Protein AF-0000000076655007 (afdb_homodimer)

Secondary structure (DSSP, 8-state):
---------------TTSPEEEEEE--SHHHHHHHHHHHHTT--EEEE-SSSS---S-S--EEPHHHHHHHHHTT--HHHHHHSEEE-EEEEEEEETTTEEEEEEEEESS-TTT---SS-SEEE--HHHHHHHHHHHHHHTT--EE-SEEEEEEEE-SSTT-EEEEEEETTTEEEEEEEEEEEE---TT-HHHHTSTT--EEEEEEEEEEEEEEEEEEE--TTTTSEEEEEETTTEEEEEEE-STT-EEEEEEE-S---GGG--HHHHHHHHHHHHTTS-EEEEEEEEEEEEEEEEEEES-SB-TTS-EEE-GGGTEE--GGGT-HHHHHHHHHHHHHHHHHHHHTT-B-TTHHHHHHHHHHHHHHHHHHHHHHHHHHHHHHT-HHHHHHHHHHHHHHHTSTT----SSSSSPPPSS--SSS--TTSBPPP-EEEETTT--EEEHHHHS--SS-EEEEEE-S-TTSHHHHHHHHHHHHHHTSTT-HHHHHHHHHHHHHHHSPPPP-TTHHHH-GGGG-SS-SSEEEEEEE-S-GGG--GGGS-HHHHS-GGGEEES--GGGSTTS--HHHHHHS---TT-EEEEEE-TTSBEEEEEEETT--HHHHHHHHHHHHHHHHTTB-----/---------------TTSPEEEEEE--SHHHHHHHHHHHHTT--EEEE-SSSS---S-S--EEPHHHHHHHHHTT--HHHHHHSEEE-EEEEEEEETTTEEEEEEEEESS-TTT---SS-SEEE--HHHHHHHHHHHHHHTT--EE-SEEEEEEEE-SSTT-EEEEEEETTTEEEEEEEEEEEE---TT-HHHHTSTT--EEEEEEEEEEEEEEEEEEE--TTTTSEEEEEETTTEEEEEEE-STT-EEEEEEE-S---GGG--HHHHHHHHHHHHTTS-EEEEEEEEEEEEEEEEEEES-SB-TTS-EEE-GGGTEE--GGGT-HHHHHHHHHHHHHHHHHHHHTT-B-TTHHHHHHHHHHHHHHHHHHHHHHHHHHHHHHT-HHHHHHHHHHHHHHHTSTT----SSSSSPPPSS--SSS--TTSBPPP-EEEETTT--EEEHHHHSPPSS-EEEEEE-S-TTSHHHHHHHHHHHHHHTSTT-HHHHHHHHHHHHHHHSPPPP-TTHHHH-GGGG-SS-SSEEEEEEE-S-GGG--GGGS-HHHHS-GGGEEES--GGGSTTS--HHHHHHS---TT-EEEEEE-TTSBEEEEEEETT--HHHHHHHHHHHHHHHHTTB-PPP-

pLDDT: mean 89.73, std 13.59, range [18.61, 98.88]

Radius of gyration: 32.2 Å; Cα contacts (8 Å, |Δi|>4): 2890; chains: 2; bounding box: 92×90×79 Å

Nearest PDB structures (foldseek):
  8r2u-assembly2_D  TM=8.711E-01  e=5.328E-58  Trametes versicolor
  7yj0-assembly2_C  TM=9.024E-01  e=4.881E-49  Boreostereum vibrans
  2dkh-assembly1_A-2  TM=8.244E-01  e=1.034E-50  Comamonas testosteroni
  1pn0-assembly1_C  TM=8.423E-01  e=2.086E-49  Cutaneotrichosporon cutaneum
  7ouj-assembly1_AAA  TM=7.776E-01  e=3.457E-31  Streptomyces collinus

Solvent-accessible surface area (backbone atoms only — not comparable to full-atom values): 63610 Å² total; per-residue (Å²): 132,81,77,70,76,68,74,74,67,66,55,71,67,73,52,74,86,46,75,24,51,31,34,32,36,18,71,45,60,23,23,33,45,24,48,35,49,33,26,50,53,31,46,46,68,46,38,30,16,56,49,79,65,78,61,78,70,57,94,43,46,44,40,28,33,41,52,54,51,52,34,46,36,70,72,46,57,65,68,51,66,72,49,32,33,64,30,28,32,37,35,36,34,42,27,40,94,88,75,41,60,42,76,77,47,77,40,66,58,49,45,68,92,76,41,82,64,95,49,55,34,37,36,20,42,43,38,22,60,54,41,48,54,39,51,58,53,25,43,49,45,41,43,71,78,39,52,27,27,35,81,73,48,76,44,81,41,93,50,88,67,32,33,36,36,32,27,28,40,78,80,73,47,76,44,66,40,39,15,45,28,39,36,20,22,50,29,74,76,26,65,51,35,72,69,26,81,78,28,48,78,42,60,55,82,42,87,50,42,32,38,36,39,33,24,30,70,53,56,73,55,82,56,58,41,22,34,25,41,37,25,20,79,84,54,25,36,36,43,34,35,44,35,45,60,70,22,34,35,38,38,35,38,56,68,68,85,62,69,68,97,64,69,44,69,67,56,51,52,49,48,51,36,62,46,51,33,90,39,53,72,39,72,81,42,74,80,44,78,47,77,44,69,38,40,36,33,36,36,72,41,40,52,25,96,84,68,39,41,35,40,28,23,37,31,29,36,38,56,48,75,89,61,49,41,50,63,50,52,11,33,48,40,18,52,58,41,26,55,43,50,53,37,42,77,68,44,28,45,26,92,57,48,47,65,51,46,44,44,63,43,49,49,51,50,52,53,52,47,56,58,47,47,53,53,53,54,47,32,57,72,63,54,42,64,67,58,38,52,50,49,46,62,73,36,36,37,50,69,31,45,65,50,59,62,37,68,76,51,78,64,14,40,75,67,93,58,82,68,63,24,67,41,42,45,22,23,52,54,63,75,33,22,24,24,32,60,58,36,53,38,76,38,48,60,74,51,64,64,70,74,65,68,25,30,36,37,38,38,38,34,49,46,60,87,39,67,32,37,36,30,15,52,45,22,29,38,59,41,42,70,31,82,82,27,54,60,34,45,42,21,55,41,39,46,54,48,40,68,76,46,39,53,43,80,41,85,63,38,58,56,66,43,68,68,55,55,39,65,88,18,53,48,39,27,54,28,40,39,22,56,46,59,70,89,77,59,55,62,83,75,43,50,66,62,52,40,57,20,47,80,36,29,31,28,48,76,26,19,88,74,20,96,79,53,41,35,33,60,43,48,38,44,21,84,77,57,86,39,32,36,36,40,37,36,26,40,57,75,45,29,23,19,33,69,49,79,36,70,70,26,29,37,68,49,14,33,48,49,40,53,49,50,28,53,50,50,55,60,34,37,45,73,51,83,128,133,80,77,72,76,69,74,75,66,66,54,69,69,73,52,72,88,46,75,24,51,32,32,32,37,20,70,44,60,24,24,34,45,25,49,36,50,33,26,50,54,30,47,47,66,46,39,31,18,56,49,79,64,79,61,78,68,54,94,42,45,45,39,27,34,41,51,52,51,50,32,46,34,69,72,44,56,65,68,52,67,70,50,32,33,64,30,28,33,37,34,34,32,41,27,41,96,86,75,39,60,43,77,76,46,79,42,67,58,50,45,69,93,76,41,82,64,95,49,53,34,37,38,19,42,44,36,24,59,54,41,48,54,37,51,58,53,24,43,51,45,40,43,70,79,39,52,27,26,35,81,73,48,75,43,80,42,93,48,88,68,32,33,34,35,31,28,28,38,79,81,73,48,78,46,67,41,39,15,44,28,38,36,20,22,49,28,75,76,26,66,52,37,71,69,27,81,78,29,49,76,43,61,56,82,43,89,52,45,30,38,35,40,33,23,29,68,55,56,74,56,82,57,59,42,22,35,26,41,37,24,21,79,84,54,23,37,36,43,34,36,44,36,46,59,69,22,33,35,39,38,35,36,56,68,68,84,62,66,68,96,65,70,44,70,66,56,49,51,49,48,50,35,62,47,50,34,90,39,53,72,39,71,81,42,74,79,46,77,47,77,44,69,38,39,35,34,35,35,71,40,41,52,25,96,86,67,38,40,35,39,27,21,37,31,30,34,38,56,47,76,89,62,50,42,50,63,49,52,11,32,48,39,18,50,59,41,27,55,43,49,51,37,42,77,68,44,28,45,27,92,56,47,48,65,50,47,44,45,64,41,50,50,53,49,53,52,53,47,57,58,47,48,54,54,53,54,48,31,56,70,64,55,41,64,67,58,36,52,49,49,46,64,74,37,36,37,49,69,30,46,66,50,58,61,37,67,76,50,80,62,15,40,76,67,93,60,81,68,63,25,68,40,43,48,22,22,53,56,63,74,34,21,23,24,31,60,57,36,53,40,77,39,48,60,74,52,65,63,70,73,64,68,25,31,36,37,39,37,36,34,49,44,60,86,39,68,32,36,36,31,14,52,46,23,26,39,59,41,42,69,32,83,83,27,54,60,34,44,42,20,54,43,39,45,54,48,40,68,75,47,40,54,44,76,41,85,63,40,56,57,67,44,68,67,57,56,38,66,86,18,53,48,38,27,54,29,40,38,22,56,46,60,71,90,76,59,55,62,84,74,43,52,66,63,52,38,58,20,47,78,37,29,31,29,49,76,28,18,86,74,20,97,80,53,42,35,34,60,44,48,40,45,21,84,76,58,85,40,31,36,34,40,37,36,27,41,57,77,46,29,22,18,34,69,50,79,36,70,70,27,30,36,68,50,14,33,50,49,39,54,49,50,30,52,50,50,56,60,35,35,44,73,51,82,128

Organism: Fusarium proliferatum (strain ET1) (NCBI:txid1227346)

Structure (mmCIF, N/CA/C/O backbone):
data_AF-0000000076655007-model_v1
#
loop_
_entity.id
_entity.type
_entity.pdbx_description
1 polymer 'Related to phenol 2-monooxygenase'
#
loop_
_atom_site.group_PDB
_atom_site.id
_atom_site.type_symbol
_atom_site.label_atom_id
_atom_site.label_alt_id
_atom_site.label_comp_id
_atom_site.label_asym_id
_atom_site.label_entity_id
_atom_site.label_seq_id
_atom_site.pdbx_PDB_ins_code
_atom_site.Cartn_x
_atom_site.Cartn_y
_atom_site.Cartn_z
_atom_site.occupancy
_atom_site.B_iso_or_equiv
_atom_site.auth_seq_id
_atom_site.auth_comp_id
_atom_site.auth_asym_id
_atom_site.auth_atom_id
_atom_site.pdbx_PDB_model_num
ATOM 1 N N . MET A 1 1 ? -22.062 7.438 -31.172 1 19.34 1 MET A N 1
ATOM 2 C CA . MET A 1 1 ? -21.719 8.789 -30.734 1 19.34 1 MET A CA 1
ATOM 3 C C . MET A 1 1 ? -20.547 8.758 -29.75 1 19.34 1 MET A C 1
ATOM 5 O O . MET A 1 1 ? -20.594 8.039 -28.75 1 19.34 1 MET A O 1
ATOM 9 N N . ALA A 1 2 ? -19.375 9.156 -30.281 1 20.77 2 ALA A N 1
ATOM 10 C CA . ALA A 1 2 ? -18.016 9.227 -29.781 1 20.77 2 ALA A CA 1
ATOM 11 C C . ALA A 1 2 ? -17.938 10.031 -28.484 1 20.77 2 ALA A C 1
ATOM 13 O O . ALA A 1 2 ? -18.359 11.188 -28.438 1 20.77 2 ALA A O 1
ATOM 14 N N . ILE A 1 3 ? -18.188 9.32 -27.391 1 23.88 3 ILE A N 1
ATOM 15 C CA . ILE A 1 3 ? -18.156 9.977 -26.078 1 23.88 3 ILE A CA 1
ATOM 16 C C . ILE A 1 3 ? -16.891 10.82 -25.953 1 23.88 3 ILE A C 1
ATOM 18 O O . ILE A 1 3 ? -15.781 10.289 -26 1 23.88 3 ILE A O 1
ATOM 22 N N . THR A 1 4 ? -16.953 12.023 -26.469 1 25.47 4 THR A N 1
ATOM 23 C CA . THR A 1 4 ? -15.906 13.023 -26.344 1 25.47 4 THR A CA 1
ATOM 24 C C . THR A 1 4 ? -15.469 13.172 -24.875 1 25.47 4 THR A C 1
ATOM 26 O O . THR A 1 4 ? -16.281 13.523 -24.016 1 25.47 4 THR A O 1
ATOM 29 N N . THR A 1 5 ? -14.641 12.234 -24.438 1 28.3 5 THR A N 1
ATOM 30 C CA . THR A 1 5 ? -14.008 12.391 -23.141 1 28.3 5 THR A CA 1
ATOM 31 C C . THR A 1 5 ? -13.477 13.812 -22.969 1 28.3 5 THR A C 1
ATOM 33 O O . THR A 1 5 ? -12.516 14.203 -23.625 1 28.3 5 THR A O 1
ATOM 36 N N . SER A 1 6 ? -14.422 14.75 -22.891 1 27.03 6 SER A N 1
ATOM 37 C CA . SER A 1 6 ? -14.008 16.109 -22.531 1 27.03 6 SER A CA 1
ATOM 38 C C . SER A 1 6 ? -13.07 16.094 -21.344 1 27.03 6 SER A C 1
ATOM 40 O O . SER A 1 6 ? -13.398 15.555 -20.281 1 27.03 6 SER A O 1
ATOM 42 N N . THR A 1 7 ? -11.836 15.875 -21.531 1 30.89 7 THR A N 1
ATOM 43 C CA . THR A 1 7 ? -10.812 16.281 -20.578 1 30.89 7 THR A CA 1
ATOM 44 C C . THR A 1 7 ? -11.141 17.641 -19.969 1 30.89 7 THR A C 1
ATOM 46 O O . THR A 1 7 ? -11.031 18.672 -20.625 1 30.89 7 THR A O 1
ATOM 49 N N . ASN A 1 8 ? -12.289 17.719 -19.344 1 30.59 8 ASN A N 1
ATOM 50 C CA . ASN A 1 8 ? -12.547 18.969 -18.641 1 30.59 8 ASN A CA 1
ATOM 51 C C . ASN A 1 8 ? -11.344 19.391 -17.797 1 30.59 8 ASN A C 1
ATOM 53 O O . ASN A 1 8 ? -11.148 18.906 -16.688 1 30.59 8 ASN A O 1
ATOM 57 N N . GLY A 1 9 ? -10.195 19.469 -18.391 1 32.19 9 GLY A N 1
ATOM 58 C CA . GLY A 1 9 ? -9.109 20.219 -17.766 1 32.19 9 GLY A CA 1
ATOM 59 C C . GLY A 1 9 ? -9.555 21.547 -17.188 1 32.19 9 GLY A C 1
ATOM 60 O O . GLY A 1 9 ? -9.852 22.484 -17.922 1 32.19 9 GLY A O 1
ATOM 61 N N . HIS A 1 10 ? -10.375 21.578 -16.219 1 33.28 10 HIS A N 1
ATOM 62 C CA . HIS A 1 10 ? -10.492 22.891 -15.57 1 33.28 10 HIS A CA 1
ATOM 63 C C . HIS A 1 10 ? -9.125 23.516 -15.328 1 33.28 10 HIS A C 1
ATOM 65 O O . HIS A 1 10 ? -8.352 23.016 -14.508 1 33.28 10 HIS A O 1
ATOM 71 N N . SER A 1 11 ? -8.43 23.891 -16.312 1 35.84 11 SER A N 1
ATOM 72 C CA . SER A 1 11 ? -7.316 24.828 -16.172 1 35.84 11 SER A CA 1
ATOM 73 C C . SER A 1 11 ? -7.68 25.984 -15.242 1 35.84 11 SER A C 1
ATOM 75 O O . SER A 1 11 ? -8.633 26.719 -15.5 1 35.84 11 SER A O 1
ATOM 77 N N . ASN A 1 12 ? -7.766 25.844 -14.078 1 41.38 12 ASN A N 1
ATOM 78 C CA . ASN A 1 12 ? -7.711 27.141 -13.422 1 41.38 12 ASN A CA 1
ATOM 79 C C . ASN A 1 12 ? -6.691 28.062 -14.094 1 41.38 12 ASN A C 1
ATOM 81 O O . ASN A 1 12 ? -5.496 27.984 -13.805 1 41.38 12 ASN A O 1
ATOM 85 N N . GLY A 1 13 ? -6.758 28.297 -15.367 1 40.03 13 GLY A N 1
ATOM 86 C CA . GLY A 1 13 ? -6 29.125 -16.297 1 40.03 13 GLY A CA 1
ATOM 87 C C . GLY A 1 13 ? -5.688 30.5 -15.75 1 40.03 13 GLY A C 1
ATOM 88 O O . GLY A 1 13 ? -6.293 31.5 -16.172 1 40.03 13 GLY A O 1
ATOM 89 N N . HIS A 1 14 ? -5.258 30.578 -14.547 1 44.5 14 HIS A N 1
ATOM 90 C CA . HIS A 1 14 ? -4.844 31.938 -14.227 1 44.5 14 HIS A CA 1
ATOM 91 C C . HIS A 1 14 ? -3.766 32.438 -15.188 1 44.5 14 HIS A C 1
ATOM 93 O O . HIS A 1 14 ? -2.799 31.703 -15.461 1 44.5 14 HIS A O 1
ATOM 99 N N . HIS A 1 15 ? -4.047 33.312 -16.031 1 48.72 15 HIS A N 1
ATOM 100 C CA . HIS A 1 15 ? -3.139 34 -16.953 1 48.72 15 HIS A CA 1
ATOM 101 C C . HIS A 1 15 ? -2.08 34.781 -16.203 1 48.72 15 HIS A C 1
ATOM 103 O O . HIS A 1 15 ? -2.287 35.188 -15.047 1 48.72 15 HIS A O 1
ATOM 109 N N . ASP A 1 16 ? -0.865 34.875 -16.719 1 50.94 16 ASP A N 1
ATOM 110 C CA . ASP A 1 16 ? 0.28 35.594 -16.188 1 50.94 16 ASP A CA 1
ATOM 111 C C . ASP A 1 16 ? -0.132 37 -15.688 1 50.94 16 ASP A C 1
ATOM 113 O O . ASP A 1 16 ? 0.504 37.531 -14.789 1 50.94 16 ASP A O 1
ATOM 117 N N . ALA A 1 17 ? -1.193 37.469 -16.156 1 55.91 17 ALA A N 1
ATOM 118 C CA . ALA A 1 17 ? -1.627 38.844 -15.805 1 55.91 17 ALA A CA 1
ATOM 119 C C . ALA A 1 17 ? -2.447 38.844 -14.523 1 55.91 17 ALA A C 1
ATOM 121 O O . ALA A 1 17 ? -2.67 39.906 -13.922 1 55.91 17 ALA A O 1
ATOM 122 N N . ASP A 1 18 ? -2.695 37.594 -13.898 1 80.75 18 ASP A N 1
ATOM 123 C CA . ASP A 1 18 ? -3.531 37.562 -12.703 1 80.75 18 ASP A CA 1
ATOM 124 C C . ASP A 1 18 ? -2.678 37.531 -11.438 1 80.75 18 ASP A C 1
ATOM 126 O O . ASP A 1 18 ? -1.549 37.031 -11.445 1 80.75 18 ASP A O 1
ATOM 130 N N . ILE A 1 19 ? -3.115 38.25 -10.391 1 91.69 19 ILE A N 1
ATOM 131 C CA . ILE A 1 19 ? -2.412 38.281 -9.109 1 91.69 19 ILE A CA 1
ATOM 132 C C . ILE A 1 19 ? -2.482 36.906 -8.438 1 91.69 19 ILE A C 1
ATOM 134 O O . ILE A 1 19 ? -3.57 36.406 -8.156 1 91.69 19 ILE A O 1
ATOM 138 N N . HIS A 1 20 ? -1.361 36.312 -8.273 1 96.81 20 HIS A N 1
ATOM 139 C CA . HIS A 1 20 ? -1.287 35.031 -7.605 1 96.81 20 HIS A CA 1
ATOM 140 C C . HIS A 1 20 ? -1.213 35.188 -6.094 1 96.81 20 HIS A C 1
ATOM 142 O O . HIS A 1 20 ? -0.739 36.219 -5.602 1 96.81 20 HIS A O 1
ATOM 148 N N . ASP A 1 21 ? -1.723 34.219 -5.418 1 97.69 21 ASP A N 1
ATOM 149 C CA . ASP A 1 21 ? -1.555 34.25 -3.967 1 97.69 21 ASP A CA 1
ATOM 150 C C . ASP A 1 21 ? -0.088 34.094 -3.58 1 97.69 21 ASP A C 1
ATOM 152 O O . ASP A 1 21 ? 0.424 34.812 -2.727 1 97.69 21 ASP A O 1
ATOM 156 N N . VAL A 1 22 ? 0.571 33.125 -4.223 1 98.44 22 VAL A N 1
ATOM 157 C CA . VAL A 1 22 ? 1.953 32.812 -3.867 1 98.44 22 VAL A CA 1
ATOM 158 C C . VAL A 1 22 ? 2.766 32.531 -5.133 1 98.44 22 VAL A C 1
ATOM 160 O O . VAL A 1 22 ? 2.322 31.812 -6.016 1 98.44 22 VAL A O 1
ATOM 163 N N . CYS A 1 23 ? 3.889 33.125 -5.25 1 98.56 23 CYS A N 1
ATOM 164 C CA . CYS A 1 23 ? 4.895 32.781 -6.242 1 98.56 23 CYS A CA 1
ATOM 165 C C . CYS A 1 23 ? 6.023 31.969 -5.609 1 98.56 23 CYS A C 1
ATOM 167 O O . CYS A 1 23 ? 6.656 32.406 -4.656 1 98.56 23 CYS A O 1
ATOM 169 N N . VAL A 1 24 ? 6.234 30.75 -6.078 1 98.81 24 VAL A N 1
ATOM 170 C CA . VAL A 1 24 ? 7.289 29.875 -5.586 1 98.81 24 VAL A CA 1
ATOM 171 C C . VAL A 1 24 ? 8.445 29.828 -6.586 1 98.81 24 VAL A C 1
ATOM 173 O O . VAL A 1 24 ? 8.25 29.5 -7.754 1 98.81 24 VAL A O 1
ATOM 176 N N . VAL A 1 25 ? 9.648 30.203 -6.148 1 98.56 25 VAL A N 1
ATOM 177 C CA . VAL A 1 25 ? 10.82 30.188 -7.008 1 98.56 25 VAL A CA 1
ATOM 178 C C . VAL A 1 25 ? 11.664 28.953 -6.711 1 98.56 25 VAL A C 1
ATOM 180 O O . VAL A 1 25 ? 12.312 28.859 -5.664 1 98.56 25 VAL A O 1
ATOM 183 N N . GLY A 1 26 ? 11.719 28.047 -7.641 1 97.69 26 GLY A N 1
ATOM 184 C CA . GLY A 1 26 ? 12.406 26.781 -7.48 1 97.69 26 GLY A CA 1
ATOM 185 C C . GLY A 1 26 ? 11.469 25.594 -7.422 1 97.69 26 GLY A C 1
ATOM 186 O O . GLY A 1 26 ? 10.562 25.547 -6.586 1 97.69 26 GLY A O 1
ATOM 187 N N . ALA A 1 27 ? 11.688 24.609 -8.32 1 96.94 27 ALA A N 1
ATOM 188 C CA . ALA A 1 27 ? 10.852 23.422 -8.383 1 96.94 27 ALA A CA 1
ATOM 189 C C . ALA A 1 27 ? 11.633 22.188 -7.965 1 96.94 27 ALA A C 1
ATOM 191 O O . ALA A 1 27 ? 11.562 21.141 -8.625 1 96.94 27 ALA A O 1
ATOM 192 N N . GLY A 1 28 ? 12.422 22.344 -6.91 1 94.5 28 GLY A N 1
ATOM 193 C CA . GLY A 1 28 ? 12.945 21.188 -6.184 1 94.5 28 GLY A CA 1
ATOM 194 C C . GLY A 1 28 ? 11.961 20.625 -5.18 1 94.5 28 GLY A C 1
ATOM 195 O O . GLY A 1 28 ? 10.789 21.031 -5.156 1 94.5 28 GLY A O 1
ATOM 196 N N . PRO A 1 29 ? 12.375 19.766 -4.328 1 93.75 29 PRO A N 1
ATOM 197 C CA . PRO A 1 29 ? 11.461 19.109 -3.391 1 93.75 29 PRO A CA 1
ATOM 198 C C . PRO A 1 29 ? 10.727 20.094 -2.49 1 93.75 29 PRO A C 1
ATOM 200 O O . PRO A 1 29 ? 9.516 19.969 -2.297 1 93.75 29 PRO A O 1
ATOM 203 N N . SER A 1 30 ? 11.438 21.062 -1.974 1 96.12 30 SER A N 1
ATOM 204 C CA . SER A 1 30 ? 10.797 22.031 -1.082 1 96.12 30 SER A CA 1
ATOM 205 C C . SER A 1 30 ? 9.758 22.859 -1.822 1 96.12 30 SER A C 1
ATOM 207 O O . SER A 1 30 ? 8.648 23.062 -1.326 1 96.12 30 SER A O 1
ATOM 209 N N . GLY A 1 31 ? 10.18 23.328 -3.006 1 98.31 31 GLY A N 1
ATOM 210 C CA . GLY A 1 31 ? 9.25 24.125 -3.779 1 98.31 31 GLY A CA 1
ATOM 211 C C . GLY A 1 31 ? 8.031 23.359 -4.254 1 98.31 31 GLY A C 1
ATOM 212 O O . GLY A 1 31 ? 6.914 23.875 -4.211 1 98.31 31 GLY A O 1
ATOM 213 N N . LEU A 1 32 ? 8.273 22.188 -4.688 1 98 32 LEU A N 1
ATOM 214 C CA . LEU A 1 32 ? 7.176 21.375 -5.18 1 98 32 LEU A CA 1
ATOM 215 C C . LEU A 1 32 ? 6.258 20.953 -4.035 1 98 32 LEU A C 1
ATOM 217 O O . LEU A 1 32 ? 5.035 20.953 -4.188 1 98 32 LEU A O 1
ATOM 221 N N . MET A 1 33 ? 6.789 20.609 -2.898 1 98.25 33 MET A N 1
ATOM 222 C CA . MET A 1 33 ? 5.973 20.312 -1.724 1 98.25 33 MET A CA 1
ATOM 223 C C . MET A 1 33 ? 5.078 21.484 -1.369 1 98.25 33 MET A C 1
ATOM 225 O O . MET A 1 33 ? 3.875 21.328 -1.154 1 98.25 33 MET A O 1
ATOM 229 N N . LEU A 1 34 ? 5.66 22.625 -1.311 1 98.75 34 LEU A N 1
ATOM 230 C CA . LEU A 1 34 ? 4.895 23.828 -0.987 1 98.75 34 LEU A CA 1
ATOM 231 C C . LEU A 1 34 ? 3.77 24.031 -1.994 1 98.75 34 LEU A C 1
ATOM 233 O O . LEU A 1 34 ? 2.627 24.281 -1.608 1 98.75 34 LEU A O 1
ATOM 237 N N . SER A 1 35 ? 4.133 23.891 -3.24 1 98.75 35 SER A N 1
ATOM 238 C CA . SER A 1 35 ? 3.164 24.109 -4.309 1 98.75 35 SER A CA 1
ATOM 239 C C . SER A 1 35 ? 2.012 23.125 -4.23 1 98.75 35 SER A C 1
ATOM 241 O O . SER A 1 35 ? 0.853 23.484 -4.43 1 98.75 35 SER A O 1
ATOM 243 N N . VAL A 1 36 ? 2.334 21.906 -3.926 1 98.5 36 VAL A N 1
ATOM 244 C CA . VAL A 1 36 ? 1.317 20.875 -3.805 1 98.5 36 VAL A CA 1
ATOM 245 C C . VAL A 1 36 ? 0.355 21.219 -2.67 1 98.5 36 VAL A C 1
ATOM 247 O O . VAL A 1 36 ? -0.864 21.172 -2.848 1 98.5 36 VAL A O 1
ATOM 250 N N . VAL A 1 37 ? 0.873 21.609 -1.574 1 98.5 37 VAL A N 1
ATOM 251 C CA . VAL A 1 37 ? 0.047 21.938 -0.415 1 98.5 37 VAL A CA 1
ATOM 252 C C . VAL A 1 37 ? -0.85 23.125 -0.734 1 98.5 37 VAL A C 1
ATOM 254 O O . VAL A 1 37 ? -2.068 23.062 -0.552 1 98.5 37 VAL A O 1
ATOM 257 N N . LEU A 1 38 ? -0.274 24.156 -1.273 1 98.56 38 LEU A N 1
ATOM 258 C CA . LEU A 1 38 ? -1.014 25.391 -1.536 1 98.56 38 LEU A CA 1
ATOM 259 C C . LEU A 1 38 ? -2.088 25.172 -2.594 1 98.56 38 LEU A C 1
ATOM 261 O O . LEU A 1 38 ? -3.221 25.625 -2.443 1 98.56 38 LEU A O 1
ATOM 265 N N . ALA A 1 39 ? -1.702 24.469 -3.627 1 98.25 39 ALA A N 1
ATOM 266 C CA . ALA A 1 39 ? -2.658 24.203 -4.699 1 98.25 39 ALA A CA 1
ATOM 267 C C . ALA A 1 39 ? -3.834 23.375 -4.191 1 98.25 39 ALA A C 1
ATOM 269 O O . ALA A 1 39 ? -4.988 23.656 -4.52 1 98.25 39 ALA A O 1
ATOM 270 N N . LYS A 1 40 ? -3.584 22.406 -3.379 1 97.19 40 LYS A N 1
ATOM 271 C CA . LYS A 1 40 ? -4.629 21.562 -2.793 1 97.19 40 LYS A CA 1
ATOM 272 C C . LYS A 1 40 ? -5.609 22.406 -1.975 1 97.19 40 LYS A C 1
ATOM 274 O O . LYS A 1 40 ? -6.801 22.109 -1.926 1 97.19 40 LYS A O 1
ATOM 279 N N . LEU A 1 41 ? -5.051 23.422 -1.357 1 97.75 41 LEU A N 1
ATOM 280 C CA . LEU A 1 41 ? -5.859 24.203 -0.437 1 97.75 41 LEU A CA 1
ATOM 281 C C . LEU A 1 41 ? -6.566 25.344 -1.172 1 97.75 41 LEU A C 1
ATOM 283 O O . LEU A 1 41 ? -7.273 26.141 -0.554 1 97.75 41 LEU A O 1
ATOM 287 N N . GLY A 1 42 ? -6.391 25.438 -2.502 1 97.12 42 GLY A N 1
ATOM 288 C CA . GLY A 1 42 ? -7.199 26.312 -3.334 1 97.12 42 GLY A CA 1
ATOM 289 C C . GLY A 1 42 ? -6.523 27.641 -3.641 1 97.12 42 GLY A C 1
ATOM 290 O O . GLY A 1 42 ? -7.129 28.531 -4.25 1 97.12 42 GLY A O 1
ATOM 291 N N . LEU A 1 43 ? -5.305 27.797 -3.254 1 97.81 43 LEU A N 1
ATOM 292 C CA . LEU A 1 43 ? -4.605 29.047 -3.537 1 97.81 43 LEU A CA 1
ATOM 293 C C . LEU A 1 43 ? -4.102 29.078 -4.977 1 97.81 43 LEU A C 1
ATOM 295 O O . LEU A 1 43 ? -3.764 28.031 -5.539 1 97.81 43 LEU A O 1
ATOM 299 N N . SER A 1 44 ? -4.062 30.25 -5.516 1 97.56 44 SER A N 1
ATOM 300 C CA . SER A 1 44 ? -3.418 30.453 -6.809 1 97.56 44 SER A CA 1
ATOM 301 C C . SER A 1 44 ? -1.899 30.484 -6.668 1 97.56 44 SER A C 1
ATOM 303 O O . SER A 1 44 ? -1.353 31.406 -6.051 1 97.56 44 SER A O 1
ATOM 305 N N . VAL A 1 45 ? -1.213 29.5 -7.297 1 98.12 45 VAL A N 1
ATOM 306 C CA . VAL A 1 45 ? 0.229 29.359 -7.117 1 98.12 45 VAL A CA 1
ATOM 307 C C . VAL A 1 45 ? 0.927 29.438 -8.477 1 98.12 45 VAL A C 1
ATOM 309 O O . VAL A 1 45 ? 0.479 28.828 -9.445 1 98.12 45 VAL A O 1
ATOM 312 N N . LYS A 1 46 ? 1.928 30.25 -8.562 1 98.06 46 LYS A N 1
ATOM 313 C CA . LYS A 1 46 ? 2.844 30.266 -9.695 1 98.06 46 LYS A CA 1
ATOM 314 C C . LYS A 1 46 ? 4.211 29.703 -9.305 1 98.06 46 LYS A C 1
ATOM 316 O O . LYS A 1 46 ? 4.898 30.266 -8.453 1 98.06 46 LYS A O 1
ATOM 321 N N . VAL A 1 47 ? 4.566 28.594 -9.914 1 98.31 47 VAL A N 1
ATOM 322 C CA . VAL A 1 47 ? 5.855 27.969 -9.633 1 98.31 47 VAL A CA 1
ATOM 323 C C . VAL A 1 47 ? 6.797 28.172 -10.82 1 98.31 47 VAL A C 1
ATOM 325 O O . VAL A 1 47 ? 6.492 27.766 -11.938 1 98.31 47 VAL A O 1
ATOM 328 N N . ILE A 1 48 ? 7.957 28.781 -10.562 1 97.38 48 ILE A N 1
ATOM 329 C CA . ILE A 1 48 ? 8.914 29 -11.641 1 97.38 48 ILE A CA 1
ATOM 330 C C . ILE A 1 48 ? 10.234 28.297 -11.312 1 97.38 48 ILE A C 1
ATOM 332 O O . ILE A 1 48 ? 10.594 28.156 -10.141 1 97.38 48 ILE A O 1
ATOM 336 N N . ASP A 1 49 ? 10.836 27.844 -12.242 1 96.81 49 ASP A N 1
ATOM 337 C CA . ASP A 1 49 ? 12.141 27.203 -12.117 1 96.81 49 ASP A CA 1
ATOM 338 C C . ASP A 1 49 ? 13.047 27.578 -13.289 1 96.81 49 ASP A C 1
ATOM 340 O O . ASP A 1 49 ? 12.586 27.656 -14.43 1 96.81 49 ASP A O 1
ATOM 344 N N . GLU A 1 50 ? 14.289 27.719 -12.953 1 94.62 50 GLU A N 1
ATOM 345 C CA . GLU A 1 50 ? 15.242 28.109 -13.992 1 94.62 50 GLU A CA 1
ATOM 346 C C . GLU A 1 50 ? 15.555 26.938 -14.922 1 94.62 50 GLU A C 1
ATOM 348 O O . GLU A 1 50 ? 15.883 27.141 -16.094 1 94.62 50 GLU A O 1
ATOM 353 N N . ARG A 1 51 ? 15.406 25.734 -14.508 1 92.12 51 ARG A N 1
ATOM 354 C CA . ARG A 1 51 ? 15.711 24.547 -15.305 1 92.12 51 ARG A CA 1
ATOM 355 C C . ARG A 1 51 ? 14.633 24.312 -16.359 1 92.12 51 ARG A C 1
ATOM 357 O O . ARG A 1 51 ? 13.445 24.484 -16.094 1 92.12 51 ARG A O 1
ATOM 364 N N . PRO A 1 52 ? 15.047 23.781 -17.438 1 89.94 52 PRO A N 1
ATOM 365 C CA . PRO A 1 52 ? 14.062 23.516 -18.484 1 89.94 52 PRO A CA 1
ATOM 366 C C . PRO A 1 52 ? 13.219 22.266 -18.203 1 89.94 52 PRO A C 1
ATOM 368 O O . PRO A 1 52 ? 12.141 22.109 -18.781 1 89.94 52 PRO A O 1
ATOM 371 N N . ASP A 1 53 ? 13.828 21.375 -17.391 1 88.06 53 ASP A N 1
ATOM 372 C CA . ASP A 1 53 ? 13.109 20.156 -17.047 1 88.06 53 ASP A CA 1
ATOM 373 C C . ASP A 1 53 ? 13.414 19.703 -15.625 1 88.06 53 ASP A C 1
ATOM 375 O O . ASP A 1 53 ? 14.242 20.312 -14.945 1 88.06 53 ASP A O 1
ATOM 379 N N . GLN A 1 54 ? 12.711 18.672 -15.227 1 82.19 54 GLN A N 1
ATOM 380 C CA . GLN A 1 54 ? 12.922 18.109 -13.898 1 82.19 54 GLN A CA 1
ATOM 381 C C . GLN A 1 54 ? 14.273 17.391 -13.805 1 82.19 54 GLN A C 1
ATOM 383 O O . GLN A 1 54 ? 14.875 17.062 -14.828 1 82.19 54 GLN A O 1
ATOM 388 N N . THR A 1 55 ? 14.711 17.234 -12.562 1 76.81 55 THR A N 1
ATOM 389 C CA . THR A 1 55 ? 15.953 16.484 -12.32 1 76.81 55 THR A CA 1
ATOM 390 C C . THR A 1 55 ? 15.797 15.031 -12.734 1 76.81 55 THR A C 1
ATOM 392 O O . THR A 1 55 ? 14.797 14.391 -12.414 1 76.81 55 THR A O 1
ATOM 395 N N . THR A 1 56 ? 16.766 14.57 -13.422 1 71.06 56 THR A N 1
ATOM 396 C CA . THR A 1 56 ? 16.656 13.203 -13.914 1 71.06 56 THR A CA 1
ATOM 397 C C . THR A 1 56 ? 17.312 12.227 -12.945 1 71.06 56 THR A C 1
ATOM 399 O O . THR A 1 56 ? 16.859 11.094 -12.789 1 71.06 56 THR A O 1
ATOM 402 N N . VAL A 1 57 ? 18.484 12.562 -12.562 1 65.06 57 VAL A N 1
ATOM 403 C CA . VAL A 1 57 ? 19.188 11.648 -11.672 1 65.06 57 VAL A CA 1
ATOM 404 C C . VAL A 1 57 ? 19.844 12.43 -10.531 1 65.06 57 VAL A C 1
ATOM 406 O O . VAL A 1 57 ? 19.938 13.664 -10.586 1 65.06 57 VAL A O 1
ATOM 409 N N . GLY A 1 58 ? 20.078 11.758 -9.445 1 63.84 58 GLY A N 1
ATOM 410 C CA . GLY A 1 58 ? 21.094 12.234 -8.523 1 63.84 58 GLY A CA 1
ATOM 411 C C . GLY A 1 58 ? 20.516 13.023 -7.363 1 63.84 58 GLY A C 1
ATOM 412 O O . GLY A 1 58 ? 19.312 13.016 -7.137 1 63.84 58 GLY A O 1
ATOM 413 N N . ARG A 1 59 ? 21.219 13.539 -6.441 1 62.88 59 ARG A N 1
ATOM 414 C CA . ARG A 1 59 ? 21.5 14.461 -5.344 1 62.88 59 ARG A CA 1
ATOM 415 C C . ARG A 1 59 ? 20.938 13.93 -4.027 1 62.88 59 ARG A C 1
ATOM 417 O O . ARG A 1 59 ? 21.672 13.781 -3.049 1 62.88 59 ARG A O 1
ATOM 424 N N . ALA A 1 60 ? 19.531 13.859 -3.908 1 63.06 60 ALA A N 1
ATOM 425 C CA . ALA A 1 60 ? 18.922 13.484 -2.643 1 63.06 60 ALA A CA 1
ATOM 426 C C . ALA A 1 60 ? 18.328 12.078 -2.723 1 63.06 60 ALA A C 1
ATOM 428 O O . ALA A 1 60 ? 17.797 11.68 -3.762 1 63.06 60 ALA A O 1
ATOM 429 N N . ASP A 1 61 ? 18.641 11.344 -1.472 1 72.75 61 ASP A N 1
ATOM 430 C CA . ASP A 1 61 ? 18.266 9.961 -1.752 1 72.75 61 ASP A CA 1
ATOM 431 C C . ASP A 1 61 ? 17.391 9.391 -0.636 1 72.75 61 ASP A C 1
ATOM 433 O O . ASP A 1 61 ? 16.453 8.633 -0.9 1 72.75 61 ASP A O 1
ATOM 437 N N . GLY A 1 62 ? 17.594 9.758 0.589 1 89.25 62 GLY A N 1
ATOM 438 C CA . GLY A 1 62 ? 16.938 8.992 1.636 1 89.25 62 GLY A CA 1
ATOM 439 C C . GLY A 1 62 ? 15.711 9.688 2.203 1 89.25 62 GLY A C 1
ATOM 440 O O . GLY A 1 62 ? 15.805 10.805 2.705 1 89.25 62 GLY A O 1
ATOM 441 N N . ILE A 1 63 ? 14.57 9.078 2.121 1 94 63 ILE A N 1
ATOM 442 C CA . ILE A 1 63 ? 13.328 9.57 2.707 1 94 63 ILE A CA 1
ATOM 443 C C . ILE A 1 63 ? 13.109 8.922 4.074 1 94 63 ILE A C 1
ATOM 445 O O . ILE A 1 63 ? 13.055 7.695 4.184 1 94 63 ILE A O 1
ATOM 449 N N . GLN A 1 64 ? 13.023 9.734 5.047 1 94.12 64 GLN A N 1
ATOM 450 C CA . GLN A 1 64 ? 12.898 9.281 6.43 1 94.12 64 GLN A CA 1
ATOM 451 C C . GLN A 1 64 ? 11.477 8.844 6.738 1 94.12 64 GLN A C 1
ATOM 453 O O . GLN A 1 64 ? 10.531 9.203 6.027 1 94.12 64 GLN A O 1
ATOM 458 N N . PRO A 1 65 ? 11.281 8.062 7.867 1 95.75 65 PRO A N 1
ATOM 459 C CA . PRO A 1 65 ? 9.953 7.59 8.266 1 95.75 65 PRO A CA 1
ATOM 460 C C . PRO A 1 65 ? 8.938 8.727 8.383 1 95.75 65 PRO A C 1
ATOM 462 O O . PRO A 1 65 ? 7.812 8.602 7.883 1 95.75 65 PRO A O 1
ATOM 465 N N . LYS A 1 66 ? 9.297 9.82 8.945 1 95.88 66 LYS A N 1
ATOM 466 C CA . LYS A 1 66 ? 8.359 10.93 9.102 1 95.88 66 LYS A CA 1
ATOM 467 C C . LYS A 1 66 ? 7.965 11.508 7.75 1 95.88 66 LYS A C 1
ATOM 469 O O . LYS A 1 66 ? 6.809 11.883 7.543 1 95.88 66 LYS A O 1
ATOM 474 N N . THR A 1 67 ? 8.938 11.641 6.895 1 96.12 67 THR A N 1
ATOM 475 C CA . THR A 1 67 ? 8.641 12.172 5.566 1 96.12 67 THR A CA 1
ATOM 476 C C . THR A 1 67 ? 7.707 11.227 4.809 1 96.12 67 THR A C 1
ATOM 478 O O . THR A 1 67 ? 6.789 11.68 4.121 1 96.12 67 THR A O 1
ATOM 481 N N . ILE A 1 68 ? 7.926 9.922 4.957 1 96.94 68 ILE A N 1
ATOM 482 C CA . ILE A 1 68 ? 7.016 8.953 4.348 1 96.94 68 ILE A CA 1
ATOM 483 C C . ILE A 1 68 ? 5.598 9.18 4.875 1 96.94 68 ILE A C 1
ATOM 485 O O . ILE A 1 68 ? 4.645 9.242 4.098 1 96.94 68 ILE A O 1
ATOM 489 N N . GLU A 1 69 ? 5.477 9.312 6.145 1 97.12 69 GLU A N 1
ATOM 490 C CA . GLU A 1 69 ? 4.176 9.539 6.766 1 97.12 69 GLU A CA 1
ATOM 491 C C . GLU A 1 69 ? 3.545 10.836 6.262 1 97.12 69 GLU A C 1
ATOM 493 O O . GLU A 1 69 ? 2.34 10.891 6.008 1 97.12 69 GLU A O 1
ATOM 498 N N . THR A 1 70 ? 4.359 11.859 6.141 1 97.31 70 THR A N 1
ATOM 499 C CA . THR A 1 70 ? 3.867 13.133 5.641 1 97.31 70 THR A CA 1
ATOM 500 C C . THR A 1 70 ? 3.316 12.984 4.223 1 97.31 70 THR A C 1
ATOM 502 O O . THR A 1 70 ? 2.246 13.508 3.91 1 97.31 70 THR A O 1
ATOM 505 N N . LEU A 1 71 ? 4.055 12.281 3.412 1 97.38 71 LEU A N 1
ATOM 506 C CA . LEU A 1 71 ? 3.562 12.016 2.062 1 97.38 71 LEU A CA 1
ATOM 507 C C . LEU A 1 71 ? 2.238 11.258 2.105 1 97.38 71 LEU A C 1
ATOM 509 O O . LEU A 1 71 ? 1.322 11.562 1.336 1 97.38 71 LEU A O 1
ATOM 513 N N . GLN A 1 72 ? 2.107 10.359 3.023 1 96.75 72 GLN A N 1
ATOM 514 C CA . GLN A 1 72 ? 0.866 9.609 3.17 1 96.75 72 GLN A CA 1
ATOM 515 C C . GLN A 1 72 ? -0.275 10.516 3.623 1 96.75 72 GLN A C 1
ATOM 517 O O . GLN A 1 72 ? -1.42 10.336 3.203 1 96.75 72 GLN A O 1
ATOM 522 N N . MET A 1 73 ? 0.026 11.461 4.492 1 96.56 73 MET A N 1
ATOM 523 C CA . MET A 1 73 ? -0.989 12.438 4.895 1 96.56 73 MET A CA 1
ATOM 524 C C . MET A 1 73 ? -1.544 13.172 3.68 1 96.56 73 MET A C 1
ATOM 526 O O . MET A 1 73 ? -2.742 13.453 3.615 1 96.56 73 MET A O 1
ATOM 530 N N . LEU A 1 74 ? -0.708 13.383 2.711 1 96.25 74 LEU A N 1
ATOM 531 C CA . LEU A 1 74 ? -1.081 14.102 1.499 1 96.25 74 LEU A CA 1
ATOM 5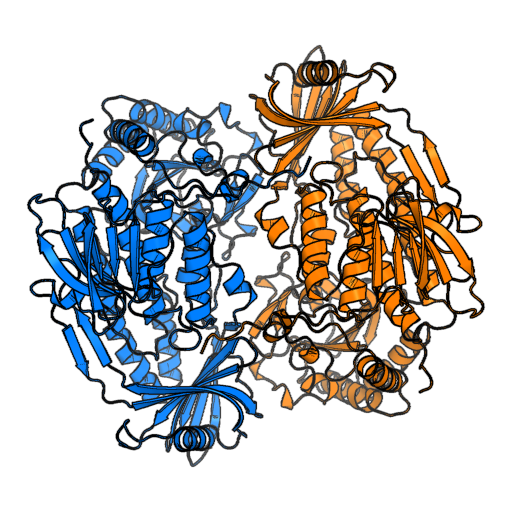32 C C . LEU A 1 74 ? -1.669 13.148 0.46 1 96.25 74 LEU A C 1
ATOM 534 O O . LEU A 1 74 ? -2.113 13.586 -0.604 1 96.25 74 LEU A O 1
ATOM 538 N N . ARG A 1 75 ? -1.667 11.852 0.743 1 94.62 75 ARG A N 1
ATOM 539 C CA . ARG A 1 75 ? -2.145 10.797 -0.148 1 94.62 75 ARG A CA 1
ATOM 540 C C . ARG A 1 75 ? -1.295 10.727 -1.412 1 94.62 75 ARG A C 1
ATOM 542 O O . ARG A 1 75 ? -1.825 10.578 -2.516 1 94.62 75 ARG A O 1
ATOM 549 N N . ILE A 1 76 ? -0.003 10.891 -1.24 1 94.88 76 ILE A N 1
ATOM 550 C CA . ILE A 1 76 ? 0.937 10.711 -2.342 1 94.88 76 ILE A CA 1
ATOM 551 C C . ILE A 1 76 ? 2.084 9.805 -1.899 1 94.88 76 ILE A C 1
ATOM 553 O O . ILE A 1 76 ? 2.193 9.461 -0.72 1 94.88 76 ILE A O 1
ATOM 557 N N . GLY A 1 77 ? 2.854 9.32 -2.787 1 93.94 77 GLY A N 1
ATOM 558 C CA . GLY A 1 77 ? 4.102 8.641 -2.475 1 93.94 77 GLY A CA 1
ATOM 559 C C . GLY A 1 77 ? 4.004 7.133 -2.604 1 93.94 77 GLY A C 1
ATOM 560 O O . GLY A 1 77 ? 4.996 6.422 -2.416 1 93.94 77 GLY A O 1
ATOM 561 N N . ASP A 1 78 ? 2.889 6.555 -2.936 1 91.81 78 ASP A N 1
ATOM 562 C CA . ASP A 1 78 ? 2.771 5.109 -3.121 1 91.81 78 ASP A CA 1
ATOM 563 C C . ASP A 1 78 ? 3.748 4.613 -4.184 1 91.81 78 ASP A C 1
ATOM 565 O O . ASP A 1 78 ? 4.332 3.535 -4.043 1 91.81 78 ASP A O 1
ATOM 569 N N . ASP A 1 79 ? 3.844 5.348 -5.184 1 92.44 79 ASP A N 1
ATOM 570 C CA . ASP A 1 79 ? 4.75 4.98 -6.266 1 92.44 79 ASP A CA 1
ATOM 571 C C . ASP A 1 79 ? 6.199 4.938 -5.777 1 92.44 79 ASP A C 1
ATOM 573 O O . ASP A 1 79 ? 6.977 4.086 -6.207 1 92.44 79 ASP A O 1
ATOM 577 N N . LEU A 1 80 ? 6.578 5.844 -4.887 1 94.81 80 LEU A N 1
ATOM 578 C CA . LEU A 1 80 ? 7.926 5.855 -4.32 1 94.81 80 LEU A CA 1
ATOM 579 C C . LEU A 1 80 ? 8.172 4.598 -3.494 1 94.81 80 LEU A C 1
ATOM 581 O O . LEU A 1 80 ? 9.242 3.986 -3.594 1 94.81 80 LEU A O 1
ATOM 585 N N . VAL A 1 81 ? 7.184 4.223 -2.744 1 94.25 81 VAL A N 1
ATOM 586 C CA . VAL A 1 81 ? 7.312 3.049 -1.888 1 94.25 81 VAL A CA 1
ATOM 587 C C . VAL A 1 81 ? 7.438 1.794 -2.748 1 94.25 81 VAL A C 1
ATOM 589 O O . VAL A 1 81 ? 8.188 0.873 -2.408 1 94.25 81 VAL A O 1
ATOM 592 N N . GLN A 1 82 ? 6.805 1.782 -3.848 1 90.81 82 GLN A N 1
ATOM 593 C CA . GLN A 1 82 ? 6.801 0.625 -4.738 1 90.81 82 GLN A CA 1
ATOM 594 C C . GLN A 1 82 ? 8.133 0.485 -5.465 1 90.81 82 GLN A C 1
ATOM 596 O O . GLN A 1 82 ? 8.586 -0.629 -5.742 1 90.81 82 GLN A O 1
ATOM 601 N N . THR A 1 83 ? 8.742 1.597 -5.738 1 92.44 83 THR A N 1
ATOM 602 C CA . THR A 1 83 ? 9.898 1.545 -6.629 1 92.44 83 THR A CA 1
ATOM 603 C C . THR A 1 83 ? 11.188 1.812 -5.859 1 92.44 83 THR A C 1
ATOM 605 O O . THR A 1 83 ? 12.273 1.508 -6.34 1 92.44 83 THR A O 1
ATOM 608 N N . GLY A 1 84 ? 11.062 2.393 -4.715 1 94.81 84 GLY A N 1
ATOM 609 C CA . GLY A 1 84 ? 12.242 2.701 -3.916 1 94.81 84 GLY A CA 1
ATOM 610 C C . GLY A 1 84 ? 12.828 1.485 -3.223 1 94.81 84 GLY A C 1
ATOM 611 O O . GLY A 1 84 ? 12.273 0.385 -3.318 1 94.81 84 GLY A O 1
ATOM 612 N N . VAL A 1 85 ? 14.008 1.659 -2.615 1 96.38 85 VAL A N 1
ATOM 613 C CA . VAL A 1 85 ? 14.672 0.607 -1.856 1 96.38 85 VAL A CA 1
ATOM 614 C C . VAL A 1 85 ? 14.516 0.871 -0.361 1 96.38 85 VAL A C 1
ATOM 616 O O . VAL A 1 85 ? 14.797 1.973 0.115 1 96.38 85 VAL A O 1
ATOM 619 N N . LYS A 1 86 ? 14.047 -0.071 0.353 1 97.25 86 LYS A N 1
ATOM 620 C CA . LYS A 1 86 ? 13.844 0.051 1.793 1 97.25 86 LYS A CA 1
ATOM 621 C C . LYS A 1 86 ? 15.055 -0.454 2.568 1 97.25 86 LYS A C 1
ATOM 623 O O . LYS A 1 86 ? 15.461 -1.606 2.41 1 97.25 86 LYS A O 1
ATOM 628 N N . VAL A 1 87 ? 15.625 0.379 3.352 1 96.56 87 VAL A N 1
ATOM 629 C CA . VAL A 1 87 ? 16.797 0.013 4.145 1 96.56 87 VAL A CA 1
ATOM 630 C C . VAL A 1 87 ? 16.422 -0.075 5.621 1 96.56 87 VAL A C 1
ATOM 632 O O . VAL A 1 87 ? 16.016 0.921 6.223 1 96.56 87 VAL A O 1
ATOM 635 N N . HIS A 1 88 ? 16.625 -1.214 6.172 1 96.44 88 HIS A N 1
ATOM 636 C CA . HIS A 1 88 ? 16.172 -1.479 7.531 1 96.44 88 HIS A CA 1
ATOM 637 C C . HIS A 1 88 ? 17.344 -1.579 8.5 1 96.44 88 HIS A C 1
ATOM 639 O O . HIS A 1 88 ? 17.141 -1.576 9.719 1 96.44 88 HIS A O 1
ATOM 645 N N . ASP A 1 89 ? 18.562 -1.596 7.949 1 94.94 89 ASP A N 1
ATOM 646 C CA . ASP A 1 89 ? 19.688 -1.854 8.844 1 94.94 89 ASP A CA 1
ATOM 647 C C . ASP A 1 89 ? 20.922 -1.035 8.438 1 94.94 89 ASP A C 1
ATOM 649 O O . ASP A 1 89 ? 20.906 -0.356 7.406 1 94.94 89 ASP A O 1
ATOM 653 N N . ILE A 1 90 ? 21.891 -0.996 9.328 1 91.88 90 ILE A N 1
ATOM 654 C CA . ILE A 1 90 ? 23.188 -0.358 9.102 1 91.88 90 ILE A CA 1
ATOM 655 C C . ILE A 1 90 ? 24.297 -1.314 9.492 1 91.88 90 ILE A C 1
ATOM 657 O O . ILE A 1 90 ? 24.234 -1.968 10.539 1 91.88 90 ILE A O 1
ATOM 661 N N . CYS A 1 91 ? 25.219 -1.458 8.625 1 93.69 91 CYS A N 1
ATOM 662 C CA . CYS A 1 91 ? 26.391 -2.297 8.867 1 93.69 91 CYS A CA 1
ATOM 663 C C . CYS A 1 91 ? 27.656 -1.45 9 1 93.69 91 CYS A C 1
ATOM 665 O O . CYS A 1 91 ? 27.797 -0.434 8.312 1 93.69 91 CYS A O 1
ATOM 667 N N . MET A 1 92 ? 28.531 -1.854 9.891 1 91.81 92 MET A N 1
ATOM 668 C CA . MET A 1 92 ? 29.781 -1.139 10.141 1 91.81 92 MET A CA 1
ATOM 669 C C . MET A 1 92 ? 30.984 -2.053 9.93 1 91.81 92 MET A C 1
ATOM 671 O O . MET A 1 92 ? 30.984 -3.199 10.375 1 91.81 92 MET A O 1
ATOM 675 N N . TRP A 1 93 ? 31.906 -1.506 9.211 1 93.88 93 TRP A N 1
ATOM 676 C CA . TRP A 1 93 ? 33.125 -2.219 8.906 1 93.88 93 TRP A CA 1
ATOM 677 C C . TRP A 1 93 ? 34.344 -1.377 9.281 1 93.88 93 TRP A C 1
ATOM 679 O O . TRP A 1 93 ? 34.312 -0.147 9.203 1 93.88 93 TRP A O 1
ATOM 689 N N . ARG A 1 94 ? 35.438 -2.059 9.695 1 92.56 94 ARG A N 1
ATOM 690 C CA . ARG A 1 94 ? 36.688 -1.405 10.008 1 92.56 94 ARG A CA 1
ATOM 691 C C . ARG A 1 94 ? 37.875 -2.17 9.406 1 92.56 94 ARG A C 1
ATOM 693 O O . ARG A 1 94 ? 37.906 -3.402 9.461 1 92.56 94 ARG A O 1
ATOM 700 N N . GLY A 1 95 ? 38.688 -1.381 8.781 1 91.44 95 GLY A N 1
ATOM 701 C CA . GLY A 1 95 ? 39.906 -1.953 8.211 1 91.44 95 GLY A CA 1
ATOM 702 C C . GLY A 1 95 ? 41.156 -1.362 8.797 1 91.44 95 GLY A C 1
ATOM 703 O O . GLY A 1 95 ? 41.219 -0.163 9.07 1 91.44 95 GLY A O 1
ATOM 704 N N . SER A 1 96 ? 42.156 -2.197 9.008 1 89.69 96 SER A N 1
ATOM 705 C CA . SER A 1 96 ? 43.5 -1.801 9.438 1 89.69 96 SER A CA 1
ATOM 706 C C . SER A 1 96 ? 44.562 -2.611 8.719 1 89.69 96 SER A C 1
ATOM 708 O O . SER A 1 96 ? 44.281 -3.689 8.188 1 89.69 96 SER A O 1
ATOM 710 N N . PRO A 1 97 ? 45.719 -2.029 8.633 1 88 97 PRO A N 1
ATOM 711 C CA . PRO A 1 97 ? 46.812 -2.775 7.988 1 88 97 PRO A CA 1
ATOM 712 C C . PRO A 1 97 ? 47.094 -4.109 8.672 1 88 97 PRO A C 1
ATOM 714 O O . PRO A 1 97 ? 47.5 -5.07 8.016 1 88 97 PRO A O 1
ATOM 717 N N . THR A 1 98 ? 46.844 -4.262 9.891 1 90.38 98 THR A N 1
ATOM 718 C CA . THR A 1 98 ? 47.188 -5.449 10.656 1 90.38 98 THR A CA 1
ATOM 719 C C . THR A 1 98 ? 46.031 -6.465 10.633 1 90.38 98 THR A C 1
ATOM 721 O O . THR A 1 98 ? 46.281 -7.668 10.492 1 90.38 98 THR A O 1
ATOM 724 N N . GLU A 1 99 ? 44.812 -6.055 10.695 1 89.81 99 GLU A N 1
ATOM 725 C CA . GLU A 1 99 ? 43.688 -6.965 10.867 1 89.81 99 GLU A CA 1
ATOM 726 C C . GLU A 1 99 ? 42.875 -7.105 9.578 1 89.81 99 GLU A C 1
ATOM 728 O O . GLU A 1 99 ? 42.031 -7.988 9.469 1 89.81 99 GLU A O 1
ATOM 733 N N . GLY A 1 100 ? 43.188 -6.34 8.641 1 91.81 100 GLY A N 1
ATOM 734 C CA . GLY A 1 100 ? 42.375 -6.348 7.438 1 91.81 100 GLY A CA 1
ATOM 735 C C . GLY A 1 100 ? 40.969 -5.762 7.652 1 91.81 100 GLY A C 1
ATOM 736 O O . GLY A 1 100 ? 40.719 -5.164 8.695 1 91.81 100 GLY A O 1
ATOM 737 N N . LEU A 1 101 ? 40.094 -5.82 6.688 1 94.69 101 LEU A N 1
ATOM 738 C CA . LEU A 1 101 ? 38.75 -5.297 6.758 1 94.69 101 LEU A CA 1
ATOM 739 C C . LEU A 1 101 ? 37.812 -6.309 7.41 1 94.69 101 LEU A C 1
ATOM 741 O O . LEU A 1 101 ? 37.75 -7.469 6.996 1 94.69 101 LEU A O 1
ATOM 745 N N . ARG A 1 102 ? 37.125 -5.902 8.438 1 94.25 102 ARG A N 1
ATOM 746 C CA . ARG A 1 102 ? 36.188 -6.793 9.133 1 94.25 102 ARG A CA 1
ATOM 747 C C . ARG A 1 102 ? 34.906 -6.062 9.523 1 94.25 102 ARG A C 1
ATOM 749 O O . ARG A 1 102 ? 34.938 -4.852 9.773 1 94.25 102 ARG A O 1
ATOM 756 N N . ARG A 1 103 ? 33.875 -6.789 9.625 1 93.75 103 ARG A N 1
ATOM 757 C CA . ARG A 1 103 ? 32.594 -6.238 10.102 1 93.75 103 ARG A CA 1
ATOM 758 C C . ARG A 1 103 ? 32.625 -6.074 11.617 1 93.75 103 ARG A C 1
ATOM 760 O O . ARG A 1 103 ? 32.969 -7.004 12.344 1 93.75 103 ARG A O 1
ATOM 767 N N . THR A 1 104 ? 32.25 -4.945 12.078 1 91 104 THR A N 1
ATOM 768 C CA . THR A 1 104 ? 32.281 -4.676 13.508 1 91 104 THR A CA 1
ATOM 769 C C . THR A 1 104 ? 30.875 -4.613 14.094 1 91 104 THR A C 1
ATOM 771 O O . THR A 1 104 ? 30.719 -4.66 15.32 1 91 104 THR A O 1
ATOM 774 N N . GLY A 1 105 ? 29.891 -4.527 13.164 1 89.06 105 GLY A N 1
ATOM 775 C CA . GLY A 1 105 ? 28.547 -4.48 13.727 1 89.06 105 GLY A CA 1
ATOM 776 C C . GLY A 1 105 ? 27.453 -4.484 12.672 1 89.06 105 GLY A C 1
ATOM 777 O O . GLY A 1 105 ? 27.688 -4.082 11.523 1 89.06 105 GLY A O 1
ATOM 778 N N . ARG A 1 106 ? 26.266 -5.023 12.992 1 91.19 106 ARG A N 1
ATOM 779 C CA . ARG A 1 106 ? 24.984 -4.914 12.305 1 91.19 106 ARG A CA 1
ATOM 780 C C . ARG A 1 106 ? 23.906 -4.422 13.25 1 91.19 106 ARG A C 1
ATOM 782 O O . ARG A 1 106 ? 23.688 -5 14.32 1 91.19 106 ARG A O 1
ATOM 789 N N . GLU A 1 107 ? 23.281 -3.307 12.867 1 89.69 107 GLU A N 1
ATOM 790 C CA . GLU A 1 107 ? 22.25 -2.744 13.742 1 89.69 107 GLU A CA 1
ATOM 791 C C . GLU A 1 107 ? 20.984 -2.422 12.969 1 89.69 107 GLU A C 1
ATOM 793 O O . GLU A 1 107 ? 21.031 -2.166 11.766 1 89.69 107 GLU A O 1
ATOM 798 N N . VAL A 1 108 ? 19.844 -2.568 13.703 1 91.38 108 VAL A N 1
ATOM 799 C CA . VAL A 1 108 ? 18.578 -2.09 13.148 1 91.38 108 VAL A CA 1
ATOM 800 C C . VAL A 1 108 ? 18.609 -0.566 13.047 1 91.38 108 VAL A C 1
ATOM 802 O O . VAL A 1 108 ? 19.016 0.119 13.992 1 91.38 108 VAL A O 1
ATOM 805 N N . HIS A 1 109 ? 18.188 -0.065 11.938 1 90.62 109 HIS A N 1
ATOM 806 C CA . HIS A 1 109 ? 18.297 1.369 11.695 1 90.62 109 HIS A CA 1
ATOM 807 C C . HIS A 1 109 ? 17.359 2.15 12.609 1 90.62 109 HIS A C 1
ATOM 809 O O . HIS A 1 109 ? 17.75 3.176 13.18 1 90.62 109 HIS A O 1
ATOM 815 N N . TYR A 1 110 ? 16.125 1.732 12.688 1 92.69 110 TYR A N 1
ATOM 816 C CA . TYR A 1 110 ? 15.117 2.367 13.539 1 92.69 110 TYR A CA 1
ATOM 817 C C . TYR A 1 110 ? 14.492 1.356 14.492 1 92.69 110 TYR A C 1
ATOM 819 O O . TYR A 1 110 ? 13.367 0.912 14.281 1 92.69 110 TYR A O 1
ATOM 827 N N . PRO A 1 111 ? 15.148 1.102 15.547 1 91.19 111 PRO A N 1
ATOM 828 C CA . PRO A 1 111 ? 14.609 0.137 16.516 1 91.19 111 PRO A CA 1
ATOM 829 C C . PRO A 1 111 ? 13.305 0.61 17.156 1 91.19 111 PRO A C 1
ATOM 831 O O . PRO A 1 111 ? 13.195 1.775 17.547 1 91.19 111 PRO A O 1
ATOM 834 N N . SER A 1 112 ? 12.367 -0.313 17.281 1 88.56 112 SER A N 1
ATOM 835 C CA . SER A 1 112 ? 11.047 0.008 17.812 1 88.56 112 SER A CA 1
ATOM 836 C C . SER A 1 112 ? 11.141 0.469 19.266 1 88.56 112 SER A C 1
ATOM 838 O O . SER A 1 112 ? 10.25 1.167 19.75 1 88.56 112 SER A O 1
ATOM 840 N N . SER A 1 113 ? 12.188 0.134 19.969 1 86.69 113 SER A N 1
ATOM 841 C CA . SER A 1 113 ? 12.383 0.537 21.359 1 86.69 113 SER A CA 1
ATOM 842 C C . SER A 1 113 ? 12.727 2.02 21.453 1 86.69 113 SER A C 1
ATOM 844 O O . SER A 1 113 ? 12.555 2.629 22.516 1 86.69 113 SER A O 1
ATOM 846 N N . VAL A 1 114 ? 13.195 2.59 20.344 1 87.94 114 VAL A N 1
ATOM 847 C CA . VAL A 1 114 ? 13.656 3.975 20.375 1 87.94 114 VAL A CA 1
ATOM 848 C C . VAL A 1 114 ? 12.625 4.875 19.688 1 87.94 114 VAL A C 1
ATOM 850 O O . VAL A 1 114 ? 12.328 5.965 20.172 1 87.94 114 VAL A O 1
ATOM 853 N N . VAL A 1 115 ? 12.164 4.453 18.578 1 91.62 115 VAL A N 1
ATOM 854 C CA . VAL A 1 115 ? 11.172 5.25 17.859 1 91.62 115 VAL A CA 1
ATOM 855 C C . VAL A 1 115 ? 10.016 4.355 17.422 1 91.62 115 VAL A C 1
ATOM 857 O O . VAL A 1 115 ? 10.227 3.219 17 1 91.62 115 VAL A O 1
ATOM 860 N N . ASP A 1 116 ? 8.82 4.805 17.625 1 93.38 116 ASP A N 1
ATOM 861 C CA . ASP A 1 116 ? 7.605 4.121 17.188 1 93.38 116 ASP A CA 1
ATOM 862 C C . ASP A 1 116 ? 7.059 4.73 15.898 1 93.38 116 ASP A C 1
ATOM 864 O O . ASP A 1 116 ? 6.363 5.75 15.938 1 93.38 116 ASP A O 1
ATOM 868 N N . VAL A 1 117 ? 7.402 4.109 14.766 1 94.75 117 VAL A N 1
ATOM 869 C CA . VAL A 1 117 ? 7.008 4.633 13.461 1 94.75 117 VAL A CA 1
ATOM 870 C C . VAL A 1 117 ? 6.383 3.518 12.625 1 94.75 117 VAL A C 1
ATOM 872 O O . VAL A 1 117 ? 6.68 2.338 12.828 1 94.75 117 VAL A O 1
ATOM 875 N N . LEU A 1 118 ? 5.5 3.844 11.734 1 95 118 LEU A N 1
ATOM 876 C CA . LEU A 1 118 ? 4.809 2.883 10.883 1 95 118 LEU A CA 1
ATOM 877 C C . LEU A 1 118 ? 5.762 2.277 9.859 1 95 118 LEU A C 1
ATOM 879 O O . LEU A 1 118 ? 5.594 1.123 9.453 1 95 118 LEU A O 1
ATOM 883 N N . HIS A 1 119 ? 6.715 3.031 9.391 1 96.19 119 HIS A N 1
ATOM 884 C CA . HIS A 1 119 ? 7.66 2.629 8.359 1 96.19 119 HIS A CA 1
ATOM 885 C C . HIS A 1 119 ? 9.102 2.729 8.859 1 96.19 119 HIS A C 1
ATOM 887 O O . HIS A 1 119 ? 9.82 3.666 8.508 1 96.19 119 HIS A O 1
ATOM 893 N N . PRO A 1 120 ? 9.547 1.761 9.594 1 95.81 120 PRO A N 1
ATOM 894 C CA . PRO A 1 120 ? 10.852 1.844 10.25 1 95.81 120 PRO A CA 1
ATOM 895 C C . PRO A 1 120 ? 12.008 1.514 9.305 1 95.81 120 PRO A C 1
ATOM 897 O O . PRO A 1 120 ? 12.789 0.603 9.578 1 95.81 120 PRO A O 1
ATOM 900 N N . TYR A 1 121 ? 12.109 2.277 8.242 1 96.25 121 TYR A N 1
ATOM 901 C CA . TYR A 1 121 ? 13.18 2.146 7.258 1 96.25 121 TYR A CA 1
ATOM 902 C C . TYR A 1 121 ? 13.453 3.477 6.566 1 96.25 121 TYR A C 1
ATOM 904 O O . TYR A 1 121 ? 12.648 4.41 6.664 1 96.25 121 TYR A O 1
ATOM 912 N N . ILE A 1 122 ? 14.602 3.621 5.957 1 94.5 122 ILE A N 1
ATOM 913 C CA . ILE A 1 122 ? 14.883 4.695 5.012 1 94.5 122 ILE A CA 1
ATOM 914 C C . ILE A 1 122 ? 14.461 4.27 3.607 1 94.5 122 ILE A C 1
ATOM 916 O O . ILE A 1 122 ? 14.781 3.16 3.168 1 94.5 122 ILE A O 1
ATOM 920 N N . LEU A 1 123 ? 13.648 5.012 3.014 1 95.94 123 LEU A N 1
ATOM 921 C CA . LEU A 1 123 ? 13.273 4.754 1.626 1 95.94 123 LEU A CA 1
ATOM 922 C C . LEU A 1 123 ? 14.211 5.492 0.67 1 95.94 123 LEU A C 1
ATOM 924 O O . LEU A 1 123 ? 14.258 6.723 0.668 1 95.94 123 LEU A O 1
ATOM 928 N N . LEU A 1 124 ? 14.938 4.77 -0.066 1 94.31 124 LEU A N 1
ATOM 929 C CA . LEU A 1 124 ? 15.898 5.371 -0.981 1 94.31 124 LEU A CA 1
ATOM 930 C C . LEU A 1 124 ? 15.289 5.559 -2.367 1 94.31 124 LEU A C 1
ATOM 932 O O . LEU A 1 124 ? 14.891 4.586 -3.012 1 94.31 124 LEU A O 1
ATOM 936 N N . CYS A 1 125 ? 15.188 6.766 -2.732 1 90.88 125 CYS A N 1
ATOM 937 C CA . CYS A 1 125 ? 14.719 7.23 -4.035 1 90.88 125 CYS A CA 1
ATOM 938 C C . CYS A 1 125 ? 15.531 8.438 -4.504 1 90.88 125 CYS A C 1
ATOM 940 O O . CYS A 1 125 ? 15.867 9.312 -3.701 1 90.88 125 CYS A O 1
ATOM 942 N N . HIS A 1 126 ? 15.828 8.477 -5.766 1 86.69 126 HIS A N 1
ATOM 943 C CA . HIS A 1 126 ? 16.531 9.672 -6.211 1 86.69 126 HIS A CA 1
ATOM 944 C C . HIS A 1 126 ? 15.586 10.867 -6.301 1 86.69 126 HIS A C 1
ATOM 946 O O . HIS A 1 126 ? 14.367 10.695 -6.352 1 86.69 126 HIS A O 1
ATOM 952 N N . GLN A 1 127 ? 16.094 11.992 -6.312 1 87.88 127 GLN A N 1
ATOM 953 C CA . GLN A 1 127 ? 15.336 13.234 -6.242 1 87.88 127 GLN A CA 1
ATOM 954 C C . GLN A 1 127 ? 14.336 13.328 -7.387 1 87.88 127 GLN A C 1
ATOM 956 O O . GLN A 1 127 ? 13.227 13.836 -7.207 1 87.88 127 GLN A O 1
ATOM 961 N N . GLY A 1 128 ? 14.758 12.914 -8.578 1 89.88 128 GLY A N 1
ATOM 962 C CA . GLY A 1 128 ? 13.859 12.953 -9.719 1 89.88 128 GLY A CA 1
ATOM 963 C C . GLY A 1 128 ? 12.562 12.211 -9.484 1 89.88 128 GLY A C 1
ATOM 964 O O . GLY A 1 128 ? 11.5 12.641 -9.93 1 89.88 128 GLY A O 1
ATOM 965 N N . MET A 1 129 ? 12.625 11.102 -8.844 1 91.31 129 MET A N 1
ATOM 966 C CA . MET A 1 129 ? 11.43 10.32 -8.516 1 91.31 129 MET A CA 1
ATOM 967 C C . MET A 1 129 ? 10.508 11.109 -7.598 1 91.31 129 MET A C 1
ATOM 969 O O . MET A 1 129 ? 9.289 11.133 -7.805 1 91.31 129 MET A O 1
ATOM 973 N N . MET A 1 130 ? 11.086 11.758 -6.645 1 92.56 130 MET A N 1
ATOM 974 C CA . MET A 1 130 ? 10.297 12.555 -5.707 1 92.56 130 MET A CA 1
ATOM 975 C C . MET A 1 130 ? 9.641 13.734 -6.418 1 92.56 130 MET A C 1
ATOM 977 O O . MET A 1 130 ? 8.453 14 -6.219 1 92.56 130 MET A O 1
ATOM 981 N N . GLU A 1 131 ? 10.438 14.398 -7.195 1 94.75 131 GLU A N 1
ATOM 982 C CA . GLU A 1 131 ? 9.898 15.516 -7.957 1 94.75 131 GLU A CA 1
ATOM 983 C C . GLU A 1 131 ? 8.75 15.07 -8.867 1 94.75 131 GLU A C 1
ATOM 985 O O . GLU A 1 131 ? 7.723 15.742 -8.953 1 94.75 131 GLU A O 1
ATOM 990 N N . GLY A 1 132 ? 9.016 13.953 -9.5 1 94.56 132 GLY A N 1
ATOM 991 C CA . GLY A 1 132 ? 7.961 13.414 -10.352 1 94.56 132 GLY A CA 1
ATOM 992 C C . GLY A 1 132 ? 6.664 13.172 -9.602 1 94.56 132 GLY A C 1
ATOM 993 O O . GLY A 1 132 ? 5.582 13.469 -10.117 1 94.56 132 GLY A O 1
ATOM 994 N N . THR A 1 133 ? 6.73 12.656 -8.453 1 95.62 133 THR A N 1
ATOM 995 C CA . THR A 1 133 ? 5.566 12.406 -7.605 1 95.62 133 THR A CA 1
ATOM 996 C C . THR A 1 133 ? 4.84 13.703 -7.281 1 95.62 133 THR A C 1
ATOM 998 O O . THR A 1 133 ? 3.615 13.781 -7.387 1 95.62 133 THR A O 1
ATOM 1001 N N . PHE A 1 134 ? 5.582 14.719 -6.926 1 97.31 134 PHE A N 1
ATOM 1002 C CA . PHE A 1 134 ? 4.984 16.016 -6.602 1 97.31 134 PHE A CA 1
ATOM 1003 C C . PHE A 1 134 ? 4.355 16.641 -7.84 1 97.31 134 PHE A C 1
ATOM 1005 O O . PHE A 1 134 ? 3.25 17.188 -7.773 1 97.31 134 PHE A O 1
ATOM 1012 N N . ILE A 1 135 ? 5.055 16.578 -8.961 1 97.62 135 ILE A N 1
ATOM 1013 C CA . ILE A 1 135 ? 4.586 17.203 -10.195 1 97.62 135 ILE A CA 1
ATOM 1014 C C . ILE A 1 135 ? 3.289 16.531 -10.648 1 97.62 135 ILE A C 1
ATOM 1016 O O . ILE A 1 135 ? 2.338 17.219 -11.039 1 97.62 135 ILE A O 1
ATOM 1020 N N . THR A 1 136 ? 3.279 15.219 -10.57 1 96.62 136 THR A N 1
ATOM 1021 C CA . THR A 1 136 ? 2.074 14.477 -10.93 1 96.62 136 THR A CA 1
ATOM 1022 C C . THR A 1 136 ? 0.897 14.906 -10.055 1 96.62 136 THR A C 1
ATOM 1024 O O . THR A 1 136 ? -0.21 15.109 -10.555 1 96.62 136 THR A O 1
ATOM 1027 N N . ASP A 1 137 ? 1.104 15.047 -8.836 1 97.19 137 ASP A N 1
ATOM 1028 C CA . ASP A 1 137 ? 0.029 15.453 -7.934 1 97.19 137 ASP A CA 1
ATOM 1029 C C . ASP A 1 137 ? -0.377 16.906 -8.18 1 97.19 137 ASP A C 1
ATOM 1031 O O . ASP A 1 137 ? -1.561 17.234 -8.117 1 97.19 137 ASP A O 1
ATOM 1035 N N . LEU A 1 138 ? 0.622 17.75 -8.359 1 97.94 138 LEU A N 1
ATOM 1036 C CA . LEU A 1 138 ? 0.384 19.172 -8.633 1 97.94 138 LEU A CA 1
ATOM 1037 C C . LEU A 1 138 ? -0.554 19.344 -9.82 1 97.94 138 LEU A C 1
ATOM 1039 O O . LEU A 1 138 ? -1.459 20.172 -9.789 1 97.94 138 LEU A O 1
ATOM 1043 N N . ARG A 1 139 ? -0.453 18.5 -10.773 1 97.25 139 ARG A N 1
ATOM 1044 C CA . ARG A 1 139 ? -1.287 18.547 -11.969 1 97.25 139 ARG A CA 1
ATOM 1045 C C . ARG A 1 139 ? -2.74 18.219 -11.641 1 97.25 139 ARG A C 1
ATOM 1047 O O . ARG A 1 139 ? -3.658 18.766 -12.258 1 97.25 139 ARG A O 1
ATOM 1054 N N . LYS A 1 140 ? -2.928 17.422 -10.672 1 96.31 140 LYS A N 1
ATOM 1055 C CA . LYS A 1 140 ? -4.285 17.078 -10.25 1 96.31 140 LYS A CA 1
ATOM 1056 C C . LYS A 1 140 ? -5.027 18.312 -9.742 1 96.31 140 LYS A C 1
ATOM 1058 O O . LYS A 1 140 ? -6.262 18.344 -9.734 1 96.31 140 LYS A O 1
ATOM 1063 N N . SER A 1 141 ? -4.273 19.266 -9.289 1 97 141 SER A N 1
ATOM 1064 C CA . SER A 1 141 ? -4.871 20.5 -8.797 1 97 141 SER A CA 1
ATOM 1065 C C . SER A 1 141 ? -4.895 21.562 -9.875 1 97 141 SER A C 1
ATOM 1067 O O . SER A 1 141 ? -5.211 22.734 -9.602 1 97 141 SER A O 1
ATOM 1069 N N . GLY A 1 142 ? -4.422 21.234 -11.094 1 95.94 142 GLY A N 1
ATOM 1070 C CA . GLY A 1 142 ? -4.484 22.141 -12.234 1 95.94 142 GLY A CA 1
ATOM 1071 C C . GLY A 1 142 ? -3.299 23.078 -12.312 1 95.94 142 GLY A C 1
ATOM 1072 O O . GLY A 1 142 ? -3.379 24.125 -12.953 1 95.94 142 GLY A O 1
ATOM 1073 N N . VAL A 1 143 ? -2.201 22.781 -11.641 1 97.38 143 VAL A N 1
ATOM 1074 C CA . VAL A 1 143 ? -1.038 23.656 -11.633 1 97.38 143 VAL A CA 1
ATOM 1075 C C . VAL A 1 143 ? 0.138 22.969 -12.32 1 97.38 143 VAL A C 1
ATOM 1077 O O . VAL A 1 143 ? 0.357 21.766 -12.141 1 97.38 143 VAL A O 1
ATOM 1080 N N . GLU A 1 144 ? 0.873 23.719 -13.086 1 97.12 144 GLU A N 1
ATOM 1081 C CA . GLU A 1 144 ? 2.076 23.25 -13.758 1 97.12 144 GLU A CA 1
ATOM 1082 C C . GLU A 1 144 ? 3.287 24.094 -13.406 1 97.12 144 GLU A C 1
ATOM 1084 O O . GLU A 1 144 ? 3.15 25.281 -13.109 1 97.12 144 GLU A O 1
ATOM 1089 N N . VAL A 1 145 ? 4.445 23.5 -13.477 1 97.69 145 VAL A N 1
ATOM 1090 C CA . VAL A 1 145 ? 5.691 24.219 -13.234 1 97.69 145 VAL A CA 1
ATOM 1091 C C . VAL A 1 145 ? 6.059 25.047 -14.461 1 97.69 145 VAL A C 1
ATOM 1093 O O . VAL A 1 145 ? 6.039 24.531 -15.586 1 97.69 145 VAL A O 1
ATOM 1096 N N . THR A 1 146 ? 6.352 26.328 -14.281 1 96.44 146 THR A N 1
ATOM 1097 C CA . THR A 1 146 ? 6.867 27.172 -15.352 1 96.44 146 THR A CA 1
ATOM 1098 C C . THR A 1 146 ? 8.383 27.062 -15.438 1 96.44 146 THR A C 1
ATOM 1100 O O . THR A 1 146 ? 9.102 27.625 -14.594 1 96.44 146 THR A O 1
ATOM 1103 N N . ARG A 1 147 ? 8.82 26.469 -16.484 1 95.88 147 ARG A N 1
ATOM 1104 C CA . ARG A 1 147 ? 10.242 26.141 -16.625 1 95.88 147 ARG A CA 1
ATOM 1105 C C . ARG A 1 147 ? 10.969 27.266 -17.359 1 95.88 147 ARG A C 1
ATOM 1107 O O . ARG A 1 147 ? 10.344 28.156 -17.922 1 95.88 147 ARG A O 1
ATOM 1114 N N . SER A 1 148 ? 12.266 27.281 -17.266 1 94.25 148 SER A N 1
ATOM 1115 C CA . SER A 1 148 ? 13.156 28.219 -17.953 1 94.25 148 SER A CA 1
ATOM 1116 C C . SER A 1 148 ? 12.852 29.656 -17.562 1 94.25 148 SER A C 1
ATOM 1118 O O . SER A 1 148 ? 12.805 30.547 -18.422 1 94.25 148 SER A O 1
ATOM 1120 N N . HIS A 1 149 ? 12.508 29.891 -16.359 1 95 149 HIS A N 1
ATOM 1121 C CA . HIS A 1 149 ? 12.312 31.219 -15.781 1 95 149 HIS A CA 1
ATOM 1122 C C . HIS A 1 149 ? 13.25 31.453 -14.609 1 95 149 HIS A C 1
ATOM 1124 O O . HIS A 1 149 ? 13.203 30.734 -13.609 1 95 149 HIS A O 1
ATOM 1130 N N . THR A 1 150 ? 14.008 32.438 -14.711 1 95.75 150 THR A N 1
ATOM 1131 C CA . THR A 1 150 ? 15 32.75 -13.68 1 95.75 150 THR A CA 1
ATOM 1132 C C . THR A 1 150 ? 14.586 34 -12.891 1 95.75 150 THR A C 1
ATOM 1134 O O . THR A 1 150 ? 14.312 35.031 -13.477 1 95.75 150 THR A O 1
ATOM 1137 N N . PHE A 1 151 ? 14.555 33.875 -11.586 1 96.94 151 PHE A N 1
ATOM 1138 C CA . PHE A 1 151 ? 14.234 34.969 -10.703 1 96.94 151 PHE A CA 1
ATOM 1139 C C . PHE A 1 151 ? 15.312 36.062 -10.781 1 96.94 151 PHE A C 1
ATOM 1141 O O . PHE A 1 151 ? 16.5 35.75 -10.68 1 96.94 151 PHE A O 1
ATOM 1148 N N . GLN A 1 152 ? 14.852 37.312 -10.867 1 95.19 152 GLN A N 1
ATOM 1149 C CA . GLN A 1 152 ? 15.805 38.406 -10.992 1 95.19 152 GLN A CA 1
ATOM 1150 C C . GLN A 1 152 ? 15.664 39.375 -9.836 1 95.19 152 GLN A C 1
ATOM 1152 O O . GLN A 1 152 ? 16.594 40.125 -9.531 1 95.19 152 GLN A O 1
ATOM 1157 N N . GLY A 1 153 ? 14.516 39.375 -9.258 1 95.31 153 GLY A N 1
ATOM 1158 C CA . GLY A 1 153 ? 14.297 40.281 -8.156 1 95.31 153 GLY A CA 1
ATOM 1159 C C . GLY A 1 153 ? 12.828 40.5 -7.836 1 95.31 153 GLY A C 1
ATOM 1160 O O . GLY A 1 153 ? 11.953 39.969 -8.516 1 95.31 153 GLY A O 1
ATOM 1161 N N . VAL A 1 154 ? 12.602 41.25 -6.711 1 95.81 154 VAL A N 1
ATOM 1162 C CA . VAL A 1 154 ? 11.234 41.562 -6.281 1 95.81 154 VAL A CA 1
ATOM 1163 C C . VAL A 1 154 ? 11.125 43.031 -5.855 1 95.81 154 VAL A C 1
ATOM 1165 O O . VAL A 1 154 ? 12.055 43.562 -5.258 1 95.81 154 VAL A O 1
ATOM 1168 N N . THR A 1 155 ? 10.062 43.656 -6.328 1 92.06 155 THR A N 1
ATOM 1169 C CA . THR A 1 155 ? 9.781 45.031 -5.941 1 92.06 155 THR A CA 1
ATOM 1170 C C . THR A 1 155 ? 8.344 45.156 -5.445 1 92.06 155 THR A C 1
ATOM 1172 O O . THR A 1 155 ? 7.496 44.312 -5.746 1 92.06 155 THR A O 1
ATOM 1175 N N . ASP A 1 156 ? 8.156 46.219 -4.617 1 87.75 156 ASP A N 1
ATOM 1176 C CA . ASP A 1 156 ? 6.793 46.5 -4.191 1 87.75 156 ASP A CA 1
ATOM 1177 C C . ASP A 1 156 ? 5.984 47.125 -5.328 1 87.75 156 ASP A C 1
ATOM 1179 O O . ASP A 1 156 ? 6.52 47.906 -6.113 1 87.75 156 ASP A O 1
ATOM 1183 N N . SER A 1 157 ? 4.828 46.688 -5.375 1 83.5 157 SER A N 1
ATOM 1184 C CA . SER A 1 157 ? 3.914 47.344 -6.312 1 83.5 157 SER A CA 1
ATOM 1185 C C . SER A 1 157 ? 3.275 48.562 -5.695 1 83.5 157 SER A C 1
ATOM 1187 O O . SER A 1 157 ? 3.531 48.906 -4.535 1 83.5 157 SER A O 1
ATOM 1189 N N . SER A 1 158 ? 2.461 49.219 -6.559 1 82.06 158 SER A N 1
ATOM 1190 C CA . SER A 1 158 ? 1.676 50.344 -6.062 1 82.06 158 SER A CA 1
ATOM 1191 C C . SER A 1 158 ? 0.685 49.875 -4.992 1 82.06 158 SER A C 1
ATOM 1193 O O . SER A 1 158 ? 0.41 50.625 -4.043 1 82.06 158 SER A O 1
ATOM 1195 N N . ASP A 1 159 ? 0.228 48.75 -5.203 1 84.88 159 ASP A N 1
ATOM 1196 C CA . ASP A 1 159 ? -0.568 48.094 -4.164 1 84.88 159 ASP A CA 1
ATOM 1197 C C . ASP A 1 159 ? 0.326 47.438 -3.129 1 84.88 159 ASP A C 1
ATOM 1199 O O . ASP A 1 159 ? 1.091 46.531 -3.457 1 84.88 159 ASP A O 1
ATOM 1203 N N . PRO A 1 160 ? 0.202 47.906 -1.949 1 81.62 160 PRO A N 1
ATOM 1204 C CA . PRO A 1 160 ? 1.12 47.438 -0.911 1 81.62 160 PRO A CA 1
ATOM 1205 C C . PRO A 1 160 ? 0.933 45.969 -0.589 1 81.62 160 PRO A C 1
ATOM 1207 O O . PRO A 1 160 ? 1.776 45.344 0.082 1 81.62 160 PRO A O 1
ATOM 1210 N N . HIS A 1 161 ? -0.025 45.469 -1.146 1 87.62 161 HIS A N 1
ATOM 1211 C CA . HIS A 1 161 ? -0.275 44.062 -0.81 1 87.62 161 HIS A CA 1
ATOM 1212 C C . HIS A 1 161 ? 0.177 43.156 -1.934 1 87.62 161 HIS A C 1
ATOM 1214 O O . HIS A 1 161 ? 0.016 41.938 -1.842 1 87.62 161 HIS A O 1
ATOM 1220 N N . ILE A 1 162 ? 0.816 43.719 -2.959 1 94.19 162 ILE A N 1
ATOM 1221 C CA . ILE A 1 162 ? 1.216 42.906 -4.113 1 94.19 162 ILE A CA 1
ATOM 1222 C C . ILE A 1 162 ? 2.703 43.125 -4.395 1 94.19 162 ILE A C 1
ATOM 1224 O O . ILE A 1 162 ? 3.184 44.25 -4.422 1 94.19 162 ILE A O 1
ATOM 1228 N N . LEU A 1 163 ? 3.359 42 -4.531 1 95.81 163 LEU A N 1
ATOM 1229 C CA . LEU A 1 163 ? 4.75 42 -4.973 1 95.81 163 LEU A CA 1
ATOM 1230 C C . LEU A 1 163 ? 4.836 41.812 -6.488 1 95.81 163 LEU A C 1
ATOM 1232 O O . LEU A 1 163 ? 3.996 41.156 -7.094 1 95.81 163 LEU A O 1
ATOM 1236 N N . GLN A 1 164 ? 5.836 42.5 -7.02 1 96.12 164 GLN A N 1
ATOM 1237 C CA . GLN A 1 164 ? 6.168 42.281 -8.422 1 96.12 164 GLN A CA 1
ATOM 1238 C C . GLN A 1 164 ? 7.441 41.438 -8.562 1 96.12 164 GLN A C 1
ATOM 1240 O O . GLN A 1 164 ? 8.547 41.969 -8.359 1 96.12 164 GLN A O 1
ATOM 1245 N N . ILE A 1 165 ? 7.242 40.219 -8.977 1 96.38 165 ILE A N 1
ATOM 1246 C CA . ILE A 1 165 ? 8.367 39.312 -9.109 1 96.38 165 ILE A CA 1
ATOM 1247 C C . ILE A 1 165 ? 8.914 39.375 -10.539 1 96.38 165 ILE A C 1
ATOM 1249 O O . ILE A 1 165 ? 8.203 39.031 -11.492 1 96.38 165 ILE A O 1
ATOM 1253 N N . GLU A 1 166 ? 10.172 39.781 -10.625 1 95.38 166 GLU A N 1
ATOM 1254 C CA . GLU A 1 166 ? 10.82 39.875 -11.93 1 95.38 166 GLU A CA 1
ATOM 1255 C C . GLU A 1 166 ? 11.562 38.594 -12.289 1 95.38 166 GLU A C 1
ATOM 1257 O O . GLU A 1 166 ? 12.312 38.062 -11.469 1 95.38 166 GLU A O 1
ATOM 1262 N N . CYS A 1 167 ? 11.258 38.094 -13.438 1 94.19 167 CYS A N 1
ATOM 1263 C CA . CYS A 1 167 ? 11.945 36.875 -13.898 1 94.19 167 CYS A CA 1
ATOM 1264 C C . CYS A 1 167 ? 12.367 37.031 -15.352 1 94.19 167 CYS A C 1
ATOM 1266 O O . CYS A 1 167 ? 11.789 37.812 -16.109 1 94.19 167 CYS A O 1
ATOM 1268 N N . ASP A 1 168 ? 13.398 36.312 -15.758 1 92.81 168 ASP A N 1
ATOM 1269 C CA . ASP A 1 168 ? 13.867 36.219 -17.125 1 92.81 168 ASP A CA 1
ATOM 1270 C C . ASP A 1 168 ? 13.477 34.875 -17.75 1 92.81 168 ASP A C 1
ATOM 1272 O O . ASP A 1 168 ? 13.742 33.812 -17.172 1 92.81 168 ASP A O 1
ATOM 1276 N N . LYS A 1 169 ? 12.789 34.969 -18.828 1 88.19 169 LYS A N 1
ATOM 1277 C CA . LYS A 1 169 ? 12.461 33.781 -19.594 1 88.19 169 LYS A CA 1
ATOM 1278 C C . LYS A 1 169 ? 13.562 33.438 -20.594 1 88.19 169 LYS A C 1
ATOM 1280 O O . LYS A 1 169 ? 13.906 34.25 -21.453 1 88.19 169 LYS A O 1
ATOM 1285 N N . ASP A 1 170 ? 14.031 32.281 -20.547 1 80.94 170 ASP A N 1
ATOM 1286 C CA . ASP A 1 170 ? 15.047 31.781 -21.469 1 80.94 170 ASP A CA 1
ATOM 1287 C C . ASP A 1 170 ? 16.219 32.75 -21.562 1 80.94 170 ASP A C 1
ATOM 1289 O O . ASP A 1 170 ? 16.891 32.812 -22.609 1 80.94 170 ASP A O 1
ATOM 1293 N N . GLY A 1 171 ? 16.406 33.625 -20.625 1 74.31 171 GLY A N 1
ATOM 1294 C CA . GLY A 1 171 ? 17.516 34.594 -20.609 1 74.31 171 GLY A CA 1
ATOM 1295 C C . GLY A 1 171 ? 17.266 35.812 -21.484 1 74.31 171 GLY A C 1
ATOM 1296 O O . GLY A 1 171 ? 18.156 36.625 -21.656 1 74.31 171 GLY A O 1
ATOM 1297 N N . GLU A 1 172 ? 16.109 36 -22.031 1 78.12 172 GLU A N 1
ATOM 1298 C CA . GLU A 1 172 ? 15.945 37.031 -23.047 1 78.12 172 GLU A CA 1
ATOM 1299 C C . GLU A 1 172 ? 14.859 38.031 -22.656 1 78.12 172 GLU A C 1
ATOM 1301 O O . GLU A 1 172 ? 15.055 39.219 -22.766 1 78.12 172 GLU A O 1
ATOM 1306 N N . THR A 1 173 ? 13.648 37.531 -22.266 1 85.56 173 THR A N 1
ATOM 1307 C CA . THR A 1 173 ? 12.492 38.406 -22.062 1 85.56 173 THR A CA 1
ATOM 1308 C C . THR A 1 173 ? 12.188 38.531 -20.562 1 85.56 173 THR A C 1
ATOM 1310 O O . THR A 1 173 ? 12.047 37.562 -19.859 1 85.56 173 THR A O 1
ATOM 1313 N N . ARG A 1 174 ? 12.195 39.719 -20.156 1 88.31 174 ARG A N 1
ATOM 1314 C CA . ARG A 1 174 ? 11.828 40 -18.766 1 88.31 174 ARG A CA 1
ATOM 1315 C C . ARG A 1 174 ? 10.312 40 -18.578 1 88.31 174 ARG A C 1
ATOM 1317 O O . ARG A 1 174 ? 9.578 40.531 -19.422 1 88.31 174 ARG A O 1
ATOM 1324 N N . THR A 1 175 ? 9.883 39.312 -17.625 1 89.31 175 THR A N 1
ATOM 1325 C CA . THR A 1 175 ? 8.469 39.25 -17.297 1 89.31 175 THR A CA 1
ATOM 1326 C C . THR A 1 175 ? 8.25 39.5 -15.805 1 89.31 175 THR A C 1
ATOM 1328 O O . THR A 1 175 ? 9.172 39.312 -15 1 89.31 175 THR A O 1
ATOM 1331 N N . SER A 1 176 ? 7.086 40.031 -15.469 1 92.44 176 SER A N 1
ATOM 1332 C CA . SER A 1 176 ? 6.734 40.312 -14.078 1 92.44 176 SER A CA 1
ATOM 1333 C C . SER A 1 176 ? 5.539 39.469 -13.641 1 92.44 176 SER A C 1
ATOM 1335 O O . SER A 1 176 ? 4.562 39.344 -14.383 1 92.44 176 SER A O 1
ATOM 1337 N N . ILE A 1 177 ? 5.598 38.906 -12.477 1 95.06 177 ILE A N 1
ATOM 1338 C CA . ILE A 1 177 ? 4.539 38.062 -11.906 1 95.06 177 ILE A CA 1
ATOM 1339 C C . ILE A 1 177 ? 4.027 38.719 -10.617 1 95.06 177 ILE A C 1
ATOM 1341 O O . ILE A 1 177 ? 4.73 38.719 -9.609 1 95.06 177 ILE A O 1
ATOM 1345 N N . PRO A 1 178 ? 2.912 39.281 -10.68 1 96.25 178 PRO A N 1
ATOM 1346 C CA . PRO A 1 178 ? 2.35 39.812 -9.438 1 96.25 178 PRO A CA 1
ATOM 1347 C C . PRO A 1 178 ? 1.883 38.719 -8.477 1 96.25 178 PRO A C 1
ATOM 1349 O O . PRO A 1 178 ? 1.205 37.781 -8.891 1 96.25 178 PRO A O 1
ATOM 1352 N N . ALA A 1 179 ? 2.246 38.812 -7.223 1 97.56 179 ALA A N 1
ATOM 1353 C CA . ALA A 1 179 ? 1.834 37.844 -6.207 1 97.56 179 ALA A CA 1
ATOM 1354 C C . ALA A 1 179 ? 1.787 38.5 -4.824 1 97.56 179 ALA A C 1
ATOM 1356 O O . ALA A 1 179 ? 2.426 39.531 -4.594 1 97.56 179 ALA A O 1
ATOM 1357 N N . ARG A 1 180 ? 1.011 37.938 -3.963 1 96.88 180 ARG A N 1
ATOM 1358 C CA . ARG A 1 180 ? 0.919 38.469 -2.6 1 96.88 180 ARG A CA 1
ATOM 1359 C C . ARG A 1 180 ? 2.109 38 -1.763 1 96.88 180 ARG A C 1
ATOM 1361 O O . ARG A 1 180 ? 2.598 38.75 -0.911 1 96.88 180 ARG A O 1
ATOM 1368 N N . TYR A 1 181 ? 2.527 36.781 -1.919 1 98 181 TYR A N 1
ATOM 1369 C CA . TYR A 1 181 ? 3.668 36.219 -1.204 1 98 181 TYR A CA 1
ATOM 1370 C C . TYR A 1 181 ? 4.691 35.656 -2.176 1 98 181 TYR A C 1
ATOM 1372 O O . TYR A 1 181 ? 4.336 35.188 -3.266 1 98 181 TYR A O 1
ATOM 1380 N N . LEU A 1 182 ? 5.953 35.688 -1.797 1 98.5 182 LEU A N 1
ATOM 1381 C CA . LEU A 1 182 ? 7.07 35.125 -2.525 1 98.5 182 LEU A CA 1
ATOM 1382 C C . LEU A 1 182 ? 7.824 34.125 -1.651 1 98.5 182 LEU A C 1
ATOM 1384 O O . LEU A 1 182 ? 8.156 34.406 -0.502 1 98.5 182 LEU A O 1
ATOM 1388 N N . VAL A 1 183 ? 8.023 32.906 -2.117 1 98.75 183 VAL A N 1
ATOM 1389 C CA . VAL A 1 183 ? 8.805 31.938 -1.365 1 98.75 183 VAL A CA 1
ATOM 1390 C C . VAL A 1 183 ? 9.977 31.453 -2.215 1 98.75 183 VAL A C 1
ATOM 1392 O O . VAL A 1 183 ? 9.773 30.875 -3.289 1 98.75 183 VAL A O 1
ATOM 1395 N N . GLY A 1 184 ? 11.172 31.703 -1.714 1 98.38 184 GLY A N 1
ATOM 1396 C CA . GLY A 1 184 ? 12.375 31.219 -2.367 1 98.38 184 GLY A CA 1
ATOM 1397 C C . GLY A 1 184 ? 12.711 29.781 -1.989 1 98.38 184 GLY A C 1
ATOM 1398 O O . GLY A 1 184 ? 13.031 29.5 -0.831 1 98.38 184 GLY A O 1
ATOM 1399 N N . CYS A 1 185 ? 12.641 28.906 -2.906 1 97.75 185 CYS A N 1
ATOM 1400 C CA . CYS A 1 185 ? 13.078 27.516 -2.83 1 97.75 185 CYS A CA 1
ATOM 1401 C C . CYS A 1 185 ? 14.117 27.219 -3.898 1 97.75 185 CYS A C 1
ATOM 1403 O O . CYS A 1 185 ? 14.094 26.141 -4.512 1 97.75 185 CYS A O 1
ATOM 1405 N N . ASP A 1 186 ? 14.953 28.141 -4.145 1 95.94 186 ASP A N 1
ATOM 1406 C CA . ASP A 1 186 ? 15.836 28.125 -5.309 1 95.94 186 ASP A CA 1
ATOM 1407 C C . ASP A 1 186 ? 17.234 27.656 -4.93 1 95.94 186 ASP A C 1
ATOM 1409 O O . ASP A 1 186 ? 18.219 28 -5.602 1 95.94 186 ASP A O 1
ATOM 1413 N N . GLY A 1 187 ? 17.359 27.016 -3.826 1 90.75 187 GLY A N 1
ATOM 1414 C CA . GLY A 1 187 ? 18.578 26.281 -3.533 1 90.75 187 GLY A CA 1
ATOM 1415 C C . GLY A 1 187 ? 19.594 27.078 -2.738 1 90.75 187 GLY A C 1
ATOM 1416 O O . GLY A 1 187 ? 19.266 28.141 -2.203 1 90.75 187 GLY A O 1
ATOM 1417 N N . ALA A 1 188 ? 20.781 26.547 -2.67 1 85.75 188 ALA A N 1
ATOM 1418 C CA . ALA A 1 188 ? 21.844 27.047 -1.794 1 85.75 188 ALA A CA 1
ATOM 1419 C C . ALA A 1 188 ? 22.297 28.438 -2.215 1 85.75 188 ALA A C 1
ATOM 1421 O O . ALA A 1 188 ? 22.734 29.234 -1.383 1 85.75 188 ALA A O 1
ATOM 1422 N N . ARG A 1 189 ? 22.156 28.734 -3.471 1 89.12 189 ARG A N 1
ATOM 1423 C CA . ARG A 1 189 ? 22.531 30.047 -3.984 1 89.12 189 ARG A CA 1
ATOM 1424 C C . ARG A 1 189 ? 21.297 30.906 -4.25 1 89.12 189 ARG A C 1
ATOM 1426 O O . ARG A 1 189 ? 21.234 31.609 -5.258 1 89.12 189 ARG A O 1
ATOM 1433 N N . SER A 1 190 ? 20.484 30.859 -3.379 1 94.56 190 SER A N 1
ATOM 1434 C CA . SER A 1 190 ? 19.172 31.469 -3.531 1 94.56 190 SER A CA 1
ATOM 1435 C C . SER A 1 190 ? 19.297 32.969 -3.801 1 94.56 190 SER A C 1
ATOM 1437 O O . SER A 1 190 ? 19.844 33.719 -2.984 1 94.56 190 SER A O 1
ATOM 1439 N N . ALA A 1 191 ? 18.719 33.375 -4.918 1 95.38 191 ALA A N 1
ATOM 1440 C CA . ALA A 1 191 ? 18.578 34.812 -5.238 1 95.38 191 ALA A CA 1
ATOM 1441 C C . ALA A 1 191 ? 17.484 35.438 -4.395 1 95.38 191 ALA A C 1
ATOM 1443 O O . ALA A 1 191 ? 17.578 36.625 -4.062 1 95.38 191 ALA A O 1
ATOM 1444 N N . VAL A 1 192 ? 16.531 34.688 -4.023 1 97.31 192 VAL A N 1
ATOM 1445 C CA . VAL A 1 192 ? 15.438 35.219 -3.203 1 97.31 192 VAL A CA 1
ATOM 1446 C C . VAL A 1 192 ? 15.953 35.562 -1.808 1 97.31 192 VAL A C 1
ATOM 1448 O O . VAL A 1 192 ? 15.578 36.562 -1.23 1 97.31 192 VAL A O 1
ATOM 1451 N N . ARG A 1 193 ? 16.781 34.656 -1.281 1 95.81 193 ARG A N 1
ATOM 1452 C CA . ARG A 1 193 ? 17.391 34.938 0.018 1 95.81 193 ARG A CA 1
ATOM 1453 C C . ARG A 1 193 ? 18.078 36.312 0.016 1 95.81 193 ARG A C 1
ATOM 1455 O O . ARG A 1 193 ? 17.969 37.062 0.985 1 95.81 193 ARG A O 1
ATOM 1462 N N . ASN A 1 194 ? 18.734 36.625 -1.085 1 94.06 194 ASN A N 1
ATOM 1463 C CA . ASN A 1 194 ? 19.453 37.875 -1.205 1 94.06 194 ASN A CA 1
ATOM 1464 C C . ASN A 1 194 ? 18.516 39.094 -1.176 1 94.06 194 ASN A C 1
ATOM 1466 O O . ASN A 1 194 ? 18.922 40.219 -0.873 1 94.06 194 ASN A O 1
ATOM 1470 N N . ALA A 1 195 ? 17.297 38.812 -1.47 1 93.69 195 ALA A N 1
ATOM 1471 C CA . ALA A 1 195 ? 16.297 39.875 -1.492 1 93.69 195 ALA A CA 1
ATOM 1472 C C . ALA A 1 195 ? 15.719 40.125 -0.099 1 93.69 195 ALA A C 1
ATOM 1474 O O . ALA A 1 195 ? 14.992 41.094 0.117 1 93.69 195 ALA A O 1
ATOM 1475 N N . ILE A 1 196 ? 16 39.312 0.858 1 94.75 196 ILE A N 1
ATOM 1476 C CA . ILE A 1 196 ? 15.531 39.469 2.23 1 94.75 196 ILE A CA 1
ATOM 1477 C C . ILE A 1 196 ? 16.578 40.219 3.049 1 94.75 196 ILE A C 1
ATOM 1479 O O . ILE A 1 196 ? 17.672 39.719 3.299 1 94.75 196 ILE A O 1
ATOM 1483 N N . PRO A 1 197 ? 16.203 41.375 3.475 1 91.88 197 PRO A N 1
ATOM 1484 C CA . PRO A 1 197 ? 17.172 42.125 4.281 1 91.88 197 PRO A CA 1
ATOM 1485 C C . PRO A 1 197 ? 17.609 41.344 5.531 1 91.88 197 PRO A C 1
ATOM 1487 O O . PRO A 1 197 ? 16.781 40.844 6.277 1 91.88 197 PRO A O 1
ATOM 1490 N N . GLY A 1 198 ? 18.953 41.219 5.648 1 89.5 198 GLY A N 1
ATOM 1491 C CA . GLY A 1 198 ? 19.516 40.594 6.852 1 89.5 198 GLY A CA 1
ATOM 1492 C C . GLY A 1 198 ? 19.594 39.094 6.789 1 89.5 198 GLY A C 1
ATOM 1493 O O . GLY A 1 198 ? 19.984 38.438 7.758 1 89.5 198 GLY A O 1
ATOM 1494 N N . ALA A 1 199 ? 19.188 38.5 5.73 1 90.31 199 ALA A N 1
ATOM 1495 C CA . ALA A 1 199 ? 19.203 37.031 5.621 1 90.31 199 ALA A CA 1
ATOM 1496 C C . ALA A 1 199 ? 20.562 36.531 5.137 1 90.31 199 ALA A C 1
ATOM 1498 O O . ALA A 1 199 ? 20.656 35.875 4.094 1 90.31 199 ALA A O 1
ATOM 1499 N N . ALA A 1 200 ? 21.594 36.75 5.859 1 84.75 200 ALA A N 1
ATOM 1500 C CA . ALA A 1 200 ? 22.938 36.344 5.48 1 84.75 200 ALA A CA 1
ATOM 1501 C C . ALA A 1 200 ? 23.172 34.844 5.762 1 84.75 200 ALA A C 1
ATOM 1503 O O . ALA A 1 200 ? 22.531 34.281 6.641 1 84.75 200 ALA A O 1
ATOM 1504 N N . SER A 1 201 ? 23.953 34.312 4.945 1 81.62 201 SER A N 1
ATOM 1505 C CA . SER A 1 201 ? 24.344 32.938 5.145 1 81.62 201 SER A CA 1
ATOM 1506 C C . SER A 1 201 ? 25.484 32.812 6.133 1 81.62 201 SER A C 1
ATOM 1508 O O . SER A 1 201 ? 26.5 33.531 6.012 1 81.62 201 SER A O 1
ATOM 1510 N N . GLN A 1 202 ? 25.234 32.031 7.133 1 76.38 202 GLN A N 1
ATOM 1511 C CA . GLN A 1 202 ? 26.266 31.734 8.117 1 76.38 202 GLN A CA 1
ATOM 1512 C C . GLN A 1 202 ? 26.625 30.25 8.109 1 76.38 202 GLN A C 1
ATOM 1514 O O . GLN A 1 202 ? 25.766 29.391 7.906 1 76.38 202 GLN A O 1
ATOM 1519 N 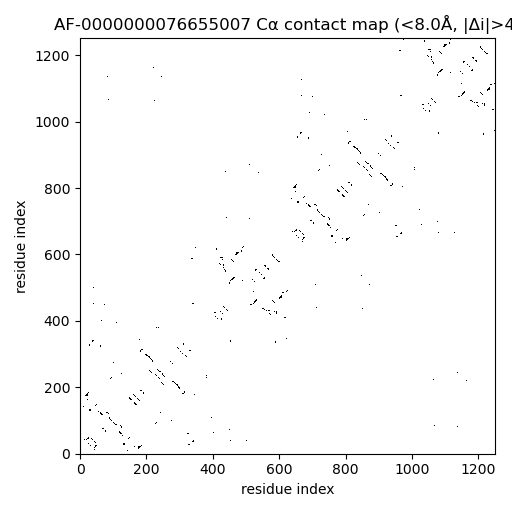N . GLY A 1 203 ? 27.828 29.938 7.988 1 71.75 203 GLY A N 1
ATOM 1520 C CA . GLY A 1 203 ? 28.156 28.531 8.078 1 71.75 203 GLY A CA 1
ATOM 1521 C C . GLY A 1 203 ? 29.656 28.266 8.141 1 71.75 203 GLY A C 1
ATOM 1522 O O . GLY A 1 203 ? 30.453 29.203 8.141 1 71.75 203 GLY A O 1
ATOM 1523 N N . THR A 1 204 ? 29.938 27.078 8.633 1 65 204 THR A N 1
ATOM 1524 C CA . THR A 1 204 ? 31.312 26.625 8.734 1 65 204 THR A CA 1
ATOM 1525 C C . THR A 1 204 ? 31.734 25.844 7.488 1 65 204 THR A C 1
ATOM 1527 O O . THR A 1 204 ? 31.031 24.922 7.066 1 65 204 THR A O 1
ATOM 1530 N N . PRO A 1 205 ? 32.656 26.453 6.762 1 59.12 205 PRO A N 1
ATOM 1531 C CA . PRO A 1 205 ? 33.156 25.641 5.652 1 59.12 205 PRO A CA 1
ATOM 1532 C C . PRO A 1 205 ? 33.844 24.359 6.125 1 59.12 205 PRO A C 1
ATOM 1534 O O . PRO A 1 205 ? 34.562 24.359 7.137 1 59.12 205 PRO A O 1
ATOM 1537 N N . HIS A 1 206 ? 33.156 23.219 5.914 1 61.19 206 HIS A N 1
ATOM 1538 C CA . HIS A 1 206 ? 33.938 22 6.148 1 61.19 206 HIS A CA 1
ATOM 1539 C C . HIS A 1 206 ? 34.656 21.562 4.887 1 61.19 206 HIS A C 1
ATOM 1541 O O . HIS A 1 206 ? 34.125 21.656 3.783 1 61.19 206 HIS A O 1
ATOM 1547 N N . ASN A 1 207 ? 35.969 21.375 5.016 1 59.88 207 ASN A N 1
ATOM 1548 C CA . ASN A 1 207 ? 36.906 21.172 3.914 1 59.88 207 ASN A CA 1
ATOM 1549 C C . ASN A 1 207 ? 37 19.703 3.508 1 59.88 207 ASN A C 1
ATOM 1551 O O . ASN A 1 207 ? 38 19.281 2.902 1 59.88 207 ASN A O 1
ATOM 1555 N N . SER A 1 208 ? 35.938 18.984 3.795 1 67.44 208 SER A N 1
ATOM 1556 C CA . SER A 1 208 ? 36.125 17.609 3.314 1 67.44 208 SER A CA 1
ATOM 1557 C C . SER A 1 208 ? 35.562 17.438 1.909 1 67.44 208 SER A C 1
ATOM 1559 O O . SER A 1 208 ? 34.531 18.031 1.565 1 67.44 208 SER A O 1
ATOM 1561 N N . VAL A 1 209 ? 36.438 16.766 1.083 1 73 209 VAL A N 1
ATOM 1562 C CA . VAL A 1 209 ? 36.031 16.484 -0.289 1 73 209 VAL A CA 1
ATOM 1563 C C . VAL A 1 209 ? 35.562 15.031 -0.399 1 73 209 VAL A C 1
ATOM 1565 O O . VAL A 1 209 ? 36.219 14.117 0.08 1 73 209 VAL A O 1
ATOM 1568 N N . TRP A 1 210 ? 34.375 14.852 -0.974 1 79.12 210 TRP A N 1
ATOM 1569 C CA . TRP A 1 210 ? 33.812 13.523 -1.169 1 79.12 210 TRP A CA 1
ATOM 1570 C C . TRP A 1 210 ? 33.531 13.25 -2.648 1 79.12 210 TRP A C 1
ATOM 1572 O O . TRP A 1 210 ? 33.156 14.156 -3.393 1 79.12 210 TRP A O 1
ATOM 1582 N N . GLY A 1 211 ? 33.875 12.016 -3.014 1 84.56 211 GLY A N 1
ATOM 1583 C CA . GLY A 1 211 ? 33.406 11.516 -4.285 1 84.56 211 GLY A CA 1
ATOM 1584 C C . GLY A 1 211 ? 32.156 10.656 -4.145 1 84.56 211 GLY A C 1
ATOM 1585 O O . GLY A 1 211 ? 32.031 9.883 -3.189 1 84.56 211 GLY A O 1
ATOM 1586 N N . VAL A 1 212 ? 31.188 10.867 -5.094 1 87.81 212 VAL A N 1
ATOM 1587 C CA . VAL A 1 212 ? 29.969 10.07 -5.059 1 87.81 212 VAL A CA 1
ATOM 1588 C C . VAL A 1 212 ? 29.797 9.328 -6.383 1 87.81 212 VAL A C 1
ATOM 1590 O O . VAL A 1 212 ? 29.953 9.914 -7.457 1 87.81 212 VAL A O 1
ATOM 1593 N N . LEU A 1 213 ? 29.547 8.062 -6.305 1 91.31 213 LEU A N 1
ATOM 1594 C CA . LEU A 1 213 ? 29.344 7.227 -7.48 1 91.31 213 LEU A CA 1
ATOM 1595 C C . LEU A 1 213 ? 28.047 6.441 -7.379 1 91.31 213 LEU A C 1
ATOM 1597 O O . LEU A 1 213 ? 27.797 5.77 -6.371 1 91.31 213 LEU A O 1
ATOM 1601 N N . ASP A 1 214 ? 27.156 6.555 -8.406 1 91.75 214 ASP A N 1
ATOM 1602 C CA . ASP A 1 214 ? 26 5.684 -8.578 1 91.75 214 ASP A CA 1
ATOM 1603 C C . ASP A 1 214 ? 26.234 4.68 -9.711 1 91.75 214 ASP A C 1
ATOM 1605 O O . ASP A 1 214 ? 26.562 5.07 -10.836 1 91.75 214 ASP A O 1
ATOM 1609 N N . GLY A 1 215 ? 26.109 3.486 -9.398 1 94 215 GLY A N 1
ATOM 1610 C CA . GLY A 1 215 ? 26.266 2.482 -10.445 1 94 215 GLY A CA 1
ATOM 1611 C C . GLY A 1 215 ? 25.938 1.077 -9.969 1 94 215 GLY A C 1
ATOM 1612 O O . GLY A 1 215 ? 25.641 0.866 -8.789 1 94 215 GLY A O 1
ATOM 1613 N N . GLU A 1 216 ? 25.922 0.167 -10.914 1 96 216 GLU A N 1
ATOM 1614 C CA . GLU A 1 216 ? 25.766 -1.245 -10.578 1 96 216 GLU A CA 1
ATOM 1615 C C . GLU A 1 216 ? 27.109 -1.893 -10.289 1 96 216 GLU A C 1
ATOM 1617 O O . GLU A 1 216 ? 28.078 -1.677 -11.023 1 96 216 GLU A O 1
ATOM 1622 N N . LEU A 1 217 ? 27.172 -2.627 -9.242 1 96.25 217 LEU A N 1
ATOM 1623 C CA . LEU A 1 217 ? 28.438 -3.209 -8.789 1 96.25 217 LEU A CA 1
ATOM 1624 C C . LEU A 1 217 ? 28.438 -4.719 -8.992 1 96.25 217 LEU A C 1
ATOM 1626 O O . LEU A 1 217 ? 27.422 -5.387 -8.758 1 96.25 217 LEU A O 1
ATOM 1630 N N . ASP A 1 218 ? 29.5 -5.207 -9.523 1 96.31 218 ASP A N 1
ATOM 1631 C CA . ASP A 1 218 ? 29.906 -6.605 -9.391 1 96.31 218 ASP A CA 1
ATOM 1632 C C . ASP A 1 218 ? 30.922 -6.777 -8.273 1 96.31 218 ASP A C 1
ATOM 1634 O O . ASP A 1 218 ? 32.094 -6.398 -8.422 1 96.31 218 ASP A O 1
ATOM 1638 N N . THR A 1 219 ? 30.438 -7.227 -7.109 1 97.19 219 THR A N 1
ATOM 1639 C CA . THR A 1 219 ? 31.281 -7.262 -5.914 1 97.19 219 THR A CA 1
ATOM 1640 C C . THR A 1 219 ? 30.953 -8.484 -5.062 1 97.19 219 THR A C 1
ATOM 1642 O O . THR A 1 219 ? 29.844 -9.031 -5.148 1 97.19 219 THR A O 1
ATOM 1645 N N . ASP A 1 220 ? 31.938 -8.953 -4.309 1 96.44 220 ASP A N 1
ATOM 1646 C CA . ASP A 1 220 ? 31.703 -10.008 -3.33 1 96.44 220 ASP A CA 1
ATOM 1647 C C . ASP A 1 220 ? 31.562 -9.43 -1.924 1 96.44 220 ASP A C 1
ATOM 1649 O O . ASP A 1 220 ? 31.516 -10.172 -0.942 1 96.44 220 ASP A O 1
ATOM 1653 N N . PHE A 1 221 ? 31.562 -8.047 -1.835 1 97.38 221 PHE A N 1
ATOM 1654 C CA . PHE A 1 221 ? 31.297 -7.422 -0.545 1 97.38 221 PHE A CA 1
ATOM 1655 C C . PHE A 1 221 ? 29.891 -7.766 -0.057 1 97.38 221 PHE A C 1
ATOM 1657 O O . PHE A 1 221 ? 28.922 -7.594 -0.79 1 97.38 221 PHE A O 1
ATOM 1664 N N . PRO A 1 222 ? 29.703 -8.211 1.127 1 96.75 222 PRO A N 1
ATOM 1665 C CA . PRO A 1 222 ? 28.469 -8.867 1.525 1 96.75 222 PRO A CA 1
ATOM 1666 C C . PRO A 1 222 ? 27.344 -7.875 1.842 1 96.75 222 PRO A C 1
ATOM 1668 O O . PRO A 1 222 ? 26.172 -8.227 1.796 1 96.75 222 PRO A O 1
ATOM 1671 N N . ASP A 1 223 ? 27.609 -6.629 2.164 1 97.44 223 ASP A N 1
ATOM 1672 C CA . ASP A 1 223 ? 26.609 -5.754 2.756 1 97.44 223 ASP A CA 1
ATOM 1673 C C . ASP A 1 223 ? 26.234 -4.617 1.807 1 97.44 223 ASP A C 1
ATOM 1675 O O . ASP A 1 223 ? 26.047 -3.479 2.238 1 97.44 223 ASP A O 1
ATOM 1679 N N . ILE A 1 224 ? 26.078 -4.879 0.524 1 96.56 224 ILE A N 1
ATOM 1680 C CA . ILE A 1 224 ? 25.828 -3.809 -0.436 1 96.56 224 ILE A CA 1
ATOM 1681 C C . ILE A 1 224 ? 24.344 -3.449 -0.429 1 96.56 224 ILE A C 1
ATOM 1683 O O . ILE A 1 224 ? 23.938 -2.426 -0.991 1 96.56 224 ILE A O 1
ATOM 1687 N N . TRP A 1 225 ? 23.438 -4.25 0.18 1 97 225 TRP A N 1
ATOM 1688 C CA . TRP A 1 225 ? 22.016 -3.955 0.21 1 97 225 TRP A CA 1
ATOM 1689 C C . TRP A 1 225 ? 21.594 -3.432 1.579 1 97 225 TRP A C 1
ATOM 1691 O O . TRP A 1 225 ? 20.406 -3.324 1.871 1 97 225 TRP A O 1
ATOM 1701 N N . SER A 1 226 ? 22.516 -3.088 2.461 1 96.56 226 SER A N 1
ATOM 1702 C CA . SER A 1 226 ? 22.375 -2.344 3.707 1 96.56 226 SER A CA 1
ATOM 1703 C C . SER A 1 226 ? 23 -0.957 3.6 1 96.56 226 SER A C 1
ATOM 1705 O O . SER A 1 226 ? 23.797 -0.697 2.689 1 96.56 226 SER A O 1
ATOM 1707 N N . LYS A 1 227 ? 22.516 -0.088 4.438 1 93.69 227 LYS A N 1
ATOM 1708 C CA . LYS A 1 227 ? 23.375 1.056 4.691 1 93.69 227 LYS A CA 1
ATOM 1709 C C . LYS A 1 227 ? 24.672 0.623 5.395 1 93.69 227 LYS A C 1
ATOM 1711 O O . LYS A 1 227 ? 24.625 -0.031 6.438 1 93.69 227 LYS A O 1
ATOM 1716 N N . THR A 1 228 ? 25.828 0.933 4.789 1 94.06 228 THR A N 1
ATOM 1717 C CA . THR A 1 228 ? 27.078 0.398 5.316 1 94.06 228 THR A CA 1
ATOM 1718 C C . THR A 1 228 ? 28.125 1.496 5.422 1 94.06 228 THR A C 1
ATOM 1720 O O . THR A 1 228 ? 28.328 2.275 4.484 1 94.06 228 THR A O 1
ATOM 1723 N N . VAL A 1 229 ? 28.719 1.548 6.547 1 91.19 229 VAL A N 1
ATOM 1724 C CA . VAL A 1 229 ? 29.844 2.445 6.766 1 91.19 229 VAL A CA 1
ATOM 1725 C C . VAL A 1 229 ? 31.141 1.638 6.859 1 91.19 229 VAL A C 1
ATOM 1727 O O . VAL A 1 229 ? 31.25 0.726 7.684 1 91.19 229 VAL A O 1
ATOM 1730 N N . ILE A 1 230 ? 32.062 1.985 6.027 1 92.81 230 ILE A N 1
ATOM 1731 C CA . ILE A 1 230 ? 33.344 1.318 6 1 92.81 230 ILE A CA 1
ATOM 1732 C C . ILE A 1 230 ? 34.469 2.322 6.324 1 92.81 230 ILE A C 1
ATOM 1734 O O . ILE A 1 230 ? 34.594 3.336 5.641 1 92.81 230 ILE A O 1
ATOM 1738 N N . PHE A 1 231 ? 35.219 2.041 7.344 1 90.25 231 PHE A N 1
ATOM 1739 C CA . PHE A 1 231 ? 36.344 2.881 7.723 1 90.25 231 PHE A CA 1
ATOM 1740 C C . PHE A 1 231 ? 37.656 2.152 7.484 1 90.25 231 PHE A C 1
ATOM 1742 O O . PHE A 1 231 ? 37.844 1.027 7.953 1 90.25 231 PHE A O 1
ATOM 1749 N N . SER A 1 232 ? 38.5 2.809 6.754 1 89.88 232 SER A N 1
ATOM 1750 C CA . SER A 1 232 ? 39.875 2.35 6.59 1 89.88 232 SER A CA 1
ATOM 1751 C C . SER A 1 232 ? 40.875 3.305 7.25 1 89.88 232 SER A C 1
ATOM 1753 O O . SER A 1 232 ? 40.875 4.5 6.945 1 89.88 232 SER A O 1
ATOM 1755 N N . GLU A 1 233 ? 41.688 2.828 8.078 1 85.44 233 GLU A N 1
ATOM 1756 C CA . GLU A 1 233 ? 42.688 3.658 8.742 1 85.44 233 GLU A CA 1
ATOM 1757 C C . GLU A 1 233 ? 43.625 4.316 7.73 1 85.44 233 GLU A C 1
ATOM 1759 O O . GLU A 1 233 ? 44.062 5.441 7.938 1 85.44 233 GLU A O 1
ATOM 1764 N N . GLU A 1 234 ? 43.781 3.771 6.637 1 86.75 234 GLU A N 1
ATOM 1765 C CA . GLU A 1 234 ? 44.812 4.207 5.684 1 86.75 234 GLU A CA 1
ATOM 1766 C C . GLU A 1 234 ? 44.188 5.02 4.551 1 86.75 234 GLU A C 1
ATOM 1768 O O . GLU A 1 234 ? 44.781 5.977 4.062 1 86.75 234 GLU A O 1
ATOM 1773 N N . HIS A 1 235 ? 43.062 4.637 4.172 1 87.12 235 HIS A N 1
ATOM 1774 C CA . HIS A 1 235 ? 42.625 5.109 2.855 1 87.12 235 HIS A CA 1
ATOM 1775 C C . HIS A 1 235 ? 41.406 5.996 2.949 1 87.12 235 HIS A C 1
ATOM 1777 O O . HIS A 1 235 ? 41 6.617 1.962 1 87.12 235 HIS A O 1
ATOM 1783 N N . GLY A 1 236 ? 40.781 6.043 4.109 1 86.56 236 GLY A N 1
ATOM 1784 C CA . GLY A 1 236 ? 39.594 6.871 4.246 1 86.56 236 GLY A CA 1
ATOM 1785 C C . GLY A 1 236 ? 38.344 6.074 4.574 1 86.56 236 GLY A C 1
ATOM 1786 O O . GLY A 1 236 ? 38.406 5.09 5.316 1 86.56 236 GLY A O 1
ATOM 1787 N N . SER A 1 237 ? 37.188 6.578 4.129 1 87.81 237 SER A N 1
ATOM 1788 C CA . SER A 1 237 ? 35.938 5.918 4.492 1 87.81 237 SER A CA 1
ATOM 1789 C C . SER A 1 237 ? 34.969 5.895 3.316 1 87.81 237 SER A C 1
ATOM 1791 O O . SER A 1 237 ? 35.062 6.715 2.4 1 87.81 237 SER A O 1
ATOM 1793 N N . VAL A 1 238 ? 34.094 4.906 3.359 1 90.19 238 VAL A N 1
ATOM 1794 C CA . VAL A 1 238 ? 33.031 4.766 2.371 1 90.19 238 VAL A CA 1
ATOM 1795 C C . VAL A 1 238 ? 31.688 4.617 3.074 1 90.19 238 VAL A C 1
ATOM 1797 O O . VAL A 1 238 ? 31.562 3.834 4.02 1 90.19 238 VAL A O 1
ATOM 1800 N N . LEU A 1 239 ? 30.781 5.48 2.705 1 89.88 239 LEU A N 1
ATOM 1801 C CA . LEU A 1 239 ? 29.375 5.23 3.004 1 89.88 239 LEU A CA 1
ATOM 1802 C C . LEU A 1 239 ? 28.656 4.66 1.787 1 89.88 239 LEU A C 1
ATOM 1804 O O . LEU A 1 239 ? 28.656 5.27 0.715 1 89.88 239 LEU A O 1
ATOM 1808 N N . LEU A 1 240 ? 28.156 3.482 2.008 1 93.56 240 LEU A N 1
ATOM 1809 C CA . LEU A 1 240 ? 27.484 2.748 0.938 1 93.56 240 LEU A CA 1
ATOM 1810 C C . LEU A 1 240 ? 25.984 2.631 1.206 1 93.56 240 LEU A C 1
ATOM 1812 O O . LEU A 1 240 ? 25.578 2.266 2.311 1 93.56 240 LEU A O 1
ATOM 1816 N N . ILE A 1 241 ? 25.125 3.006 0.189 1 93.5 241 ILE A N 1
ATOM 1817 C CA . ILE A 1 241 ? 23.688 2.789 0.289 1 93.5 241 ILE A CA 1
ATOM 1818 C C . ILE A 1 241 ? 23.172 2.139 -0.994 1 93.5 241 ILE A C 1
ATOM 1820 O O . ILE A 1 241 ? 23.641 2.459 -2.09 1 93.5 241 ILE A O 1
ATOM 1824 N N . PRO A 1 242 ? 22.25 1.196 -0.83 1 95.88 242 PRO A N 1
ATOM 1825 C CA . PRO A 1 242 ? 21.625 0.661 -2.041 1 95.88 242 PRO A CA 1
ATOM 1826 C C . PRO A 1 242 ? 20.688 1.665 -2.719 1 95.88 242 PRO A C 1
ATOM 1828 O O . PRO A 1 242 ? 20.172 2.57 -2.061 1 95.88 242 PRO A O 1
ATOM 1831 N N . ARG A 1 243 ? 20.562 1.541 -3.992 1 93.25 243 ARG A N 1
ATOM 1832 C CA . ARG A 1 243 ? 19.703 2.41 -4.781 1 93.25 243 ARG A CA 1
ATOM 1833 C C . ARG A 1 243 ? 18.75 1.592 -5.645 1 93.25 243 ARG A C 1
ATOM 1835 O O . ARG A 1 243 ? 18.938 0.386 -5.82 1 93.25 243 ARG A O 1
ATOM 1842 N N . GLU A 1 244 ? 17.688 2.229 -6.074 1 91.62 244 GLU A N 1
ATOM 1843 C CA . GLU A 1 244 ? 16.75 1.612 -7.012 1 91.62 244 GLU A CA 1
ATOM 1844 C C . GLU A 1 244 ? 17.469 1.156 -8.281 1 91.62 244 GLU A C 1
ATOM 1846 O O . GLU A 1 244 ? 18.609 1.541 -8.523 1 91.62 244 GLU A O 1
ATOM 1851 N N . ARG A 1 245 ? 16.859 0.263 -9.055 1 92.19 245 ARG A N 1
ATOM 1852 C CA . ARG A 1 245 ? 17.328 -0.237 -10.336 1 92.19 245 ARG A CA 1
ATOM 1853 C C . ARG A 1 245 ? 18.656 -0.969 -10.18 1 92.19 245 ARG A C 1
ATOM 1855 O O . ARG A 1 245 ? 19.562 -0.799 -10.992 1 92.19 245 ARG A O 1
ATOM 1862 N N . ASN A 1 246 ? 18.828 -1.56 -9.078 1 93.81 246 ASN A N 1
ATOM 1863 C CA . ASN A 1 246 ? 19.953 -2.445 -8.773 1 93.81 246 ASN A CA 1
ATOM 1864 C C . ASN A 1 246 ? 21.25 -1.663 -8.586 1 93.81 246 ASN A C 1
ATOM 1866 O O . ASN A 1 246 ? 22.328 -2.234 -8.648 1 93.81 246 ASN A O 1
ATOM 1870 N N . MET A 1 247 ? 21.203 -0.419 -8.352 1 93.88 247 MET A N 1
ATOM 1871 C CA . MET A 1 247 ? 22.406 0.403 -8.211 1 93.88 247 MET A CA 1
ATOM 1872 C C . MET A 1 247 ? 22.844 0.49 -6.754 1 93.88 247 MET A C 1
ATOM 1874 O O . MET A 1 247 ? 22.094 0.1 -5.855 1 93.88 247 MET A O 1
ATOM 1878 N N . THR A 1 248 ? 24.016 0.905 -6.59 1 95.5 248 THR A N 1
ATOM 1879 C CA . THR A 1 248 ? 24.609 1.255 -5.305 1 95.5 248 THR A CA 1
ATOM 1880 C C . THR A 1 248 ? 25.281 2.625 -5.379 1 95.5 248 THR A C 1
ATOM 1882 O O . THR A 1 248 ? 25.922 2.959 -6.375 1 95.5 248 THR A O 1
ATOM 1885 N N . ARG A 1 249 ? 25.078 3.393 -4.383 1 93.88 249 ARG A N 1
ATOM 1886 C CA . ARG A 1 249 ? 25.797 4.66 -4.27 1 93.88 249 ARG A CA 1
ATOM 1887 C C . ARG A 1 249 ? 26.922 4.559 -3.254 1 93.88 249 ARG A C 1
ATOM 1889 O O . ARG A 1 249 ? 26.719 4.086 -2.135 1 93.88 249 ARG A O 1
ATOM 1896 N N . LEU A 1 250 ? 28.094 5.02 -3.623 1 93.38 250 LEU A N 1
ATOM 1897 C CA . LEU A 1 250 ? 29.234 5.129 -2.723 1 93.38 250 LEU A CA 1
ATOM 1898 C C . LEU A 1 250 ? 29.609 6.59 -2.498 1 93.38 250 LEU A C 1
ATOM 1900 O O . LEU A 1 250 ? 29.781 7.344 -3.457 1 93.38 250 LEU A O 1
ATOM 1904 N N . TYR A 1 251 ? 29.578 6.953 -1.265 1 88.06 251 TYR A N 1
ATOM 1905 C CA . TYR A 1 251 ? 30.234 8.18 -0.842 1 88.06 251 TYR A CA 1
ATOM 1906 C C . TYR A 1 251 ? 31.656 7.902 -0.344 1 88.06 251 TYR A C 1
ATOM 1908 O O . TYR A 1 251 ? 31.844 7.164 0.626 1 88.06 251 TYR A O 1
ATOM 1916 N N . ILE A 1 252 ? 32.594 8.453 -0.983 1 88.88 252 ILE A N 1
ATOM 1917 C CA . ILE A 1 252 ? 33.969 8.141 -0.665 1 88.88 252 ILE A CA 1
ATOM 1918 C C . ILE A 1 252 ? 34.688 9.391 -0.134 1 88.88 252 ILE A C 1
ATOM 1920 O O . ILE A 1 252 ? 34.75 10.414 -0.824 1 88.88 252 ILE A O 1
ATOM 1924 N N . GLU A 1 253 ? 35 9.289 1.074 1 82.94 253 GLU A N 1
ATOM 1925 C CA . GLU A 1 253 ? 35.812 10.352 1.668 1 82.94 253 GLU A CA 1
ATOM 1926 C C . GLU A 1 253 ? 37.312 10.047 1.552 1 82.94 253 GLU A C 1
ATOM 1928 O O . GLU A 1 253 ? 37.781 9 2.012 1 82.94 253 GLU A O 1
ATOM 1933 N N . MET A 1 254 ? 37.969 11.047 0.947 1 74.31 254 MET A N 1
ATOM 1934 C CA . MET A 1 254 ? 39.375 10.836 0.749 1 74.31 254 MET A CA 1
ATOM 1935 C C . MET A 1 254 ? 40.188 11.508 1.856 1 74.31 254 MET A C 1
ATOM 1937 O O . MET A 1 254 ? 39.844 12.586 2.332 1 74.31 254 MET A O 1
ATOM 1941 N N . LYS A 1 255 ? 41.125 10.773 2.555 1 64.69 255 LYS A N 1
ATOM 1942 C CA . LYS A 1 255 ? 42.031 11.375 3.535 1 64.69 255 LYS A CA 1
ATOM 1943 C C . LYS A 1 255 ? 43 12.344 2.865 1 64.69 255 LYS A C 1
ATOM 1945 O O . LYS A 1 255 ? 43.375 13.352 3.461 1 64.69 255 LYS A O 1
ATOM 1950 N N . SER A 1 256 ? 43.5 11.922 1.681 1 56.53 256 SER A N 1
ATOM 1951 C CA . SER A 1 256 ? 44.562 12.734 1.12 1 56.53 256 SER A CA 1
ATOM 1952 C C . SER A 1 256 ? 44.031 14.078 0.615 1 56.53 256 SER A C 1
ATOM 1954 O O . SER A 1 256 ? 42.875 14.164 0.159 1 56.53 256 SER A O 1
ATOM 1956 N N . SER A 1 257 ? 44.562 15.117 1.107 1 52.06 257 SER A N 1
ATOM 1957 C CA . SER A 1 257 ? 44.375 16.547 0.896 1 52.06 257 SER A CA 1
ATOM 1958 C C . SER A 1 257 ? 44.219 16.875 -0.585 1 52.06 257 SER A C 1
ATOM 1960 O O . SER A 1 257 ? 45.062 17.547 -1.179 1 52.06 257 SER A O 1
ATOM 1962 N N . VAL A 1 258 ? 43.781 15.922 -1.399 1 52.88 258 VAL A N 1
ATOM 1963 C CA . VAL A 1 258 ? 43.812 16.375 -2.789 1 52.88 258 VAL A CA 1
ATOM 1964 C C . VAL A 1 258 ? 42.625 17.312 -3.041 1 52.88 258 VAL A C 1
ATOM 1966 O O . VAL A 1 258 ? 41.531 17.125 -2.49 1 52.88 258 VAL A O 1
ATOM 1969 N N . THR A 1 259 ? 42.938 18.453 -3.494 1 53.72 259 THR A N 1
ATOM 1970 C CA . THR A 1 259 ? 42 19.484 -3.93 1 53.72 259 THR A CA 1
ATOM 1971 C C . THR A 1 259 ? 40.906 18.875 -4.777 1 53.72 259 THR A C 1
ATOM 1973 O O . THR A 1 259 ? 41.156 17.969 -5.582 1 53.72 259 THR A O 1
ATOM 1976 N N . SER A 1 260 ? 39.594 19.094 -4.516 1 56.66 260 SER A N 1
ATOM 1977 C CA . SER A 1 260 ? 38.344 18.641 -5.102 1 56.66 260 SER A CA 1
ATOM 1978 C C . SER A 1 260 ? 38.406 18.688 -6.625 1 56.66 260 SER A C 1
ATOM 1980 O O . SER A 1 260 ? 37.844 17.812 -7.297 1 56.66 260 SER A O 1
ATOM 1982 N N . LYS A 1 261 ? 39 19.844 -7.32 1 52.41 261 LYS A N 1
ATOM 1983 C CA . LYS A 1 261 ? 38.875 20.172 -8.742 1 52.41 261 LYS A CA 1
ATOM 1984 C C . LYS A 1 261 ? 39.688 19.203 -9.602 1 52.41 261 LYS A C 1
ATOM 1986 O O . LYS A 1 261 ? 39.531 19.172 -10.82 1 52.41 261 LYS A O 1
ATOM 1991 N N . GLY A 1 262 ? 39.938 18.062 -8.953 1 59.97 262 GLY A N 1
ATOM 1992 C CA . GLY A 1 262 ? 40.719 17.219 -9.836 1 59.97 262 GLY A CA 1
ATOM 1993 C C . GLY A 1 262 ? 40.531 15.734 -9.578 1 59.97 262 GLY A C 1
ATOM 1994 O O . GLY A 1 262 ? 41.25 14.906 -10.156 1 59.97 262 GLY A O 1
ATOM 1995 N N . LEU A 1 263 ? 39.531 15.547 -8.797 1 74.06 263 LEU A N 1
ATOM 1996 C CA . LEU A 1 263 ? 39.375 14.125 -8.523 1 74.06 263 LEU A CA 1
ATOM 1997 C C . LEU A 1 263 ? 38.531 13.445 -9.609 1 74.06 263 LEU A C 1
ATOM 1999 O O . LEU A 1 263 ? 37.344 13.734 -9.758 1 74.06 263 LEU A O 1
ATOM 2003 N N . GLY A 1 264 ? 39.156 12.727 -10.469 1 82.81 264 GLY A N 1
ATOM 2004 C CA . GLY A 1 264 ? 38.469 12.023 -11.547 1 82.81 264 GLY A CA 1
ATOM 2005 C C . GLY A 1 264 ? 37.75 10.766 -11.086 1 82.81 264 GLY A C 1
ATOM 2006 O O . GLY A 1 264 ? 38.031 10.25 -10.008 1 82.81 264 GLY A O 1
ATOM 2007 N N . GLN A 1 265 ? 36.844 10.414 -11.797 1 90.25 265 GLN A N 1
ATOM 2008 C CA . GLN A 1 265 ? 36.031 9.234 -11.539 1 90.25 265 GLN A CA 1
ATOM 2009 C C . GLN A 1 265 ? 36.875 8.008 -11.266 1 90.25 265 GLN A C 1
ATOM 2011 O O . GLN A 1 265 ? 36.656 7.277 -10.305 1 90.25 265 GLN A O 1
ATOM 2016 N N . GLU A 1 266 ? 37.906 7.84 -12.047 1 91.5 266 GLU A N 1
ATOM 2017 C CA . GLU A 1 266 ? 38.781 6.668 -11.922 1 91.5 266 GLU A CA 1
ATOM 2018 C C . GLU A 1 266 ? 39.531 6.68 -10.594 1 91.5 266 GLU A C 1
ATOM 2020 O O . GLU A 1 266 ? 39.719 5.633 -9.977 1 91.5 266 GLU A O 1
ATOM 2025 N N . PHE A 1 267 ? 39.938 7.797 -10.281 1 88.81 267 PHE A N 1
ATOM 2026 C CA . PHE A 1 267 ? 40.656 7.922 -9.008 1 88.81 267 PHE A CA 1
ATOM 2027 C C . PHE A 1 267 ? 39.75 7.551 -7.844 1 88.81 267 PHE A C 1
ATOM 2029 O O . PHE A 1 267 ? 40.125 6.812 -6.945 1 88.81 267 PHE A O 1
ATOM 2036 N N . VAL A 1 268 ? 38.562 8.086 -7.855 1 90.19 268 VAL A N 1
ATOM 2037 C CA . VAL A 1 268 ? 37.594 7.824 -6.797 1 90.19 268 VAL A CA 1
ATOM 2038 C C . VAL A 1 268 ? 37.25 6.336 -6.758 1 90.19 268 VAL A C 1
ATOM 2040 O O . VAL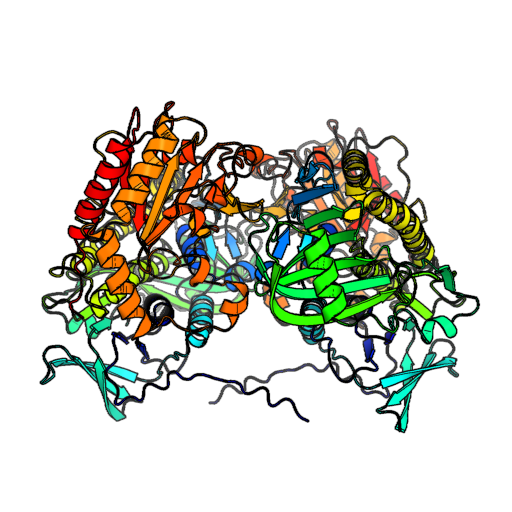 A 1 268 ? 37.156 5.746 -5.68 1 90.19 268 VAL A O 1
ATOM 2043 N N . MET A 1 269 ? 37.156 5.719 -7.867 1 94.19 269 MET A N 1
ATOM 2044 C CA . MET A 1 269 ? 36.906 4.289 -7.957 1 94.19 269 MET A CA 1
ATOM 2045 C C . MET A 1 269 ? 38.031 3.479 -7.355 1 94.19 269 MET A C 1
ATOM 2047 O O . MET A 1 269 ? 37.812 2.506 -6.641 1 94.19 269 MET A O 1
ATOM 2051 N N . GLU A 1 270 ? 39.156 3.926 -7.648 1 93.31 270 GLU A N 1
ATOM 2052 C CA . GLU A 1 270 ? 40.344 3.234 -7.105 1 93.31 270 GLU A CA 1
ATOM 2053 C C . GLU A 1 270 ? 40.406 3.375 -5.586 1 93.31 270 GLU A C 1
ATOM 2055 O O . GLU A 1 270 ? 40.781 2.43 -4.887 1 93.31 270 GLU A O 1
ATOM 2060 N N . GLN A 1 271 ? 40.125 4.543 -5.156 1 91.31 271 GLN A N 1
ATOM 2061 C CA . GLN A 1 271 ? 40.094 4.746 -3.711 1 91.31 271 GLN A CA 1
ATOM 2062 C C . GLN A 1 271 ? 39.062 3.822 -3.045 1 91.31 271 GLN A C 1
ATOM 2064 O O . GLN A 1 271 ? 39.344 3.254 -1.984 1 91.31 271 GLN A O 1
ATOM 2069 N N . ALA A 1 272 ? 37.938 3.672 -3.623 1 94.62 272 ALA A N 1
ATOM 2070 C CA . ALA A 1 272 ? 36.938 2.762 -3.104 1 94.62 272 ALA A CA 1
ATOM 2071 C C . ALA A 1 272 ? 37.469 1.331 -3.039 1 94.62 272 ALA A C 1
ATOM 2073 O O . ALA A 1 272 ? 37.25 0.629 -2.047 1 94.62 272 ALA A O 1
ATOM 2074 N N . ARG A 1 273 ? 38.156 0.94 -4.051 1 96.06 273 ARG A N 1
ATOM 2075 C CA . ARG A 1 273 ? 38.719 -0.406 -4.105 1 96.06 273 ARG A CA 1
ATOM 2076 C C . ARG A 1 273 ? 39.75 -0.627 -2.979 1 96.06 273 ARG A C 1
ATOM 2078 O O . ARG A 1 273 ? 39.75 -1.693 -2.361 1 96.06 273 ARG A O 1
ATOM 2085 N N . LEU A 1 274 ? 40.438 0.379 -2.752 1 93.94 274 LEU A N 1
ATOM 2086 C CA . LEU A 1 274 ? 41.438 0.278 -1.692 1 93.94 274 LEU A CA 1
ATOM 2087 C C . LEU A 1 274 ? 40.781 0.159 -0.326 1 93.94 274 LEU A C 1
ATOM 2089 O O . LEU A 1 274 ? 41.188 -0.66 0.499 1 93.94 274 LEU A O 1
ATOM 2093 N N . ILE A 1 275 ? 39.781 0.948 -0.134 1 93.31 275 ILE A N 1
ATOM 2094 C CA . ILE A 1 275 ? 39.094 0.972 1.15 1 93.31 275 ILE A CA 1
ATOM 2095 C C . ILE A 1 275 ? 38.375 -0.356 1.374 1 93.31 275 ILE A C 1
ATOM 2097 O O . ILE A 1 275 ? 38.344 -0.879 2.49 1 93.31 275 ILE A O 1
ATOM 2101 N N . MET A 1 276 ? 37.812 -0.967 0.337 1 96.06 276 MET A N 1
ATOM 2102 C CA . MET A 1 276 ? 36.938 -2.129 0.462 1 96.06 276 MET A CA 1
ATOM 2103 C C . MET A 1 276 ? 37.719 -3.424 0.258 1 96.06 276 MET A C 1
ATOM 2105 O O . MET A 1 276 ? 37.156 -4.516 0.319 1 96.06 276 MET A O 1
ATOM 2109 N N . ALA A 1 277 ? 39.062 -3.209 -0.049 1 95.25 277 ALA A N 1
ATOM 2110 C CA . ALA A 1 277 ? 39.875 -4.402 -0.154 1 95.25 277 ALA A CA 1
ATOM 2111 C C . ALA A 1 277 ? 39.844 -5.223 1.13 1 95.25 277 ALA A C 1
ATOM 2113 O O . ALA A 1 277 ? 39.781 -4.668 2.23 1 95.25 277 ALA A O 1
ATOM 2114 N N . PRO A 1 278 ? 39.812 -6.539 0.981 1 95.44 278 PRO A N 1
ATOM 2115 C CA . PRO A 1 278 ? 40.188 -7.375 -0.162 1 95.44 278 PRO A CA 1
ATOM 2116 C C . PRO A 1 278 ? 39 -7.723 -1.057 1 95.44 278 PRO A C 1
ATOM 2118 O O . PRO A 1 278 ? 39.125 -8.523 -1.983 1 95.44 278 PRO A O 1
ATOM 2121 N N . TYR A 1 279 ? 37.844 -7.262 -0.782 1 96.75 279 TYR A N 1
ATOM 2122 C CA . TYR A 1 279 ? 36.688 -7.562 -1.617 1 96.75 279 TYR A CA 1
ATOM 2123 C C . TYR A 1 279 ? 36.844 -6.941 -3 1 96.75 279 TYR A C 1
ATOM 2125 O O . TYR A 1 279 ? 37.438 -5.863 -3.143 1 96.75 279 TYR A O 1
ATOM 2133 N N . THR A 1 280 ? 36.344 -7.605 -3.949 1 97 280 THR A N 1
ATOM 2134 C CA . THR A 1 280 ? 36.312 -7.074 -5.309 1 97 280 THR A CA 1
ATOM 2135 C C . THR A 1 280 ? 35.25 -6.016 -5.473 1 97 280 THR A C 1
ATOM 2137 O O . THR A 1 280 ? 34.156 -6.152 -4.926 1 97 280 THR A O 1
ATOM 2140 N N . VAL A 1 281 ? 35.562 -4.949 -6.176 1 97 281 VAL A N 1
ATOM 2141 C CA . VAL A 1 281 ? 34.625 -3.883 -6.477 1 97 281 VAL A CA 1
ATOM 2142 C C . VAL A 1 281 ? 34.75 -3.463 -7.938 1 97 281 VAL A C 1
ATOM 2144 O O . VAL A 1 281 ? 35.688 -2.742 -8.297 1 97 281 VAL A O 1
ATOM 2147 N N . ASN A 1 282 ? 33.844 -3.906 -8.734 1 96.75 282 ASN A N 1
ATOM 2148 C CA . ASN A 1 282 ? 33.812 -3.576 -10.156 1 96.75 282 ASN A CA 1
ATOM 2149 C C . ASN A 1 282 ? 32.469 -2.984 -10.578 1 96.75 282 ASN A C 1
ATOM 2151 O O . ASN A 1 282 ? 31.422 -3.562 -10.305 1 96.75 282 ASN A O 1
ATOM 2155 N N . TRP 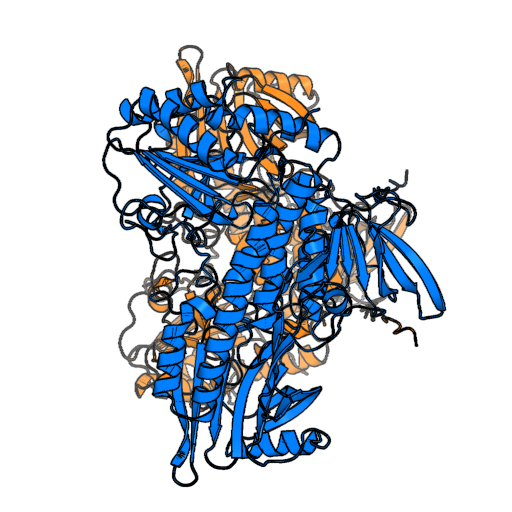A 1 283 ? 32.531 -1.786 -11.195 1 95.81 283 TRP A N 1
ATOM 2156 C CA . TRP A 1 283 ? 31.312 -1.18 -11.711 1 95.81 283 TRP A CA 1
ATOM 2157 C C . TRP A 1 283 ? 30.969 -1.745 -13.078 1 95.81 283 TRP A C 1
ATOM 2159 O O . TRP A 1 283 ? 31.75 -1.645 -14.023 1 95.81 283 TRP A O 1
ATOM 2169 N N . THR A 1 284 ? 29.797 -2.295 -13.219 1 95.5 284 THR A N 1
ATOM 2170 C CA . THR A 1 284 ? 29.297 -2.732 -14.516 1 95.5 284 THR A CA 1
ATOM 2171 C C . THR A 1 284 ? 28.688 -1.562 -15.281 1 95.5 284 THR A C 1
ATOM 2173 O O . THR A 1 284 ? 28.609 -1.595 -16.516 1 95.5 284 THR A O 1
ATOM 2176 N N . SER A 1 285 ? 28.234 -0.576 -14.531 1 93.62 285 SER A N 1
ATOM 2177 C CA . SER A 1 285 ? 27.75 0.692 -15.07 1 93.62 285 SER A CA 1
ATOM 2178 C C . SER A 1 285 ? 27.891 1.814 -14.047 1 93.62 285 SER A C 1
ATOM 2180 O O . SER A 1 285 ? 27.875 1.565 -12.844 1 93.62 285 SER A O 1
ATOM 2182 N N . VAL A 1 286 ? 28.141 3.023 -14.531 1 92.81 286 VAL A N 1
ATOM 2183 C CA . VAL A 1 286 ? 28.125 4.227 -13.703 1 92.81 286 VAL A CA 1
ATOM 2184 C C . VAL A 1 286 ? 27.109 5.223 -14.258 1 92.81 286 VAL A C 1
ATOM 2186 O O . VAL A 1 286 ? 27.219 5.66 -15.406 1 92.81 286 VAL A O 1
ATOM 2189 N N . GLU A 1 287 ? 26.156 5.492 -13.508 1 88.94 287 GLU A N 1
ATOM 2190 C CA . GLU A 1 287 ? 25.094 6.391 -13.961 1 88.94 287 GLU A CA 1
ATOM 2191 C C . GLU A 1 287 ? 25.406 7.84 -13.602 1 88.94 287 GLU A C 1
ATOM 2193 O O . GLU A 1 287 ? 25.031 8.766 -14.328 1 88.94 287 GLU A O 1
ATOM 2198 N N . TRP A 1 288 ? 26.078 8.016 -12.461 1 87.44 288 TRP A N 1
ATOM 2199 C CA . TRP A 1 288 ? 26.297 9.383 -11.992 1 87.44 288 TRP A CA 1
ATOM 2200 C C . TRP A 1 288 ? 27.578 9.477 -11.172 1 87.44 288 TRP A C 1
ATOM 2202 O O . TRP A 1 288 ? 27.875 8.594 -10.359 1 87.44 288 TRP A O 1
ATOM 2212 N N . PHE A 1 289 ? 28.453 10.398 -11.438 1 89 289 PHE A N 1
ATOM 2213 C CA . PHE A 1 289 ? 29.641 10.742 -10.672 1 89 289 PHE A CA 1
ATOM 2214 C C . PHE A 1 289 ? 29.625 12.219 -10.289 1 89 289 PHE A C 1
ATOM 2216 O O . PHE A 1 289 ? 29.266 13.078 -11.102 1 89 289 PHE A O 1
ATOM 2223 N N . GLY A 1 290 ? 29.828 12.422 -9.016 1 83.44 290 GLY A N 1
ATOM 2224 C CA . GLY A 1 290 ? 29.922 13.805 -8.562 1 83.44 290 GLY A CA 1
ATOM 2225 C C . GLY A 1 290 ? 30.922 14.008 -7.453 1 83.44 290 GLY A C 1
ATOM 2226 O O . GLY A 1 290 ? 31.312 13.055 -6.781 1 83.44 290 GLY A O 1
ATOM 2227 N N . ASN A 1 291 ? 31.453 15.227 -7.453 1 80.06 291 ASN A N 1
ATOM 2228 C CA . ASN A 1 291 ? 32.312 15.664 -6.348 1 80.06 291 ASN A CA 1
ATOM 2229 C C . ASN A 1 291 ? 31.594 16.703 -5.477 1 80.06 291 ASN A C 1
ATOM 2231 O O . ASN A 1 291 ? 30.859 17.562 -5.988 1 80.06 291 ASN A O 1
ATOM 2235 N N . TYR A 1 292 ? 31.625 16.375 -4.188 1 71.69 292 TYR A N 1
ATOM 2236 C CA . TYR A 1 292 ? 30.938 17.328 -3.332 1 71.69 292 TYR A CA 1
ATOM 2237 C C . TYR A 1 292 ? 31.844 17.812 -2.207 1 71.69 292 TYR A C 1
ATOM 2239 O O . TYR A 1 292 ? 32.688 17.062 -1.713 1 71.69 292 TYR A O 1
ATOM 2247 N N . GLN A 1 293 ? 31.812 19.109 -2.055 1 69.94 293 GLN A N 1
ATOM 2248 C CA . GLN A 1 293 ? 32.406 19.703 -0.861 1 69.94 293 GLN A CA 1
ATOM 2249 C C . GLN A 1 293 ? 31.359 19.953 0.213 1 69.94 293 GLN A C 1
ATOM 2251 O O . GLN A 1 293 ? 30.312 20.531 -0.067 1 69.94 293 GLN A O 1
ATOM 2256 N N . VAL A 1 294 ? 31.625 19.375 1.378 1 66.12 294 VAL A N 1
ATOM 2257 C CA . VAL A 1 294 ? 30.641 19.5 2.455 1 66.12 294 VAL A CA 1
ATOM 2258 C C . VAL A 1 294 ? 30.703 20.906 3.051 1 66.12 294 VAL A C 1
ATOM 2260 O O . VAL A 1 294 ? 31.781 21.406 3.387 1 66.12 294 VAL A O 1
ATOM 2263 N N . SER A 1 295 ? 29.609 21.703 2.838 1 68 295 SER A N 1
ATOM 2264 C CA . SER A 1 295 ? 29.484 22.984 3.527 1 68 295 SER A CA 1
ATOM 2265 C C . SER A 1 295 ? 28.172 23.078 4.289 1 68 295 SER A C 1
ATOM 2267 O O . SER A 1 295 ? 27.156 22.516 3.861 1 68 295 SER A O 1
ATOM 2269 N N . GLN A 1 296 ? 28.297 23.547 5.484 1 74.12 296 GLN A N 1
ATOM 2270 C CA . GLN A 1 296 ? 27.094 23.766 6.281 1 74.12 296 GLN A CA 1
ATOM 2271 C C . GLN A 1 296 ? 26.844 25.266 6.496 1 74.12 296 GLN A C 1
ATOM 2273 O O . GLN A 1 296 ? 27.734 25.984 6.938 1 74.12 296 GLN A O 1
ATOM 2278 N N . ARG A 1 297 ? 25.719 25.641 5.984 1 77.19 297 ARG A N 1
ATOM 2279 C CA . ARG A 1 297 ? 25.344 27.047 6.141 1 77.19 297 ARG A CA 1
ATOM 2280 C C . ARG A 1 297 ? 23.859 27.188 6.488 1 77.19 297 ARG A C 1
ATOM 2282 O O . ARG A 1 297 ? 23.062 26.297 6.176 1 77.19 297 ARG A O 1
ATOM 2289 N N . PHE A 1 298 ? 23.531 28.156 7.277 1 80.88 298 PHE A N 1
ATOM 2290 C CA . PHE A 1 298 ? 22.125 28.5 7.48 1 80.88 298 PHE A CA 1
ATOM 2291 C C . PHE A 1 298 ? 21.906 30 7.418 1 80.88 298 PHE A C 1
ATOM 2293 O O . PHE A 1 298 ? 22.812 30.766 7.777 1 80.88 298 PHE A O 1
ATOM 2300 N N . ALA A 1 299 ? 20.766 30.359 6.922 1 86.5 299 ALA A N 1
ATOM 2301 C CA . ALA A 1 299 ? 20.406 31.781 6.836 1 86.5 299 ALA A CA 1
ATOM 2302 C C . ALA A 1 299 ? 20 32.312 8.195 1 86.5 299 ALA A C 1
ATOM 2304 O O . ALA A 1 299 ? 19.375 31.625 8.992 1 86.5 299 ALA A O 1
ATOM 2305 N N . THR A 1 300 ? 20.234 33.5 8.383 1 87.81 300 THR A N 1
ATOM 2306 C CA . THR A 1 300 ? 19.938 34.156 9.664 1 87.81 300 THR A CA 1
ATOM 2307 C C . THR A 1 300 ? 18.453 34.469 9.773 1 87.81 300 THR A C 1
ATOM 2309 O O . THR A 1 300 ? 17.922 34.625 10.875 1 87.81 300 THR A O 1
ATOM 2312 N N . ARG A 1 301 ? 17.844 34.656 8.641 1 92.94 301 ARG A N 1
ATOM 2313 C CA . ARG A 1 301 ? 16.406 34.906 8.57 1 92.94 301 ARG A CA 1
ATOM 2314 C C . ARG A 1 301 ? 15.742 34.031 7.52 1 92.94 301 ARG A C 1
ATOM 2316 O O . ARG A 1 301 ? 16.312 33.781 6.457 1 92.94 301 ARG A O 1
ATOM 2323 N N . PHE A 1 302 ? 14.508 33.656 7.902 1 95.81 302 PHE A N 1
ATOM 2324 C CA . PHE A 1 302 ? 13.773 32.844 6.957 1 95.81 302 PHE A CA 1
ATOM 2325 C C . PHE A 1 302 ? 12.641 33.625 6.309 1 95.81 302 PHE A C 1
ATOM 2327 O O . PHE A 1 302 ? 12.023 33.156 5.352 1 95.81 302 PHE A O 1
ATOM 2334 N N . LEU A 1 303 ? 12.312 34.781 6.77 1 95.94 303 LEU A N 1
ATOM 2335 C CA . LEU A 1 303 ? 11.305 35.656 6.168 1 95.94 303 LEU A CA 1
ATOM 2336 C C . LEU A 1 303 ? 11.703 37.125 6.293 1 95.94 303 LEU A C 1
ATOM 2338 O O . LEU A 1 303 ? 12.547 37.469 7.117 1 95.94 303 LEU A O 1
ATOM 2342 N N . ASP A 1 304 ? 11.203 37.938 5.449 1 95.19 304 ASP A N 1
ATOM 2343 C CA . ASP A 1 304 ? 11.461 39.375 5.508 1 95.19 304 ASP A CA 1
ATOM 2344 C C . ASP A 1 304 ? 10.625 40.031 6.59 1 95.19 304 ASP A C 1
ATOM 2346 O O . ASP A 1 304 ? 9.641 39.469 7.066 1 95.19 304 ASP A O 1
ATOM 2350 N N . PRO A 1 305 ? 10.938 41.188 6.984 1 93.12 305 PRO A N 1
ATOM 2351 C CA . PRO A 1 305 ? 10.258 41.875 8.094 1 93.12 305 PRO A CA 1
ATOM 2352 C C . PRO A 1 305 ? 8.773 42.094 7.824 1 93.12 305 PRO A C 1
ATOM 2354 O O . PRO A 1 305 ? 7.969 42.156 8.758 1 93.12 305 PRO A O 1
ATOM 2357 N N . THR A 1 306 ? 8.375 42.219 6.555 1 93.31 306 THR A N 1
ATOM 2358 C CA . THR A 1 306 ? 6.98 42.469 6.215 1 93.31 306 THR A CA 1
ATOM 2359 C C . THR A 1 306 ? 6.211 41.156 6.121 1 93.31 306 THR A C 1
ATOM 2361 O O . THR A 1 306 ? 4.988 41.156 5.953 1 93.31 306 THR A O 1
ATOM 2364 N N . GLN A 1 307 ? 6.918 40.062 6.227 1 96.19 307 GLN A N 1
ATOM 2365 C CA . GLN A 1 307 ? 6.363 38.688 6.176 1 96.19 307 GLN A CA 1
ATOM 2366 C C . GLN A 1 307 ? 5.668 38.438 4.844 1 96.19 307 GLN A C 1
ATOM 2368 O O . GLN A 1 307 ? 4.551 37.938 4.812 1 96.19 307 GLN A O 1
ATOM 2373 N N . ARG A 1 308 ? 6.336 38.812 3.77 1 96.69 308 ARG A N 1
ATOM 2374 C CA . ARG A 1 308 ? 5.801 38.594 2.432 1 96.69 308 ARG A CA 1
ATOM 2375 C C . ARG A 1 308 ? 6.773 37.781 1.581 1 96.69 308 ARG A C 1
ATOM 2377 O O . ARG A 1 308 ? 6.395 37.219 0.539 1 96.69 308 ARG A O 1
ATOM 2384 N N . VAL A 1 309 ? 7.977 37.781 1.998 1 97.56 309 VAL A N 1
ATOM 2385 C CA . VAL A 1 309 ? 9.016 37 1.31 1 97.56 309 VAL A CA 1
ATOM 2386 C C . VAL A 1 309 ? 9.602 35.969 2.256 1 97.56 309 VAL A C 1
ATOM 2388 O O . VAL A 1 309 ? 10.008 36.281 3.373 1 97.56 309 VAL A O 1
ATOM 2391 N N . PHE A 1 310 ? 9.633 34.75 1.859 1 98.25 310 PHE A N 1
ATOM 2392 C CA . PHE A 1 310 ? 10.109 33.625 2.66 1 98.25 310 PHE A CA 1
ATOM 2393 C C . PHE A 1 310 ? 11.148 32.812 1.894 1 98.25 310 PHE A C 1
ATOM 2395 O O . PHE A 1 310 ? 11.242 32.938 0.669 1 98.25 310 PHE A O 1
ATOM 2402 N N . ILE A 1 311 ? 11.945 32.062 2.619 1 97.62 311 ILE A N 1
ATOM 2403 C CA . ILE A 1 311 ? 12.805 31.062 2.004 1 97.62 311 ILE A CA 1
ATOM 2404 C C . ILE A 1 311 ? 12.602 29.703 2.686 1 97.62 311 ILE A C 1
ATOM 2406 O O . ILE A 1 311 ? 12.227 29.641 3.859 1 97.62 311 ILE A O 1
ATOM 2410 N N . ALA A 1 312 ? 12.742 28.625 1.982 1 96.69 312 ALA A N 1
ATOM 2411 C CA . ALA A 1 312 ? 12.602 27.25 2.467 1 96.69 312 ALA A CA 1
ATOM 2412 C C . ALA A 1 312 ? 13.609 26.328 1.796 1 96.69 312 ALA A C 1
ATOM 2414 O O . ALA A 1 312 ? 14.047 26.578 0.673 1 96.69 312 ALA A O 1
ATOM 2415 N N . GLY A 1 313 ? 13.969 25.234 2.482 1 93.12 313 GLY A N 1
ATOM 2416 C CA . GLY A 1 313 ? 14.922 24.266 1.959 1 93.12 313 GLY A CA 1
ATOM 2417 C C . GLY A 1 313 ? 16.344 24.766 1.955 1 93.12 313 GLY A C 1
ATOM 2418 O O . GLY A 1 313 ? 16.781 25.453 2.891 1 93.12 313 GLY A O 1
ATOM 2419 N N . ASP A 1 314 ? 17.062 24.422 0.896 1 88.06 314 ASP A N 1
ATOM 2420 C CA . ASP A 1 314 ? 18.484 24.766 0.821 1 88.06 314 ASP A CA 1
ATOM 2421 C C . ASP A 1 314 ? 18.688 26.281 0.736 1 88.06 314 ASP A C 1
ATOM 2423 O O . ASP A 1 314 ? 19.781 26.781 0.997 1 88.06 314 ASP A O 1
ATOM 2427 N N . ALA A 1 315 ? 17.656 26.953 0.362 1 90.31 315 ALA A N 1
ATOM 2428 C CA . ALA A 1 315 ? 17.719 28.406 0.391 1 90.31 315 ALA A CA 1
ATOM 2429 C C . ALA A 1 315 ? 17.891 28.922 1.819 1 90.31 315 ALA A C 1
ATOM 2431 O O . ALA A 1 315 ? 18.453 30 2.039 1 90.31 315 ALA A O 1
ATOM 2432 N N . SER A 1 316 ? 17.438 28.156 2.729 1 89.56 316 SER A N 1
ATOM 2433 C CA . SER A 1 316 ? 17.484 28.562 4.133 1 89.56 316 SER A CA 1
ATOM 2434 C C . SER A 1 316 ? 18.641 27.875 4.863 1 89.56 316 SER A C 1
ATOM 2436 O O . SER A 1 316 ? 19.234 28.469 5.773 1 89.56 316 SER A O 1
ATOM 2438 N N . HIS A 1 317 ? 18.922 26.719 4.516 1 83.31 317 HIS A N 1
ATOM 2439 C CA . HIS A 1 317 ? 19.969 25.953 5.195 1 83.31 317 HIS A CA 1
ATOM 2440 C C . HIS A 1 317 ? 20.562 24.891 4.273 1 83.31 317 HIS A C 1
ATOM 2442 O O . HIS A 1 317 ? 19.844 24.281 3.473 1 83.31 317 HIS A O 1
ATOM 2448 N N . THR A 1 318 ? 21.812 24.766 4.309 1 73.88 318 THR A N 1
ATOM 2449 C CA . THR A 1 318 ? 22.516 23.734 3.57 1 73.88 318 THR A CA 1
ATOM 2450 C C . THR A 1 318 ? 23.234 22.781 4.531 1 73.88 318 THR A C 1
ATOM 2452 O O . THR A 1 318 ? 23.688 23.203 5.594 1 73.88 318 THR A O 1
ATOM 2455 N N . HIS A 1 319 ? 23.094 21.484 4.145 1 67.75 319 HIS A N 1
ATOM 2456 C CA . HIS A 1 319 ? 23.594 20.469 5.051 1 67.75 319 HIS A CA 1
ATOM 2457 C C . HIS A 1 319 ? 24.562 19.531 4.34 1 67.75 319 HIS A C 1
ATOM 2459 O O . HIS A 1 319 ? 24.75 19.625 3.125 1 67.75 319 HIS A O 1
ATOM 2465 N N . SER A 1 320 ? 25.219 18.781 5.32 1 64 320 SER A N 1
ATOM 2466 C CA . SER A 1 320 ? 26.094 17.75 4.797 1 64 320 SER A CA 1
ATOM 2467 C C . SER A 1 320 ? 25.297 16.594 4.207 1 64 320 SER A C 1
ATOM 2469 O O . SER A 1 320 ? 24.219 16.266 4.703 1 64 320 SER A O 1
ATOM 2471 N N . PRO A 1 321 ? 25.781 16.047 3.082 1 60.47 321 PRO A N 1
ATOM 2472 C CA . PRO A 1 321 ? 25.094 14.898 2.477 1 60.47 321 PRO A CA 1
ATOM 2473 C C . PRO A 1 321 ? 25.125 13.656 3.365 1 60.47 321 PRO A C 1
ATOM 2475 O O . PRO A 1 321 ? 24.281 12.766 3.215 1 60.47 321 PRO A O 1
ATOM 2478 N N . LYS A 1 322 ? 26.062 13.547 4.316 1 57.94 322 LYS A N 1
ATOM 2479 C CA . LYS A 1 322 ? 26.297 12.344 5.102 1 57.94 322 LYS A CA 1
ATOM 2480 C C . LYS A 1 322 ? 25.078 12.008 5.969 1 57.94 322 LYS A C 1
ATOM 2482 O O . LYS A 1 322 ? 24.906 10.859 6.371 1 57.94 322 LYS A O 1
ATOM 2487 N N . ALA A 1 323 ? 24.266 12.961 6.164 1 55.91 323 ALA A N 1
ATOM 2488 C CA . ALA A 1 323 ? 23.219 12.664 7.141 1 55.91 323 ALA A CA 1
ATOM 2489 C C . ALA A 1 323 ? 21.859 12.555 6.465 1 55.91 323 ALA A C 1
ATOM 2491 O O . ALA A 1 323 ? 20.859 12.281 7.121 1 55.91 323 ALA A O 1
ATOM 2492 N N . ALA A 1 324 ? 21.75 12.43 5.168 1 58.94 324 ALA A N 1
ATOM 2493 C CA . ALA A 1 324 ? 20.5 12.281 4.426 1 58.94 324 ALA A CA 1
ATOM 2494 C C . ALA A 1 324 ? 19.391 13.141 5.039 1 58.94 324 ALA A C 1
ATOM 2496 O O . ALA A 1 324 ? 18.234 12.727 5.102 1 58.94 324 ALA A O 1
ATOM 2497 N N . GLN A 1 325 ? 19.688 14.32 5.477 1 70.75 325 GLN A N 1
ATOM 2498 C CA . GLN A 1 325 ? 18.672 15.102 6.191 1 70.75 325 GLN A CA 1
ATOM 2499 C C . GLN A 1 325 ? 18.188 16.266 5.344 1 70.75 325 GLN A C 1
ATOM 2501 O O . GLN A 1 325 ? 17.078 16.766 5.555 1 70.75 325 GLN A O 1
ATOM 2506 N N . GLY A 1 326 ? 18.891 16.609 4.375 1 78.75 326 GLY A N 1
ATOM 2507 C CA . GLY A 1 326 ? 18.609 17.859 3.674 1 78.75 326 GLY A CA 1
ATOM 2508 C C . GLY A 1 326 ? 17.234 17.875 3.02 1 78.75 326 GLY A C 1
ATOM 2509 O O . GLY A 1 326 ? 16.422 18.75 3.309 1 78.75 326 GLY A O 1
ATOM 2510 N N . MET A 1 327 ? 17.031 16.891 2.301 1 86.44 327 MET A N 1
ATOM 2511 C CA . MET A 1 327 ? 15.758 16.859 1.586 1 86.44 327 MET A CA 1
ATOM 2512 C C . MET A 1 327 ? 14.586 16.734 2.561 1 86.44 327 MET A C 1
ATOM 2514 O O . MET A 1 327 ? 13.562 17.391 2.396 1 86.44 327 MET A O 1
ATOM 2518 N N . ASN A 1 328 ? 14.711 15.93 3.559 1 91.62 328 ASN A N 1
ATOM 2519 C CA . ASN A 1 328 ? 13.672 15.742 4.559 1 91.62 328 ASN A CA 1
ATOM 2520 C C . ASN A 1 328 ? 13.344 17.047 5.285 1 91.62 328 ASN A C 1
ATOM 2522 O O . ASN A 1 328 ? 12.172 17.391 5.449 1 91.62 328 ASN A O 1
ATOM 2526 N N . THR A 1 329 ? 14.367 17.703 5.652 1 91 329 THR A N 1
ATOM 2527 C CA . THR A 1 329 ? 14.18 18.984 6.324 1 91 329 THR A CA 1
ATOM 2528 C C . THR A 1 329 ? 13.547 20 5.383 1 91 329 THR A C 1
ATOM 2530 O O . THR A 1 329 ? 12.656 20.75 5.777 1 91 329 THR A O 1
ATOM 2533 N N . SER A 1 330 ? 14.016 20.016 4.16 1 91.88 330 SER A N 1
ATOM 2534 C CA . SER A 1 330 ? 13.516 20.953 3.16 1 91.88 330 SER A CA 1
ATOM 2535 C C . SER A 1 330 ? 12.023 20.781 2.93 1 91.88 330 SER A C 1
ATOM 2537 O O . SER A 1 330 ? 11.273 21.75 2.912 1 91.88 330 SER A O 1
ATOM 2539 N N . VAL A 1 331 ? 11.602 19.594 2.789 1 94.94 331 VAL A N 1
ATOM 2540 C CA . VAL A 1 331 ? 10.188 19.328 2.531 1 94.94 331 VAL A CA 1
ATOM 2541 C C . VAL A 1 331 ? 9.352 19.734 3.742 1 94.94 331 VAL A C 1
ATOM 2543 O O . VAL A 1 331 ? 8.242 20.234 3.594 1 94.94 331 VAL A O 1
ATOM 2546 N N . HIS A 1 332 ? 9.883 19.594 4.906 1 96.25 332 HIS A N 1
ATOM 2547 C CA . HIS A 1 332 ? 9.117 19.891 6.109 1 96.25 332 HIS A CA 1
ATOM 2548 C C . HIS A 1 332 ? 9.102 21.406 6.379 1 96.25 332 HIS A C 1
ATOM 2550 O O . HIS A 1 332 ? 8.234 21.891 7.098 1 96.25 332 HIS A O 1
ATOM 2556 N N . ASP A 1 333 ? 10.109 22.125 5.828 1 96.88 333 ASP A N 1
ATOM 2557 C CA . ASP A 1 333 ? 9.961 23.578 5.836 1 96.88 333 ASP A CA 1
ATOM 2558 C C . ASP A 1 333 ? 8.68 24 5.121 1 96.88 333 ASP A C 1
ATOM 2560 O O . ASP A 1 333 ? 7.891 24.781 5.66 1 96.88 333 ASP A O 1
ATOM 2564 N N . SER A 1 334 ? 8.578 23.422 3.988 1 98.06 334 SER A N 1
ATOM 2565 C CA . SER A 1 334 ? 7.434 23.766 3.148 1 98.06 334 SER A CA 1
ATOM 2566 C C . SER A 1 334 ? 6.133 23.234 3.748 1 98.06 334 SER A C 1
ATOM 2568 O O . SER A 1 334 ? 5.09 23.891 3.65 1 98.06 334 SER A O 1
ATOM 2570 N N . TRP A 1 335 ? 6.207 22.062 4.367 1 97.88 335 TRP A N 1
ATOM 2571 C CA . TRP A 1 335 ? 5.066 21.469 5.059 1 97.88 335 TRP A CA 1
ATOM 2572 C C . TRP A 1 335 ? 4.586 22.375 6.191 1 97.88 335 TRP A C 1
ATOM 2574 O O . TRP A 1 335 ? 3.381 22.562 6.371 1 97.88 335 TRP A O 1
ATOM 2584 N N . ASN A 1 336 ? 5.5 22.953 6.867 1 98.19 336 ASN A N 1
ATOM 2585 C CA . ASN A 1 336 ? 5.211 23.875 7.961 1 98.19 336 ASN A CA 1
ATOM 2586 C C . ASN A 1 336 ? 4.672 25.203 7.445 1 98.19 336 ASN A C 1
ATOM 2588 O O . ASN A 1 336 ? 3.703 25.734 7.988 1 98.19 336 ASN A O 1
ATOM 2592 N N . LEU A 1 337 ? 5.23 25.703 6.379 1 98.56 337 LEU A N 1
ATOM 2593 C CA . LEU A 1 337 ? 4.902 27.031 5.855 1 98.56 337 LEU A CA 1
ATOM 2594 C C . LEU A 1 337 ? 3.584 27 5.09 1 98.56 337 LEU A C 1
ATOM 2596 O O . LEU A 1 337 ? 2.814 27.953 5.129 1 98.56 337 LEU A O 1
ATOM 2600 N N . GLY A 1 338 ? 3.275 25.906 4.449 1 98.56 338 GLY A N 1
ATOM 2601 C CA . GLY A 1 338 ? 2.158 25.812 3.523 1 98.56 338 GLY A CA 1
ATOM 2602 C C . GLY A 1 338 ? 0.826 26.156 4.16 1 98.56 338 GLY A C 1
ATOM 2603 O O . GLY A 1 338 ? 0.122 27.047 3.688 1 98.56 338 GLY A O 1
ATOM 2604 N N . TRP A 1 339 ? 0.452 25.516 5.223 1 98.38 339 TRP A N 1
ATOM 2605 C CA . TRP A 1 339 ? -0.847 25.75 5.848 1 98.38 339 TRP A CA 1
ATOM 2606 C C . TRP A 1 339 ? -0.9 27.125 6.504 1 98.38 339 TRP A C 1
ATOM 2608 O O . TRP A 1 339 ? -1.965 27.75 6.578 1 98.38 339 TRP A O 1
ATOM 2618 N N . LYS A 1 340 ? 0.249 27.641 6.93 1 98.56 340 LYS A N 1
ATOM 2619 C CA . LYS A 1 340 ? 0.302 28.984 7.5 1 98.56 340 LYS A CA 1
ATOM 2620 C C . LYS A 1 340 ? 0.013 30.047 6.441 1 98.56 340 LYS A C 1
ATOM 2622 O O . LYS A 1 340 ? -0.759 30.969 6.68 1 98.56 340 LYS A O 1
ATOM 2627 N N . LEU A 1 341 ? 0.631 29.859 5.293 1 98.44 341 LEU A N 1
ATOM 2628 C CA . LEU A 1 341 ? 0.399 30.766 4.184 1 98.44 341 LEU A CA 1
ATOM 2629 C C . LEU A 1 341 ? -1.057 30.719 3.732 1 98.44 341 LEU A C 1
ATOM 2631 O O . LEU A 1 341 ? -1.632 31.75 3.361 1 98.44 341 LEU A O 1
ATOM 2635 N N . ASN A 1 342 ? -1.661 29.547 3.748 1 98.19 342 ASN A N 1
ATOM 2636 C CA . ASN A 1 342 ? -3.07 29.422 3.398 1 98.19 342 ASN A CA 1
ATOM 2637 C C . ASN A 1 342 ? -3.955 30.266 4.305 1 98.19 342 ASN A C 1
ATOM 2639 O O . ASN A 1 342 ? -4.781 31.047 3.82 1 98.19 342 ASN A O 1
ATOM 2643 N N . LEU A 1 343 ? -3.76 30.156 5.598 1 98 343 LEU A N 1
ATOM 2644 C CA . LEU A 1 343 ? -4.582 30.906 6.547 1 98 343 LEU A CA 1
ATOM 2645 C C . LEU A 1 343 ? -4.312 32.406 6.445 1 98 343 LEU A C 1
ATOM 2647 O O . LEU A 1 343 ? -5.238 33.219 6.539 1 98 343 LEU A O 1
ATOM 2651 N N . ALA A 1 344 ? -3.064 32.75 6.207 1 97.62 344 ALA A N 1
ATOM 2652 C CA . ALA A 1 344 ? -2.721 34.156 6.051 1 97.62 344 ALA A CA 1
ATOM 2653 C C . ALA A 1 344 ? -3.346 34.75 4.785 1 97.62 344 ALA A C 1
ATOM 2655 O O . ALA A 1 344 ? -3.936 35.844 4.816 1 97.62 344 ALA A O 1
ATOM 2656 N N . ALA A 1 345 ? -3.201 34.062 3.695 1 96.5 345 ALA A N 1
ATOM 2657 C CA . ALA A 1 345 ? -3.736 34.5 2.414 1 96.5 345 ALA A CA 1
ATOM 2658 C C . ALA A 1 345 ? -5.25 34.688 2.484 1 96.5 345 ALA A C 1
ATOM 2660 O O . ALA A 1 345 ? -5.816 35.531 1.788 1 96.5 345 ALA A O 1
ATOM 2661 N N . ARG A 1 346 ? -5.898 34 3.363 1 96.06 346 ARG A N 1
ATOM 2662 C CA . ARG A 1 346 ? -7.348 34.062 3.496 1 96.06 346 ARG A CA 1
ATOM 2663 C C . ARG A 1 346 ? -7.762 35.062 4.547 1 96.06 346 ARG A C 1
ATOM 2665 O O . ARG A 1 346 ? -8.953 35.312 4.77 1 96.06 346 ARG A O 1
ATOM 2672 N N . GLY A 1 347 ? -6.797 35.562 5.242 1 95.88 347 GLY A N 1
ATOM 2673 C CA . GLY A 1 347 ? -7.062 36.625 6.184 1 95.88 347 GLY A CA 1
ATOM 2674 C C . GLY A 1 347 ? -7.312 36.156 7.598 1 95.88 347 GLY A C 1
ATOM 2675 O O . GLY A 1 347 ? -7.719 36.906 8.469 1 95.88 347 GLY A O 1
ATOM 2676 N N . PHE A 1 348 ? -7.027 34.906 7.875 1 97.75 348 PHE A N 1
ATOM 2677 C CA . PHE A 1 348 ? -7.34 34.344 9.18 1 97.75 348 PHE A CA 1
ATOM 2678 C C . PHE A 1 348 ? -6.168 34.5 10.141 1 97.75 348 PHE A C 1
ATOM 2680 O O . PHE A 1 348 ? -6.328 34.344 11.352 1 97.75 348 PHE A O 1
ATOM 2687 N N . ALA A 1 349 ? -4.941 34.781 9.641 1 97.19 349 ALA A N 1
ATOM 2688 C CA . ALA A 1 349 ? -3.758 34.875 10.484 1 97.19 349 ALA A CA 1
ATOM 2689 C C . ALA A 1 349 ? -3.758 36.219 11.25 1 97.19 349 ALA A C 1
ATOM 2691 O O . ALA A 1 349 ? -3.891 37.281 10.648 1 97.19 349 ALA A O 1
ATOM 2692 N N . LYS A 1 350 ? -3.531 36.094 12.523 1 96.19 350 LYS A N 1
ATOM 2693 C CA . LYS A 1 350 ? -3.596 37.281 13.383 1 96.19 350 LYS A CA 1
ATOM 2694 C C . LYS A 1 350 ? -2.205 37.875 13.617 1 96.19 350 LYS A C 1
ATOM 2696 O O . LYS A 1 350 ? -1.296 37.156 14.062 1 96.19 350 LYS A O 1
ATOM 2701 N N . ASP A 1 351 ? -2.002 39.188 13.391 1 91.31 351 ASP A N 1
ATOM 2702 C CA . ASP A 1 351 ? -0.903 40 13.859 1 91.31 351 ASP A CA 1
ATOM 2703 C C . ASP A 1 351 ? 0.446 39.438 13.43 1 91.31 351 ASP A C 1
ATOM 2705 O O . ASP A 1 351 ? 1.44 39.594 14.148 1 91.31 351 ASP A O 1
ATOM 2709 N N . GLY A 1 352 ? 0.436 38.625 12.398 1 94.69 352 GLY A N 1
ATOM 2710 C CA . GLY A 1 352 ? 1.679 38.094 11.891 1 94.69 352 GLY A CA 1
ATOM 2711 C C . GLY A 1 352 ? 2.229 36.969 12.742 1 94.69 352 GLY A C 1
ATOM 2712 O O . GLY A 1 352 ? 3.291 36.406 12.445 1 94.69 352 GLY A O 1
ATOM 2713 N N . ILE A 1 353 ? 1.544 36.562 13.766 1 97.12 353 ILE A N 1
ATOM 2714 C CA . ILE A 1 353 ? 1.996 35.562 14.727 1 97.12 353 ILE A CA 1
ATOM 2715 C C . ILE A 1 353 ? 2.219 34.219 14.023 1 97.12 353 ILE A C 1
ATOM 2717 O O . ILE A 1 353 ? 3.256 33.594 14.211 1 97.12 353 ILE A O 1
ATOM 2721 N N . LEU A 1 354 ? 1.277 33.906 13.242 1 97.12 354 LEU A N 1
ATOM 2722 C CA . LEU A 1 354 ? 1.3 32.594 12.57 1 97.12 354 LEU A CA 1
ATOM 2723 C C . LEU A 1 354 ? 2.496 32.5 11.633 1 97.12 354 LEU A C 1
ATOM 2725 O O . LEU A 1 354 ? 3.264 31.547 11.703 1 97.12 354 LEU A O 1
ATOM 2729 N N . LEU A 1 355 ? 2.742 33.5 10.797 1 97.62 355 LEU A N 1
ATOM 2730 C CA . LEU A 1 355 ? 3.828 33.438 9.82 1 97.62 355 LEU A CA 1
ATOM 2731 C C . LEU A 1 355 ? 5.184 33.562 10.508 1 97.62 355 LEU A C 1
ATOM 2733 O O . LEU A 1 355 ? 6.168 32.969 10.07 1 97.62 355 LEU A O 1
ATOM 2737 N N . GLN A 1 356 ? 5.211 34.281 11.625 1 97.06 356 GLN A N 1
ATOM 2738 C CA . GLN A 1 356 ? 6.445 34.406 12.398 1 97.06 356 GLN A CA 1
ATOM 2739 C C . GLN A 1 356 ? 6.844 33.062 13.016 1 97.06 356 GLN A C 1
ATOM 2741 O O . GLN A 1 356 ? 8.031 32.781 13.18 1 97.06 356 GLN A O 1
ATOM 2746 N N . SER A 1 357 ? 5.91 32.281 13.336 1 97.44 357 SER A N 1
ATOM 2747 C CA . SER A 1 357 ? 6.191 30.984 13.961 1 97.44 357 SER A CA 1
ATOM 2748 C C . SER A 1 357 ? 6.961 30.062 13.016 1 97.44 357 SER A C 1
ATOM 2750 O O . SER A 1 357 ? 7.617 29.125 13.461 1 97.44 357 SER A O 1
ATOM 2752 N N . TYR A 1 358 ? 6.922 30.438 11.711 1 97.62 358 TYR A N 1
ATOM 2753 C CA . TYR A 1 358 ? 7.695 29.656 10.75 1 97.62 358 TYR A CA 1
ATOM 2754 C C . TYR A 1 358 ? 9.188 29.734 11.062 1 97.62 358 TYR A C 1
ATOM 2756 O O . TYR A 1 358 ? 9.836 28.688 11.234 1 97.62 358 TYR A O 1
ATOM 2764 N N . GLU A 1 359 ? 9.641 30.875 11.148 1 95.88 359 GLU A N 1
ATOM 2765 C CA . GLU A 1 359 ? 11.055 31.047 11.453 1 95.88 359 GLU A CA 1
ATOM 2766 C C . GLU A 1 359 ? 11.391 30.516 12.836 1 95.88 359 GLU A C 1
ATOM 2768 O O . GLU A 1 359 ? 12.422 29.859 13.016 1 95.88 359 GLU A O 1
ATOM 2773 N N . GLN A 1 360 ? 10.586 30.719 13.797 1 94.94 360 GLN A N 1
ATOM 2774 C CA . GLN A 1 360 ? 10.828 30.25 15.156 1 94.94 360 GLN A CA 1
ATOM 2775 C C . GLN A 1 360 ? 10.984 28.734 15.195 1 94.94 360 GLN A C 1
ATOM 2777 O O . GLN A 1 360 ? 11.859 28.203 15.883 1 94.94 360 GLN A O 1
ATOM 2782 N N . GLU A 1 361 ? 10.164 28.094 14.469 1 96.56 361 GLU A N 1
ATOM 2783 C CA . GLU A 1 361 ? 10.117 26.625 14.516 1 96.56 361 GLU A CA 1
ATOM 2784 C C . GLU A 1 361 ? 11.188 26.016 13.625 1 96.56 361 GLU A C 1
ATOM 2786 O O . GLU A 1 361 ? 11.891 25.094 14.047 1 96.56 361 GLU A O 1
ATOM 2791 N N . ARG A 1 362 ? 11.391 26.547 12.438 1 95.19 362 ARG A N 1
ATOM 2792 C CA . ARG A 1 362 ? 12.211 25.844 11.453 1 95.19 362 ARG A CA 1
ATOM 2793 C C . ARG A 1 362 ? 13.672 26.281 11.562 1 95.19 362 ARG A C 1
ATOM 2795 O O . ARG A 1 362 ? 14.578 25.5 11.227 1 95.19 362 ARG A O 1
ATOM 2802 N N . LYS A 1 363 ? 13.914 27.484 12.031 1 89.94 363 LYS A N 1
ATOM 2803 C CA . LYS A 1 363 ? 15.297 27.906 12.242 1 89.94 363 LYS A CA 1
ATOM 2804 C C . LYS A 1 363 ? 15.969 27.062 13.328 1 89.94 363 LYS A C 1
ATOM 2806 O O . LYS A 1 363 ? 17.141 26.688 13.203 1 89.94 363 LYS A O 1
ATOM 2811 N N . LYS A 1 364 ? 15.219 26.812 14.336 1 86.31 364 LYS A N 1
ATOM 2812 C CA . LYS A 1 364 ? 15.727 25.953 15.398 1 86.31 364 LYS A CA 1
ATOM 2813 C C . LYS A 1 364 ? 16.156 24.594 14.844 1 86.31 364 LYS A C 1
ATOM 2815 O O . LYS A 1 364 ? 17.188 24.047 15.242 1 86.31 364 LYS A O 1
ATOM 2820 N N . ILE A 1 365 ? 15.391 24.047 14.008 1 87.44 365 ILE A N 1
ATOM 2821 C CA . ILE A 1 365 ? 15.664 22.734 13.453 1 87.44 365 ILE A CA 1
ATOM 2822 C C . ILE A 1 365 ? 16.922 22.797 12.578 1 87.44 365 ILE A C 1
ATOM 2824 O O . ILE A 1 365 ? 17.734 21.859 12.586 1 87.44 365 ILE A O 1
ATOM 2828 N N . ALA A 1 366 ? 17.016 23.828 11.812 1 84 366 ALA A N 1
ATOM 2829 C CA . ALA A 1 366 ? 18.219 24.031 10.992 1 84 366 ALA A CA 1
ATOM 2830 C C . ALA A 1 366 ? 19.469 24.047 11.859 1 84 366 ALA A C 1
ATOM 2832 O O . ALA A 1 366 ? 20.484 23.422 11.508 1 84 366 ALA A O 1
ATOM 2833 N N . GLU A 1 367 ? 19.375 24.641 12.953 1 79.69 367 GLU A N 1
ATOM 2834 C CA . GLU A 1 367 ? 20.5 24.719 13.875 1 79.69 367 GLU A CA 1
ATOM 2835 C C . GLU A 1 367 ? 20.797 23.359 14.492 1 79.69 367 GLU A C 1
ATOM 2837 O O . GLU A 1 367 ? 21.969 22.969 14.617 1 79.69 367 GLU A O 1
ATOM 2842 N N . ASP A 1 368 ? 19.766 22.703 14.891 1 76.81 368 ASP A N 1
ATOM 2843 C CA . ASP A 1 368 ? 19.906 21.375 15.461 1 76.81 368 ASP A CA 1
ATOM 2844 C C . ASP A 1 368 ? 20.594 20.422 14.469 1 76.81 368 ASP A C 1
ATOM 2846 O O . ASP A 1 368 ? 21.406 19.594 14.859 1 76.81 368 ASP A O 1
ATOM 2850 N N . LEU A 1 369 ? 20.25 20.5 13.273 1 76.56 369 LEU A N 1
ATOM 2851 C CA . LEU A 1 369 ? 20.781 19.641 12.227 1 76.56 369 LEU A CA 1
ATOM 2852 C C . LEU A 1 369 ? 22.281 19.891 12.023 1 76.56 369 LEU A C 1
ATOM 2854 O O . LEU A 1 369 ? 23.047 18.953 11.836 1 76.56 369 LEU A O 1
ATOM 2858 N N . ILE A 1 370 ? 22.641 21.094 12.008 1 71.88 370 ILE A N 1
ATOM 2859 C CA . ILE A 1 370 ? 24.047 21.453 11.82 1 71.88 370 ILE A CA 1
ATOM 2860 C C . ILE A 1 370 ? 24.875 20.859 12.953 1 71.88 370 ILE A C 1
ATOM 2862 O O . ILE A 1 370 ? 25.953 20.297 12.711 1 71.88 370 ILE A O 1
ATOM 2866 N N . ASN A 1 371 ? 24.297 20.922 14.086 1 70.19 371 ASN A N 1
ATOM 2867 C CA . ASN A 1 371 ? 25.016 20.375 15.242 1 70.19 371 ASN A CA 1
ATOM 2868 C C . ASN A 1 371 ? 25.125 18.859 15.164 1 70.19 371 ASN A C 1
ATOM 2870 O O . ASN A 1 371 ? 26.172 18.297 15.492 1 70.19 371 ASN A O 1
ATOM 2874 N N . PHE A 1 372 ? 24.141 18.188 14.703 1 70.56 372 PHE A N 1
ATOM 2875 C CA . PHE A 1 372 ? 24.109 16.734 14.539 1 70.56 372 PHE A CA 1
ATOM 2876 C C . PHE A 1 372 ? 25.094 16.297 13.453 1 70.56 372 PHE A C 1
ATOM 2878 O O . PHE A 1 372 ? 25.844 15.344 13.656 1 70.56 372 PHE A O 1
ATOM 2885 N N . ASP A 1 373 ? 25 16.859 12.328 1 64.75 373 ASP A N 1
ATOM 2886 C CA . ASP A 1 373 ? 25.812 16.484 11.18 1 64.75 373 ASP A CA 1
ATOM 2887 C C . ASP A 1 373 ? 27.297 16.531 11.516 1 64.75 373 ASP A C 1
ATOM 2889 O O . ASP A 1 373 ? 28.062 15.648 11.109 1 64.75 373 ASP A O 1
ATOM 2893 N N . PHE A 1 374 ? 27.625 17.422 12.273 1 61.31 374 PHE A N 1
ATOM 2894 C CA . PHE A 1 374 ? 29.016 17.594 12.672 1 61.31 374 PHE A CA 1
ATOM 2895 C C . PHE A 1 374 ? 29.469 16.406 13.523 1 61.31 374 PHE A C 1
ATOM 2897 O O . PHE A 1 374 ? 30.547 15.844 13.273 1 61.31 374 PHE A O 1
ATOM 2904 N N . GLU A 1 375 ? 28.688 16.016 14.398 1 64.12 375 GLU A N 1
ATOM 2905 C CA . GLU A 1 375 ? 29.031 14.922 15.297 1 64.12 375 GLU A CA 1
ATOM 2906 C C . GLU A 1 375 ? 29.078 13.594 14.547 1 64.12 375 GLU A C 1
ATOM 2908 O O . GLU A 1 375 ? 30 12.797 14.742 1 64.12 375 GLU A O 1
ATOM 2913 N N . HIS A 1 376 ? 28.094 13.406 13.664 1 65.88 376 HIS A N 1
ATOM 2914 C CA . HIS A 1 376 ? 27.969 12.156 12.914 1 65.88 376 HIS A CA 1
ATOM 2915 C C . HIS A 1 376 ? 29.125 11.984 11.945 1 65.88 376 HIS A C 1
ATOM 2917 O O . HIS A 1 376 ? 29.734 10.906 11.883 1 65.88 376 HIS A O 1
ATOM 2923 N N . ALA A 1 377 ? 29.422 12.977 11.273 1 60.22 377 ALA A N 1
ATOM 2924 C CA . ALA A 1 377 ? 30.531 12.953 10.328 1 60.22 377 ALA A CA 1
ATOM 2925 C C . ALA A 1 377 ? 31.844 12.664 11.039 1 60.22 377 ALA A C 1
ATOM 2927 O O . ALA A 1 377 ? 32.656 11.891 10.547 1 60.22 377 ALA A O 1
ATOM 2928 N N . ASN A 1 378 ? 32 13.219 12.203 1 60.38 378 ASN A N 1
ATOM 2929 C CA . ASN A 1 378 ? 33.219 13.008 12.984 1 60.38 378 ASN A CA 1
ATOM 2930 C C . ASN A 1 378 ? 33.344 11.57 13.484 1 60.38 378 ASN A C 1
ATOM 2932 O O . ASN A 1 378 ? 34.438 11.008 13.523 1 60.38 378 ASN A O 1
ATOM 2936 N N . GLU A 1 379 ? 32.219 11.102 13.805 1 66.38 379 GLU A N 1
ATOM 2937 C CA . GLU A 1 379 ? 32.25 9.727 14.312 1 66.38 379 GLU A CA 1
ATOM 2938 C C . GLU A 1 379 ? 32.531 8.727 13.195 1 66.38 379 GLU A C 1
ATOM 2940 O O . GLU A 1 379 ? 33.219 7.734 13.422 1 66.38 379 GLU A O 1
ATOM 2945 N N . ILE A 1 380 ? 32.031 9.031 12.086 1 64.75 380 ILE A N 1
ATOM 2946 C CA . ILE A 1 380 ? 32.312 8.195 10.938 1 64.75 380 ILE A CA 1
ATOM 2947 C C . ILE A 1 380 ? 33.812 8.273 10.617 1 64.75 380 ILE A C 1
ATOM 2949 O O . ILE A 1 380 ? 34.469 7.242 10.438 1 64.75 380 ILE A O 1
ATOM 2953 N N . ALA A 1 381 ? 34.312 9.461 10.711 1 61.53 381 ALA A N 1
ATOM 2954 C CA . ALA A 1 381 ? 35.719 9.688 10.406 1 61.53 381 ALA A CA 1
ATOM 2955 C C . ALA A 1 381 ? 36.625 9.086 11.484 1 61.53 381 ALA A C 1
ATOM 2957 O O . ALA A 1 381 ? 37.75 8.664 11.195 1 61.53 381 ALA A O 1
ATOM 2958 N N . GLY A 1 382 ? 36.062 9.086 12.664 1 64.31 382 GLY A N 1
ATOM 2959 C CA . GLY A 1 382 ? 36.875 8.586 13.781 1 64.31 382 GLY A CA 1
ATOM 2960 C C . GLY A 1 382 ? 36.969 7.074 13.805 1 64.31 382 GLY A C 1
ATOM 2961 O O . GLY A 1 382 ? 37.875 6.527 14.445 1 64.31 382 GLY A O 1
ATOM 2962 N N . GLY A 1 383 ? 36.156 6.395 13.078 1 64 383 GLY A N 1
ATOM 2963 C CA . GLY A 1 383 ? 36.25 4.961 12.859 1 64 383 GLY A CA 1
ATOM 2964 C C . GLY A 1 383 ? 35.875 4.141 14.07 1 64 383 GLY A C 1
ATOM 2965 O O . GLY A 1 383 ? 36.156 2.941 14.133 1 64 383 GLY A O 1
ATOM 2966 N N . ASP A 1 384 ? 35.375 4.77 15.148 1 73.12 384 ASP A N 1
ATOM 2967 C CA . ASP A 1 384 ? 34.906 4.031 16.328 1 73.12 384 ASP A CA 1
ATOM 2968 C C . ASP A 1 384 ? 33.469 3.535 16.141 1 73.12 384 ASP A C 1
ATOM 2970 O O . ASP A 1 384 ? 32.531 4.297 16.328 1 73.12 384 ASP A O 1
ATOM 2974 N N . SER A 1 385 ? 33.469 2.242 15.93 1 71.38 385 SER A N 1
ATOM 2975 C CA . SER A 1 385 ? 32.156 1.641 15.625 1 71.38 385 SER A CA 1
ATOM 2976 C C . SER A 1 385 ? 31.203 1.754 16.797 1 71.38 385 SER A C 1
ATOM 2978 O O . SER A 1 385 ? 30 1.934 16.625 1 71.38 385 SER A O 1
ATOM 2980 N N . GLN A 1 386 ? 31.688 1.613 17.953 1 74.38 386 GLN A N 1
ATOM 2981 C CA . GLN A 1 386 ? 30.844 1.697 19.141 1 74.38 386 GLN A CA 1
ATOM 2982 C C . GLN A 1 386 ? 30.266 3.104 19.312 1 74.38 386 GLN A C 1
ATOM 2984 O O . GLN A 1 386 ? 29.078 3.27 19.594 1 74.38 386 GLN A O 1
ATOM 2989 N N . ARG A 1 387 ? 31.141 4.031 19.125 1 75.69 387 ARG A N 1
ATOM 2990 C CA . ARG A 1 387 ? 30.688 5.414 19.234 1 75.69 387 ARG A CA 1
ATOM 2991 C C . ARG A 1 387 ? 29.703 5.77 18.141 1 75.69 387 ARG A C 1
ATOM 2993 O O . ARG A 1 387 ? 28.734 6.508 18.359 1 75.69 387 ARG A O 1
ATOM 3000 N N . LEU A 1 388 ? 30.016 5.219 17.047 1 73.5 388 LEU A N 1
ATOM 3001 C CA . LEU A 1 388 ? 29.109 5.453 15.938 1 73.5 388 LEU A CA 1
ATOM 3002 C C . LEU A 1 388 ? 27.734 4.859 16.219 1 73.5 388 LEU A C 1
ATOM 3004 O O . LEU A 1 388 ? 26.703 5.508 15.984 1 73.5 388 LEU A O 1
ATOM 3008 N N . ALA A 1 389 ? 27.734 3.695 16.688 1 73.38 389 ALA A N 1
ATOM 3009 C CA . ALA A 1 389 ? 26.469 3.039 17.031 1 73.38 389 ALA A CA 1
ATOM 3010 C C . ALA A 1 389 ? 25.719 3.822 18.109 1 73.38 389 ALA A C 1
ATOM 3012 O O . ALA A 1 389 ? 24.5 3.971 18.031 1 73.38 389 ALA A O 1
ATOM 3013 N N . GLU A 1 390 ? 26.438 4.285 19.062 1 75.44 390 GLU A N 1
ATOM 3014 C CA . GLU A 1 390 ? 25.844 5.074 20.141 1 75.44 390 GLU A CA 1
ATOM 3015 C C . GLU A 1 390 ? 25.281 6.395 19.609 1 75.44 390 GLU A C 1
ATOM 3017 O O . GLU A 1 390 ? 24.203 6.832 20.031 1 75.44 390 GLU A O 1
ATOM 3022 N N . ASN A 1 391 ? 26.031 6.941 18.766 1 74.25 391 ASN A N 1
ATOM 3023 C CA . ASN A 1 391 ? 25.594 8.18 18.141 1 74.25 391 ASN A CA 1
ATOM 3024 C C . ASN A 1 391 ? 24.297 7.973 17.359 1 74.25 391 ASN A C 1
ATOM 3026 O O . ASN A 1 391 ? 23.375 8.789 17.438 1 74.25 391 ASN A O 1
ATOM 3030 N N . PHE A 1 392 ? 24.266 6.922 16.688 1 72.69 392 PHE A N 1
ATOM 3031 C CA . PHE A 1 392 ? 23.062 6.598 15.922 1 72.69 392 PHE A CA 1
ATOM 3032 C C . PHE A 1 392 ? 21.875 6.398 16.859 1 72.69 392 PHE A C 1
ATOM 3034 O O . PHE A 1 392 ? 20.781 6.914 16.594 1 72.69 392 PHE A O 1
ATOM 3041 N N . ARG A 1 393 ? 22.078 5.715 17.844 1 72.5 393 ARG A N 1
ATOM 3042 C CA . ARG A 1 393 ? 21 5.449 18.812 1 72.5 393 ARG A CA 1
ATOM 3043 C C . ARG A 1 393 ? 20.5 6.746 19.438 1 72.5 393 ARG A C 1
ATOM 3045 O O . ARG A 1 393 ? 19.281 6.941 19.562 1 72.5 393 ARG A O 1
ATOM 3052 N N . LYS A 1 394 ? 21.438 7.574 19.703 1 71.06 394 LYS A N 1
ATOM 3053 C CA . LYS A 1 394 ? 21.094 8.836 20.359 1 71.06 394 LYS A CA 1
ATOM 3054 C C . LYS A 1 394 ? 20.312 9.75 19.422 1 71.06 394 LYS A C 1
ATOM 3056 O O . LYS A 1 394 ? 19.453 10.523 19.859 1 71.06 394 LYS A O 1
ATOM 3061 N N . ASN A 1 395 ? 20.609 9.492 18.156 1 79.31 395 ASN A N 1
ATOM 3062 C CA . ASN A 1 395 ? 20.047 10.445 17.203 1 79.31 395 ASN A CA 1
ATOM 3063 C C . ASN A 1 395 ? 18.953 9.82 16.359 1 79.31 395 ASN A C 1
ATOM 3065 O O . ASN A 1 395 ? 18.484 10.422 15.391 1 79.31 395 ASN A O 1
ATOM 3069 N N . THR A 1 396 ? 18.562 8.648 16.781 1 84.06 396 THR A N 1
ATOM 3070 C CA . THR A 1 396 ? 17.594 7.895 15.992 1 84.06 396 THR A CA 1
ATOM 3071 C C . THR A 1 396 ? 16.281 8.672 15.867 1 84.06 396 THR A C 1
ATOM 3073 O O . THR A 1 396 ? 15.664 8.695 14.805 1 84.06 396 THR A O 1
ATOM 3076 N N . ARG A 1 397 ? 15.906 9.328 16.891 1 84.88 397 ARG A N 1
ATOM 3077 C CA . ARG A 1 397 ? 14.68 10.109 16.859 1 84.88 397 ARG A CA 1
ATOM 3078 C C . ARG A 1 397 ? 14.773 11.242 15.844 1 84.88 397 ARG A C 1
ATOM 3080 O O . ARG A 1 397 ? 13.828 11.5 15.102 1 84.88 397 ARG A O 1
ATOM 3087 N N . PHE A 1 398 ? 15.914 11.781 15.844 1 81.75 398 PHE A N 1
ATOM 3088 C CA . PHE A 1 398 ? 16.125 12.898 14.938 1 81.75 398 PHE A CA 1
ATOM 3089 C C . PHE A 1 398 ? 16.203 12.414 13.492 1 81.75 398 PHE A C 1
ATOM 3091 O O . PHE A 1 398 ? 15.57 12.984 12.602 1 81.75 398 PHE A O 1
ATOM 3098 N N . ILE A 1 399 ? 16.953 11.328 13.297 1 83.75 399 ILE A N 1
ATOM 3099 C CA . ILE A 1 399 ? 17.203 10.883 11.93 1 83.75 399 ILE A CA 1
ATOM 3100 C C . ILE A 1 399 ? 15.961 10.195 11.375 1 83.75 399 ILE A C 1
ATOM 3102 O O . ILE A 1 399 ? 15.867 9.953 10.164 1 83.75 399 ILE A O 1
ATOM 3106 N N . SER A 1 400 ? 14.992 9.914 12.203 1 88.62 400 SER A N 1
ATOM 3107 C CA . SER A 1 400 ? 13.711 9.375 11.742 1 88.62 400 SER A CA 1
ATOM 3108 C C . SER A 1 400 ? 12.742 10.5 11.391 1 88.62 400 SER A C 1
ATOM 3110 O O . SER A 1 400 ? 11.711 10.25 10.758 1 88.62 400 SER A O 1
ATOM 3112 N N . GLY A 1 401 ? 13.039 11.664 11.781 1 88.81 401 GLY A N 1
ATOM 3113 C CA . GLY A 1 401 ? 12.156 12.805 11.617 1 88.81 401 GLY A CA 1
ATOM 3114 C C . GLY A 1 401 ? 11.188 12.992 12.773 1 88.81 401 GLY A C 1
ATOM 3115 O O . GLY A 1 401 ? 10.656 14.086 12.977 1 88.81 401 GLY A O 1
ATOM 3116 N N . VAL A 1 402 ? 10.992 12 13.602 1 88.25 402 VAL A N 1
ATOM 3117 C CA . VAL A 1 402 ? 10.039 12.055 14.703 1 88.25 402 VAL A CA 1
ATOM 3118 C C . VAL A 1 402 ? 10.578 12.961 15.812 1 88.25 402 VAL A C 1
ATOM 3120 O O . VAL A 1 402 ? 9.805 13.586 16.547 1 88.25 402 VAL A O 1
ATOM 3123 N N . GLY A 1 403 ? 11.852 13.109 15.836 1 87.56 403 GLY A N 1
ATOM 3124 C CA . GLY A 1 403 ? 12.492 13.891 16.891 1 87.56 403 GLY A CA 1
ATOM 3125 C C . GLY A 1 403 ? 12.547 15.375 16.578 1 87.56 403 GLY A C 1
ATOM 3126 O O . GLY A 1 403 ? 13.094 16.156 17.359 1 87.56 403 GLY A O 1
ATOM 3127 N N . VAL A 1 404 ? 12.016 15.75 15.43 1 91.06 404 VAL A N 1
ATOM 3128 C CA . VAL A 1 404 ? 11.891 17.172 15.133 1 91.06 404 VAL A CA 1
ATOM 3129 C C . VAL A 1 404 ? 10.75 17.766 15.961 1 91.06 404 VAL A C 1
ATOM 3131 O O . VAL A 1 404 ? 9.578 17.531 15.68 1 91.06 404 VAL A O 1
ATOM 3134 N N . GLU A 1 405 ? 11.102 18.531 16.953 1 92.88 405 GLU A N 1
ATOM 3135 C CA . GLU A 1 405 ? 10.148 19.078 17.906 1 92.88 405 GLU A CA 1
ATOM 3136 C C . GLU A 1 405 ? 10.195 20.594 17.938 1 92.88 405 GLU A C 1
ATOM 3138 O O . GLU A 1 405 ? 11.266 21.188 17.828 1 92.88 405 GLU A O 1
ATOM 3143 N N . TYR A 1 406 ? 9.07 21.141 18.016 1 95.94 406 TYR A N 1
ATOM 3144 C CA . TYR A 1 406 ? 8.961 22.594 18.125 1 95.94 406 TYR A CA 1
ATOM 3145 C C . TYR A 1 406 ? 8.789 23.016 19.578 1 95.94 406 TYR A C 1
ATOM 3147 O O . TYR A 1 406 ? 8.086 22.344 20.359 1 95.94 406 TYR A O 1
ATOM 3155 N N . GLY A 1 407 ? 9.398 24.125 19.969 1 94.44 407 GLY A N 1
ATOM 3156 C CA . GLY A 1 407 ? 9.273 24.672 21.312 1 94.44 407 GLY A CA 1
ATOM 3157 C C . GLY A 1 407 ? 7.945 25.359 21.547 1 94.44 407 GLY A C 1
ATOM 3158 O O . GLY A 1 407 ? 7.125 25.484 20.641 1 94.44 407 GLY A O 1
ATOM 3159 N N . PRO A 1 408 ? 7.805 25.812 22.812 1 95.62 408 PRO A N 1
ATOM 3160 C CA . PRO A 1 408 ? 6.566 26.516 23.141 1 95.62 408 PRO A CA 1
ATOM 3161 C C . PRO A 1 408 ? 6.414 27.828 22.375 1 95.62 408 PRO A C 1
ATOM 3163 O O . PRO A 1 408 ? 7.398 28.547 22.156 1 95.62 408 PRO A O 1
ATOM 3166 N N . ASN A 1 409 ? 5.336 28.125 21.891 1 96.5 409 ASN A N 1
ATOM 3167 C CA . ASN A 1 409 ? 4.887 29.375 21.281 1 96.5 409 ASN A CA 1
ATOM 3168 C C . ASN A 1 409 ? 3.363 29.469 21.281 1 96.5 409 ASN A C 1
ATOM 3170 O O . ASN A 1 409 ? 2.689 28.781 22.047 1 96.5 409 ASN A O 1
ATOM 3174 N N . GLU A 1 410 ? 2.801 30.359 20.531 1 96.81 410 GLU A N 1
ATOM 3175 C CA . GLU A 1 410 ? 1.357 30.578 20.531 1 96.81 410 GLU A CA 1
ATOM 3176 C C . GLU A 1 410 ? 0.618 29.344 20 1 96.81 410 GLU A C 1
ATOM 3178 O O . GLU A 1 410 ? -0.56 29.156 20.312 1 96.81 410 GLU A O 1
ATOM 3183 N N . LEU A 1 411 ? 1.27 28.5 19.25 1 98 411 LEU A N 1
ATOM 3184 C CA . LEU A 1 411 ? 0.637 27.328 18.641 1 98 411 LEU A CA 1
ATOM 3185 C C . LEU A 1 411 ? 0.87 26.078 19.5 1 98 411 LEU A C 1
ATOM 3187 O O . LEU A 1 411 ? 0.058 25.156 19.484 1 98 411 LEU A O 1
ATOM 3191 N N . ASN A 1 412 ? 1.995 26.031 20.141 1 98 412 ASN A N 1
ATOM 3192 C CA . ASN A 1 412 ? 2.398 24.891 20.969 1 98 412 ASN A CA 1
ATOM 3193 C C . ASN A 1 412 ? 2.32 25.234 22.453 1 98 412 ASN A C 1
ATOM 3195 O O . ASN A 1 412 ? 3.309 25.656 23.047 1 98 412 ASN A O 1
ATOM 3199 N N . HIS A 1 413 ? 1.208 24.906 23.047 1 97.38 413 HIS A N 1
ATOM 3200 C CA . HIS A 1 413 ? 0.998 25.25 24.453 1 97.38 413 HIS A CA 1
ATOM 3201 C C . HIS A 1 413 ? 1.612 24.203 25.375 1 97.38 413 HIS A C 1
ATOM 3203 O O . HIS A 1 413 ? 1.294 23.016 25.266 1 97.38 413 HIS A O 1
ATOM 3209 N N . PRO A 1 414 ? 2.412 24.609 26.25 1 92.75 414 PRO A N 1
ATOM 3210 C CA . PRO A 1 414 ? 3.027 23.625 27.141 1 92.75 414 PRO A CA 1
ATOM 3211 C C . PRO A 1 414 ? 2.012 22.938 28.062 1 92.75 414 PRO A C 1
ATOM 3213 O O . PRO A 1 414 ? 0.961 23.516 28.359 1 92.75 414 PRO A O 1
ATOM 3216 N N . LEU A 1 415 ? 2.367 21.781 28.422 1 90.19 415 LEU A N 1
ATOM 3217 C CA . LEU A 1 415 ? 1.542 21.016 29.359 1 90.19 415 LEU A CA 1
ATOM 3218 C C . LEU A 1 415 ? 1.704 21.531 30.781 1 90.19 415 LEU A C 1
ATOM 3220 O O . LEU A 1 415 ? 2.783 21.984 31.156 1 90.19 415 LEU A O 1
ATOM 3224 N N . ASP A 1 416 ? 0.632 21.484 31.469 1 83 416 ASP A N 1
ATOM 3225 C CA . ASP A 1 416 ? 0.699 21.891 32.875 1 83 416 ASP A CA 1
ATOM 3226 C C . ASP A 1 416 ? 1.422 20.844 33.719 1 83 416 ASP A C 1
ATOM 3228 O O . ASP A 1 416 ? 1.993 21.172 34.75 1 83 416 ASP A O 1
ATOM 3232 N N . ALA A 1 417 ? 1.332 19.609 33.344 1 83.12 417 ALA A N 1
ATOM 3233 C CA . ALA A 1 417 ? 1.966 18.5 34.031 1 83.12 417 ALA A CA 1
ATOM 3234 C C . ALA A 1 417 ? 2.695 17.578 33.062 1 83.12 417 ALA A C 1
ATOM 3236 O O . ALA A 1 417 ? 2.547 17.703 31.844 1 83.12 417 ALA A O 1
ATOM 3237 N N . ALA A 1 418 ? 3.469 16.734 33.656 1 82 418 ALA A N 1
ATOM 3238 C CA . ALA A 1 418 ? 4.18 15.75 32.844 1 82 418 ALA A CA 1
ATOM 3239 C C . ALA A 1 418 ? 3.203 14.914 32.031 1 82 418 ALA A C 1
ATOM 3241 O O . ALA A 1 418 ? 2.139 14.531 32.5 1 82 418 ALA A O 1
ATOM 3242 N N . PRO A 1 419 ? 3.652 14.719 30.844 1 82.44 419 PRO A N 1
ATOM 3243 C CA . PRO A 1 419 ? 2.748 13.938 30 1 82.44 419 PRO A CA 1
ATOM 3244 C C . PRO A 1 419 ? 2.629 12.484 30.453 1 82.44 419 PRO A C 1
ATOM 3246 O O . PRO A 1 419 ? 3.621 11.883 30.875 1 82.44 419 PRO A O 1
ATOM 3249 N N . GLY A 1 420 ? 1.482 11.93 30.484 1 86.5 420 GLY A N 1
ATOM 3250 C CA . GLY A 1 420 ? 1.268 10.523 30.781 1 86.5 420 GLY A CA 1
ATOM 3251 C C . GLY A 1 420 ? 1.566 9.617 29.609 1 86.5 420 GLY A C 1
ATOM 3252 O O . GLY A 1 420 ? 2.049 8.5 29.781 1 86.5 420 GLY A O 1
ATOM 3253 N N . GLY A 1 421 ? 1.284 10.102 28.469 1 94.31 421 GLY A N 1
ATOM 3254 C CA . GLY A 1 421 ? 1.52 9.352 27.234 1 94.31 421 GLY A CA 1
ATOM 3255 C C . GLY A 1 421 ? 2.514 10.023 26.312 1 94.31 421 GLY A C 1
ATOM 3256 O O . GLY A 1 421 ? 3.309 10.859 26.75 1 94.31 421 GLY A O 1
ATOM 3257 N N . ASP A 1 422 ? 2.541 9.602 25.109 1 94.75 422 ASP A N 1
ATOM 3258 C CA . ASP A 1 422 ? 3.559 10.031 24.156 1 94.75 422 ASP A CA 1
ATOM 3259 C C . ASP A 1 422 ? 3.135 11.305 23.438 1 94.75 422 ASP A C 1
ATOM 3261 O O . ASP A 1 422 ? 3.953 11.961 22.797 1 94.75 422 ASP A O 1
ATOM 3265 N N . ALA A 1 423 ? 1.855 11.719 23.516 1 96.88 423 ALA A N 1
ATOM 3266 C CA . ALA A 1 423 ? 1.414 12.945 22.859 1 96.88 423 ALA A CA 1
ATOM 3267 C C . ALA A 1 423 ? 1.891 14.18 23.625 1 96.88 423 ALA A C 1
ATOM 3269 O O . ALA A 1 423 ? 1.685 14.281 24.828 1 96.88 423 ALA A O 1
ATOM 3270 N N . LYS A 1 424 ? 2.518 15.102 22.906 1 96.12 424 LYS A N 1
ATOM 3271 C CA . LYS A 1 424 ? 3.076 16.312 23.5 1 96.12 424 LYS A CA 1
ATOM 3272 C C . LYS A 1 424 ? 2.99 17.484 22.531 1 96.12 424 LYS A C 1
ATOM 3274 O O . LYS A 1 424 ? 3.295 17.344 21.344 1 96.12 424 LYS A O 1
ATOM 3279 N N . PRO A 1 425 ? 2.537 18.672 23.047 1 97.56 425 PRO A N 1
ATOM 3280 C CA . PRO A 1 425 ? 2.557 19.844 22.172 1 97.56 425 PRO A CA 1
ATOM 3281 C C . PRO A 1 425 ? 3.938 20.109 21.578 1 97.56 425 PRO A C 1
ATOM 3283 O O . PRO A 1 425 ? 4.949 20 22.281 1 97.56 425 PRO A O 1
ATOM 3286 N N . GLY A 1 426 ? 3.943 20.422 20.344 1 96.56 426 GLY A N 1
ATOM 3287 C CA . GLY A 1 426 ? 5.203 20.656 19.656 1 96.56 426 GLY A CA 1
ATOM 3288 C C . GLY A 1 426 ? 5.789 19.406 19.031 1 96.56 426 GLY A C 1
ATOM 3289 O O . GLY A 1 426 ? 6.801 19.469 18.328 1 96.56 426 GLY A O 1
ATOM 3290 N N . CYS A 1 427 ? 5.16 18.281 19.219 1 95.44 427 CYS A N 1
ATOM 3291 C CA . CYS A 1 427 ? 5.598 17.016 18.625 1 95.44 427 CYS A CA 1
ATOM 3292 C C . CYS A 1 427 ? 4.535 16.453 17.688 1 95.44 427 CYS A C 1
ATOM 3294 O O . CYS A 1 427 ? 3.379 16.891 17.734 1 95.44 427 CYS A O 1
ATOM 3296 N N . ASN A 1 428 ? 4.977 15.57 16.844 1 95.69 428 ASN A N 1
ATOM 3297 C CA . ASN A 1 428 ? 4.027 14.859 15.992 1 95.69 428 ASN A CA 1
ATOM 3298 C C . ASN A 1 428 ? 3.066 14.008 16.812 1 95.69 428 ASN A C 1
ATOM 3300 O O . ASN A 1 428 ? 3.461 13.422 17.828 1 95.69 428 ASN A O 1
ATOM 3304 N N . LEU A 1 429 ? 1.82 13.977 16.375 1 96.94 429 LEU A N 1
ATOM 3305 C CA . LEU A 1 429 ? 0.879 13.047 16.984 1 96.94 429 LEU A CA 1
ATOM 3306 C C . LEU A 1 429 ? 1.341 11.609 16.828 1 96.94 429 LEU A C 1
ATOM 3308 O O . LEU A 1 429 ? 1.587 11.156 15.703 1 96.94 429 LEU A O 1
ATOM 3312 N N . PRO A 1 430 ? 1.501 10.898 17.922 1 96.19 430 PRO A N 1
ATOM 3313 C CA . PRO A 1 430 ? 1.958 9.516 17.797 1 96.19 430 PRO A CA 1
ATOM 3314 C C . PRO A 1 430 ? 1.002 8.648 16.984 1 96.19 430 PRO A C 1
ATOM 3316 O O . PRO A 1 430 ? -0.218 8.805 17.078 1 96.19 430 PRO A O 1
ATOM 3319 N N . GLN A 1 431 ? 1.583 7.805 16.172 1 96.56 431 GLN A N 1
ATOM 3320 C CA . GLN A 1 431 ? 0.746 6.914 15.383 1 96.56 431 GLN A CA 1
ATOM 3321 C C . GLN A 1 431 ? -0.002 5.926 16.266 1 96.56 431 GLN A C 1
ATOM 3323 O O . GLN A 1 431 ? 0.538 5.453 17.266 1 96.56 431 GLN A O 1
ATOM 3328 N N . ALA A 1 432 ? -1.23 5.621 15.953 1 98 432 ALA A N 1
ATOM 3329 C CA . ALA A 1 432 ? -2.047 4.676 16.703 1 98 432 ALA A CA 1
ATOM 3330 C C . ALA A 1 432 ? -3.125 4.055 15.828 1 98 432 ALA A C 1
ATOM 3332 O O . ALA A 1 432 ? -3.508 4.629 14.805 1 98 432 ALA A O 1
ATOM 3333 N N . LYS A 1 433 ? -3.555 2.865 16.25 1 98.12 433 LYS A N 1
ATOM 3334 C CA . LYS A 1 433 ? -4.59 2.133 15.523 1 98.12 433 LYS A CA 1
ATOM 3335 C C . LYS A 1 433 ? -5.934 2.229 16.234 1 98.12 433 LYS A C 1
ATOM 3337 O O . LYS A 1 433 ? -6.008 2.082 17.453 1 98.12 433 LYS A O 1
ATOM 3342 N N . VAL A 1 434 ? -6.957 2.568 15.477 1 98.69 434 VAL A N 1
ATOM 3343 C CA . VAL A 1 434 ? -8.328 2.609 15.969 1 98.69 434 VAL A CA 1
ATOM 3344 C C . VAL A 1 434 ? -9.273 2.055 14.906 1 98.69 434 VAL A C 1
ATOM 3346 O O . VAL A 1 434 ? -8.867 1.816 13.766 1 98.69 434 VAL A O 1
ATOM 3349 N N . THR A 1 435 ? -10.453 1.764 15.289 1 98.56 435 THR A N 1
ATOM 3350 C CA . THR A 1 435 ? -11.484 1.387 14.328 1 98.56 435 THR A CA 1
ATOM 3351 C C . THR A 1 435 ? -12.43 2.551 14.07 1 98.56 435 THR A C 1
ATOM 3353 O O . THR A 1 435 ? -12.961 3.148 15.008 1 98.56 435 THR A O 1
ATOM 3356 N N . ARG A 1 436 ? -12.57 2.959 12.852 1 98.62 436 ARG A N 1
ATOM 3357 C CA . ARG A 1 436 ? -13.57 3.971 12.516 1 98.62 436 ARG A CA 1
ATOM 3358 C C . ARG A 1 436 ? -14.984 3.424 12.672 1 98.62 436 ARG A C 1
ATOM 3360 O O . ARG A 1 436 ? -15.312 2.371 12.125 1 98.62 436 ARG A O 1
ATOM 3367 N N . TYR A 1 437 ? -15.836 4.109 13.375 1 98.5 437 TYR A N 1
ATOM 3368 C CA . TYR A 1 437 ? -17.156 3.6 13.766 1 98.5 437 TYR A CA 1
ATOM 3369 C C . TYR A 1 437 ? -18.016 3.322 12.539 1 98.5 437 TYR A C 1
ATOM 3371 O O . TYR A 1 437 ? -18.594 2.244 12.422 1 98.5 437 TYR A O 1
ATOM 3379 N N . ILE A 1 438 ? -18.062 4.18 11.602 1 97.88 438 ILE A N 1
ATOM 3380 C CA . ILE A 1 438 ? -19.078 4.227 10.555 1 97.88 438 ILE A CA 1
ATOM 3381 C C . ILE A 1 438 ? -18.906 3.041 9.609 1 97.88 438 ILE A C 1
ATOM 3383 O O . ILE A 1 438 ? -19.891 2.447 9.156 1 97.88 438 ILE A O 1
ATOM 3387 N N . ASP A 1 439 ? -17.656 2.629 9.328 1 97.19 439 ASP A N 1
ATOM 3388 C CA . ASP A 1 439 ? -17.438 1.58 8.328 1 97.19 439 ASP A CA 1
ATOM 3389 C C . ASP A 1 439 ? -16.656 0.411 8.93 1 97.19 439 ASP A C 1
ATOM 3391 O O . ASP A 1 439 ? -16.234 -0.494 8.203 1 97.19 439 ASP A O 1
ATOM 3395 N N . ALA A 1 440 ? -16.359 0.486 10.18 1 97.81 440 ALA A N 1
ATOM 3396 C CA . ALA A 1 440 ? -15.719 -0.584 10.938 1 97.81 440 ALA A CA 1
ATOM 3397 C C . ALA A 1 440 ? -14.305 -0.844 10.422 1 97.81 440 ALA A C 1
ATOM 3399 O O . ALA A 1 440 ? -13.75 -1.928 10.625 1 97.81 440 ALA A O 1
ATOM 3400 N N . CYS A 1 441 ? -13.672 0.109 9.797 1 97.88 441 CYS A N 1
ATOM 3401 C CA . CYS A 1 441 ? -12.328 -0.071 9.25 1 97.88 441 CYS A CA 1
ATOM 3402 C C . CYS A 1 441 ? -11.266 0.253 10.289 1 97.88 441 CYS A C 1
ATOM 3404 O O . CYS A 1 441 ? -11.297 1.325 10.898 1 97.88 441 CYS A O 1
ATOM 3406 N N . PRO A 1 442 ? -10.359 -0.661 10.57 1 97.81 442 PRO A N 1
ATOM 3407 C CA . PRO A 1 442 ? -9.164 -0.242 11.305 1 97.81 442 PRO A CA 1
ATOM 3408 C C . PRO A 1 442 ? -8.328 0.777 10.531 1 97.81 442 PRO A C 1
ATOM 3410 O O . PRO A 1 442 ? -8.094 0.608 9.336 1 97.81 442 PRO A O 1
ATOM 3413 N N . VAL A 1 443 ? -7.906 1.851 11.18 1 97.94 443 VAL A N 1
ATOM 3414 C CA . VAL A 1 443 ? -7.16 2.906 10.508 1 97.94 443 VAL A CA 1
ATOM 3415 C C . VAL A 1 443 ? -6.051 3.422 11.422 1 97.94 443 VAL A C 1
ATOM 3417 O O . VAL A 1 443 ? -6.09 3.213 12.633 1 97.94 443 VAL A O 1
ATOM 3420 N N . ASP A 1 444 ? -5 3.936 10.805 1 98.12 444 ASP A N 1
ATOM 3421 C CA . ASP A 1 444 ? -4.078 4.805 11.531 1 98.12 444 ASP A CA 1
ATOM 3422 C C . ASP A 1 444 ? -4.691 6.18 11.773 1 98.12 444 ASP A C 1
ATOM 3424 O O . ASP A 1 444 ? -4.871 6.961 10.836 1 98.12 444 ASP A O 1
ATOM 3428 N N . VAL A 1 445 ? -4.949 6.508 12.992 1 98.25 445 VAL A N 1
ATOM 3429 C CA . VAL A 1 445 ? -5.805 7.641 13.32 1 98.25 445 VAL A CA 1
ATOM 3430 C C . VAL A 1 445 ? -5.152 8.938 12.844 1 98.25 445 VAL A C 1
ATOM 3432 O O . VAL A 1 445 ? -5.836 9.844 12.367 1 98.25 445 VAL A O 1
ATOM 3435 N N . GLN A 1 446 ? -3.828 9.031 12.891 1 97.12 446 GLN A N 1
ATOM 3436 C CA . GLN A 1 446 ? -3.133 10.258 12.531 1 97.12 446 GLN A CA 1
ATOM 3437 C C . GLN A 1 446 ? -3.127 10.469 11.023 1 97.12 446 GLN A C 1
ATOM 3439 O O . GLN A 1 446 ? -2.82 11.562 10.539 1 97.12 446 GLN A O 1
ATOM 3444 N N . LEU A 1 447 ? -3.443 9.398 10.258 1 97.44 447 LEU A N 1
ATOM 3445 C CA . LEU A 1 447 ? -3.416 9.461 8.805 1 97.44 447 LEU A CA 1
ATOM 3446 C C . LEU A 1 447 ? -4.828 9.461 8.234 1 97.44 447 LEU A C 1
ATOM 3448 O O . LEU A 1 447 ? -5.02 9.68 7.035 1 97.44 447 LEU A O 1
ATOM 3452 N N . ASP A 1 448 ? -5.809 9.266 9.039 1 97.75 448 ASP A N 1
ATOM 3453 C CA . ASP A 1 448 ? -7.141 8.961 8.531 1 97.75 448 ASP A CA 1
ATOM 3454 C C . ASP A 1 448 ? -7.789 10.195 7.902 1 97.75 448 ASP A C 1
ATOM 3456 O O . ASP A 1 448 ? -8.43 10.102 6.859 1 97.75 448 ASP A O 1
ATOM 3460 N N . VAL A 1 449 ? -7.633 11.344 8.523 1 97.88 449 VAL A N 1
ATOM 3461 C CA . VAL A 1 449 ? -8.234 12.586 8.047 1 97.88 449 VAL A CA 1
ATOM 3462 C C . VAL A 1 449 ? -7.359 13.195 6.957 1 97.88 449 VAL A C 1
ATOM 3464 O O . VAL A 1 449 ? -6.176 13.461 7.176 1 97.88 449 VAL A O 1
ATOM 3467 N N . PRO A 1 450 ? -7.883 13.406 5.781 1 95.69 450 PRO A N 1
ATOM 3468 C CA . PRO A 1 450 ? -7.078 14.039 4.734 1 95.69 450 PRO A CA 1
ATOM 3469 C C . PRO A 1 450 ? -6.711 15.484 5.074 1 95.69 450 PRO A C 1
ATOM 3471 O O . PRO A 1 450 ? -7.406 16.141 5.855 1 95.69 450 PRO A O 1
ATOM 3474 N N . VAL A 1 451 ? -5.648 15.93 4.477 1 95.62 451 VAL A N 1
ATOM 3475 C CA . VAL A 1 451 ? -5.168 17.281 4.707 1 95.62 451 VAL A CA 1
ATOM 3476 C C . VAL A 1 451 ? -6.023 18.281 3.918 1 95.62 451 VAL A C 1
ATOM 3478 O O . VAL A 1 451 ? -6.008 18.266 2.684 1 95.62 451 VAL A O 1
ATOM 3481 N N . LEU A 1 452 ? -6.715 19.125 4.602 1 97 452 LEU A N 1
ATOM 3482 C CA . LEU A 1 452 ? -7.578 20.141 4 1 97 452 LEU A CA 1
ATOM 3483 C C . LEU A 1 452 ? -7.273 21.531 4.566 1 97 452 LEU A C 1
ATOM 3485 O O . LEU A 1 452 ? -8.094 22.438 4.465 1 97 452 LEU A O 1
ATOM 3489 N N . GLY A 1 453 ? -6.09 21.578 5.203 1 97.19 453 GLY A N 1
ATOM 3490 C CA . GLY A 1 453 ? -5.707 22.828 5.828 1 97.19 453 GLY A CA 1
ATOM 3491 C C . GLY A 1 453 ? -6.387 23.062 7.164 1 97.19 453 GLY A C 1
ATOM 3492 O O . GLY A 1 453 ? -6.41 24.188 7.664 1 97.19 453 GLY A O 1
ATOM 3493 N N . GLN A 1 454 ? -7.02 22.047 7.707 1 98.19 454 GLN A N 1
ATOM 3494 C CA . GLN A 1 454 ? -7.809 22.188 8.922 1 98.19 454 GLN A CA 1
ATOM 3495 C C . GLN A 1 454 ? -7.047 21.656 10.133 1 98.19 454 GLN A C 1
ATOM 3497 O O . GLN A 1 454 ? -6.156 20.812 10 1 98.19 454 GLN A O 1
ATOM 3502 N N . PHE A 1 455 ? -7.375 22.234 11.289 1 98.69 455 PHE A N 1
ATOM 3503 C CA . PHE A 1 455 ? -6.988 21.625 12.555 1 98.69 455 PHE A CA 1
ATOM 3504 C C . PHE A 1 455 ? -7.836 20.375 12.836 1 98.69 455 PHE A C 1
ATOM 3506 O O . PHE A 1 455 ? -8.906 20.203 12.25 1 98.69 455 PHE A O 1
ATOM 3513 N N . ARG A 1 456 ? -7.359 19.516 13.648 1 98.75 456 ARG A N 1
ATOM 3514 C CA . ARG A 1 456 ? -8.141 18.406 14.188 1 98.75 456 ARG A CA 1
ATOM 3515 C C . ARG A 1 456 ? -8.258 18.5 15.703 1 98.75 456 ARG A C 1
ATOM 3517 O O . ARG A 1 456 ? -7.266 18.734 16.391 1 98.75 456 ARG A O 1
ATOM 3524 N N . VAL A 1 457 ? -9.391 18.422 16.156 1 98.81 457 VAL A N 1
ATOM 3525 C CA . VAL A 1 457 ? -9.641 18.391 17.594 1 98.81 457 VAL A CA 1
ATOM 3526 C C . VAL A 1 457 ? -10.172 17.016 18 1 98.81 457 VAL A C 1
ATOM 3528 O O . VAL A 1 457 ? -11.312 16.672 17.688 1 98.81 457 VAL A O 1
ATOM 3531 N N . TYR A 1 458 ? -9.359 16.297 18.672 1 98.81 458 TYR A N 1
ATOM 3532 C CA . TYR A 1 458 ? -9.75 14.992 19.172 1 98.81 458 TYR A CA 1
ATOM 3533 C C . TYR A 1 458 ? -10.289 15.086 20.594 1 98.81 458 TYR A C 1
ATOM 3535 O O . TYR A 1 458 ? -9.602 15.555 21.5 1 98.81 458 TYR A O 1
ATOM 3543 N N . VAL A 1 459 ? -11.492 14.711 20.781 1 98.75 459 VAL A N 1
ATOM 3544 C CA . VAL A 1 459 ? -12.07 14.555 22.109 1 98.75 459 VAL A CA 1
ATOM 3545 C C . VAL A 1 459 ? -12.031 13.078 22.516 1 98.75 459 VAL A C 1
ATOM 3547 O O . VAL A 1 459 ? -12.672 12.234 21.891 1 98.75 459 VAL A O 1
ATOM 3550 N N . VAL A 1 460 ? -11.258 12.789 23.516 1 98.5 460 VAL A N 1
ATOM 3551 C CA . VAL A 1 460 ? -11.117 11.43 24.031 1 98.5 460 VAL A CA 1
ATOM 3552 C C . VAL A 1 460 ? -12.055 11.227 25.234 1 98.5 460 VAL A C 1
ATOM 3554 O O . VAL A 1 460 ? -11.836 11.797 26.297 1 98.5 460 VAL A O 1
ATOM 3557 N N . ALA A 1 461 ? -13.086 10.523 25.016 1 98 461 ALA A N 1
ATOM 3558 C CA . ALA A 1 461 ? -14.078 10.172 26.031 1 98 461 ALA A CA 1
ATOM 3559 C C . ALA A 1 461 ? -14.266 8.664 26.125 1 98 461 ALA A C 1
ATOM 3561 O O . ALA A 1 461 ? -15.109 8.094 25.438 1 98 461 ALA A O 1
ATOM 3562 N N . PRO A 1 462 ? -13.625 8 27.047 1 96.19 462 PRO A N 1
ATOM 3563 C CA . PRO A 1 462 ? -13.547 6.539 27.062 1 96.19 462 PRO A CA 1
ATOM 3564 C C . PRO A 1 462 ? -14.914 5.879 27.25 1 96.19 462 PRO A C 1
ATOM 3566 O O . PRO A 1 462 ? -15.172 4.816 26.672 1 96.19 462 PRO A O 1
ATOM 3569 N N . ASN A 1 463 ? -15.82 6.488 27.969 1 96.62 463 ASN A N 1
ATOM 3570 C CA . ASN A 1 463 ? -17.109 5.844 28.25 1 96.62 463 ASN A CA 1
ATOM 3571 C C . ASN A 1 463 ? -18.266 6.789 27.984 1 96.62 463 ASN A C 1
ATOM 3573 O O . ASN A 1 463 ? -18.719 7.504 28.891 1 96.62 463 ASN A O 1
ATOM 3577 N N . LEU A 1 464 ? -18.891 6.617 26.891 1 96.38 464 LEU A N 1
ATOM 3578 C CA . LEU A 1 464 ? -19.969 7.504 26.469 1 96.38 464 LEU A CA 1
ATOM 3579 C C . LEU A 1 464 ? -21.266 7.176 27.203 1 96.38 464 LEU A C 1
ATOM 3581 O O . LEU A 1 464 ? -22.219 7.957 27.172 1 96.38 464 LEU A O 1
ATOM 3585 N N . THR A 1 465 ? -21.328 6.027 27.828 1 94.81 465 THR A N 1
ATOM 3586 C CA . THR A 1 465 ? -22.531 5.629 28.562 1 94.81 465 THR A CA 1
ATOM 3587 C C . THR A 1 465 ? -22.547 6.227 29.953 1 94.81 465 THR A C 1
ATOM 3589 O O . THR A 1 465 ? -23.578 6.219 30.641 1 94.81 465 THR A O 1
ATOM 3592 N N . ASP A 1 466 ? -21.438 6.684 30.344 1 94 466 ASP A N 1
ATOM 3593 C CA . ASP A 1 466 ? -21.328 7.344 31.625 1 94 466 ASP A CA 1
ATOM 3594 C C . ASP A 1 466 ? -21.891 8.766 31.578 1 94 466 ASP A C 1
ATOM 3596 O O . ASP A 1 466 ? -21.688 9.484 30.594 1 94 466 ASP A O 1
ATOM 3600 N N . HIS A 1 467 ? -22.578 9.211 32.625 1 93.56 467 HIS A N 1
ATOM 3601 C CA . HIS A 1 467 ? -23.25 10.5 32.656 1 93.56 467 HIS A CA 1
ATOM 3602 C C . HIS A 1 467 ? -22.25 11.656 32.656 1 93.56 467 HIS A C 1
ATOM 3604 O O . HIS A 1 467 ? -22.547 12.734 32.156 1 93.56 467 HIS A O 1
ATOM 3610 N N . GLN A 1 468 ? -21.125 11.453 33.219 1 93.19 468 GLN A N 1
ATOM 3611 C CA . GLN A 1 468 ? -20.109 12.5 33.25 1 93.19 468 GLN A CA 1
ATOM 3612 C C . GLN A 1 468 ? -19.578 12.805 31.875 1 93.19 468 GLN A C 1
ATOM 3614 O O . GLN A 1 468 ? -19.641 13.945 31.406 1 93.19 468 GLN A O 1
ATOM 3619 N N . GLU A 1 469 ? -19.109 11.773 31.203 1 95.12 469 GLU A N 1
ATOM 3620 C CA . GLU A 1 469 ? -18.531 11.953 29.875 1 95.12 469 GLU A CA 1
ATOM 3621 C C . GLU A 1 469 ? -19.578 12.375 28.859 1 95.12 469 GLU A C 1
ATOM 3623 O O . GLU A 1 469 ? -19.328 13.25 28.031 1 95.12 469 GLU A O 1
ATOM 3628 N N . SER A 1 470 ? -20.75 11.758 28.953 1 96 470 SER A N 1
ATOM 3629 C CA . SER A 1 470 ? -21.828 12.141 28.031 1 96 470 SER A CA 1
ATOM 3630 C C . SER A 1 470 ? -22.266 13.578 28.266 1 96 470 SER A C 1
ATOM 3632 O O . SER A 1 470 ? -22.578 14.305 27.328 1 96 470 SER A O 1
ATOM 3634 N N . GLY A 1 471 ? -22.406 13.945 29.531 1 96.81 471 GLY A N 1
ATOM 3635 C CA . GLY A 1 471 ? -22.719 15.328 29.875 1 96.81 471 GLY A CA 1
ATOM 3636 C C . GLY A 1 471 ? -21.703 16.312 29.328 1 96.81 471 GLY A C 1
ATOM 3637 O O . GLY A 1 471 ? -22.078 17.375 28.812 1 96.81 471 GLY A O 1
ATOM 3638 N N . PHE A 1 472 ? -20.469 15.984 29.469 1 97.94 472 PHE A N 1
ATOM 3639 C CA . PHE A 1 472 ? -19.391 16.828 28.953 1 97.94 472 PHE A CA 1
ATOM 3640 C C . PHE A 1 472 ? -19.562 17.062 27.453 1 97.94 472 PHE A C 1
ATOM 3642 O O . PHE A 1 472 ? -19.469 18.188 26.984 1 97.94 472 PHE A O 1
ATOM 3649 N N . ILE A 1 473 ? -19.766 15.984 26.688 1 97.75 473 ILE A N 1
ATOM 3650 C CA . ILE A 1 473 ? -19.875 16.047 25.234 1 97.75 473 ILE A CA 1
ATOM 3651 C C . ILE A 1 473 ? -21.078 16.922 24.859 1 97.75 473 ILE A C 1
ATOM 3653 O O . ILE A 1 473 ? -21 17.703 23.906 1 97.75 473 ILE A O 1
ATOM 3657 N N . LYS A 1 474 ? -22.141 16.812 25.562 1 97.88 474 LYS A N 1
ATOM 3658 C CA . LYS A 1 474 ? -23.312 17.625 25.328 1 97.88 474 LYS A CA 1
ATOM 3659 C C . LYS A 1 474 ? -23.031 19.109 25.609 1 97.88 474 LYS A C 1
ATOM 3661 O O . LYS A 1 474 ? -23.422 19.984 24.828 1 97.88 474 LYS A O 1
ATOM 3666 N N . GLY A 1 475 ? -22.375 19.344 26.75 1 98.19 475 GLY A N 1
ATOM 3667 C CA . GLY A 1 475 ? -22 20.703 27.062 1 98.19 475 GLY A CA 1
ATOM 3668 C C . GLY A 1 475 ? -21.078 21.328 26.031 1 98.19 475 GLY A C 1
ATOM 3669 O O . GLY A 1 475 ? -21.234 22.5 25.688 1 98.19 475 GLY A O 1
ATOM 3670 N N . LEU A 1 476 ? -20.094 20.531 25.609 1 98.38 476 LEU A N 1
ATOM 3671 C CA . LEU A 1 476 ? -19.188 20.984 24.547 1 98.38 476 LEU A CA 1
ATOM 3672 C C . LEU A 1 476 ? -19.953 21.344 23.281 1 98.38 476 LEU A C 1
ATOM 3674 O O . LEU A 1 476 ? -19.75 22.406 22.703 1 98.38 476 LEU A O 1
ATOM 3678 N N . ASP A 1 477 ? -20.859 20.469 22.844 1 98.06 477 ASP A N 1
ATOM 3679 C CA . ASP A 1 477 ? -21.625 20.656 21.625 1 98.06 477 ASP A CA 1
ATOM 3680 C C . ASP A 1 477 ? -22.484 21.922 21.703 1 98.06 477 ASP A C 1
ATOM 3682 O O . ASP A 1 477 ? -22.5 22.719 20.766 1 98.06 477 ASP A O 1
ATOM 3686 N N . GLU A 1 478 ? -23.188 22.141 22.781 1 97.5 478 GLU A N 1
ATOM 3687 C CA . GLU A 1 478 ? -24.078 23.281 22.953 1 97.5 478 GLU A CA 1
ATOM 3688 C C . GLU A 1 478 ? -23.281 24.594 22.922 1 97.5 478 GLU A C 1
ATOM 3690 O O . GLU A 1 478 ? -23.719 25.578 22.328 1 97.5 478 GLU A O 1
ATOM 3695 N N . SER A 1 479 ? -22.172 24.547 23.562 1 97.5 479 SER A N 1
ATOM 3696 C CA . SER A 1 479 ? -21.375 25.766 23.688 1 97.5 479 SER A CA 1
ATOM 3697 C C . SER A 1 479 ? -20.703 26.109 22.359 1 97.5 479 SER A C 1
ATOM 3699 O O . SER A 1 479 ? -20.641 27.281 21.984 1 97.5 479 SER A O 1
ATOM 3701 N N . ILE A 1 480 ? -20.219 25.141 21.656 1 96.38 480 ILE A N 1
ATOM 3702 C CA . ILE A 1 480 ? -19.438 25.375 20.438 1 96.38 480 ILE A CA 1
ATOM 3703 C C . ILE A 1 480 ? -20.344 25.844 19.328 1 96.38 480 ILE A C 1
ATOM 3705 O O . ILE A 1 480 ? -19.891 26.453 18.359 1 96.38 480 ILE A O 1
ATOM 3709 N N . SER A 1 481 ? -21.641 25.594 19.469 1 93.75 481 SER A N 1
ATOM 3710 C CA . SER A 1 481 ? -22.641 25.906 18.438 1 93.75 481 SER A CA 1
ATOM 3711 C C . SER A 1 481 ? -23.234 27.297 18.672 1 93.75 481 SER A C 1
ATOM 3713 O O . SER A 1 481 ? -24.031 27.766 17.859 1 93.75 481 SER A O 1
ATOM 3715 N N . THR A 1 482 ? -22.844 27.938 19.703 1 94.75 482 THR A N 1
ATOM 3716 C CA . THR A 1 482 ? -23.391 29.266 20 1 94.75 482 THR A CA 1
ATOM 3717 C C . THR A 1 482 ? -22.688 30.328 19.156 1 94.75 482 THR A C 1
ATOM 3719 O O . THR A 1 482 ? -21.484 30.25 18.906 1 94.75 482 THR A O 1
ATOM 3722 N N . PRO A 1 483 ? -23.375 31.375 18.812 1 93.94 483 PRO A N 1
ATOM 3723 C CA . PRO A 1 483 ? -22.797 32.406 17.953 1 93.94 483 PRO A CA 1
ATOM 3724 C C . PRO A 1 483 ? -21.672 33.188 18.641 1 93.94 483 PRO A C 1
ATOM 3726 O O . PRO A 1 483 ? -20.891 33.875 17.984 1 93.94 483 PRO A O 1
ATOM 3729 N N . ASN A 1 484 ? -21.609 33.156 19.938 1 94.06 484 ASN A N 1
ATOM 3730 C CA . ASN A 1 484 ? -20.578 33.906 20.656 1 94.06 484 ASN A CA 1
ATOM 3731 C C . ASN A 1 484 ? -19.266 33.125 20.734 1 94.06 484 ASN A C 1
ATOM 3733 O O . ASN A 1 484 ? -18.234 33.688 21.094 1 94.06 484 ASN A O 1
ATOM 3737 N N . SER A 1 485 ? -19.297 31.875 20.438 1 96.5 485 SER A N 1
ATOM 3738 C CA . SER A 1 485 ? -18.078 31.078 20.391 1 96.5 485 SER A CA 1
ATOM 3739 C C . SER A 1 485 ? -17.172 31.516 19.25 1 96.5 485 SER A C 1
ATOM 3741 O O . SER A 1 485 ? -17.641 31.688 18.125 1 96.5 485 SER A O 1
ATOM 3743 N N . PHE A 1 486 ? -15.93 31.766 19.594 1 97.38 486 PHE A N 1
ATOM 3744 C CA . PHE A 1 486 ? -14.969 32.156 18.578 1 97.38 486 PHE A CA 1
ATOM 3745 C C . PHE A 1 486 ? -14.797 31.047 17.547 1 97.38 486 PHE A C 1
ATOM 3747 O O . PHE A 1 486 ? -14.664 31.312 16.344 1 97.38 486 PHE A O 1
ATOM 3754 N N . VAL A 1 487 ? -14.789 29.797 18 1 97.75 487 VAL A N 1
ATOM 3755 C CA . VAL A 1 487 ? -14.672 28.641 17.125 1 97.75 487 VAL A CA 1
ATOM 3756 C C . VAL A 1 487 ? -15.828 28.609 16.125 1 97.75 487 VAL A C 1
ATOM 3758 O O . VAL A 1 487 ? -15.633 28.344 14.938 1 97.75 487 VAL A O 1
ATOM 3761 N N . PHE A 1 488 ? -17 28.859 16.594 1 96.44 488 PHE A N 1
ATOM 3762 C CA . PHE A 1 488 ? -18.156 28.922 15.719 1 96.44 488 PHE A CA 1
ATOM 3763 C C . PHE A 1 488 ? -18 30.031 14.68 1 96.44 488 PHE A C 1
ATOM 3765 O O . PHE A 1 488 ? -18.234 29.797 13.492 1 96.44 488 PHE A O 1
ATOM 3772 N N . GLN A 1 489 ? -17.578 31.188 15.109 1 97.25 489 GLN A N 1
ATOM 3773 C CA . GLN A 1 489 ? -17.406 32.344 14.219 1 97.25 489 GLN A CA 1
ATOM 3774 C C . GLN A 1 489 ? -16.328 32.062 13.172 1 97.25 489 GLN A C 1
ATOM 3776 O O . GLN A 1 489 ? -16.484 32.438 12.008 1 97.25 489 GLN A O 1
ATOM 3781 N N . LEU A 1 490 ? -15.273 31.484 13.625 1 96.56 490 LEU A N 1
ATOM 3782 C CA . LEU A 1 490 ? -14.211 31.094 12.703 1 96.56 490 LEU A CA 1
ATOM 3783 C C . LEU A 1 490 ? -14.742 30.156 11.625 1 96.56 490 LEU A C 1
ATOM 3785 O O . LEU A 1 490 ? -14.383 30.297 10.445 1 96.56 490 LEU A O 1
ATOM 3789 N N . GLY A 1 491 ? -15.555 29.188 12.094 1 96 491 GLY A N 1
ATOM 3790 C CA . GLY A 1 491 ? -16.156 28.266 11.141 1 96 491 GLY A CA 1
ATOM 3791 C C . GLY A 1 491 ? -17.016 28.953 10.094 1 96 491 GLY A C 1
ATOM 3792 O O . GLY A 1 491 ? -16.922 28.625 8.906 1 96 491 GLY A O 1
ATOM 3793 N N . LYS A 1 492 ? -17.797 29.859 10.453 1 95.81 492 LYS A N 1
ATOM 3794 C CA . LYS A 1 492 ? -18.672 30.609 9.539 1 95.81 492 LYS A CA 1
ATOM 3795 C C . LYS A 1 492 ? -17.844 31.438 8.562 1 95.81 492 LYS A C 1
ATOM 3797 O O . LYS A 1 492 ? -18.141 31.469 7.363 1 95.81 492 LYS A O 1
ATOM 3802 N N . SER A 1 493 ? -16.891 32.094 9.109 1 96.75 493 SER A N 1
ATOM 3803 C CA . SER A 1 493 ? -16 32.906 8.273 1 96.75 493 SER A CA 1
ATOM 3804 C C . SER A 1 493 ? -15.258 32.062 7.258 1 96.75 493 SER A C 1
ATOM 3806 O O . SER A 1 493 ? -15.102 32.438 6.098 1 96.75 493 SER A O 1
ATOM 3808 N N . ALA A 1 494 ? -14.789 30.953 7.719 1 96.94 494 ALA A N 1
ATOM 3809 C CA . ALA A 1 494 ? -14.055 30.047 6.836 1 96.94 494 ALA A CA 1
ATOM 3810 C C . ALA A 1 494 ? -14.969 29.5 5.742 1 96.94 494 ALA A C 1
ATOM 3812 O O . ALA A 1 494 ? -14.531 29.312 4.602 1 96.94 494 ALA A O 1
ATOM 3813 N N . GLN A 1 495 ? -16.172 29.141 6.117 1 96.44 495 GLN A N 1
ATOM 3814 C CA . GLN A 1 495 ? -17.125 28.672 5.125 1 96.44 495 GLN A CA 1
ATOM 3815 C C . GLN A 1 495 ? -17.297 29.688 3.998 1 96.44 495 GLN A C 1
ATOM 3817 O O . GLN A 1 495 ? -17.312 29.312 2.822 1 96.44 495 GLN A O 1
ATOM 3822 N N . ALA A 1 496 ? -17.406 30.906 4.352 1 96.56 496 ALA A N 1
ATOM 3823 C CA . ALA A 1 496 ? -17.531 31.969 3.357 1 96.56 496 ALA A CA 1
ATOM 3824 C C . ALA A 1 496 ? -16.266 32.062 2.502 1 96.56 496 ALA A C 1
ATOM 3826 O O . ALA A 1 496 ? -16.359 32.25 1.282 1 96.56 496 ALA A O 1
ATOM 3827 N N . SER A 1 497 ? -15.188 32.031 3.139 1 96.38 497 SER A N 1
ATOM 3828 C CA . SER A 1 497 ? -13.914 32.094 2.436 1 96.38 497 SER A CA 1
ATOM 3829 C C . SER A 1 497 ? -13.781 30.984 1.405 1 96.38 497 SER A C 1
ATOM 3831 O O . SER A 1 497 ? -13.414 31.234 0.255 1 96.38 497 SER A O 1
ATOM 3833 N N . TYR A 1 498 ? -14.141 29.75 1.777 1 95.88 498 TYR A N 1
ATOM 3834 C CA . TYR A 1 498 ? -13.977 28.594 0.896 1 95.88 498 TYR A CA 1
ATOM 3835 C C . TYR A 1 498 ? -15.07 28.562 -0.163 1 95.88 498 TYR A C 1
ATOM 3837 O O . TYR A 1 498 ? -14.945 27.859 -1.169 1 95.88 498 TYR A O 1
ATOM 3845 N N . GLN A 1 499 ? -16.109 29.219 0.086 1 95.38 499 GLN A N 1
ATOM 3846 C CA . GLN A 1 499 ? -17.094 29.406 -0.978 1 95.38 499 GLN A CA 1
ATOM 3847 C C . GLN A 1 499 ? -16.562 30.344 -2.061 1 95.38 499 GLN A C 1
ATOM 3849 O O . GLN A 1 499 ? -16.781 30.109 -3.25 1 95.38 499 GLN A O 1
ATOM 3854 N N . GLN A 1 500 ? -15.883 31.359 -1.654 1 94.88 500 GLN A N 1
ATOM 3855 C CA . GLN A 1 500 ? -15.312 32.344 -2.578 1 94.88 500 GLN A CA 1
ATOM 3856 C C . GLN A 1 500 ? -14.109 31.766 -3.312 1 94.88 500 GLN A C 1
ATOM 3858 O O . GLN A 1 500 ? -13.938 31.984 -4.512 1 94.88 500 GLN A O 1
ATOM 3863 N N . LYS A 1 501 ? -13.328 31.109 -2.576 1 95.19 501 LYS A N 1
ATOM 3864 C CA . LYS A 1 501 ? -12.125 30.469 -3.098 1 95.19 501 LYS A CA 1
ATOM 3865 C C . LYS A 1 501 ? -12.031 29.016 -2.629 1 95.19 501 LYS A C 1
ATOM 3867 O O . LYS A 1 501 ? -11.273 28.703 -1.702 1 95.19 501 LYS A O 1
ATOM 3872 N N . PRO A 1 502 ? -12.633 28.125 -3.359 1 96.56 502 PRO A N 1
ATOM 3873 C CA . PRO A 1 502 ? -12.727 26.734 -2.914 1 96.56 502 PRO A CA 1
ATOM 3874 C C . PRO A 1 502 ? -11.406 25.984 -3.043 1 96.56 502 PRO A C 1
ATOM 3876 O O . PRO A 1 502 ? -10.508 26.422 -3.77 1 96.56 502 PRO A O 1
ATOM 3879 N N . ARG A 1 503 ? -11.281 24.906 -2.312 1 97.06 503 ARG A N 1
ATOM 3880 C CA . ARG A 1 503 ? -10.195 23.969 -2.523 1 97.06 503 ARG A CA 1
ATOM 3881 C C . ARG A 1 503 ? -10.219 23.406 -3.941 1 97.06 503 ARG A C 1
ATOM 3883 O O . ARG A 1 503 ? -11.25 23.469 -4.617 1 97.06 503 ARG A O 1
ATOM 3890 N N . ALA A 1 504 ? -9.086 22.844 -4.324 1 95.38 504 ALA A N 1
ATOM 3891 C CA . ALA A 1 504 ? -8.992 22.312 -5.68 1 95.38 504 ALA A CA 1
ATOM 3892 C C . ALA A 1 504 ? -9.938 21.125 -5.867 1 95.38 504 ALA A C 1
ATOM 3894 O O . ALA A 1 504 ? -10.062 20.281 -4.98 1 95.38 504 ALA A O 1
ATOM 3895 N N . SER A 1 505 ? -10.633 21.125 -6.957 1 93.56 505 SER A N 1
ATOM 3896 C CA . SER A 1 505 ? -11.414 19.953 -7.344 1 93.56 505 SER A CA 1
ATOM 3897 C C . SER A 1 505 ? -10.539 18.922 -8.055 1 93.56 505 SER A C 1
ATOM 3899 O O . SER A 1 505 ? -9.984 19.203 -9.117 1 93.56 505 SER A O 1
ATOM 3901 N N . ARG A 1 506 ? -10.445 17.828 -7.516 1 94.81 506 ARG A N 1
ATOM 3902 C CA . ARG A 1 506 ? -9.555 16.797 -8.039 1 94.81 506 ARG A CA 1
ATOM 3903 C C . ARG A 1 506 ? -10.336 15.555 -8.461 1 94.81 506 ARG A C 1
ATOM 3905 O O . ARG A 1 506 ? -11.383 15.25 -7.891 1 94.81 506 ARG A O 1
ATOM 3912 N N . ALA A 1 507 ? -9.734 14.781 -9.43 1 91.31 507 ALA A N 1
ATOM 3913 C CA . ALA A 1 507 ? -10.406 13.609 -9.992 1 91.31 507 ALA A CA 1
ATOM 3914 C C . ALA A 1 507 ? -10.602 12.531 -8.938 1 91.31 507 ALA A C 1
ATOM 3916 O O . ALA A 1 507 ? -11.602 11.805 -8.961 1 91.31 507 ALA A O 1
ATOM 3917 N N . ASP A 1 508 ? -9.742 12.453 -8.008 1 91.69 508 ASP A N 1
ATOM 3918 C CA . ASP A 1 508 ? -9.82 11.391 -7.012 1 91.69 508 ASP A CA 1
ATOM 3919 C C . ASP A 1 508 ? -10.812 11.742 -5.906 1 91.69 508 ASP A C 1
ATOM 3921 O O . ASP A 1 508 ? -11.102 10.906 -5.043 1 91.69 508 ASP A O 1
ATOM 3925 N N . ASP A 1 509 ? -11.367 12.914 -5.918 1 94.25 509 ASP A N 1
ATOM 3926 C CA . ASP A 1 509 ? -12.273 13.359 -4.867 1 94.25 509 ASP A CA 1
ATOM 3927 C C . ASP A 1 509 ? -13.555 12.523 -4.852 1 94.25 509 ASP A C 1
ATOM 3929 O O . ASP A 1 509 ? -14.188 12.375 -3.807 1 94.25 509 ASP A O 1
ATOM 3933 N N . VAL A 1 510 ? -13.898 11.984 -5.984 1 92.75 510 VAL A N 1
ATOM 3934 C CA . VAL A 1 510 ? -15.109 11.18 -6.062 1 92.75 510 VAL A CA 1
ATOM 3935 C C . VAL A 1 510 ? -14.961 9.938 -5.195 1 92.75 510 VAL A C 1
ATOM 3937 O O . VAL A 1 510 ? -15.953 9.391 -4.703 1 92.75 510 VAL A O 1
ATOM 3940 N N . TYR A 1 511 ? -13.734 9.531 -4.918 1 92.12 511 TYR A N 1
ATOM 3941 C CA . TYR A 1 511 ? -13.469 8.367 -4.082 1 92.12 511 TYR A CA 1
ATOM 3942 C C . TYR A 1 511 ? -13.141 8.789 -2.652 1 92.12 511 TYR A C 1
ATOM 3944 O O . TYR A 1 511 ? -13.609 8.164 -1.696 1 92.12 511 TYR A O 1
ATOM 3952 N N . VAL A 1 512 ? -12.375 9.883 -2.484 1 91.06 512 VAL A N 1
ATOM 3953 C CA . VAL A 1 512 ? -11.883 10.336 -1.188 1 91.06 512 VAL A CA 1
ATOM 3954 C C . VAL A 1 512 ? -12.992 11.039 -0.419 1 91.06 512 VAL A C 1
ATOM 3956 O O . VAL A 1 512 ? -13.102 10.898 0.802 1 91.06 512 VAL A O 1
ATOM 3959 N N . ARG A 1 513 ? -13.805 11.766 -1.101 1 94.44 513 ARG A N 1
ATOM 3960 C CA . ARG A 1 513 ? -14.898 12.555 -0.538 1 94.44 513 ARG A CA 1
ATOM 3961 C C . ARG A 1 513 ? -14.414 13.391 0.645 1 94.44 513 ARG A C 1
ATOM 3963 O O . ARG A 1 513 ? -14.883 13.211 1.771 1 94.44 513 ARG A O 1
ATOM 3970 N N . PRO A 1 514 ? -13.508 14.383 0.383 1 95 514 PRO A N 1
ATOM 3971 C CA . PRO A 1 514 ? -12.898 15.148 1.476 1 95 514 PRO A CA 1
ATOM 3972 C C . PRO A 1 514 ? -13.922 15.953 2.277 1 95 514 PRO A C 1
ATOM 3974 O O . PRO A 1 514 ? -13.688 16.266 3.445 1 95 514 PRO A O 1
ATOM 3977 N N . GLU A 1 515 ? -15.117 16.281 1.697 1 94.56 515 GLU A N 1
ATOM 3978 C CA . GLU A 1 515 ? -16.141 17.078 2.357 1 94.56 515 GLU A CA 1
ATOM 3979 C C . GLU A 1 515 ? -16.672 16.375 3.6 1 94.56 515 GLU A C 1
ATOM 3981 O O . GLU A 1 515 ? -17.266 17.016 4.477 1 94.56 515 GLU A O 1
ATOM 3986 N N . ARG A 1 516 ? -16.375 15.078 3.67 1 96.19 516 ARG A N 1
ATOM 3987 C CA . ARG A 1 516 ? -16.828 14.289 4.812 1 96.19 516 ARG A CA 1
ATOM 3988 C C . ARG A 1 516 ? -16.172 14.773 6.102 1 96.19 516 ARG A C 1
ATOM 3990 O O . ARG A 1 516 ? -16.672 14.516 7.195 1 96.19 516 ARG A O 1
ATOM 3997 N N . TYR A 1 517 ? -15.109 15.586 5.977 1 97.75 517 TYR A N 1
ATOM 3998 C CA . TYR A 1 517 ? -14.273 15.836 7.145 1 97.75 517 TYR A CA 1
ATOM 3999 C C . TYR A 1 517 ? -14.367 17.297 7.578 1 97.75 517 TYR A C 1
ATOM 4001 O O . TYR A 1 517 ? -13.68 17.719 8.516 1 97.75 517 TYR A O 1
ATOM 4009 N N . THR A 1 518 ? -15.188 18.062 6.891 1 97.06 518 THR A N 1
ATOM 4010 C CA . THR A 1 518 ? -15.391 19.469 7.254 1 97.06 518 THR A CA 1
ATOM 4011 C C . THR A 1 518 ? -16.875 19.797 7.281 1 97.06 518 THR A C 1
ATOM 4013 O O . THR A 1 518 ? -17.281 20.891 6.863 1 97.06 518 THR A O 1
ATOM 4016 N N . THR A 1 519 ? -17.641 18.906 7.746 1 95.38 519 THR A N 1
ATOM 4017 C CA . THR A 1 519 ? -19.094 19.062 7.738 1 95.38 519 THR A CA 1
ATOM 4018 C C . THR A 1 519 ? -19.531 20.094 8.773 1 95.38 519 THR A C 1
ATOM 4020 O O . THR A 1 519 ? -20.516 20.797 8.57 1 95.38 519 THR A O 1
ATOM 4023 N N . VAL A 1 520 ? -18.812 20.219 9.891 1 96.31 520 VAL A N 1
ATOM 4024 C CA . VAL A 1 520 ? -19.203 21.078 11.008 1 96.31 520 VAL A CA 1
ATOM 4025 C C . VAL A 1 520 ? -18.453 22.391 10.953 1 96.31 520 VAL A C 1
ATOM 4027 O O . VAL A 1 520 ? -18.984 23.438 11.336 1 96.31 520 VAL A O 1
ATOM 4030 N N . ASN A 1 521 ? -17.297 22.375 10.539 1 96.75 521 ASN A N 1
ATOM 4031 C CA . ASN A 1 521 ? -16.375 23.5 10.516 1 96.75 521 ASN A CA 1
ATOM 4032 C C . ASN A 1 521 ? -15.312 23.328 9.438 1 96.75 521 ASN A C 1
ATOM 4034 O O . ASN A 1 521 ? -14.672 22.281 9.336 1 96.75 521 ASN A O 1
ATOM 4038 N N . GLN A 1 522 ? -15.094 24.375 8.625 1 96.88 522 GLN A N 1
ATOM 4039 C CA . GLN A 1 522 ? -14.172 24.281 7.5 1 96.88 522 GLN A CA 1
ATOM 4040 C C . GLN A 1 522 ? -12.719 24.359 7.973 1 96.88 522 GLN A C 1
ATOM 4042 O O . GLN A 1 522 ? -11.797 24.016 7.23 1 96.88 522 GLN A O 1
ATOM 4047 N N . LEU A 1 523 ? -12.484 24.828 9.219 1 97.56 523 LEU A N 1
ATOM 4048 C CA . LEU A 1 523 ? -11.117 25 9.703 1 97.56 523 LEU A CA 1
ATOM 4049 C C . LEU A 1 523 ? -10.781 23.969 10.773 1 97.56 523 LEU A C 1
ATOM 4051 O O . LEU A 1 523 ? -9.633 23.859 11.188 1 97.56 523 LEU A O 1
ATOM 4055 N N . ILE A 1 524 ? -11.781 23.25 11.242 1 98.31 524 ILE A N 1
ATOM 4056 C CA . ILE A 1 524 ? -11.555 22.297 12.32 1 98.31 524 ILE A CA 1
ATOM 4057 C C . ILE A 1 524 ? -12.336 21.016 12.047 1 98.31 524 ILE A C 1
ATOM 4059 O O . ILE A 1 524 ? -13.555 21.047 11.836 1 98.31 524 ILE A O 1
ATOM 4063 N N . THR A 1 525 ? -11.688 19.891 11.953 1 98.62 525 THR A N 1
ATOM 4064 C CA . THR A 1 525 ? -12.336 18.578 12.008 1 98.62 525 THR A CA 1
ATOM 4065 C C . THR A 1 525 ? -12.438 18.094 13.445 1 98.62 525 THR A C 1
ATOM 4067 O O . THR A 1 525 ? -11.422 17.938 14.125 1 98.62 525 THR A O 1
ATOM 4070 N N . PHE A 1 526 ? -13.641 17.922 13.906 1 98.62 526 PHE A N 1
ATOM 4071 C CA . PHE A 1 526 ? -13.859 17.359 15.234 1 98.62 526 PHE A CA 1
ATOM 4072 C C . PHE A 1 526 ? -13.883 15.844 15.188 1 98.62 526 PHE A C 1
ATOM 4074 O O . PHE A 1 526 ? -14.5 15.258 14.297 1 98.62 526 PHE A O 1
ATOM 4081 N N . ALA A 1 527 ? -13.188 15.25 16.047 1 98.75 527 ALA A N 1
ATOM 4082 C CA . ALA A 1 527 ? -13.117 13.789 16.141 1 98.75 527 ALA A CA 1
ATOM 4083 C C . ALA A 1 527 ? -13.406 13.312 17.562 1 98.75 527 ALA A C 1
ATOM 4085 O O . ALA A 1 527 ? -13.086 14 18.531 1 98.75 527 ALA A O 1
ATOM 4086 N N . LEU A 1 528 ? -14.031 12.18 17.656 1 98.81 528 LEU A N 1
ATOM 4087 C CA . LEU A 1 528 ? -14.328 11.539 18.938 1 98.81 528 LEU A CA 1
ATOM 4088 C C . LEU A 1 528 ? -13.648 10.18 19.031 1 98.81 528 LEU A C 1
ATOM 4090 O O . LEU A 1 528 ? -13.75 9.359 18.125 1 98.81 528 LEU A O 1
ATOM 4094 N N . LEU A 1 529 ? -12.875 9.984 20.047 1 98.69 529 LEU A N 1
ATOM 4095 C CA . LEU A 1 529 ? -12.242 8.711 20.359 1 98.69 529 LEU A CA 1
ATOM 4096 C C . LEU A 1 529 ? -12.82 8.117 21.641 1 98.69 529 LEU A C 1
ATOM 4098 O O . LEU A 1 529 ? -12.805 8.758 22.703 1 98.69 529 LEU A O 1
ATOM 4102 N N . THR A 1 530 ? -13.344 6.883 21.578 1 98.44 530 THR A N 1
ATOM 4103 C CA . THR A 1 530 ? -13.984 6.277 22.734 1 98.44 530 THR A CA 1
ATOM 4104 C C . THR A 1 530 ? -13.688 4.785 22.812 1 98.44 530 THR A C 1
ATOM 4106 O O . THR A 1 530 ? -13.375 4.16 21.797 1 98.44 530 THR A O 1
ATOM 4109 N N . SER A 1 531 ? -13.727 4.234 24 1 97.5 531 SER A N 1
ATOM 4110 C CA . SER A 1 531 ? -13.586 2.797 24.203 1 97.5 531 SER A CA 1
ATOM 4111 C C . SER A 1 531 ? -14.938 2.137 24.453 1 97.5 531 SER A C 1
ATOM 4113 O O . SER A 1 531 ? -15.008 0.959 24.797 1 97.5 531 SER A O 1
ATOM 4115 N N . THR A 1 532 ? -15.969 2.928 24.312 1 97.5 532 THR A N 1
ATOM 4116 C CA . THR A 1 532 ? -17.312 2.381 24.438 1 97.5 532 THR A CA 1
ATOM 4117 C C . THR A 1 532 ? -17.578 1.325 23.359 1 97.5 532 THR A C 1
ATOM 4119 O O . THR A 1 532 ? -17.188 1.503 22.203 1 97.5 532 THR A O 1
ATOM 4122 N N . ASP A 1 533 ? -18.219 0.231 23.781 1 96.81 533 ASP A N 1
ATOM 4123 C CA . ASP A 1 533 ? -18.562 -0.82 22.828 1 96.81 533 ASP A CA 1
ATOM 4124 C C . ASP A 1 533 ? -19.484 -0.286 21.734 1 96.81 533 ASP A C 1
ATOM 4126 O O . ASP A 1 533 ? -20.422 0.468 22.016 1 96.81 533 ASP A O 1
ATOM 4130 N N . LYS A 1 534 ? -19.172 -0.656 20.516 1 96.81 534 LYS A N 1
ATOM 4131 C CA . LYS A 1 534 ? -19.922 -0.188 19.359 1 96.81 534 LYS A CA 1
ATOM 4132 C C . LYS A 1 534 ? -21.422 -0.483 19.5 1 96.81 534 LYS A C 1
ATOM 4134 O O . LYS A 1 534 ? -22.25 0.282 19.031 1 96.81 534 LYS A O 1
ATOM 4139 N N . ASN A 1 535 ? -21.766 -1.54 20.156 1 95.12 535 ASN A N 1
ATOM 4140 C CA . ASN A 1 535 ? -23.156 -1.978 20.297 1 95.12 535 ASN A CA 1
ATOM 4141 C C . ASN A 1 535 ? -23.906 -1.131 21.312 1 95.12 535 ASN A C 1
ATOM 4143 O O . ASN A 1 535 ? -25.141 -1.21 21.391 1 95.12 535 ASN A O 1
ATOM 4147 N N . GLU A 1 536 ? -23.234 -0.289 22 1 96.5 536 GLU A N 1
ATOM 4148 C CA . GLU A 1 536 ? -23.859 0.411 23.125 1 96.5 536 GLU A CA 1
ATOM 4149 C C . GLU A 1 536 ? -24.297 1.817 22.719 1 96.5 536 GLU A C 1
ATOM 4151 O O . GLU A 1 536 ? -24.891 2.547 23.516 1 96.5 536 GLU A O 1
ATOM 4156 N N . PHE A 1 537 ? -24.031 2.217 21.516 1 96.69 537 PHE A N 1
ATOM 4157 C CA . PHE A 1 537 ? -24.484 3.52 21.047 1 96.69 537 PHE A CA 1
ATOM 4158 C C . PHE A 1 537 ? -24.531 3.568 19.531 1 96.69 537 PHE A C 1
ATOM 4160 O O . PHE A 1 537 ? -23.984 2.691 18.859 1 96.69 537 PHE A O 1
ATOM 4167 N N . GLU A 1 538 ? -25.312 4.547 18.984 1 96.88 538 GLU A N 1
ATOM 4168 C CA . GLU A 1 538 ? -25.359 4.879 17.562 1 96.88 538 GLU A CA 1
ATOM 4169 C C . GLU A 1 538 ? -24.828 6.285 17.312 1 96.88 538 GLU A C 1
ATOM 4171 O O . GLU A 1 538 ? -24.828 7.133 18.203 1 96.88 538 GLU A O 1
ATOM 4176 N N . LEU A 1 539 ? -24.344 6.508 16.141 1 97.69 539 LEU A N 1
ATOM 4177 C CA . LEU A 1 539 ? -23.859 7.84 15.789 1 97.69 539 LEU A CA 1
ATOM 4178 C C . LEU A 1 539 ? -24.969 8.875 15.992 1 97.69 539 LEU A C 1
ATOM 4180 O O . LEU A 1 539 ? -24.688 10 16.422 1 97.69 539 LEU A O 1
ATOM 4184 N N . SER A 1 540 ? -26.219 8.492 15.734 1 96.5 540 SER A N 1
ATOM 4185 C CA . SER A 1 540 ? -27.359 9.406 15.844 1 96.5 540 SER A CA 1
ATOM 4186 C C . SER A 1 540 ? -27.609 9.797 17.297 1 96.5 540 SER A C 1
ATOM 4188 O O . SER A 1 540 ? -28.328 10.758 17.562 1 96.5 540 SER A O 1
ATOM 4190 N N . ASP A 1 541 ? -27.078 9.047 18.234 1 96.56 541 ASP A N 1
ATOM 4191 C CA . ASP A 1 541 ? -27.25 9.336 19.656 1 96.56 541 ASP A CA 1
ATOM 4192 C C . ASP A 1 541 ? -26.328 10.477 20.094 1 96.56 541 ASP A C 1
ATOM 4194 O O . ASP A 1 541 ? -26.516 11.039 21.172 1 96.56 541 ASP A O 1
ATOM 4198 N N . LEU A 1 542 ? -25.297 10.758 19.328 1 97.88 542 LEU A N 1
ATOM 4199 C CA . LEU A 1 542 ? -24.312 11.758 19.703 1 97.88 542 LEU A CA 1
ATOM 4200 C C . LEU A 1 542 ? -24.812 13.164 19.391 1 97.88 542 LEU A C 1
ATOM 4202 O O . LEU A 1 542 ? -25.672 13.344 18.531 1 97.88 542 LEU A O 1
ATOM 4206 N N . PRO A 1 543 ? -24.312 14.156 20.125 1 97.69 543 PRO A N 1
ATOM 4207 C CA . PRO A 1 543 ? -24.656 15.539 19.766 1 97.69 543 PRO A CA 1
ATOM 4208 C C . PRO A 1 543 ? -24.203 15.914 18.359 1 97.69 543 PRO A C 1
ATOM 4210 O O . PRO A 1 543 ? -23.312 15.266 17.797 1 97.69 543 PRO A O 1
ATOM 4213 N N . PRO A 1 544 ? -24.703 16.938 17.734 1 97.5 544 PRO A N 1
ATOM 4214 C CA . PRO A 1 544 ? -24.5 17.312 16.344 1 97.5 544 PRO A CA 1
ATOM 4215 C C . PRO A 1 544 ? -23.031 17.469 15.969 1 97.5 544 PRO A C 1
ATOM 4217 O O . PRO A 1 544 ? -22.625 17.078 14.875 1 97.5 544 PRO A O 1
ATOM 4220 N N . THR A 1 545 ? -22.203 17.953 16.828 1 97.81 545 THR A N 1
ATOM 4221 C CA . THR A 1 545 ? -20.781 18.109 16.547 1 97.81 545 THR A CA 1
ATOM 4222 C C . THR A 1 545 ? -20.172 16.781 16.094 1 97.81 545 THR A C 1
ATOM 4224 O O . THR A 1 545 ? -19.344 16.734 15.18 1 97.81 545 THR A O 1
ATOM 4227 N N . PHE A 1 546 ? -20.641 1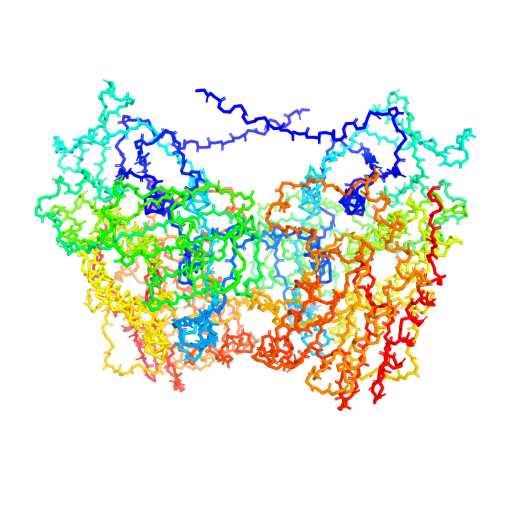5.719 16.719 1 98.19 546 PHE A N 1
ATOM 4228 C CA . PHE A 1 546 ? -20.031 14.422 16.453 1 98.19 546 PHE A CA 1
ATOM 4229 C C . PHE A 1 546 ? -20.953 13.578 15.562 1 98.19 546 PHE A C 1
ATOM 4231 O O . PHE A 1 546 ? -20.469 12.766 14.766 1 98.19 546 PHE A O 1
ATOM 4238 N N . SER A 1 547 ? -22.297 13.758 15.602 1 97.75 547 SER A N 1
ATOM 4239 C CA . SER A 1 547 ? -23.203 12.992 14.742 1 97.75 547 SER A CA 1
ATOM 4240 C C . SER A 1 547 ? -23.078 13.438 13.289 1 97.75 547 SER A C 1
ATOM 4242 O O . SER A 1 547 ? -23.359 12.656 12.375 1 97.75 547 SER A O 1
ATOM 4244 N N . LYS A 1 548 ? -22.641 14.688 13.07 1 97.19 548 LYS A N 1
ATOM 4245 C CA . LYS A 1 548 ? -22.422 15.18 11.711 1 97.19 548 LYS A CA 1
ATOM 4246 C C . LYS A 1 548 ? -21 14.875 11.242 1 97.19 548 LYS A C 1
ATOM 4248 O O . LYS A 1 548 ? -20.719 14.969 10.047 1 97.19 548 LYS A O 1
ATOM 4253 N N . SER A 1 549 ? -20.109 14.602 12.188 1 97.69 549 SER A N 1
ATOM 4254 C CA . SER A 1 549 ? -18.75 14.172 11.883 1 97.69 549 SER A CA 1
ATOM 4255 C C . SER A 1 549 ? -18.625 12.656 11.906 1 97.69 549 SER A C 1
ATOM 4257 O O . SER A 1 549 ? -17.734 12.109 12.57 1 97.69 549 SER A O 1
ATOM 4259 N N . ARG A 1 550 ? -19.344 12.008 11.094 1 97.44 550 ARG A N 1
ATOM 4260 C CA . ARG A 1 550 ? -19.562 10.57 11.172 1 97.44 550 ARG A CA 1
ATOM 4261 C C . ARG A 1 550 ? -18.266 9.812 10.875 1 97.44 550 ARG A C 1
ATOM 4263 O O . ARG A 1 550 ? -18.062 8.703 11.375 1 97.44 550 ARG A O 1
ATOM 4270 N N . TRP A 1 551 ? -17.391 10.367 10.102 1 98.12 551 TRP A N 1
ATOM 4271 C CA . TRP A 1 551 ? -16.203 9.672 9.609 1 98.12 551 TRP A CA 1
ATOM 4272 C C . TRP A 1 551 ? -15.031 9.836 10.57 1 98.12 551 TRP A C 1
ATOM 4274 O O . TRP A 1 551 ? -13.945 9.305 10.328 1 98.12 551 TRP A O 1
ATOM 4284 N N . THR A 1 552 ? -15.234 10.617 11.625 1 98.69 552 THR A N 1
ATOM 4285 C CA . THR A 1 552 ? -14.141 10.836 12.57 1 98.69 552 THR A CA 1
ATOM 4286 C C . THR A 1 552 ? -14.562 10.445 13.984 1 98.69 552 THR A C 1
ATOM 4288 O O . THR A 1 552 ? -14.141 11.078 14.961 1 98.69 552 THR A O 1
ATOM 4291 N N . VAL A 1 553 ? -15.484 9.539 14.102 1 98.81 553 VAL A N 1
ATOM 4292 C CA . VAL A 1 553 ? -15.766 8.844 15.352 1 98.81 553 VAL A CA 1
ATOM 4293 C C . VAL A 1 553 ? -15.023 7.508 15.375 1 98.81 553 VAL A C 1
ATOM 4295 O O . VAL A 1 553 ? -15.211 6.668 14.492 1 98.81 553 VAL A O 1
ATOM 4298 N N . TYR A 1 554 ? -14.211 7.367 16.422 1 98.81 554 TYR A N 1
ATOM 4299 C CA . TYR A 1 554 ? -13.297 6.234 16.438 1 98.81 554 TYR A CA 1
ATOM 4300 C C . TYR A 1 554 ? -13.5 5.391 17.688 1 98.81 554 TYR A C 1
ATOM 4302 O O . TYR A 1 554 ? -13.734 5.926 18.781 1 98.81 554 TYR A O 1
ATOM 4310 N N . LEU A 1 555 ? -13.383 4.105 17.5 1 98.75 555 LEU A N 1
ATOM 4311 C CA . LEU A 1 555 ? -13.391 3.146 18.594 1 98.75 555 LEU A CA 1
ATOM 4312 C C . LEU A 1 555 ? -11.977 2.723 18.953 1 98.75 555 LEU A C 1
ATOM 4314 O O . LEU A 1 555 ? -11.219 2.262 18.094 1 98.75 555 LEU A O 1
ATOM 4318 N N . ASP A 1 556 ? -11.633 2.906 20.188 1 98.25 556 ASP A N 1
ATOM 4319 C CA . ASP A 1 556 ? -10.305 2.527 20.672 1 98.25 556 ASP A CA 1
ATOM 4320 C C . ASP A 1 556 ? -10.25 1.038 21.016 1 98.25 556 ASP A C 1
ATOM 4322 O O . ASP A 1 556 ? -10.016 0.666 22.156 1 98.25 556 ASP A O 1
ATOM 4326 N N . ASP A 1 557 ? -10.336 0.164 20 1 97.44 557 ASP A N 1
ATOM 4327 C CA . ASP A 1 557 ? -10.445 -1.275 20.219 1 97.44 557 ASP A CA 1
ATOM 4328 C C . ASP A 1 557 ? -9.484 -2.041 19.312 1 97.44 557 ASP A C 1
ATOM 4330 O O . ASP A 1 557 ? -9.641 -3.244 19.109 1 97.44 557 ASP A O 1
ATOM 4334 N N . ALA A 1 558 ? -8.531 -1.367 18.797 1 97.06 558 ALA A N 1
ATOM 4335 C CA . ALA A 1 558 ? -7.66 -2.014 17.812 1 97.06 558 ALA A CA 1
ATOM 4336 C C . ALA A 1 558 ? -6.23 -2.119 18.328 1 97.06 558 ALA A C 1
ATOM 4338 O O . ALA A 1 558 ? -5.277 -2.096 17.547 1 97.06 558 ALA A O 1
ATOM 4339 N N . ALA A 1 559 ? -6.008 -2.25 19.594 1 96.12 559 ALA A N 1
ATOM 4340 C CA . ALA A 1 559 ? -4.684 -2.336 20.203 1 96.12 559 ALA A CA 1
ATOM 4341 C C . ALA A 1 559 ? -3.879 -3.488 19.609 1 96.12 559 ALA A C 1
ATOM 4343 O O . ALA A 1 559 ? -2.658 -3.389 19.469 1 96.12 559 ALA A O 1
ATOM 4344 N N . HIS A 1 560 ? -4.484 -4.566 19.25 1 92.62 560 HIS A N 1
ATOM 4345 C CA . HIS A 1 560 ? -3.816 -5.762 18.75 1 92.62 560 HIS A CA 1
ATOM 4346 C C . HIS A 1 560 ? -3.178 -5.504 17.391 1 92.62 560 HIS A C 1
ATOM 4348 O O . HIS A 1 560 ? -2.312 -6.262 16.953 1 92.62 560 HIS A O 1
ATOM 4354 N N . LEU A 1 561 ? -3.592 -4.434 16.719 1 93.88 561 LEU A N 1
ATOM 4355 C CA . LEU A 1 561 ? -3.053 -4.094 15.406 1 93.88 561 LEU A CA 1
ATOM 4356 C C . LEU A 1 561 ? -1.993 -3 15.523 1 93.88 561 LEU A C 1
ATOM 4358 O O . LEU A 1 561 ? -1.318 -2.678 14.539 1 93.88 561 LEU A O 1
ATOM 4362 N N . ASP A 1 562 ? -1.869 -2.395 16.672 1 95.19 562 ASP A N 1
ATOM 4363 C CA . ASP A 1 562 ? -0.926 -1.302 16.891 1 95.19 562 ASP A CA 1
ATOM 4364 C C . ASP A 1 562 ? 0.51 -1.817 16.938 1 95.19 562 ASP A C 1
ATOM 4366 O O . ASP A 1 562 ? 0.758 -2.945 17.375 1 95.19 562 ASP A O 1
ATOM 4370 N N . THR A 1 563 ? 1.466 -1.04 16.516 1 92.62 563 THR A N 1
ATOM 4371 C CA . THR A 1 563 ? 2.879 -1.394 16.469 1 92.62 563 THR A CA 1
ATOM 4372 C C . THR A 1 563 ? 3.383 -1.794 17.859 1 92.62 563 THR A C 1
ATOM 4374 O O . THR A 1 563 ? 4.266 -2.646 17.984 1 92.62 563 THR A O 1
ATOM 4377 N N . LYS A 1 564 ? 2.818 -1.215 18.906 1 92.75 564 LYS A N 1
ATOM 4378 C CA . LYS A 1 564 ? 3.236 -1.517 20.281 1 92.75 564 LYS A CA 1
ATOM 4379 C C . LYS A 1 564 ? 2.168 -2.32 21.016 1 92.75 564 LYS A C 1
ATOM 4381 O O . LYS A 1 564 ? 2.279 -2.555 22.219 1 92.75 564 LYS A O 1
ATOM 4386 N N . ARG A 1 565 ? 1.106 -2.635 20.344 1 93.12 565 ARG A N 1
ATOM 4387 C CA . ARG A 1 565 ? -0.014 -3.381 20.906 1 93.12 565 ARG A CA 1
ATOM 4388 C C . ARG A 1 565 ? -0.606 -2.652 22.109 1 93.12 565 ARG A C 1
ATOM 4390 O O . ARG A 1 565 ? -0.818 -3.254 23.156 1 93.12 565 ARG A O 1
ATOM 4397 N N . THR A 1 566 ? -0.734 -1.44 21.906 1 95.69 566 THR A N 1
ATOM 4398 C CA . THR A 1 566 ? -1.326 -0.564 22.922 1 95.69 566 THR A CA 1
ATOM 4399 C C . THR A 1 566 ? -2.48 0.239 22.328 1 95.69 566 THR A C 1
ATOM 4401 O O . THR A 1 566 ? -2.523 0.47 21.109 1 95.69 566 THR A O 1
ATOM 4404 N N . SER A 1 567 ? -3.457 0.511 23.188 1 97.75 567 SER A N 1
ATOM 4405 C CA . SER A 1 567 ? -4.582 1.306 22.703 1 97.75 567 SER A CA 1
ATOM 4406 C C . SER A 1 567 ? -4.156 2.736 22.391 1 97.75 567 SER A C 1
ATOM 4408 O O . SER A 1 567 ? -3.129 3.205 22.891 1 97.75 567 SER A O 1
ATOM 4410 N N . CYS A 1 568 ? -4.883 3.387 21.594 1 98.31 568 CYS A N 1
ATOM 4411 C CA . CYS A 1 568 ? -4.605 4.766 21.219 1 98.31 568 CYS A CA 1
ATOM 4412 C C . CYS A 1 568 ? -4.594 5.676 22.438 1 98.31 568 CYS A C 1
ATOM 4414 O O . CYS A 1 568 ? -3.678 6.484 22.609 1 98.31 568 CYS A O 1
ATOM 4416 N N . THR A 1 569 ? -5.594 5.547 23.312 1 98.06 569 THR A N 1
ATOM 4417 C CA . THR A 1 569 ? -5.711 6.367 24.516 1 98.06 569 THR A CA 1
ATOM 4418 C C . THR A 1 569 ? -4.484 6.191 25.406 1 98.06 569 THR A C 1
ATOM 4420 O O . THR A 1 569 ? -3.898 7.176 25.859 1 98.06 569 THR A O 1
ATOM 4423 N N . GLU A 1 570 ? -4.121 4.973 25.625 1 97.44 570 GLU A N 1
ATOM 4424 C CA . GLU A 1 570 ? -2.947 4.711 26.453 1 97.44 570 GLU A CA 1
ATOM 4425 C C . GLU A 1 570 ? -1.681 5.27 25.812 1 97.44 570 GLU A C 1
ATOM 4427 O O . GLU A 1 570 ? -0.839 5.855 26.5 1 97.44 570 GLU A O 1
ATOM 4432 N N . LYS A 1 571 ? -1.521 5.105 24.594 1 96.75 571 LYS A N 1
ATOM 4433 C CA . LYS A 1 571 ? -0.345 5.586 23.875 1 96.75 571 LYS A CA 1
ATOM 4434 C C . LYS A 1 571 ? -0.253 7.105 23.922 1 96.75 571 LYS A C 1
ATOM 4436 O O . LYS A 1 571 ? 0.825 7.66 24.156 1 96.75 571 LYS A O 1
ATOM 4441 N N . TRP A 1 572 ? -1.366 7.816 23.688 1 97.81 572 TRP A N 1
ATOM 4442 C CA . TRP A 1 572 ? -1.381 9.273 23.609 1 97.81 572 TRP A CA 1
ATOM 4443 C C . TRP A 1 572 ? -1.315 9.898 24.984 1 97.81 572 TRP A C 1
ATOM 4445 O O . TRP A 1 572 ? -0.562 10.852 25.219 1 97.81 572 TRP A O 1
ATOM 4455 N N . LEU A 1 573 ? -2.092 9.297 25.984 1 97.19 573 LEU A N 1
ATOM 4456 C CA . LEU A 1 573 ? -2.379 10.031 27.203 1 97.19 573 LEU A CA 1
ATOM 4457 C C . LEU A 1 573 ? -1.902 9.25 28.422 1 97.19 573 LEU A C 1
ATOM 4459 O O . LEU A 1 573 ? -1.852 9.797 29.531 1 97.19 573 LEU A O 1
ATOM 4463 N N . GLY A 1 574 ? -1.521 8.023 28.203 1 96.19 574 GLY A N 1
ATOM 4464 C CA . GLY A 1 574 ? -1.261 7.172 29.359 1 96.19 574 GLY A CA 1
ATOM 4465 C C . GLY A 1 574 ? -2.525 6.711 30.047 1 96.19 574 GLY A C 1
ATOM 4466 O O . GLY A 1 574 ? -3.518 6.379 29.406 1 96.19 574 GLY A O 1
ATOM 4467 N N . SER A 1 575 ? -2.469 6.648 31.312 1 92.75 575 SER A N 1
ATOM 4468 C CA . SER A 1 575 ? -3.627 6.223 32.094 1 92.75 575 SER A CA 1
ATOM 4469 C C . SER A 1 575 ? -4.703 7.305 32.125 1 92.75 575 SER A C 1
ATOM 4471 O O . SER A 1 575 ? -4.395 8.484 32.312 1 92.75 575 SER A O 1
ATOM 4473 N N . VAL A 1 576 ? -5.883 6.879 31.844 1 92.69 576 VAL A N 1
ATOM 4474 C CA . VAL A 1 576 ? -7.023 7.785 31.891 1 92.69 576 VAL A CA 1
ATOM 4475 C C . VAL A 1 576 ? -8.031 7.289 32.938 1 92.69 576 VAL A C 1
ATOM 4477 O O . VAL A 1 576 ? -8.461 6.133 32.875 1 92.69 576 VAL A O 1
ATOM 4480 N N . ASP A 1 577 ? -8.461 8.141 33.781 1 88 577 ASP A N 1
ATOM 4481 C CA . ASP A 1 577 ? -9.375 7.793 34.875 1 88 577 ASP A CA 1
ATOM 4482 C C . ASP A 1 577 ? -10.812 7.727 34.375 1 88 577 ASP A C 1
ATOM 4484 O O . ASP A 1 577 ? -11.141 8.266 33.312 1 88 577 ASP A O 1
ATOM 4488 N N . ARG A 1 578 ? -11.57 7.086 35.25 1 87.81 578 ARG A N 1
ATOM 4489 C CA . ARG A 1 578 ? -13.008 7.105 34.969 1 87.81 578 ARG A CA 1
ATOM 4490 C C . ARG A 1 578 ? -13.555 8.531 35.031 1 87.81 578 ARG A C 1
ATOM 4492 O O . ARG A 1 578 ? -13.227 9.289 35.938 1 87.81 578 ARG A O 1
ATOM 4499 N N . GLY A 1 579 ? -14.32 8.891 34.094 1 93.31 579 GLY A N 1
ATOM 4500 C CA . GLY A 1 579 ? -14.922 10.219 34.062 1 93.31 579 GLY A CA 1
ATOM 4501 C C . GLY A 1 579 ? -14 11.281 33.5 1 93.31 579 GLY A C 1
ATOM 4502 O O . GLY A 1 579 ? -14.352 12.461 33.469 1 93.31 579 GLY A O 1
ATOM 4503 N N . GLU A 1 580 ? -12.852 10.859 33.125 1 95.38 580 GLU A N 1
ATOM 4504 C CA . GLU A 1 580 ? -11.914 11.812 32.531 1 95.38 580 GLU A CA 1
ATOM 4505 C C . GLU A 1 580 ? -12.133 11.961 31.047 1 95.38 580 GLU A C 1
ATOM 4507 O O . GLU A 1 580 ? -12.375 10.977 30.344 1 95.38 580 GLU A O 1
ATOM 4512 N N . VAL A 1 581 ? -12.164 13.211 30.578 1 97.88 581 VAL A N 1
ATOM 4513 C CA . VAL A 1 581 ? -12.203 13.531 29.156 1 97.88 581 VAL A CA 1
ATOM 4514 C C . VAL A 1 581 ? -10.992 14.383 28.781 1 97.88 581 VAL A C 1
ATOM 4516 O O . VAL A 1 581 ? -10.562 15.227 29.578 1 97.88 581 VAL A O 1
ATOM 4519 N N . SER A 1 582 ? -10.359 14.094 27.688 1 97.44 582 SER A N 1
ATOM 4520 C CA . SER A 1 582 ? -9.219 14.867 27.219 1 97.44 582 SER A CA 1
ATOM 4521 C C . SER A 1 582 ? -9.469 15.43 25.812 1 97.44 582 SER A C 1
ATOM 4523 O O . SER A 1 582 ? -10.172 14.812 25.016 1 97.44 582 SER A O 1
ATOM 4525 N N . ILE A 1 583 ? -8.938 16.578 25.578 1 98.19 583 ILE A N 1
ATOM 4526 C CA . ILE A 1 583 ? -9.008 17.219 24.266 1 98.19 583 ILE A CA 1
ATOM 4527 C C . ILE A 1 583 ? -7.602 17.438 23.719 1 98.19 583 ILE A C 1
ATOM 4529 O O . ILE A 1 583 ? -6.734 17.969 24.422 1 98.19 583 ILE A O 1
ATOM 4533 N N . LEU A 1 584 ? -7.32 17 22.562 1 98.5 584 LEU A N 1
ATOM 4534 C CA . LEU A 1 584 ? -6.074 17.266 21.859 1 98.5 584 LEU A CA 1
ATOM 4535 C C . LEU A 1 584 ? -6.328 18.125 20.625 1 98.5 584 LEU A C 1
ATOM 4537 O O . LEU A 1 584 ? -7.195 17.812 19.812 1 98.5 584 LEU A O 1
ATOM 4541 N N . VAL A 1 585 ? -5.656 19.219 20.469 1 98.81 585 VAL A N 1
ATOM 4542 C CA . VAL A 1 585 ? -5.672 20.031 19.266 1 98.81 585 VAL A CA 1
ATOM 4543 C C . VAL A 1 585 ? -4.453 19.703 18.406 1 98.81 585 VAL A C 1
ATOM 4545 O O . VAL A 1 585 ? -3.312 19.844 18.859 1 98.81 585 VAL A O 1
ATOM 4548 N N . VAL A 1 586 ? -4.676 19.25 17.25 1 98.81 586 VAL A N 1
ATOM 4549 C CA . VAL A 1 586 ? -3.609 18.906 16.312 1 98.81 586 VAL A CA 1
ATOM 4550 C C . VAL A 1 586 ? -3.598 19.906 15.156 1 98.81 586 VAL A C 1
ATOM 4552 O O . VAL A 1 586 ? -4.641 20.172 14.555 1 98.81 586 VAL A O 1
ATOM 4555 N N . ARG A 1 587 ? -2.492 20.406 14.867 1 98.75 587 ARG A N 1
ATOM 4556 C CA . ARG A 1 587 ? -2.293 21.391 13.82 1 98.75 587 ARG A CA 1
ATOM 4557 C C . ARG A 1 587 ? -2.453 20.781 12.438 1 98.75 587 ARG A C 1
ATOM 4559 O O . ARG A 1 587 ? -2.4 19.547 12.289 1 98.75 587 ARG A O 1
ATOM 4566 N N . PRO A 1 588 ? -2.635 21.609 11.398 1 98.38 588 PRO A N 1
ATOM 4567 C CA . PRO A 1 588 ? -2.766 21.078 10.039 1 98.38 588 PRO A CA 1
ATOM 4568 C C . PRO A 1 588 ? -1.553 20.25 9.609 1 98.38 588 PRO A C 1
ATOM 4570 O O . PRO A 1 588 ? -1.683 19.328 8.797 1 98.38 588 PRO A O 1
ATOM 4573 N N . ASP A 1 589 ? -0.384 20.516 10.141 1 97.81 589 ASP A N 1
ATOM 4574 C CA . ASP A 1 589 ? 0.814 19.781 9.742 1 97.81 589 ASP A CA 1
ATOM 4575 C C . ASP A 1 589 ? 0.991 18.516 10.57 1 97.81 589 ASP A C 1
ATOM 4577 O O . ASP A 1 589 ? 1.998 17.812 10.438 1 97.81 589 ASP A O 1
ATOM 4581 N N . GLY A 1 590 ? 0.083 18.203 11.484 1 97.5 590 GLY A N 1
ATOM 4582 C CA . GLY A 1 590 ? 0.091 16.938 12.188 1 97.5 590 GLY A CA 1
ATOM 4583 C C . GLY A 1 590 ? 0.738 17.031 13.562 1 97.5 590 GLY A C 1
ATOM 4584 O O . GLY A 1 590 ? 0.767 16.047 14.305 1 97.5 590 GLY A O 1
ATOM 4585 N N . TYR A 1 591 ? 1.262 18.219 13.945 1 98.06 591 TYR A N 1
ATOM 4586 C CA . TYR A 1 591 ? 1.844 18.406 15.266 1 98.06 591 TYR A CA 1
ATOM 4587 C C . TYR A 1 591 ? 0.761 18.688 16.297 1 98.06 591 TYR A C 1
ATOM 4589 O O . TYR A 1 591 ? -0.236 19.344 16 1 98.06 591 TYR A O 1
ATOM 4597 N N . VAL A 1 592 ? 0.997 18.234 17.5 1 98.38 592 VAL A N 1
ATOM 4598 C CA . VAL A 1 592 ? 0.095 18.531 18.609 1 98.38 592 VAL A CA 1
ATOM 4599 C C . VAL A 1 592 ? 0.286 19.984 19.031 1 98.38 592 VAL A C 1
ATOM 4601 O O . VAL A 1 592 ? 1.412 20.422 19.297 1 98.38 592 VAL A O 1
ATOM 4604 N N . GLY A 1 593 ? -0.781 20.703 19.078 1 98.56 593 GLY A N 1
ATOM 4605 C CA . GLY A 1 593 ? -0.724 22.094 19.516 1 98.56 593 GLY A CA 1
ATOM 4606 C C . GLY A 1 593 ? -0.997 22.266 21 1 98.56 593 GLY A C 1
ATOM 4607 O O . GLY A 1 593 ? -0.275 22.984 21.688 1 98.56 593 GLY A O 1
ATOM 4608 N N . ALA A 1 594 ? -1.995 21.547 21.469 1 98.19 594 ALA A N 1
ATOM 4609 C CA . ALA A 1 594 ? -2.396 21.672 22.859 1 98.19 594 ALA A CA 1
ATOM 4610 C C . ALA A 1 594 ? -3.146 20.438 23.344 1 98.19 594 ALA A C 1
ATOM 4612 O O . ALA A 1 594 ? -3.762 19.734 22.531 1 98.19 594 ALA A O 1
ATOM 4613 N N . ILE A 1 595 ? -3.033 20.141 24.609 1 98.06 595 ILE A N 1
ATOM 4614 C CA . ILE A 1 595 ? -3.746 19.047 25.25 1 98.06 595 ILE A CA 1
ATOM 4615 C C . ILE A 1 595 ? -4.371 19.531 26.562 1 98.06 595 ILE A C 1
ATOM 4617 O O . ILE A 1 595 ? -3.719 20.219 27.344 1 98.06 595 ILE A O 1
ATOM 4621 N N . ARG A 1 596 ? -5.605 19.25 26.766 1 96.75 596 ARG A N 1
ATOM 4622 C CA . ARG A 1 596 ? -6.285 19.531 28.031 1 96.75 596 ARG A CA 1
ATOM 4623 C C . ARG A 1 596 ? -6.945 18.281 28.594 1 96.75 596 ARG A C 1
ATOM 4625 O O . ARG A 1 596 ? -7.738 17.625 27.906 1 96.75 596 ARG A O 1
ATOM 4632 N N . ARG A 1 597 ? -6.641 17.922 29.781 1 95.88 597 ARG A N 1
ATOM 4633 C CA . ARG A 1 597 ? -7.246 16.797 30.484 1 95.88 597 ARG A CA 1
ATOM 4634 C C . ARG A 1 597 ? -8.219 17.281 31.562 1 95.88 597 ARG A C 1
ATOM 4636 O O . ARG A 1 597 ? -7.891 18.172 32.344 1 95.88 597 ARG A O 1
ATOM 4643 N N . ILE A 1 598 ? -9.398 16.781 31.562 1 96.12 598 ILE A N 1
ATOM 4644 C CA . ILE A 1 598 ? -10.445 17.203 32.5 1 96.12 598 ILE A CA 1
ATOM 4645 C C . ILE A 1 598 ? -10.898 16 33.344 1 96.12 598 ILE A C 1
ATOM 4647 O O . ILE A 1 598 ? -11.508 15.07 32.812 1 96.12 598 ILE A O 1
ATOM 4651 N N . LYS A 1 599 ? -10.633 16.094 34.562 1 93.56 599 LYS A N 1
ATOM 4652 C CA . LYS A 1 599 ? -11.078 15.062 35.469 1 93.56 599 LYS A CA 1
ATOM 4653 C C . LYS A 1 599 ? -12.508 15.32 35.938 1 93.56 599 LYS A C 1
ATOM 4655 O O . LYS A 1 599 ? -12.953 16.469 36 1 93.56 599 LYS A O 1
ATOM 4660 N N . ASN A 1 600 ? -13.188 14.25 36.281 1 93.31 600 ASN A N 1
ATOM 4661 C CA . ASN A 1 600 ? -14.57 14.336 36.719 1 93.31 600 ASN A CA 1
ATOM 4662 C C . ASN A 1 600 ? -15.391 15.266 35.812 1 93.31 600 ASN A C 1
ATOM 4664 O O . ASN A 1 600 ? -16.016 16.203 36.312 1 93.31 600 ASN A O 1
ATOM 4668 N N . ALA A 1 601 ? -15.336 14.953 34.562 1 95.38 601 ALA A N 1
ATOM 4669 C CA . ALA A 1 601 ? -15.914 15.82 33.531 1 95.38 601 ALA A CA 1
ATOM 4670 C C . ALA A 1 601 ? -17.406 16.016 33.75 1 95.38 601 ALA A C 1
ATOM 4672 O O . ALA A 1 601 ? -18.094 15.109 34.25 1 95.38 601 ALA A O 1
ATOM 4673 N N . SER A 1 602 ? -17.953 17.156 33.469 1 96.5 602 SER A N 1
ATOM 4674 C CA . SER A 1 602 ? -19.359 17.531 33.594 1 96.5 602 SER A CA 1
ATOM 4675 C C . SER A 1 602 ? -19.828 18.359 32.406 1 96.5 602 SER A C 1
ATOM 4677 O O . SER A 1 602 ? -19.031 18.703 31.547 1 96.5 602 SER A O 1
ATOM 4679 N N . PHE A 1 603 ? -21.094 18.609 32.438 1 97 603 PHE A N 1
ATOM 4680 C CA . PHE A 1 603 ? -21.688 19.469 31.406 1 97 603 PHE A CA 1
ATOM 4681 C C . PHE A 1 603 ? -21 20.828 31.375 1 97 603 PHE A C 1
ATOM 4683 O O . PHE A 1 603 ? -20.656 21.328 30.297 1 97 603 PHE A O 1
ATOM 4690 N N . GLU A 1 604 ? -20.781 21.391 32.531 1 97.44 604 GLU A N 1
ATOM 4691 C CA . GLU A 1 604 ? -20.156 22.719 32.656 1 97.44 604 GLU A CA 1
ATOM 4692 C C . GLU A 1 604 ? -18.719 22.688 32.156 1 97.44 604 GLU A C 1
ATOM 4694 O O . GLU A 1 604 ? -18.234 23.656 31.578 1 97.44 604 GLU A O 1
ATOM 4699 N N . ASP A 1 605 ? -18.094 21.594 32.375 1 97.81 605 ASP A N 1
ATOM 4700 C CA . ASP A 1 605 ? -16.719 21.438 31.906 1 97.81 605 ASP A CA 1
ATOM 4701 C C . ASP A 1 605 ? -16.656 21.406 30.391 1 97.81 605 ASP A C 1
ATOM 4703 O O . ASP A 1 605 ? -15.672 21.844 29.797 1 97.81 605 ASP A O 1
ATOM 4707 N N . GLY A 1 606 ? -17.703 20.844 29.766 1 97.94 606 GLY A N 1
ATOM 4708 C CA . GLY A 1 606 ? -17.781 20.891 28.312 1 97.94 606 GLY A CA 1
ATOM 4709 C C . GLY A 1 606 ? -17.812 22.312 27.766 1 97.94 606 GLY A C 1
ATOM 4710 O O . GLY A 1 606 ? -17.078 22.609 26.812 1 97.94 606 GLY A O 1
ATOM 4711 N N . ALA A 1 607 ? -18.609 23.109 28.406 1 97.5 607 ALA A N 1
ATOM 4712 C CA . ALA A 1 607 ? -18.672 24.516 28.016 1 97.5 607 ALA A CA 1
ATOM 4713 C C . ALA A 1 607 ? -17.344 25.219 28.266 1 97.5 607 ALA A C 1
ATOM 4715 O O . ALA A 1 607 ? -16.891 26.016 27.438 1 97.5 607 ALA A O 1
ATOM 4716 N N . ALA A 1 608 ? -16.75 24.922 29.391 1 97.94 608 ALA A N 1
ATOM 4717 C CA . ALA A 1 608 ? -15.461 25.5 29.719 1 97.94 608 ALA A CA 1
ATOM 4718 C C . ALA A 1 608 ? -14.391 25.094 28.719 1 97.94 608 ALA A C 1
ATOM 4720 O O . ALA A 1 608 ? -13.484 25.875 28.406 1 97.94 608 ALA A O 1
ATOM 4721 N N . ALA A 1 609 ? -14.469 23.906 28.234 1 98 609 ALA A N 1
ATOM 4722 C CA . ALA A 1 609 ? -13.531 23.422 27.234 1 98 609 ALA A CA 1
ATOM 4723 C C . ALA A 1 609 ? -13.617 24.234 25.953 1 98 609 ALA A C 1
ATOM 4725 O O . ALA A 1 609 ? -12.602 24.484 25.297 1 98 609 ALA A O 1
ATOM 4726 N N . VAL A 1 610 ? -14.797 24.625 25.609 1 98.25 610 VAL A N 1
ATOM 4727 C CA . VAL A 1 610 ? -14.984 25.453 24.422 1 98.25 610 VAL A CA 1
ATOM 4728 C C . VAL A 1 610 ? -14.336 26.828 24.641 1 98.25 610 VAL A C 1
ATOM 4730 O O . VAL A 1 610 ? -13.688 27.359 23.75 1 98.25 610 VAL A O 1
ATOM 4733 N N . SER A 1 611 ? -14.523 27.359 25.812 1 98 611 SER A N 1
ATOM 4734 C CA . SER A 1 611 ? -13.852 28.625 26.156 1 98 611 SER A CA 1
ATOM 4735 C C . SER A 1 611 ? -12.336 28.484 26.031 1 98 611 SER A C 1
ATOM 4737 O O . SER A 1 611 ? -11.664 29.422 25.578 1 98 611 SER A O 1
ATOM 4739 N N . TRP A 1 612 ? -11.859 27.406 26.438 1 98.12 612 TRP A N 1
ATOM 4740 C CA . TRP A 1 612 ? -10.43 27.125 26.328 1 98.12 612 TRP A CA 1
ATOM 4741 C C . TRP A 1 612 ? -10.008 27.047 24.859 1 98.12 612 TRP A C 1
ATOM 4743 O O . TRP A 1 612 ? -8.977 27.609 24.469 1 98.12 612 TRP A O 1
ATOM 4753 N N . LEU A 1 613 ? -10.742 26.328 24.047 1 98.44 613 LEU A N 1
ATOM 4754 C CA . LEU A 1 613 ? -10.469 26.25 22.625 1 98.44 613 LEU A CA 1
ATOM 4755 C C . LEU A 1 613 ? -10.5 27.641 21.984 1 98.44 613 LEU A C 1
ATOM 4757 O O . LEU A 1 613 ? -9.633 27.984 21.188 1 98.44 613 LEU A O 1
ATOM 4761 N N . ASP A 1 614 ? -11.555 28.453 22.359 1 98.44 614 ASP A N 1
ATOM 4762 C CA . ASP A 1 614 ? -11.656 29.812 21.859 1 98.44 614 ASP A CA 1
ATOM 4763 C C . ASP A 1 614 ? -10.383 30.609 22.172 1 98.44 614 ASP A C 1
ATOM 4765 O O . ASP A 1 614 ? -9.844 31.281 21.297 1 98.44 614 ASP A O 1
ATOM 4769 N N . SER A 1 615 ? -10 30.469 23.391 1 98 615 SER A N 1
ATOM 4770 C CA . SER A 1 615 ? -8.805 31.188 23.812 1 98 615 SER A CA 1
ATOM 4771 C C . SER A 1 615 ? -7.574 30.719 23.047 1 98 615 SER A C 1
ATOM 4773 O O . SER A 1 615 ? -6.738 31.547 22.656 1 98 615 SER A O 1
ATOM 4775 N N . TYR A 1 616 ? -7.406 29.422 22.844 1 98.06 616 TYR A N 1
ATOM 4776 C CA . TYR A 1 616 ? -6.281 28.859 22.109 1 98.06 616 TYR A CA 1
ATOM 4777 C C . TYR A 1 616 ? -6.223 29.438 20.688 1 98.06 616 TYR A C 1
ATOM 4779 O O . TYR A 1 616 ? -5.195 29.969 20.281 1 98.06 616 TYR A O 1
ATOM 4787 N N . PHE A 1 617 ? -7.301 29.344 19.969 1 98.44 617 PHE A N 1
ATOM 4788 C CA . PHE A 1 617 ? -7.312 29.75 18.562 1 98.44 617 PHE A CA 1
ATOM 4789 C C . PHE A 1 617 ? -7.223 31.266 18.453 1 98.44 617 PHE A C 1
ATOM 4791 O O . PHE A 1 617 ? -6.625 31.797 17.5 1 98.44 617 PHE A O 1
ATOM 4798 N N . ARG A 1 618 ? -7.777 32.062 19.422 1 97.5 618 ARG A N 1
ATOM 4799 C CA . ARG A 1 618 ? -7.691 33.5 19.422 1 97.5 618 ARG A CA 1
ATOM 4800 C C . ARG A 1 618 ? -6.246 33.969 19.547 1 97.5 618 ARG A C 1
ATOM 4802 O O . ARG A 1 618 ? -5.922 35.125 19.219 1 97.5 618 ARG A O 1
ATOM 4809 N N . GLY A 1 619 ? -5.5 33.062 20.047 1 97.5 619 GLY A N 1
ATOM 4810 C CA . GLY A 1 619 ? -4.102 33.406 20.25 1 97.5 619 GLY A CA 1
ATOM 4811 C C . GLY A 1 619 ? -3.365 33.719 18.953 1 97.5 619 GLY A C 1
ATOM 4812 O O . GLY A 1 619 ? -2.373 34.438 18.953 1 97.5 619 GLY A O 1
ATOM 4813 N N . PHE A 1 620 ? -3.855 33.156 17.812 1 98.12 620 PHE A N 1
ATOM 4814 C CA . PHE A 1 620 ? -3.072 33.344 16.594 1 98.12 620 PHE A CA 1
ATOM 4815 C C . PHE A 1 620 ? -3.982 33.438 15.375 1 98.12 620 PHE A C 1
ATOM 4817 O O . PHE A 1 620 ? -3.506 33.594 14.258 1 98.12 620 PHE A O 1
ATOM 4824 N N . LEU A 1 621 ? -5.285 33.312 15.492 1 98.12 621 LEU A N 1
ATOM 4825 C CA . LEU A 1 621 ? -6.23 33.469 14.383 1 98.12 621 LEU A CA 1
ATOM 4826 C C . LEU A 1 621 ? -7.18 34.625 14.633 1 98.12 621 LEU A C 1
ATOM 4828 O O . LEU A 1 621 ? -7.285 35.125 15.75 1 98.12 621 LEU A O 1
ATOM 4832 N N . GLN A 1 622 ? -7.77 35.094 13.57 1 97.69 622 GLN A N 1
ATOM 4833 C CA . GLN A 1 622 ? -8.766 36.156 13.617 1 97.69 622 GLN A CA 1
ATOM 4834 C C . GLN A 1 622 ? -9.883 35.906 12.609 1 97.69 622 GLN A C 1
ATOM 4836 O O . GLN A 1 622 ? -9.766 35.031 11.734 1 97.69 622 GLN A O 1
ATOM 4841 N N . ILE A 1 623 ? -10.984 36.562 12.859 1 95.38 623 ILE A N 1
ATOM 4842 C CA . ILE A 1 623 ? -12.125 36.469 11.953 1 95.38 623 ILE A CA 1
ATOM 4843 C C . ILE A 1 623 ? -12 37.5 10.852 1 95.38 623 ILE A C 1
ATOM 4845 O O . ILE A 1 623 ? -11.602 38.656 11.109 1 95.38 623 ILE A O 1
ATOM 4849 N N . THR A 1 624 ? -12.18 37.062 9.641 1 85.06 624 THR A N 1
ATOM 4850 C CA . THR A 1 624 ? -12.094 38 8.531 1 85.06 624 THR A CA 1
ATOM 4851 C C . THR A 1 624 ? -13.445 38.656 8.258 1 85.06 624 THR A C 1
ATOM 4853 O O . THR A 1 624 ? -14.492 38.031 8.492 1 85.06 624 THR A O 1
ATOM 4856 N N . SER A 1 625 ? -13.562 40.031 8.344 1 64.62 625 SER A N 1
ATOM 4857 C CA . SER A 1 625 ? -14.789 40.75 8.023 1 64.62 625 SER A CA 1
ATOM 4858 C C . SER A 1 625 ? -15.242 40.438 6.598 1 64.62 625 SER A C 1
ATOM 4860 O O . SER A 1 625 ? -14.422 40.375 5.68 1 64.62 625 SER A O 1
ATOM 4862 N N . ALA A 1 626 ? -16.453 39.781 6.523 1 47.5 626 ALA A N 1
ATOM 4863 C CA . ALA A 1 626 ? -17.016 39.688 5.18 1 47.5 626 ALA A CA 1
ATOM 4864 C C . ALA A 1 626 ? -17.031 41.062 4.492 1 47.5 626 ALA A C 1
ATOM 4866 O O . ALA A 1 626 ? -17.266 42.094 5.133 1 47.5 626 ALA A O 1
ATOM 4867 N N . MET B 1 1 ? 18.688 19.047 -28.297 1 18.61 1 MET B N 1
ATOM 4868 C CA . MET B 1 1 ? 18.359 17.781 -28.938 1 18.61 1 MET B CA 1
ATOM 4869 C C . MET B 1 1 ? 17.297 17.016 -28.141 1 18.61 1 MET B C 1
ATOM 4871 O O . MET B 1 1 ? 17.469 16.766 -26.938 1 18.61 1 MET B O 1
ATOM 4875 N N . ALA B 1 2 ? 16.094 17.109 -28.672 1 20.62 2 ALA B N 1
ATOM 4876 C CA . ALA B 1 2 ? 14.766 16.625 -28.266 1 20.62 2 ALA B CA 1
ATOM 4877 C C . ALA B 1 2 ? 14.789 15.125 -27.984 1 20.62 2 ALA B C 1
ATOM 4879 O O . ALA B 1 2 ? 15.141 14.328 -28.859 1 20.62 2 ALA B O 1
ATOM 4880 N N . ILE B 1 3 ? 15.172 14.812 -26.75 1 24.05 3 ILE B N 1
ATOM 4881 C CA . ILE B 1 3 ? 15.234 13.414 -26.359 1 24.05 3 ILE B CA 1
ATOM 4882 C C . ILE B 1 3 ? 13.945 12.703 -26.781 1 24.05 3 ILE B C 1
ATOM 4884 O O . ILE B 1 3 ? 12.859 13.055 -26.328 1 24.05 3 ILE B O 1
ATOM 4888 N N . THR B 1 4 ? 13.938 12.273 -28.031 1 24.7 4 THR B N 1
ATOM 4889 C CA . THR B 1 4 ? 12.875 11.461 -28.609 1 24.7 4 THR B CA 1
ATOM 4890 C C . THR B 1 4 ? 12.547 10.281 -27.688 1 24.7 4 THR B C 1
ATOM 4892 O O . THR B 1 4 ? 13.406 9.453 -27.406 1 24.7 4 THR B O 1
ATOM 4895 N N . THR B 1 5 ? 11.75 10.547 -26.656 1 28.45 5 THR B N 1
ATOM 4896 C CA . THR B 1 5 ? 11.195 9.461 -25.859 1 28.45 5 THR B CA 1
ATOM 4897 C C . THR B 1 5 ? 10.664 8.344 -26.75 1 28.45 5 THR B C 1
ATOM 4899 O O . THR B 1 5 ? 9.641 8.516 -27.422 1 28.45 5 THR B O 1
ATOM 4902 N N . SER B 1 6 ? 11.602 7.715 -27.469 1 27.17 6 SER B N 1
ATOM 4903 C CA . SER B 1 6 ? 11.195 6.523 -28.203 1 27.17 6 SER B CA 1
ATOM 4904 C C . SER B 1 6 ? 10.359 5.594 -27.328 1 27.17 6 SER B C 1
ATOM 4906 O O . SER B 1 6 ? 10.789 5.211 -26.234 1 27.17 6 SER B O 1
ATOM 4908 N N . THR B 1 7 ? 9.141 5.824 -27.234 1 31.06 7 THR B N 1
ATOM 4909 C CA . THR B 1 7 ? 8.188 4.801 -26.812 1 31.06 7 THR B CA 1
ATOM 4910 C C . THR B 1 7 ? 8.555 3.447 -27.422 1 31.06 7 THR B C 1
ATOM 4912 O O . THR B 1 7 ? 8.383 3.23 -28.609 1 31.06 7 THR B O 1
ATOM 4915 N N . ASN B 1 8 ? 9.742 2.994 -27.141 1 30.81 8 ASN B N 1
ATOM 4916 C CA . ASN B 1 8 ? 10.055 1.646 -27.609 1 30.81 8 ASN B CA 1
ATOM 4917 C C . ASN B 1 8 ? 8.922 0.671 -27.281 1 30.81 8 ASN B C 1
ATOM 4919 O O . ASN B 1 8 ? 8.852 0.15 -26.172 1 30.81 8 ASN B O 1
ATOM 4923 N N . GLY B 1 9 ? 7.734 0.975 -27.656 1 32.44 9 GLY B N 1
ATOM 4924 C CA . GLY B 1 9 ? 6.699 -0.045 -27.703 1 32.44 9 GLY B CA 1
ATOM 4925 C C . GLY B 1 9 ? 7.168 -1.335 -28.359 1 32.44 9 GLY B C 1
ATOM 4926 O O . GLY B 1 9 ? 7.352 -1.394 -29.578 1 32.44 9 GLY B O 1
ATOM 4927 N N . HIS B 1 10 ? 8.086 -2.029 -27.828 1 33.34 10 HIS B N 1
ATOM 4928 C CA . HIS B 1 10 ? 8.242 -3.365 -28.391 1 33.34 10 HIS B CA 1
ATOM 4929 C C . HIS B 1 10 ? 6.891 -4.047 -28.562 1 33.34 10 HIS B C 1
ATOM 4931 O O . HIS B 1 10 ? 6.23 -4.391 -27.578 1 33.34 10 HIS B O 1
ATOM 4937 N N . SER B 1 11 ? 6.094 -3.604 -29.438 1 35.97 11 SER B N 1
ATOM 4938 C CA . SER B 1 11 ? 4.965 -4.391 -29.922 1 35.97 11 SER B CA 1
ATOM 4939 C C . SER B 1 11 ? 5.375 -5.828 -30.219 1 35.97 11 SER B C 1
ATOM 4941 O O . SER B 1 11 ? 6.266 -6.07 -31.031 1 35.97 11 SER B O 1
ATOM 4943 N N . ASN B 1 12 ? 5.594 -6.609 -29.359 1 41.78 12 ASN B N 1
ATOM 4944 C CA . ASN B 1 12 ? 5.566 -7.965 -29.891 1 41.78 12 ASN B CA 1
ATOM 4945 C C . ASN B 1 12 ? 4.457 -8.141 -30.922 1 41.78 12 ASN B C 1
ATOM 4947 O O . ASN B 1 12 ? 3.293 -8.328 -30.562 1 41.78 12 ASN B O 1
ATOM 4951 N N . GLY B 1 13 ? 4.406 -7.355 -31.969 1 40.59 13 GLY B N 1
ATOM 4952 C CA . GLY B 1 13 ? 3.541 -7.254 -33.125 1 40.59 13 GLY B CA 1
ATOM 4953 C C . GLY B 1 13 ? 3.209 -8.594 -33.75 1 40.59 13 GLY B C 1
ATOM 4954 O O . GLY B 1 13 ? 3.734 -8.945 -34.812 1 40.59 13 GLY B O 1
ATOM 4955 N N . HIS B 1 14 ? 2.885 -9.539 -32.969 1 45.38 14 HIS B N 1
ATOM 4956 C CA . HIS B 1 14 ? 2.432 -10.711 -33.688 1 45.38 14 HIS B CA 1
ATOM 4957 C C . HIS B 1 14 ? 1.245 -10.367 -34.594 1 45.38 14 HIS B C 1
ATOM 4959 O O . HIS B 1 14 ? 0.296 -9.711 -34.156 1 45.38 14 HIS B O 1
ATOM 4965 N N . HIS B 1 15 ? 1.414 -10.352 -35.844 1 49.31 15 HIS B N 1
ATOM 4966 C CA . HIS B 1 15 ? 0.389 -10.156 -36.875 1 49.31 15 HIS B CA 1
ATOM 4967 C C . HIS B 1 15 ? -0.628 -11.289 -36.844 1 49.31 15 HIS B C 1
ATOM 4969 O O . HIS B 1 15 ? -0.327 -12.391 -36.406 1 49.31 15 HIS B O 1
ATOM 4975 N N . ASP B 1 16 ? -1.889 -11.016 -37.125 1 51.19 16 ASP B N 1
ATOM 4976 C CA . ASP B 1 16 ? -3.006 -11.953 -37.188 1 51.19 16 ASP B CA 1
ATOM 4977 C C . ASP B 1 16 ? -2.611 -13.227 -37.938 1 51.19 16 ASP B C 1
ATOM 4979 O O . ASP B 1 16 ? -3.176 -14.289 -37.688 1 51.19 16 ASP B O 1
ATOM 4983 N N . ALA B 1 17 ? -1.635 -13.164 -38.75 1 55.81 17 ALA B N 1
ATOM 4984 C CA . ALA B 1 17 ? -1.237 -14.305 -39.562 1 55.81 17 ALA B CA 1
ATOM 4985 C C . ALA B 1 17 ? -0.295 -15.227 -38.781 1 55.81 17 ALA B C 1
ATOM 4987 O O . ALA B 1 17 ? -0.075 -16.375 -39.188 1 55.81 17 ALA B O 1
ATOM 4988 N N . ASP B 1 18 ? 0.078 -14.844 -37.5 1 80.81 18 ASP B N 1
ATOM 4989 C CA . ASP B 1 18 ? 1.028 -15.656 -36.75 1 80.81 18 ASP B CA 1
ATOM 4990 C C . ASP B 1 18 ? 0.306 -16.625 -35.812 1 80.81 18 ASP B C 1
ATOM 4992 O O . ASP B 1 18 ? -0.795 -16.328 -35.344 1 80.81 18 ASP B O 1
ATOM 4996 N N . ILE B 1 19 ? 0.822 -17.859 -35.719 1 91.69 19 ILE B N 1
ATOM 4997 C CA . ILE B 1 19 ? 0.249 -18.875 -34.812 1 91.69 19 ILE B CA 1
ATOM 4998 C C . ILE B 1 19 ? 0.446 -18.453 -33.375 1 91.69 19 ILE B C 1
ATOM 5000 O O . ILE B 1 19 ? 1.578 -18.266 -32.906 1 91.69 19 ILE B O 1
ATOM 5004 N N . HIS B 1 20 ? -0.626 -18.234 -32.719 1 96.81 20 HIS B N 1
ATOM 5005 C CA . HIS B 1 20 ? -0.578 -17.875 -31.297 1 96.81 20 HIS B CA 1
ATOM 5006 C C . HIS B 1 20 ? -0.507 -19.125 -30.406 1 96.81 20 HIS B C 1
ATOM 5008 O O . HIS B 1 20 ? -0.973 -20.188 -30.797 1 96.81 20 HIS B O 1
ATOM 5014 N N . ASP B 1 21 ? 0.115 -18.953 -29.297 1 97.69 21 ASP B N 1
ATOM 5015 C CA . ASP B 1 21 ? 0.091 -20.047 -28.344 1 97.69 21 ASP B CA 1
ATOM 5016 C C . ASP B 1 21 ? -1.321 -20.281 -27.812 1 97.69 21 ASP B C 1
ATOM 5018 O O . ASP B 1 21 ? -1.778 -21.422 -27.734 1 97.69 21 ASP B O 1
ATOM 5022 N N . VAL B 1 22 ? -1.993 -19.188 -27.453 1 98.44 22 VAL B N 1
ATOM 5023 C CA . VAL B 1 22 ? -3.318 -19.312 -26.844 1 98.44 22 VAL B CA 1
ATOM 5024 C C . VAL B 1 22 ? -4.242 -18.234 -27.406 1 98.44 22 VAL B C 1
ATOM 5026 O O . VAL B 1 22 ? -3.857 -17.062 -27.5 1 98.44 22 VAL B O 1
ATOM 5029 N N . CYS B 1 23 ? -5.395 -18.578 -27.812 1 98.56 23 CYS B N 1
ATOM 5030 C CA . CYS B 1 23 ? -6.477 -17.641 -28.094 1 98.56 23 CYS B CA 1
ATOM 5031 C C . CYS B 1 23 ? -7.5 -17.641 -26.969 1 98.56 23 CYS B C 1
ATOM 5033 O O . CYS B 1 23 ? -8.055 -18.672 -26.609 1 98.56 23 CYS B O 1
ATOM 5035 N N . VAL B 1 24 ? -7.703 -16.484 -26.359 1 98.81 24 VAL B N 1
ATOM 5036 C CA . VAL B 1 24 ? -8.664 -16.312 -25.266 1 98.81 24 VAL B CA 1
ATOM 5037 C C . VAL B 1 24 ? -9.906 -15.602 -25.797 1 98.81 24 VAL B C 1
ATOM 5039 O O . VAL B 1 24 ? -9.812 -14.5 -26.344 1 98.81 24 VAL B O 1
ATOM 5042 N N . VAL B 1 25 ? -11.078 -16.219 -25.656 1 98.56 25 VAL B N 1
ATOM 5043 C CA . VAL B 1 25 ? -12.336 -15.625 -26.094 1 98.56 25 VAL B CA 1
ATOM 5044 C C . VAL B 1 25 ? -13.086 -15.047 -24.891 1 98.56 25 VAL B C 1
ATOM 5046 O O . VAL B 1 25 ? -13.617 -15.797 -24.062 1 98.56 25 VAL B O 1
ATOM 5049 N N . GLY B 1 26 ? -13.188 -13.758 -24.828 1 97.75 26 GLY B N 1
ATOM 5050 C CA . GLY B 1 26 ? -13.805 -13.055 -23.719 1 97.75 26 GLY B CA 1
ATOM 5051 C C . GLY B 1 26 ? -12.805 -12.266 -22.891 1 97.75 26 GLY B C 1
ATOM 5052 O O . GLY B 1 26 ? -11.828 -12.812 -22.391 1 97.75 26 GLY B O 1
ATOM 5053 N N . ALA B 1 27 ? -13.078 -10.953 -22.734 1 97 27 ALA B N 1
ATOM 5054 C CA . ALA B 1 27 ? -12.203 -10.07 -21.969 1 97 27 ALA B CA 1
ATOM 5055 C C . ALA B 1 27 ? -12.883 -9.602 -20.688 1 97 27 ALA B C 1
ATOM 5057 O O . ALA B 1 27 ? -12.836 -8.414 -20.359 1 97 27 ALA B O 1
ATOM 5058 N N . GLY B 1 28 ? -13.562 -10.523 -20.047 1 94.5 28 GLY B N 1
ATOM 5059 C CA . GLY B 1 28 ? -13.961 -10.32 -18.656 1 94.5 28 GLY B CA 1
ATOM 5060 C C . GLY B 1 28 ? -12.852 -10.648 -17.672 1 94.5 28 GLY B C 1
ATOM 5061 O O . GLY B 1 28 ? -11.703 -10.867 -18.062 1 94.5 28 GLY B O 1
ATOM 5062 N N . PRO B 1 29 ? -13.148 -10.727 -16.422 1 93.81 29 PRO B N 1
ATOM 5063 C CA . PRO B 1 29 ? -12.117 -10.938 -15.406 1 93.81 29 PRO B CA 1
ATOM 5064 C C . PRO B 1 29 ? -11.336 -12.234 -15.617 1 93.81 29 PRO B C 1
ATOM 5066 O O . PRO B 1 29 ? -10.109 -12.242 -15.523 1 93.81 29 PRO B O 1
ATOM 5069 N N . SER B 1 30 ? -12.031 -13.289 -15.922 1 96.12 30 SER B N 1
ATOM 5070 C CA . SER B 1 30 ? -11.359 -14.562 -16.109 1 96.12 30 SER B CA 1
ATOM 5071 C C . SER B 1 30 ? -10.438 -14.523 -17.328 1 96.12 30 SER B C 1
ATOM 5073 O O . SER B 1 30 ? -9.289 -14.977 -17.25 1 96.12 30 SER B O 1
ATOM 5075 N N . GLY B 1 31 ? -10.984 -13.984 -18.406 1 98.31 31 GLY B N 1
ATOM 5076 C CA . GLY B 1 31 ? -10.172 -13.914 -19.625 1 98.31 31 GLY B CA 1
ATOM 5077 C C . GLY B 1 31 ? -8.977 -12.992 -19.484 1 98.31 31 GLY B C 1
ATOM 5078 O O . GLY B 1 31 ? -7.883 -13.312 -19.953 1 98.31 31 GLY B O 1
ATOM 5079 N N . LEU B 1 32 ? -9.211 -11.898 -18.875 1 98 32 LEU B N 1
ATOM 5080 C CA . LEU B 1 32 ? -8.133 -10.93 -18.703 1 98 32 LEU B CA 1
ATOM 5081 C C . LEU B 1 32 ? -7.082 -11.461 -17.734 1 98 32 LEU B C 1
ATOM 5083 O O . LEU B 1 32 ? -5.883 -11.289 -17.953 1 98 32 LEU B O 1
ATOM 5087 N N . MET B 1 33 ? -7.484 -12.094 -16.656 1 98.31 33 MET B N 1
ATOM 5088 C CA . MET B 1 33 ? -6.543 -12.734 -15.75 1 98.31 33 MET B CA 1
ATOM 5089 C C . MET B 1 33 ? -5.668 -13.742 -16.484 1 98.31 33 MET B C 1
ATOM 5091 O O . MET B 1 33 ? -4.445 -13.734 -16.328 1 98.31 33 MET B O 1
ATOM 5095 N N . LEU B 1 34 ? -6.293 -14.562 -17.219 1 98.75 34 LEU B N 1
ATOM 5096 C CA . LEU B 1 34 ? -5.555 -15.57 -17.984 1 98.75 34 LEU B CA 1
ATOM 5097 C C . LEU B 1 34 ? -4.543 -14.914 -18.922 1 98.75 34 LEU B C 1
ATOM 5099 O O . LEU B 1 34 ? -3.381 -15.32 -18.969 1 98.75 34 LEU B O 1
ATOM 5103 N N . SER B 1 35 ? -5.02 -13.906 -19.594 1 98.75 35 SER B N 1
ATOM 5104 C CA . SER B 1 35 ? -4.176 -13.219 -20.562 1 98.75 35 SER B CA 1
ATOM 5105 C C . SER B 1 35 ? -2.979 -12.562 -19.891 1 98.75 35 SER B C 1
ATOM 5107 O O . SER B 1 35 ? -1.862 -12.609 -20.406 1 98.75 35 SER B O 1
ATOM 5109 N N . VAL B 1 36 ? -3.219 -12 -18.766 1 98.5 36 VAL B N 1
ATOM 5110 C CA . VAL B 1 36 ? -2.15 -11.352 -18.016 1 98.5 36 VAL B CA 1
ATOM 5111 C C . VAL B 1 36 ? -1.095 -12.383 -17.609 1 98.5 36 VAL B C 1
ATOM 5113 O O . VAL B 1 36 ? 0.101 -12.164 -17.828 1 98.5 36 VAL B O 1
ATOM 5116 N N . VAL B 1 37 ? -1.514 -13.477 -17.125 1 98.5 37 VAL B N 1
ATOM 5117 C CA . VAL B 1 37 ? -0.59 -14.516 -16.688 1 98.5 37 VAL B CA 1
ATOM 5118 C C . VAL B 1 37 ? 0.215 -15.039 -17.875 1 98.5 37 VAL B C 1
ATOM 5120 O O . VAL B 1 37 ? 1.447 -15.078 -17.828 1 98.5 37 VAL B O 1
ATOM 5123 N N . LEU B 1 38 ? -0.458 -15.359 -18.938 1 98.56 38 LEU B N 1
ATOM 5124 C CA . LEU B 1 38 ? 0.193 -15.953 -20.094 1 98.56 38 LEU B CA 1
ATOM 5125 C C . LEU B 1 38 ? 1.168 -14.969 -20.734 1 98.56 38 LEU B C 1
ATOM 5127 O O . LEU B 1 38 ? 2.289 -15.344 -21.094 1 98.56 38 LEU B O 1
ATOM 5131 N N . ALA B 1 39 ? 0.712 -13.758 -20.859 1 98.25 39 ALA B N 1
ATOM 5132 C CA . ALA B 1 39 ? 1.568 -12.742 -21.469 1 98.25 39 ALA B CA 1
ATOM 5133 C C . ALA B 1 39 ? 2.826 -12.508 -20.641 1 98.25 39 ALA B C 1
ATOM 5135 O O . ALA B 1 39 ? 3.928 -12.406 -21.172 1 98.25 39 ALA B O 1
ATOM 5136 N N . LYS B 1 40 ? 2.693 -12.469 -19.359 1 97.19 40 LYS B N 1
ATOM 5137 C CA . LYS B 1 40 ? 3.828 -12.305 -18.453 1 97.19 40 LYS B CA 1
ATOM 5138 C C . LYS B 1 40 ? 4.844 -13.43 -18.625 1 97.19 40 LYS B C 1
ATOM 5140 O O . LYS B 1 40 ? 6.047 -13.211 -18.484 1 97.19 40 LYS B O 1
ATOM 5145 N N . LEU B 1 41 ? 4.312 -14.578 -18.906 1 97.69 41 LEU B N 1
ATOM 5146 C CA . LEU B 1 41 ? 5.172 -15.758 -18.969 1 97.69 41 LEU B CA 1
ATOM 5147 C C . LEU B 1 41 ? 5.75 -15.938 -20.375 1 97.69 41 LEU B C 1
ATOM 5149 O O . LEU B 1 41 ? 6.48 -16.891 -20.625 1 97.69 41 LEU B O 1
ATOM 5153 N N . GLY B 1 42 ? 5.438 -15.031 -21.297 1 97.06 42 GLY B N 1
ATOM 5154 C CA . GLY B 1 42 ? 6.117 -14.953 -22.594 1 97.06 42 GLY B CA 1
ATOM 5155 C C . GLY B 1 42 ? 5.359 -15.648 -23.703 1 97.06 42 GLY B C 1
ATOM 5156 O O . GLY B 1 42 ? 5.863 -15.773 -24.828 1 97.06 42 GLY B O 1
ATOM 5157 N N . LEU B 1 43 ? 4.176 -16.094 -23.438 1 97.81 43 LEU B N 1
ATOM 5158 C CA . LEU B 1 43 ? 3.395 -16.734 -24.484 1 97.81 43 LEU B CA 1
ATOM 5159 C C . LEU B 1 43 ? 2.748 -15.711 -25.406 1 97.81 43 LEU B C 1
ATOM 5161 O O . LEU B 1 43 ? 2.4 -14.609 -24.969 1 97.81 43 LEU B O 1
ATOM 5165 N N . SER B 1 44 ? 2.609 -16.094 -26.641 1 97.56 44 SER B N 1
ATOM 5166 C CA . SER B 1 44 ? 1.827 -15.297 -27.578 1 97.56 44 SER B CA 1
ATOM 5167 C C . SER B 1 44 ? 0.331 -15.5 -27.359 1 97.56 44 SER B C 1
ATOM 5169 O O . SER B 1 44 ? -0.191 -16.594 -27.578 1 97.56 44 SER B O 1
ATOM 5171 N N . VAL B 1 45 ? -0.366 -14.406 -26.969 1 98.12 45 VAL B N 1
ATOM 5172 C CA . VAL B 1 45 ? -1.774 -14.516 -26.609 1 98.12 45 VAL B CA 1
ATOM 5173 C C . VAL B 1 45 ? -2.607 -13.586 -27.484 1 98.12 45 VAL B C 1
ATOM 5175 O O . VAL B 1 45 ? -2.234 -12.43 -27.703 1 98.12 45 VAL B O 1
ATOM 5178 N N . LYS B 1 46 ? -3.652 -14.109 -28.062 1 98.06 46 LYS B N 1
ATOM 5179 C CA . LYS B 1 46 ? -4.676 -13.312 -28.719 1 98.06 46 LYS B CA 1
ATOM 5180 C C . LYS B 1 46 ? -5.969 -13.289 -27.906 1 98.06 46 LYS B C 1
ATOM 5182 O O . LYS B 1 46 ? -6.598 -14.328 -27.703 1 98.06 46 LYS B O 1
ATOM 5187 N N . VAL B 1 47 ? -6.332 -12.117 -27.453 1 98.31 47 VAL B N 1
ATOM 5188 C CA . VAL B 1 47 ? -7.555 -11.961 -26.672 1 98.31 47 VAL B CA 1
ATOM 5189 C C . VAL B 1 47 ? -8.617 -11.266 -27.516 1 98.31 47 VAL B C 1
ATOM 5191 O O . VAL B 1 47 ? -8.414 -10.141 -27.984 1 98.31 47 VAL B O 1
ATOM 5194 N N . ILE B 1 48 ? -9.773 -11.906 -27.688 1 97.38 48 ILE B N 1
ATOM 5195 C CA . ILE B 1 48 ? -10.844 -11.289 -28.469 1 97.38 48 ILE B CA 1
ATOM 5196 C C . ILE B 1 48 ? -12.086 -11.125 -27.594 1 97.38 48 ILE B C 1
ATOM 5198 O O . ILE B 1 48 ? -12.32 -11.922 -26.672 1 97.38 48 ILE B O 1
ATOM 5202 N N . ASP B 1 49 ? -12.766 -10.172 -27.812 1 96.88 49 ASP B N 1
ATOM 5203 C CA . ASP B 1 49 ? -14.023 -9.898 -27.125 1 96.88 49 ASP B CA 1
ATOM 5204 C C . ASP B 1 49 ? -15.055 -9.312 -28.094 1 96.88 49 ASP B C 1
ATOM 5206 O O . ASP B 1 49 ? -14.719 -8.492 -28.953 1 96.88 49 ASP B O 1
ATOM 5210 N N . GLU B 1 50 ? -16.266 -9.711 -27.859 1 94.69 50 GLU B N 1
ATOM 5211 C CA . GLU B 1 50 ? -17.328 -9.242 -28.734 1 94.69 50 GLU B CA 1
ATOM 5212 C C . GLU B 1 50 ? -17.672 -7.781 -28.438 1 94.69 50 GLU B C 1
ATOM 5214 O O . GLU B 1 50 ? -18.125 -7.059 -29.328 1 94.69 50 GLU B O 1
ATOM 5219 N N . ARG B 1 51 ? -17.438 -7.273 -27.297 1 92 51 ARG B N 1
ATOM 5220 C CA . ARG B 1 51 ? -17.781 -5.902 -26.922 1 92 51 ARG B CA 1
ATOM 5221 C C . ARG B 1 51 ? -16.797 -4.914 -27.531 1 92 51 ARG B C 1
ATOM 5223 O O . ARG B 1 51 ? -15.594 -5.18 -27.609 1 92 51 ARG B O 1
ATOM 5230 N N . PRO B 1 52 ? -17.281 -3.773 -27.828 1 89.88 52 PRO B N 1
ATOM 5231 C CA . PRO B 1 52 ? -16.391 -2.768 -28.422 1 89.88 52 PRO B CA 1
ATOM 5232 C C . PRO B 1 52 ? -15.477 -2.115 -27.391 1 89.88 52 PRO B C 1
ATOM 5234 O O . PRO B 1 52 ? -14.453 -1.525 -27.75 1 89.88 52 PRO B O 1
ATOM 5237 N N . ASP B 1 53 ? -15.961 -2.158 -26.125 1 88 53 ASP B N 1
ATOM 5238 C CA . ASP B 1 53 ? -15.172 -1.548 -25.062 1 88 53 ASP B CA 1
ATOM 5239 C C . ASP B 1 53 ? -15.312 -2.326 -23.75 1 88 53 ASP B C 1
ATOM 5241 O O . ASP B 1 53 ? -16.078 -3.283 -23.672 1 88 53 ASP B O 1
ATOM 5245 N N . GLN B 1 54 ? -14.523 -1.888 -22.797 1 82.19 54 GLN B N 1
ATOM 5246 C CA . GLN B 1 54 ? -14.578 -2.51 -21.469 1 82.19 54 GLN B CA 1
ATOM 5247 C C . GLN B 1 54 ? -15.875 -2.168 -20.75 1 82.19 54 GLN B C 1
ATOM 5249 O O . GLN B 1 54 ? -16.562 -1.207 -21.109 1 82.19 54 GLN B O 1
ATOM 5254 N N . THR B 1 55 ? -16.172 -3.006 -19.766 1 76.81 55 THR B N 1
ATOM 5255 C CA . THR B 1 55 ? -17.344 -2.746 -18.922 1 76.81 55 THR B CA 1
ATOM 5256 C C . THR B 1 55 ? -17.172 -1.456 -18.125 1 76.81 55 THR B C 1
ATOM 5258 O O . THR B 1 55 ? -16.109 -1.221 -17.547 1 76.81 55 THR B O 1
ATOM 5261 N N . THR B 1 56 ? -18.188 -0.68 -18.141 1 71.12 56 THR B N 1
ATOM 5262 C CA . THR B 1 56 ? -18.062 0.604 -17.469 1 71.12 56 THR B CA 1
ATOM 5263 C C . THR B 1 56 ? -18.578 0.508 -16.031 1 71.12 56 THR B C 1
ATOM 5265 O O . THR B 1 56 ? -18.047 1.165 -15.133 1 71.12 56 THR B O 1
ATOM 5268 N N . VAL B 1 57 ? -19.703 -0.056 -15.898 1 65.19 57 VAL B N 1
ATOM 5269 C CA . VAL B 1 57 ? -20.281 -0.136 -14.562 1 65.19 57 VAL B CA 1
ATOM 5270 C C . VAL B 1 57 ? -20.844 -1.534 -14.32 1 65.19 57 VAL B C 1
ATOM 5272 O O . VAL B 1 57 ? -21 -2.314 -15.266 1 65.19 57 VAL B O 1
ATOM 5275 N N . GLY B 1 58 ? -20.953 -1.899 -13.078 1 63.88 58 GLY B N 1
ATOM 5276 C CA . GLY B 1 58 ? -21.891 -2.949 -12.719 1 63.88 58 GLY B CA 1
ATOM 5277 C C . GLY B 1 58 ? -21.234 -4.312 -12.586 1 63.88 58 GLY B C 1
ATOM 5278 O O . GLY B 1 58 ? -20.016 -4.414 -12.508 1 63.88 58 GLY B O 1
ATOM 5279 N N . ARG B 1 59 ? -21.859 -5.367 -12.305 1 62.88 59 ARG B N 1
ATOM 5280 C CA . ARG B 1 59 ? -22.062 -6.812 -12.234 1 62.88 59 ARG B CA 1
ATOM 5281 C C . ARG B 1 59 ? -21.359 -7.414 -11.031 1 62.88 59 ARG B C 1
ATOM 5283 O O . ARG B 1 59 ? -21.984 -8.078 -10.203 1 62.88 59 ARG B O 1
ATOM 5290 N N . ALA B 1 60 ? -19.938 -7.379 -11.047 1 63.03 60 ALA B N 1
ATOM 5291 C CA . ALA B 1 60 ? -19.188 -8.039 -9.984 1 63.03 60 ALA B CA 1
ATOM 5292 C C . ALA B 1 60 ? -18.547 -7.016 -9.047 1 63.03 60 ALA B C 1
ATOM 5294 O O . ALA B 1 60 ? -18.094 -5.957 -9.484 1 63.03 60 ALA B O 1
ATOM 5295 N N . ASP B 1 61 ? -18.703 -7.488 -7.645 1 73.06 61 ASP B N 1
ATOM 5296 C CA . ASP B 1 61 ? -18.312 -6.344 -6.824 1 73.06 61 ASP B CA 1
ATOM 5297 C C . ASP B 1 61 ? -17.312 -6.75 -5.754 1 73.06 61 ASP B C 1
ATOM 5299 O O . ASP B 1 61 ? -16.391 -5.988 -5.438 1 73.06 61 ASP B O 1
ATOM 5303 N N . GLY B 1 62 ? -17.391 -7.918 -5.219 1 89.38 62 GLY B N 1
ATOM 5304 C CA . GLY B 1 62 ? -16.594 -8.156 -4.023 1 89.38 62 GLY B CA 1
ATOM 5305 C C . GLY B 1 62 ? -15.352 -8.992 -4.289 1 89.38 62 GLY B C 1
ATOM 5306 O O . GLY B 1 62 ? -15.445 -10.117 -4.785 1 89.38 62 GLY B O 1
ATOM 5307 N N . ILE B 1 63 ? -14.203 -8.477 -3.994 1 94.06 63 ILE B N 1
ATOM 5308 C CA . ILE B 1 63 ? -12.938 -9.188 -4.094 1 94.06 63 ILE B CA 1
ATOM 5309 C C . ILE B 1 63 ? -12.555 -9.758 -2.732 1 94.06 63 ILE B C 1
ATOM 5311 O O . ILE B 1 63 ? -12.422 -9.016 -1.754 1 94.06 63 ILE B O 1
ATOM 5315 N N . GLN B 1 64 ? -12.398 -11.016 -2.705 1 94.19 64 GLN B N 1
ATOM 5316 C CA . GLN B 1 64 ? -12.117 -11.734 -1.469 1 94.19 64 GLN B CA 1
ATOM 5317 C C . GLN B 1 64 ? -10.648 -11.609 -1.077 1 94.19 64 GLN B C 1
ATOM 5319 O O . GLN B 1 64 ? -9.805 -11.281 -1.912 1 94.19 64 GLN B O 1
ATOM 5324 N N . PRO B 1 65 ? -10.312 -11.922 0.226 1 95.81 65 PRO B N 1
ATOM 5325 C CA . PRO B 1 65 ? -8.93 -11.844 0.705 1 95.81 65 PRO B CA 1
ATOM 5326 C C . PRO B 1 65 ? -7.957 -12.641 -0.161 1 95.81 65 PRO B C 1
ATOM 5328 O O . PRO B 1 65 ? -6.887 -12.141 -0.515 1 95.81 65 PRO B O 1
ATOM 5331 N N . LYS B 1 66 ? -8.312 -13.805 -0.564 1 95.88 66 LYS B N 1
ATOM 5332 C CA . LYS B 1 66 ? -7.422 -14.617 -1.38 1 95.88 66 LYS B CA 1
ATOM 5333 C C . LYS B 1 66 ? -7.191 -13.984 -2.748 1 95.88 66 LYS B C 1
ATOM 5335 O O . LYS B 1 66 ? -6.078 -14.023 -3.279 1 95.88 66 LYS B O 1
ATOM 5340 N N . THR B 1 67 ? -8.25 -13.477 -3.312 1 96.19 67 THR B N 1
ATOM 5341 C CA . THR B 1 67 ? -8.109 -12.828 -4.609 1 96.19 67 THR B CA 1
ATOM 5342 C C . THR B 1 67 ? -7.211 -11.594 -4.508 1 96.19 67 THR B C 1
ATOM 5344 O O . THR B 1 67 ? -6.387 -11.344 -5.387 1 96.19 67 THR B O 1
ATOM 5347 N N . ILE B 1 68 ? -7.359 -10.844 -3.412 1 97 68 ILE B N 1
ATOM 5348 C CA . ILE B 1 68 ? -6.473 -9.711 -3.186 1 97 68 ILE B CA 1
ATOM 5349 C C . ILE B 1 68 ? -5.023 -10.18 -3.146 1 97 68 ILE B C 1
ATOM 5351 O O . ILE B 1 68 ? -4.152 -9.602 -3.801 1 97 68 ILE B O 1
ATOM 5355 N N . GLU B 1 69 ? -4.777 -11.211 -2.416 1 97.12 69 GLU B N 1
ATOM 5356 C CA . GLU B 1 69 ? -3.43 -11.758 -2.309 1 97.12 69 GLU B CA 1
ATOM 5357 C C . GLU B 1 69 ? -2.912 -12.219 -3.668 1 97.12 69 GLU B C 1
ATOM 5359 O O . GLU B 1 69 ? -1.741 -12.016 -3.994 1 97.12 69 GLU B O 1
ATOM 5364 N N . THR B 1 70 ? -3.783 -12.844 -4.43 1 97.31 70 THR B N 1
ATOM 5365 C CA . THR B 1 70 ? -3.398 -13.305 -5.758 1 97.31 70 THR B CA 1
ATOM 5366 C C . THR B 1 70 ? -2.988 -12.125 -6.637 1 97.31 70 THR B C 1
ATOM 5368 O O . THR B 1 70 ? -1.978 -12.195 -7.344 1 97.31 70 THR B O 1
ATOM 5371 N N . LEU B 1 71 ? -3.768 -11.086 -6.574 1 97.38 71 LEU B N 1
ATOM 5372 C CA . LEU B 1 71 ? -3.4 -9.891 -7.32 1 97.38 71 LEU B CA 1
ATOM 5373 C C . LEU B 1 71 ? -2.047 -9.359 -6.863 1 97.38 71 LEU B C 1
ATOM 5375 O O . LEU B 1 71 ? -1.225 -8.953 -7.688 1 97.38 71 LEU B O 1
ATOM 5379 N N . GLN B 1 72 ? -1.784 -9.438 -5.59 1 96.75 72 GLN B N 1
ATOM 5380 C CA . GLN B 1 72 ? -0.501 -8.992 -5.059 1 96.75 72 GLN B CA 1
ATOM 5381 C C . GLN B 1 72 ? 0.637 -9.883 -5.547 1 96.75 72 GLN B C 1
ATOM 5383 O O . GLN B 1 72 ? 1.742 -9.398 -5.805 1 96.75 72 GLN B O 1
ATOM 5388 N N . MET B 1 73 ? 0.383 -11.172 -5.652 1 96.56 73 MET B N 1
ATOM 5389 C CA . MET B 1 73 ? 1.387 -12.07 -6.207 1 96.56 73 MET B CA 1
ATOM 5390 C C . MET B 1 73 ? 1.786 -11.641 -7.617 1 96.56 73 MET B C 1
ATOM 5392 O O . MET B 1 73 ? 2.957 -11.727 -7.988 1 96.56 73 MET B O 1
ATOM 5396 N N . LEU B 1 74 ? 0.842 -11.102 -8.328 1 96.19 74 LEU B N 1
ATOM 5397 C CA . LEU B 1 74 ? 1.061 -10.664 -9.703 1 96.19 74 LEU B CA 1
ATOM 5398 C C . LEU B 1 74 ? 1.583 -9.234 -9.742 1 96.19 74 LEU B C 1
ATOM 5400 O O . LEU B 1 74 ? 1.892 -8.711 -10.812 1 96.19 74 LEU B O 1
ATOM 5404 N N . ARG B 1 75 ? 1.669 -8.578 -8.586 1 94.62 75 ARG B N 1
ATOM 5405 C CA . ARG B 1 75 ? 2.104 -7.191 -8.445 1 94.62 75 ARG B CA 1
ATOM 5406 C C . ARG B 1 75 ? 1.133 -6.238 -9.133 1 94.62 75 ARG B C 1
ATOM 5408 O O . ARG B 1 75 ? 1.554 -5.289 -9.805 1 94.62 75 ARG B O 1
ATOM 5415 N N . ILE B 1 76 ? -0.139 -6.539 -9.016 1 94.88 76 ILE B N 1
ATOM 5416 C CA . ILE B 1 76 ? -1.176 -5.645 -9.516 1 94.88 76 ILE B CA 1
ATOM 5417 C C . ILE B 1 76 ? -2.232 -5.422 -8.438 1 94.88 76 ILE B C 1
ATOM 5419 O O . ILE B 1 76 ? -2.211 -6.078 -7.395 1 94.88 76 ILE B O 1
ATOM 5423 N N . GLY B 1 77 ? -3.055 -4.457 -8.594 1 93.94 77 GLY B N 1
ATOM 5424 C CA . GLY B 1 77 ? -4.23 -4.289 -7.754 1 93.94 77 GLY B CA 1
ATOM 5425 C C . GLY B 1 77 ? -4.078 -3.178 -6.73 1 93.94 77 GLY B C 1
ATOM 5426 O O . GLY B 1 77 ? -5.016 -2.883 -5.984 1 93.94 77 GLY B O 1
ATOM 5427 N N . ASP B 1 78 ? -2.982 -2.498 -6.633 1 91.81 78 ASP B N 1
ATOM 5428 C CA . ASP B 1 78 ? -2.818 -1.389 -5.699 1 91.81 78 ASP B CA 1
ATOM 5429 C C . ASP B 1 78 ? -3.873 -0.31 -5.938 1 91.81 78 ASP B C 1
ATOM 5431 O O . ASP B 1 78 ? -4.391 0.281 -4.984 1 91.81 78 ASP B O 1
ATOM 5435 N N . ASP B 1 79 ? -4.109 -0.063 -7.133 1 92.5 79 ASP B N 1
ATOM 5436 C CA . ASP B 1 79 ? -5.102 0.946 -7.488 1 92.5 79 ASP B CA 1
ATOM 5437 C C . ASP B 1 79 ? -6.488 0.548 -6.988 1 92.5 79 ASP B C 1
ATOM 5439 O O . ASP B 1 79 ? -7.27 1.4 -6.562 1 92.5 79 ASP B O 1
ATOM 5443 N N . LEU B 1 80 ? -6.816 -0.739 -7.039 1 94.88 80 LEU B N 1
ATOM 5444 C CA . LEU B 1 80 ? -8.094 -1.227 -6.535 1 94.88 80 LEU B CA 1
ATOM 5445 C C . LEU B 1 80 ? -8.211 -1.008 -5.031 1 94.88 80 LEU B C 1
ATOM 5447 O O . LEU B 1 80 ? -9.25 -0.572 -4.535 1 94.88 80 LEU B O 1
ATOM 5451 N N . VAL B 1 81 ? -7.125 -1.274 -4.352 1 94.38 81 VAL B N 1
ATOM 5452 C CA . VAL B 1 81 ? -7.117 -1.129 -2.898 1 94.38 81 VAL B CA 1
ATOM 5453 C C . VAL B 1 81 ? -7.273 0.343 -2.525 1 94.38 81 VAL B C 1
ATOM 5455 O O . VAL B 1 81 ? -7.938 0.673 -1.541 1 94.38 81 VAL B O 1
ATOM 5458 N N . GLN B 1 82 ? -6.762 1.199 -3.309 1 91 82 GLN B N 1
ATOM 5459 C CA . GLN B 1 82 ? -6.793 2.633 -3.037 1 91 82 GLN B CA 1
ATOM 5460 C C . GLN B 1 82 ? -8.188 3.205 -3.281 1 91 82 GLN B C 1
ATOM 5462 O O . GLN B 1 82 ? -8.609 4.133 -2.592 1 91 82 GLN B O 1
ATOM 5467 N N . THR B 1 83 ? -8.867 2.639 -4.219 1 92.5 83 THR B N 1
ATOM 5468 C CA . THR B 1 83 ? -10.102 3.281 -4.656 1 92.5 83 THR B CA 1
ATOM 5469 C C . THR B 1 83 ? -11.32 2.471 -4.215 1 92.5 83 THR B C 1
ATOM 5471 O O . THR B 1 83 ? -12.438 2.982 -4.207 1 92.5 83 THR B O 1
ATOM 5474 N N . GLY B 1 84 ? -11.109 1.233 -3.91 1 94.88 84 GLY B N 1
ATOM 5475 C CA . GLY B 1 84 ? -12.211 0.384 -3.494 1 94.88 84 GLY B CA 1
ATOM 5476 C C . GLY B 1 84 ? -12.664 0.651 -2.072 1 94.88 84 GLY B C 1
ATOM 5477 O O . GLY B 1 84 ? -12.078 1.479 -1.372 1 94.88 84 GLY B O 1
ATOM 5478 N N . VAL B 1 85 ? -13.781 0.032 -1.679 1 96.44 85 VAL B N 1
ATOM 5479 C CA . VAL B 1 85 ? -14.32 0.138 -0.326 1 96.44 85 VAL B CA 1
ATOM 5480 C C . VAL B 1 85 ? -14.031 -1.144 0.449 1 96.44 85 VAL B C 1
ATOM 5482 O O . VAL B 1 85 ? -14.305 -2.244 -0.031 1 96.44 85 VAL B O 1
ATOM 5485 N N . LYS B 1 86 ? -13.453 -1.022 1.575 1 97.31 86 LYS B N 1
ATOM 5486 C CA . LYS B 1 86 ? -13.109 -2.166 2.414 1 97.31 86 LYS B CA 1
ATOM 5487 C C . LYS B 1 86 ? -14.211 -2.461 3.424 1 97.31 86 LYS B C 1
ATOM 5489 O O . LYS B 1 86 ? -14.586 -1.593 4.219 1 97.31 86 LYS B O 1
ATOM 5494 N N . VAL B 1 87 ? -14.742 -3.627 3.381 1 96.56 87 VAL B N 1
ATOM 5495 C CA . VAL B 1 87 ? -15.805 -4.023 4.293 1 96.56 87 VAL B CA 1
ATOM 5496 C C . VAL B 1 87 ? -15.273 -5.047 5.297 1 96.56 87 VAL B C 1
ATOM 5498 O O . VAL B 1 87 ? -14.859 -6.141 4.914 1 96.56 87 VAL B O 1
ATOM 5501 N N . HIS B 1 88 ? -15.383 -4.703 6.527 1 96.56 88 HIS B N 1
ATOM 5502 C CA . HIS B 1 88 ? -14.773 -5.512 7.578 1 96.56 88 HIS B CA 1
ATOM 5503 C C . HIS B 1 88 ? -15.836 -6.219 8.414 1 96.56 88 HIS B C 1
ATOM 5505 O O . HIS B 1 88 ? -15.523 -7.117 9.195 1 96.56 88 HIS B O 1
ATOM 5511 N N . ASP B 1 89 ? -17.109 -5.859 8.188 1 95 89 ASP B N 1
ATOM 5512 C CA . ASP B 1 89 ? -18.125 -6.402 9.086 1 95 89 ASP B CA 1
ATOM 5513 C C . ASP B 1 89 ? -19.422 -6.707 8.328 1 95 89 ASP B C 1
ATOM 5515 O O . ASP B 1 89 ? -19.531 -6.395 7.141 1 95 89 ASP B O 1
ATOM 5519 N N . ILE B 1 90 ? -20.297 -7.445 8.977 1 91.94 90 ILE B N 1
ATOM 5520 C CA . ILE B 1 90 ? -21.641 -7.758 8.484 1 91.94 90 ILE B CA 1
ATOM 5521 C C . ILE B 1 90 ? -22.672 -7.457 9.562 1 91.94 90 ILE B C 1
ATOM 5523 O O . ILE B 1 90 ? -22.469 -7.789 10.734 1 91.94 90 ILE B O 1
ATOM 5527 N N . CYS B 1 91 ? -23.656 -6.746 9.195 1 93.75 91 CYS B N 1
ATOM 5528 C CA . CYS B 1 91 ? -24.766 -6.418 10.094 1 93.75 91 CYS B CA 1
ATOM 5529 C C . CYS B 1 91 ? -26.031 -7.133 9.672 1 93.75 91 CYS B C 1
ATOM 5531 O O . CYS B 1 91 ? -26.297 -7.316 8.484 1 93.75 91 CYS B O 1
ATOM 5533 N N . MET B 1 92 ? -26.812 -7.57 10.656 1 91.88 92 MET B N 1
ATOM 5534 C CA . MET B 1 92 ? -28.062 -8.289 10.414 1 91.88 92 MET B CA 1
ATOM 5535 C C . MET B 1 92 ? -29.234 -7.574 11.07 1 91.88 92 MET B C 1
ATOM 5537 O O . MET B 1 92 ? -29.141 -7.137 12.219 1 91.88 92 MET B O 1
ATOM 5541 N N . TRP B 1 93 ? -30.25 -7.441 10.281 1 93.88 93 TRP B N 1
ATOM 5542 C CA . TRP B 1 93 ? -31.469 -6.801 10.742 1 93.88 93 TRP B CA 1
ATOM 5543 C C . TRP B 1 93 ? -32.688 -7.695 10.484 1 93.88 93 TRP B C 1
ATOM 5545 O O . TRP B 1 93 ? -32.688 -8.461 9.516 1 93.88 93 TRP B O 1
ATOM 5555 N N . ARG B 1 94 ? -33.688 -7.598 11.367 1 92.62 94 ARG B N 1
ATOM 5556 C CA . ARG B 1 94 ? -34.938 -8.32 11.219 1 92.62 94 ARG B CA 1
ATOM 5557 C C . ARG B 1 94 ? -36.125 -7.414 11.5 1 92.62 94 ARG B C 1
ATOM 5559 O O . ARG B 1 94 ? -36.125 -6.633 12.453 1 92.62 94 ARG B O 1
ATOM 5566 N N . GLY B 1 95 ? -37.031 -7.523 10.578 1 91.44 95 GLY B N 1
ATOM 5567 C CA . GLY B 1 95 ? -38.281 -6.77 10.742 1 91.44 95 GLY B CA 1
ATOM 5568 C C . GLY B 1 95 ? -39.5 -7.652 10.812 1 91.44 95 GLY B C 1
ATOM 5569 O O . GLY B 1 95 ? -39.594 -8.664 10.109 1 91.44 95 GLY B O 1
ATOM 5570 N N . SER B 1 96 ? -40.438 -7.289 11.68 1 89.69 96 SER B N 1
ATOM 5571 C CA . SER B 1 96 ? -41.75 -7.934 11.797 1 89.69 96 SER B CA 1
ATOM 5572 C C . SER B 1 96 ? -42.844 -6.902 12.023 1 89.69 96 SER B C 1
ATOM 5574 O O . SER B 1 96 ? -42.562 -5.777 12.445 1 89.69 96 SER B O 1
ATOM 5576 N N . PRO B 1 97 ? -44.031 -7.293 11.648 1 88 97 PRO B N 1
ATOM 5577 C CA . PRO B 1 97 ? -45.156 -6.359 11.883 1 88 97 PRO B CA 1
ATOM 5578 C C . PRO B 1 97 ? -45.312 -5.984 13.352 1 88 97 PRO B C 1
ATOM 5580 O O . PRO B 1 97 ? -45.75 -4.875 13.664 1 88 97 PRO B O 1
ATOM 5583 N N . THR B 1 98 ? -44.906 -6.773 14.25 1 90.44 98 THR B N 1
ATOM 5584 C CA . THR B 1 98 ? -45.125 -6.559 15.672 1 90.44 98 THR B CA 1
ATOM 5585 C C . THR B 1 98 ? -43.969 -5.816 16.297 1 90.44 98 THR B C 1
ATOM 5587 O O . THR B 1 98 ? -44.156 -4.918 17.125 1 90.44 98 THR B O 1
ATOM 5590 N N . GLU B 1 99 ? -42.719 -6.078 15.906 1 89.81 99 GLU B N 1
ATOM 5591 C CA . GLU B 1 99 ? -41.562 -5.559 16.594 1 89.81 99 GLU B CA 1
ATOM 5592 C C . GLU B 1 99 ? -40.875 -4.473 15.766 1 89.81 99 GLU B C 1
ATOM 5594 O O . GLU B 1 99 ? -40 -3.768 16.266 1 89.81 99 GLU B O 1
ATOM 5599 N N . GLY B 1 100 ? -41.312 -4.285 14.617 1 91.81 100 GLY B N 1
ATOM 5600 C CA . GLY B 1 100 ? -40.594 -3.352 13.75 1 91.81 100 GLY B CA 1
ATOM 5601 C C . GLY B 1 100 ? -39.25 -3.844 13.328 1 91.81 100 GLY B C 1
ATOM 5602 O O . GLY B 1 100 ? -38.906 -5.004 13.547 1 91.81 100 GLY B O 1
ATOM 5603 N N . LEU B 1 101 ? -38.469 -3.053 12.633 1 94.75 101 LEU B N 1
ATOM 5604 C CA . LEU B 1 101 ? -37.125 -3.395 12.156 1 94.75 101 LEU B CA 1
ATOM 5605 C C . LEU B 1 101 ? -36.094 -3.164 13.25 1 94.75 101 LEU B C 1
ATOM 5607 O O . LEU B 1 101 ? -36.031 -2.08 13.836 1 94.75 101 LEU B O 1
ATOM 5611 N N . ARG B 1 102 ? -35.312 -4.168 13.555 1 94.25 102 ARG B N 1
ATOM 5612 C CA . ARG B 1 102 ? -34.281 -4.051 14.586 1 94.25 102 ARG B CA 1
ATOM 5613 C C . ARG B 1 102 ? -33 -4.773 14.172 1 94.25 102 ARG B C 1
ATOM 5615 O O . ARG B 1 102 ? -33.062 -5.762 13.438 1 94.25 102 ARG B O 1
ATOM 5622 N N . ARG B 1 103 ? -31.922 -4.316 14.672 1 93.81 103 ARG B N 1
ATOM 5623 C CA . ARG B 1 103 ? -30.641 -4.984 14.453 1 93.81 103 ARG B CA 1
ATOM 5624 C C . ARG B 1 103 ? -30.5 -6.223 15.336 1 93.81 103 ARG B C 1
ATOM 5626 O O . ARG B 1 103 ? -30.75 -6.16 16.547 1 93.81 103 ARG B O 1
ATOM 5633 N N . THR B 1 104 ? -30.141 -7.301 14.766 1 91.06 104 THR B N 1
ATOM 5634 C CA . THR B 1 104 ? -30.062 -8.547 15.516 1 91.06 104 THR B CA 1
ATOM 5635 C C . THR B 1 104 ? -28.609 -8.969 15.719 1 91.06 104 THR B C 1
ATOM 5637 O O . THR B 1 104 ? -28.312 -9.836 16.547 1 91.06 104 THR B O 1
ATOM 5640 N N . GLY B 1 105 ? -27.719 -8.281 14.938 1 89.06 105 GLY B N 1
ATOM 5641 C CA . GLY B 1 105 ? -26.328 -8.672 15.133 1 89.06 105 GLY B CA 1
ATOM 5642 C C . GLY B 1 105 ? -25.344 -7.836 14.336 1 89.06 105 GLY B C 1
ATOM 5643 O O . GLY B 1 105 ? -25.703 -7.27 13.305 1 89.06 105 GLY B O 1
ATOM 5644 N N . ARG B 1 106 ? -24.125 -7.672 14.836 1 91.31 106 ARG B N 1
ATOM 5645 C CA . ARG B 1 106 ? -22.922 -7.176 14.172 1 91.31 106 ARG B CA 1
ATOM 5646 C C . ARG B 1 106 ? -21.766 -8.156 14.328 1 91.31 106 ARG B C 1
ATOM 5648 O O . ARG B 1 106 ? -21.422 -8.555 15.438 1 91.31 106 ARG B O 1
ATOM 5655 N N . GLU B 1 107 ? -21.219 -8.586 13.18 1 89.75 107 GLU B N 1
ATOM 5656 C CA . GLU B 1 107 ? -20.141 -9.57 13.234 1 89.75 107 GLU B CA 1
ATOM 5657 C C . GLU B 1 107 ? -18.969 -9.148 12.359 1 89.75 107 GLU B C 1
ATOM 5659 O O . GLU B 1 107 ? -19.156 -8.422 11.383 1 89.75 107 GLU B O 1
ATOM 5664 N N . VAL B 1 108 ? -17.75 -9.555 12.844 1 91.56 108 VAL B N 1
ATOM 5665 C CA . VAL B 1 108 ? -16.578 -9.398 11.992 1 91.56 108 VAL B CA 1
ATOM 5666 C C . VAL B 1 108 ? -16.688 -10.336 10.797 1 91.56 108 VAL B C 1
ATOM 5668 O O . VAL B 1 108 ? -17.016 -11.516 10.945 1 91.56 108 VAL B O 1
ATOM 5671 N N . HIS B 1 109 ? -16.406 -9.836 9.641 1 90.69 109 HIS B N 1
ATOM 5672 C CA . HIS B 1 109 ? -16.594 -10.617 8.43 1 90.69 109 HIS B CA 1
ATOM 5673 C C . HIS B 1 109 ? -15.602 -11.773 8.359 1 90.69 109 HIS B C 1
ATOM 5675 O O . HIS B 1 109 ? -15.984 -12.898 8.008 1 90.69 109 HIS B O 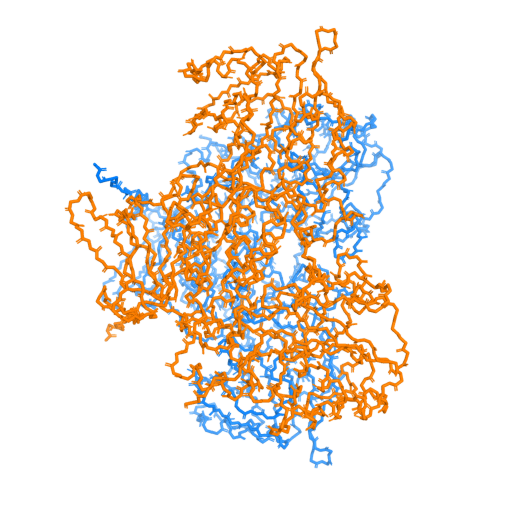1
ATOM 5681 N N . TYR B 1 110 ? -14.352 -11.492 8.602 1 92.69 110 TYR B N 1
ATOM 5682 C CA . TYR B 1 110 ? -13.297 -12.5 8.594 1 92.69 110 TYR B CA 1
ATOM 5683 C C . TYR B 1 110 ? -12.539 -12.508 9.914 1 92.69 110 TYR B C 1
ATOM 5685 O O . TYR B 1 110 ? -11.422 -12 10 1 92.69 110 TYR B O 1
ATOM 5693 N N . PRO B 1 111 ? -13.07 -13.148 10.867 1 91.31 111 PRO B N 1
ATOM 5694 C CA . PRO B 1 111 ? -12.398 -13.203 12.164 1 91.31 111 PRO B CA 1
ATOM 5695 C C . PRO B 1 111 ? -11.062 -13.938 12.117 1 91.31 111 PRO B C 1
ATOM 5697 O O . PRO B 1 111 ? -10.961 -15 11.5 1 91.31 111 PRO B O 1
ATOM 5700 N N . SER B 1 112 ? -10.078 -13.375 12.781 1 88.56 112 SER B N 1
ATOM 5701 C CA . SER B 1 112 ? -8.727 -13.93 12.766 1 88.56 112 SER B CA 1
ATOM 5702 C C . SER B 1 112 ? -8.695 -15.32 13.398 1 88.56 112 SER B C 1
ATOM 5704 O O . SER B 1 112 ? -7.793 -16.109 13.109 1 88.56 112 SER B O 1
ATOM 5706 N N . SER B 1 113 ? -9.656 -15.656 14.227 1 86.88 113 SER B N 1
ATOM 5707 C CA . SER B 1 113 ? -9.727 -16.969 14.867 1 86.88 113 SER B CA 1
ATOM 5708 C C . SER B 1 113 ? -10.125 -18.047 13.867 1 86.88 113 SER B C 1
ATOM 5710 O O . SER B 1 113 ? -9.875 -19.234 14.094 1 86.88 113 SER B O 1
ATOM 5712 N N . VAL B 1 114 ? -10.734 -17.625 12.742 1 88.12 114 VAL B N 1
ATOM 5713 C CA . VAL B 1 114 ? -11.242 -18.578 11.773 1 88.12 114 VAL B CA 1
ATOM 5714 C C . VAL B 1 114 ? -10.328 -18.641 10.555 1 88.12 114 VAL B C 1
ATOM 5716 O O . VAL B 1 114 ? -10.023 -19.719 10.039 1 88.12 114 VAL B O 1
ATOM 5719 N N . VAL B 1 115 ? -9.953 -17.516 10.094 1 91.62 115 VAL B N 1
ATOM 5720 C CA . VAL B 1 115 ? -9.078 -17.469 8.93 1 91.62 115 VAL B CA 1
ATOM 5721 C C . VAL B 1 115 ? -7.926 -16.5 9.188 1 91.62 115 VAL B C 1
ATOM 5723 O O . VAL B 1 115 ? -8.125 -15.43 9.781 1 91.62 115 VAL B O 1
ATOM 5726 N N . ASP B 1 116 ? -6.754 -16.891 8.859 1 93.31 116 ASP B N 1
ATOM 5727 C CA . ASP B 1 116 ? -5.555 -16.062 8.961 1 93.31 116 ASP B CA 1
ATOM 5728 C C . ASP B 1 116 ? -5.172 -15.477 7.598 1 93.31 116 ASP B C 1
ATOM 5730 O O . ASP B 1 116 ? -4.523 -16.156 6.793 1 93.31 116 ASP B O 1
ATOM 5734 N N . VAL B 1 117 ? -5.602 -14.234 7.344 1 94.75 117 VAL B N 1
ATOM 5735 C CA . VAL B 1 117 ? -5.363 -13.594 6.055 1 94.75 117 VAL B CA 1
ATOM 5736 C C . VAL B 1 117 ? -4.777 -12.203 6.27 1 94.75 117 VAL B C 1
ATOM 5738 O O . VAL B 1 117 ? -4.996 -11.586 7.309 1 94.75 117 VAL B O 1
ATOM 5741 N N . LEU B 1 118 ? -3.998 -11.719 5.344 1 95.06 118 LEU B N 1
ATOM 5742 C CA . LEU B 1 118 ? -3.352 -10.414 5.422 1 95.06 118 LEU B CA 1
ATOM 5743 C C . LEU B 1 118 ? -4.375 -9.289 5.293 1 95.06 118 LEU B C 1
ATOM 5745 O O . LEU B 1 118 ? -4.199 -8.211 5.871 1 95.06 118 LEU B O 1
ATOM 5749 N N . HIS B 1 119 ? -5.402 -9.492 4.52 1 96.25 119 HIS B N 1
ATOM 5750 C CA . HIS B 1 119 ? -6.426 -8.492 4.23 1 96.25 119 HIS B CA 1
ATOM 5751 C C . HIS B 1 119 ? -7.809 -9 4.629 1 96.25 119 HIS B C 1
ATOM 5753 O O . HIS B 1 119 ? -8.602 -9.398 3.77 1 96.25 119 HIS B O 1
ATOM 5759 N N . PRO B 1 120 ? -8.133 -8.914 5.887 1 95.88 120 PRO B N 1
ATOM 5760 C CA . PRO B 1 120 ? -9.375 -9.508 6.387 1 95.88 120 PRO B CA 1
ATOM 5761 C C . PRO B 1 120 ? -10.602 -8.641 6.113 1 95.88 120 PRO B C 1
ATOM 5763 O O . PRO B 1 120 ? -11.312 -8.266 7.051 1 95.88 120 PRO B O 1
ATOM 5766 N N . TYR B 1 121 ? -10.844 -8.375 4.852 1 96.25 121 TYR B N 1
ATOM 5767 C CA . TYR B 1 121 ? -12 -7.602 4.402 1 96.25 121 TYR B CA 1
ATOM 5768 C C . TYR B 1 121 ? -12.398 -7.992 2.984 1 96.25 121 TYR B C 1
ATOM 5770 O O . TYR B 1 121 ? -11.633 -8.656 2.279 1 96.25 121 TYR B O 1
ATOM 5778 N N . ILE B 1 122 ? -13.609 -7.684 2.596 1 94.56 122 ILE B N 1
ATOM 5779 C CA . ILE B 1 122 ? -14.023 -7.711 1.198 1 94.56 122 ILE B CA 1
ATOM 5780 C C . ILE B 1 122 ? -13.734 -6.363 0.544 1 94.56 122 ILE B C 1
ATOM 5782 O O . ILE B 1 122 ? -14.047 -5.309 1.106 1 94.56 122 ILE B O 1
ATOM 5786 N N . LEU B 1 123 ? -13.008 -6.383 -0.486 1 96 123 LEU B N 1
ATOM 5787 C CA . LEU B 1 123 ? -12.773 -5.16 -1.252 1 96 123 LEU B CA 1
ATOM 5788 C C . LEU B 1 123 ? -13.828 -4.988 -2.336 1 96 123 LEU B C 1
ATOM 5790 O O . LEU B 1 123 ? -13.938 -5.812 -3.246 1 96 123 LEU B O 1
ATOM 5794 N N . LEU B 1 124 ? -14.594 -3.98 -2.201 1 94.38 124 LEU B N 1
ATOM 5795 C CA . LEU B 1 124 ? -15.672 -3.744 -3.156 1 94.38 124 LEU B CA 1
ATOM 5796 C C . LEU B 1 124 ? -15.211 -2.814 -4.273 1 94.38 124 LEU B C 1
ATOM 5798 O O . LEU B 1 124 ? -14.844 -1.665 -4.02 1 94.38 124 LEU B O 1
ATOM 5802 N N . CYS B 1 125 ? -15.188 -3.34 -5.43 1 91 125 CYS B N 1
ATOM 5803 C CA . CYS B 1 125 ? -14.875 -2.666 -6.684 1 91 125 CYS B CA 1
ATOM 5804 C C . CYS B 1 125 ? -15.773 -3.162 -7.809 1 91 125 CYS B C 1
ATOM 5806 O O . CYS B 1 125 ? -16.078 -4.355 -7.891 1 91 125 CYS B O 1
ATOM 5808 N N . HIS B 1 126 ? -16.203 -2.258 -8.641 1 86.81 126 HIS B N 1
ATOM 5809 C CA . HIS B 1 126 ? -17 -2.76 -9.758 1 86.81 126 HIS B CA 1
ATOM 5810 C C . HIS B 1 126 ? -16.125 -3.449 -10.797 1 86.81 126 HIS B C 1
ATOM 5812 O O . HIS B 1 126 ? -14.906 -3.238 -10.828 1 86.81 126 HIS B O 1
ATOM 5818 N N . GLN B 1 127 ? -16.688 -4.223 -11.586 1 87.94 127 GLN B N 1
ATOM 5819 C CA . GLN B 1 127 ? -15.984 -5.07 -12.539 1 87.94 127 GLN B CA 1
ATOM 5820 C C . GLN B 1 127 ? -15.109 -4.242 -13.477 1 87.94 127 GLN B C 1
ATOM 5822 O O . GLN B 1 127 ? -14.008 -4.664 -13.844 1 87.94 127 GLN B O 1
ATOM 5827 N N . GLY B 1 128 ? -15.625 -3.096 -13.906 1 89.88 128 GLY B N 1
ATOM 5828 C CA . GLY B 1 128 ? -14.852 -2.232 -14.781 1 89.88 128 GLY B CA 1
ATOM 5829 C C . GLY B 1 128 ? -13.5 -1.853 -14.203 1 89.88 128 GLY B C 1
ATOM 5830 O O . GLY B 1 128 ? -12.508 -1.766 -14.93 1 89.88 128 GLY B O 1
ATOM 5831 N N . MET B 1 129 ? -13.461 -1.591 -12.953 1 91.38 129 MET B N 1
ATOM 5832 C CA . MET B 1 129 ? -12.203 -1.26 -12.281 1 91.38 129 MET B CA 1
ATOM 5833 C C . MET B 1 129 ? -11.227 -2.43 -12.344 1 91.38 129 MET B C 1
ATOM 5835 O O . MET B 1 129 ? -10.039 -2.238 -12.625 1 91.38 129 MET B O 1
ATOM 5839 N N . MET B 1 130 ? -11.734 -3.59 -12.141 1 92.69 130 MET B N 1
ATOM 5840 C CA . MET B 1 130 ? -10.891 -4.781 -12.188 1 92.69 130 MET B CA 1
ATOM 5841 C C . MET B 1 130 ? -10.367 -5.02 -13.602 1 92.69 130 MET B C 1
ATOM 5843 O O . MET B 1 130 ? -9.18 -5.293 -13.781 1 92.69 130 MET B O 1
ATOM 5847 N N . GLU B 1 131 ? -11.266 -4.922 -14.523 1 94.81 131 GLU B N 1
ATOM 5848 C CA . GLU B 1 131 ? -10.852 -5.082 -15.914 1 94.81 131 GLU B CA 1
ATOM 5849 C C . GLU B 1 131 ? -9.781 -4.059 -16.297 1 94.81 131 GLU B C 1
ATOM 5851 O O . GLU B 1 131 ? -8.797 -4.395 -16.953 1 94.81 131 GLU B O 1
ATOM 5856 N N . GLY B 1 132 ? -10.055 -2.85 -15.859 1 94.56 132 GLY B N 1
ATOM 5857 C CA . GLY B 1 132 ? -9.07 -1.813 -16.125 1 94.56 132 GLY B CA 1
ATOM 5858 C C . GLY B 1 132 ? -7.695 -2.146 -15.586 1 94.56 132 GLY B C 1
ATOM 5859 O O . GLY B 1 132 ? -6.684 -1.916 -16.25 1 94.56 132 GLY B O 1
ATOM 5860 N N . THR B 1 133 ? -7.621 -2.658 -14.43 1 95.69 133 THR B N 1
ATOM 5861 C CA . THR B 1 133 ? -6.371 -3.068 -13.797 1 95.69 133 THR B 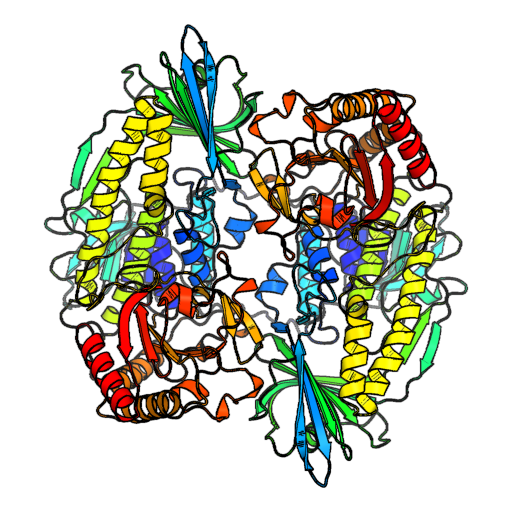CA 1
ATOM 5862 C C . THR B 1 133 ? -5.676 -4.145 -14.625 1 95.69 133 THR B C 1
ATOM 5864 O O . THR B 1 133 ? -4.469 -4.066 -14.875 1 95.69 133 THR B O 1
ATOM 5867 N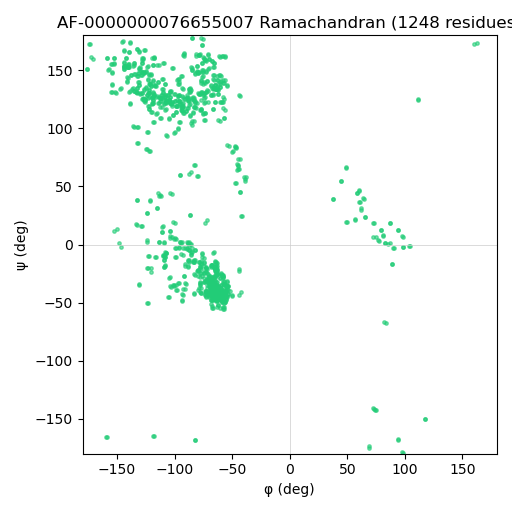 N . PHE B 1 134 ? -6.414 -5.125 -15.07 1 97.31 134 PHE B N 1
ATOM 5868 C CA . PHE B 1 134 ? -5.848 -6.199 -15.875 1 97.31 134 PHE B CA 1
ATOM 5869 C C . PHE B 1 134 ? -5.375 -5.672 -17.234 1 97.31 134 PHE B C 1
ATOM 5871 O O . PHE B 1 134 ? -4.293 -6.027 -17.688 1 97.31 134 PHE B O 1
ATOM 5878 N N . ILE B 1 135 ? -6.184 -4.828 -17.844 1 97.62 135 ILE B N 1
ATOM 5879 C CA . ILE B 1 135 ? -5.871 -4.309 -19.172 1 97.62 135 ILE B CA 1
ATOM 5880 C C . ILE B 1 135 ? -4.598 -3.469 -19.109 1 97.62 135 ILE B C 1
ATOM 5882 O O . ILE B 1 135 ? -3.721 -3.594 -19.969 1 97.62 135 ILE B O 1
ATOM 5886 N N . THR B 1 136 ? -4.52 -2.645 -18.078 1 96.62 136 THR B N 1
ATOM 5887 C CA . THR B 1 136 ? -3.324 -1.829 -17.891 1 96.62 136 THR B CA 1
ATOM 5888 C C . THR B 1 136 ? -2.086 -2.709 -17.75 1 96.62 136 THR B C 1
ATOM 5890 O O . THR B 1 136 ? -1.044 -2.426 -18.344 1 96.62 136 THR B O 1
ATOM 5893 N N . ASP B 1 137 ? -2.174 -3.719 -17.031 1 97.25 137 ASP B N 1
ATOM 5894 C CA . ASP B 1 137 ? -1.033 -4.609 -16.844 1 97.25 137 ASP B CA 1
ATOM 5895 C C . ASP B 1 137 ? -0.719 -5.379 -18.125 1 97.25 137 ASP B C 1
ATOM 5897 O O . ASP B 1 137 ? 0.449 -5.602 -18.438 1 97.25 137 ASP B O 1
ATOM 5901 N N . LEU B 1 138 ? -1.766 -5.863 -18.766 1 97.94 138 LEU B N 1
ATOM 5902 C CA . LEU B 1 138 ? -1.619 -6.594 -20.016 1 97.94 138 LEU B CA 1
ATOM 5903 C C . LEU B 1 138 ? -0.814 -5.785 -21.031 1 97.94 138 LEU B C 1
ATOM 5905 O O . LEU B 1 138 ? 0.051 -6.328 -21.719 1 97.94 138 LEU B O 1
ATOM 5909 N N . ARG B 1 139 ? -0.975 -4.527 -21.047 1 97.25 139 ARG B N 1
ATOM 5910 C CA . ARG B 1 139 ? -0.27 -3.629 -21.953 1 97.25 139 ARG B CA 1
ATOM 5911 C C . ARG B 1 139 ? 1.222 -3.596 -21.641 1 97.25 139 ARG B C 1
ATOM 5913 O O . ARG B 1 139 ? 2.047 -3.451 -22.547 1 97.25 139 ARG B O 1
ATOM 5920 N N . LYS B 1 140 ? 1.536 -3.764 -20.406 1 96.31 140 LYS B N 1
ATOM 5921 C CA . LYS B 1 140 ? 2.943 -3.785 -20.016 1 96.31 140 LYS B CA 1
ATOM 5922 C C . LYS B 1 140 ? 3.678 -4.953 -20.672 1 96.31 140 LYS B C 1
ATOM 5924 O O . LYS B 1 140 ? 4.902 -4.922 -20.812 1 96.31 140 LYS B O 1
ATOM 5929 N N . SER B 1 141 ? 2.938 -5.957 -21 1 97 141 SER B N 1
ATOM 5930 C CA . SER B 1 141 ? 3.527 -7.121 -21.641 1 97 141 SER B CA 1
ATOM 5931 C C . SER B 1 141 ? 3.389 -7.035 -23.172 1 97 141 SER B C 1
ATOM 5933 O O . SER B 1 141 ? 3.678 -8 -23.875 1 97 141 SER B O 1
ATOM 5935 N N . GLY B 1 142 ? 2.812 -5.934 -23.672 1 95.94 142 GLY B N 1
ATOM 5936 C CA . GLY B 1 142 ? 2.721 -5.684 -25.109 1 95.94 142 GLY B CA 1
ATOM 5937 C C . GLY B 1 142 ? 1.491 -6.305 -25.734 1 95.94 142 GLY B C 1
ATOM 5938 O O . GLY B 1 142 ? 1.462 -6.535 -26.953 1 95.94 142 GLY B O 1
ATOM 5939 N N . VAL B 1 143 ? 0.483 -6.648 -24.953 1 97.38 143 VAL B N 1
ATOM 5940 C CA . VAL B 1 143 ? -0.711 -7.297 -25.484 1 97.38 143 VAL B CA 1
ATOM 5941 C C . VAL B 1 143 ? -1.919 -6.379 -25.312 1 97.38 143 VAL B C 1
ATOM 5943 O O . VAL B 1 143 ? -2.066 -5.723 -24.281 1 97.38 143 VAL B O 1
ATOM 5946 N N . GLU B 1 144 ? -2.762 -6.344 -26.312 1 97.12 144 GLU B N 1
ATOM 5947 C CA . GLU B 1 144 ? -4.004 -5.574 -26.281 1 97.12 144 GLU B CA 1
ATOM 5948 C C . GLU B 1 144 ? -5.211 -6.465 -26.547 1 97.12 144 GLU B C 1
ATOM 5950 O O . GLU B 1 144 ? -5.098 -7.48 -27.25 1 97.12 144 GLU B O 1
ATOM 5955 N N . VAL B 1 145 ? -6.348 -6.059 -26.047 1 97.62 145 VAL B N 1
ATOM 5956 C CA . VAL B 1 145 ? -7.594 -6.777 -26.281 1 97.62 145 VAL B CA 1
ATOM 5957 C C . VAL B 1 145 ? -8.117 -6.434 -27.688 1 97.62 145 VAL B C 1
ATOM 5959 O O . VAL B 1 145 ? -8.188 -5.262 -28.047 1 97.62 145 VAL B O 1
ATOM 5962 N N . THR B 1 146 ? -8.445 -7.434 -28.484 1 96.44 146 THR B N 1
ATOM 5963 C CA . THR B 1 146 ? -9.102 -7.234 -29.766 1 96.44 146 THR B CA 1
ATOM 5964 C C . THR B 1 146 ? -10.617 -7.172 -29.594 1 96.44 146 THR B C 1
ATOM 5966 O O . THR B 1 146 ? -11.266 -8.195 -29.375 1 96.44 146 THR B O 1
ATOM 5969 N N . ARG B 1 147 ? -11.125 -6.008 -29.797 1 95.88 147 ARG B N 1
ATOM 5970 C CA . ARG B 1 147 ? -12.539 -5.746 -29.516 1 95.88 147 ARG B CA 1
ATOM 5971 C C . ARG B 1 147 ? -13.391 -5.984 -30.766 1 95.88 147 ARG B C 1
ATOM 5973 O O . ARG B 1 147 ? -12.859 -6.133 -31.859 1 95.88 147 ARG B O 1
ATOM 5980 N N . SER B 1 148 ? -14.656 -6.129 -30.578 1 94.31 148 SER B N 1
ATOM 5981 C CA . SER B 1 148 ? -15.656 -6.285 -31.641 1 94.31 148 SER B CA 1
ATOM 5982 C C . SER B 1 148 ? -15.375 -7.523 -32.469 1 94.31 148 SER B C 1
ATOM 5984 O O . SER B 1 148 ? -15.469 -7.477 -33.719 1 94.31 148 SER B O 1
ATOM 5986 N N . HIS B 1 149 ? -14.93 -8.562 -31.891 1 95 149 HIS B N 1
ATOM 5987 C CA . HIS B 1 149 ? -14.734 -9.867 -32.5 1 95 149 HIS B CA 1
ATOM 5988 C C . HIS B 1 149 ? -15.562 -10.938 -31.828 1 95 149 HIS B C 1
ATOM 5990 O O . HIS B 1 149 ? -15.375 -11.203 -30.625 1 95 149 HIS B O 1
ATOM 5996 N N . THR B 1 150 ? -16.375 -11.562 -32.531 1 95.75 150 THR B N 1
ATOM 5997 C CA . THR B 1 150 ? -17.266 -12.578 -31.984 1 95.75 150 THR B CA 1
ATOM 5998 C C . THR B 1 150 ? -16.828 -13.969 -32.438 1 95.75 150 THR B C 1
ATOM 6000 O O . THR B 1 150 ? -16.656 -14.227 -33.625 1 95.75 150 THR B O 1
ATOM 6003 N N . PHE B 1 151 ? -16.656 -14.852 -31.484 1 97 151 PHE B N 1
ATOM 6004 C CA . PHE B 1 151 ? -16.312 -16.234 -31.75 1 97 151 PHE B CA 1
ATOM 6005 C C . PHE B 1 151 ? -17.438 -16.953 -32.5 1 97 151 PHE B C 1
ATOM 6007 O O . PHE B 1 151 ? -18.594 -16.875 -32.094 1 97 151 PHE B O 1
ATOM 6014 N N . GLN B 1 152 ? -17.047 -17.688 -33.531 1 95.19 152 GLN B N 1
ATOM 6015 C CA . GLN B 1 152 ? -18.062 -18.375 -34.312 1 95.19 152 GLN B CA 1
ATOM 6016 C C . GLN B 1 152 ? -17.844 -19.891 -34.312 1 95.19 152 GLN B C 1
ATOM 6018 O O . GLN B 1 152 ? -18.781 -20.656 -34.562 1 95.19 152 GLN B O 1
ATOM 6023 N N . GLY B 1 153 ? -16.641 -20.25 -34 1 95.31 153 GLY B N 1
ATOM 6024 C CA . GLY B 1 153 ? -16.359 -21.672 -34 1 95.31 153 GLY B CA 1
ATOM 6025 C C . GLY B 1 153 ? -14.875 -21.984 -34.094 1 95.31 153 GLY B C 1
ATOM 6026 O O . GLY B 1 153 ? -14.047 -21.078 -34.219 1 95.31 153 GLY B O 1
ATOM 6027 N N . VAL B 1 154 ? -14.57 -23.328 -33.938 1 95.88 154 VAL B N 1
ATOM 6028 C CA . VAL B 1 154 ? -13.188 -23.781 -34 1 95.88 154 VAL B CA 1
ATOM 6029 C C . VAL B 1 154 ? -13.102 -25.062 -34.812 1 95.88 154 VAL B C 1
ATOM 6031 O O . VAL B 1 154 ? -13.992 -25.922 -34.75 1 95.88 154 VAL B O 1
ATOM 6034 N N . THR B 1 155 ? -12.125 -25.094 -35.719 1 92.06 155 THR B N 1
ATOM 6035 C CA . THR B 1 155 ? -11.859 -26.281 -36.5 1 92.06 155 THR B CA 1
ATOM 6036 C C . THR B 1 155 ? -10.391 -26.672 -36.438 1 92.06 155 THR B C 1
ATOM 6038 O O . THR B 1 155 ? -9.539 -25.859 -36.062 1 92.06 155 THR B O 1
ATOM 6041 N N . ASP B 1 156 ? -10.164 -27.984 -36.688 1 87.56 156 ASP B N 1
ATOM 6042 C CA . ASP B 1 156 ? -8.781 -28.438 -36.75 1 87.56 156 ASP B CA 1
ATOM 6043 C C . ASP B 1 156 ? -8.125 -27.969 -38.062 1 87.56 156 ASP B C 1
ATOM 6045 O O . ASP B 1 156 ? -8.766 -27.938 -39.094 1 87.56 156 ASP B O 1
ATOM 6049 N N . SER B 1 157 ? -6.953 -27.578 -37.875 1 83.5 157 SER B N 1
ATOM 6050 C CA . SER B 1 157 ? -6.172 -27.266 -39.062 1 83.5 157 SER B CA 1
ATOM 6051 C C . SER B 1 157 ? -5.531 -28.531 -39.625 1 83.5 157 SER B C 1
ATOM 6053 O O . SER B 1 157 ? -5.699 -29.625 -39.094 1 83.5 157 SER B O 1
ATOM 6055 N N . SER B 1 158 ? -4.848 -28.281 -40.75 1 82.31 158 SER B N 1
ATOM 6056 C CA . SER B 1 158 ? -4.07 -29.359 -41.344 1 82.31 158 SER B CA 1
ATOM 6057 C C . SER B 1 158 ? -2.957 -29.812 -40.406 1 82.31 158 SER B C 1
ATOM 6059 O O . SER B 1 158 ? -2.629 -31 -40.344 1 82.31 158 SER B O 1
ATOM 6061 N N . ASP B 1 159 ? -2.465 -28.891 -39.75 1 84.94 159 ASP B N 1
ATOM 6062 C CA . ASP B 1 159 ? -1.54 -29.188 -38.656 1 84.94 159 ASP B CA 1
ATOM 6063 C C . ASP B 1 159 ? -2.293 -29.547 -37.406 1 84.94 159 ASP B C 1
ATOM 6065 O O . ASP B 1 159 ? -3.051 -28.734 -36.875 1 84.94 159 ASP B O 1
ATOM 6069 N N . PRO B 1 160 ? -2.07 -30.734 -36.969 1 81.81 160 PRO B N 1
ATOM 6070 C CA . PRO B 1 160 ? -2.855 -31.234 -35.844 1 81.81 160 PRO B CA 1
ATOM 6071 C C . PRO B 1 160 ? -2.568 -30.484 -34.562 1 81.81 160 PRO B C 1
ATOM 6073 O O . PRO B 1 160 ? -3.311 -30.625 -33.562 1 81.81 160 PRO B O 1
ATOM 6076 N N . HIS B 1 161 ? -1.647 -29.703 -34.656 1 87.69 161 HIS B N 1
ATOM 6077 C CA . HIS B 1 161 ? -1.303 -29 -33.406 1 87.69 161 HIS B CA 1
ATOM 6078 C C . HIS B 1 161 ? -1.821 -27.562 -33.438 1 87.69 161 HIS B C 1
ATOM 6080 O O . HIS B 1 161 ? -1.597 -26.812 -32.469 1 87.69 161 HIS B O 1
ATOM 6086 N N . ILE B 1 162 ? -2.596 -27.219 -34.469 1 94.25 162 ILE B N 1
ATOM 6087 C CA . ILE B 1 162 ? -3.074 -25.844 -34.594 1 94.25 162 ILE B CA 1
ATOM 6088 C C . ILE B 1 162 ? -4.59 -25.844 -34.781 1 94.25 162 ILE B C 1
ATOM 6090 O O . ILE B 1 162 ? -5.117 -26.609 -35.594 1 94.25 162 ILE B O 1
ATOM 6094 N N . LEU B 1 163 ? -5.203 -25.016 -33.969 1 95.88 163 LEU B N 1
ATOM 6095 C CA . LEU B 1 163 ? -6.629 -24.75 -34.125 1 95.88 163 LEU B CA 1
ATOM 6096 C C . LEU B 1 163 ? -6.859 -23.516 -35 1 95.88 163 LEU B C 1
ATOM 6098 O O . LEU B 1 163 ? -6.059 -22.578 -34.969 1 95.88 163 LEU B O 1
ATOM 6102 N N . GLN B 1 164 ? -7.93 -23.625 -35.75 1 96.12 164 GLN B N 1
ATOM 6103 C CA . GLN B 1 164 ? -8.391 -22.453 -36.469 1 96.12 164 GLN B CA 1
ATOM 6104 C C . GLN B 1 164 ? -9.633 -21.844 -35.812 1 96.12 164 GLN B C 1
ATOM 6106 O O . GLN B 1 164 ? -10.734 -22.391 -35.938 1 96.12 164 GLN B O 1
ATOM 6111 N N . ILE B 1 165 ? -9.422 -20.719 -35.219 1 96.38 165 ILE B N 1
ATOM 6112 C CA . ILE B 1 165 ? -10.508 -20.047 -34.5 1 96.38 165 ILE B CA 1
ATOM 6113 C C . ILE B 1 165 ? -11.195 -19.047 -35.438 1 96.38 165 ILE B C 1
ATOM 6115 O O . ILE B 1 165 ? -10.578 -18.094 -35.875 1 96.38 165 ILE B O 1
ATOM 6119 N N . GLU B 1 166 ? -12.484 -19.312 -35.656 1 95.38 166 GLU B N 1
ATOM 6120 C CA . GLU B 1 166 ? -13.258 -18.453 -36.531 1 95.38 166 GLU B CA 1
ATOM 6121 C C . GLU B 1 166 ? -13.977 -17.359 -35.75 1 95.38 166 GLU B C 1
ATOM 6123 O O . GLU B 1 166 ? -14.609 -17.641 -34.719 1 95.38 166 GLU B O 1
ATOM 6128 N N . CYS B 1 167 ? -13.773 -16.156 -36.188 1 94.12 167 CYS B N 1
ATOM 6129 C CA . CYS B 1 167 ? -14.445 -15.039 -35.5 1 94.12 167 CYS B CA 1
ATOM 6130 C C . CYS B 1 167 ? -15.016 -14.062 -36.531 1 94.12 167 CYS B C 1
ATOM 6132 O O . CYS B 1 167 ? -14.555 -14.016 -37.688 1 94.12 167 CYS B O 1
ATOM 6134 N N . ASP B 1 168 ? -16.047 -13.344 -36.156 1 92.81 168 ASP B N 1
ATOM 6135 C CA . ASP B 1 168 ? -16.656 -12.273 -36.969 1 92.81 168 ASP B CA 1
ATOM 6136 C C . ASP B 1 168 ? -16.25 -10.898 -36.406 1 92.81 168 ASP B C 1
ATOM 6138 O O . ASP B 1 168 ? -16.422 -10.633 -35.219 1 92.81 168 ASP B O 1
ATOM 6142 N N . LYS B 1 169 ? -15.688 -10.141 -37.281 1 88.19 169 LYS B N 1
ATOM 6143 C CA . LYS B 1 169 ? -15.383 -8.758 -36.906 1 88.19 169 LYS B CA 1
ATOM 6144 C C . LYS B 1 169 ? -16.562 -7.84 -37.219 1 88.19 169 LYS B C 1
ATOM 6146 O O . LYS B 1 169 ? -17.031 -7.773 -38.344 1 88.19 169 LYS B O 1
ATOM 6151 N N . ASP B 1 170 ? -16.953 -7.109 -36.312 1 80.88 170 ASP B N 1
ATOM 6152 C CA . ASP B 1 170 ? -18.031 -6.137 -36.438 1 80.88 170 ASP B CA 1
ATOM 6153 C C . ASP B 1 170 ? -19.266 -6.766 -37.094 1 80.88 170 ASP B C 1
ATOM 6155 O O . ASP B 1 170 ? -20.047 -6.078 -37.75 1 80.88 170 ASP B O 1
ATOM 6159 N N . GLY B 1 171 ? -19.391 -8.078 -37.094 1 74.25 171 GLY B N 1
ATOM 6160 C CA . GLY B 1 171 ? -20.531 -8.766 -37.656 1 74.25 171 GLY B CA 1
ATOM 6161 C C . GLY B 1 171 ? -20.438 -8.922 -39.156 1 74.25 171 GLY B C 1
ATOM 6162 O O . GLY B 1 171 ? -21.375 -9.398 -39.812 1 74.25 171 GLY B O 1
ATOM 6163 N N . GLU B 1 172 ? -19.359 -8.602 -39.812 1 78.31 172 GLU B N 1
ATOM 6164 C CA . GLU B 1 172 ? -19.344 -8.516 -41.25 1 78.31 172 GLU B CA 1
ATOM 6165 C C . GLU B 1 172 ? -18.266 -9.422 -41.844 1 78.31 172 GLU B C 1
ATOM 6167 O O . GLU B 1 172 ? -18.531 -10.156 -42.812 1 78.31 172 GLU B O 1
ATOM 6172 N N . THR B 1 173 ? -17 -9.336 -41.344 1 85.56 173 THR B N 1
ATOM 6173 C CA . THR B 1 173 ? -15.875 -10.008 -41.969 1 85.56 173 THR B CA 1
ATOM 6174 C C . THR B 1 173 ? -15.43 -11.203 -41.125 1 85.56 173 THR B C 1
ATOM 6176 O O . THR B 1 173 ? -15.156 -11.055 -39.938 1 85.56 173 THR B O 1
ATOM 6179 N N . ARG B 1 174 ? -15.453 -12.32 -41.719 1 88.44 174 ARG B N 1
ATOM 6180 C CA . ARG B 1 174 ? -14.961 -13.516 -41.062 1 88.44 174 ARG B CA 1
ATOM 6181 C C . ARG B 1 174 ? -13.438 -13.578 -41.094 1 88.44 174 ARG B C 1
ATOM 6183 O O . ARG B 1 174 ? -12.82 -13.266 -42.094 1 88.44 174 ARG B O 1
ATOM 6190 N N . THR B 1 175 ? -12.883 -13.797 -40 1 89.19 175 THR B N 1
ATOM 6191 C CA . THR B 1 175 ? -11.438 -13.953 -39.875 1 89.19 175 THR B CA 1
ATOM 6192 C C . THR B 1 175 ? -11.086 -15.211 -39.094 1 89.19 175 THR B C 1
ATOM 6194 O O . THR B 1 175 ? -11.906 -15.727 -38.344 1 89.19 175 THR B O 1
ATOM 6197 N N . SER B 1 176 ? -9.914 -15.766 -39.375 1 92.38 176 SER B N 1
ATOM 6198 C CA . SER B 1 176 ? -9.438 -16.953 -38.688 1 92.38 176 SER B CA 1
ATOM 6199 C C . SER B 1 176 ? -8.164 -16.672 -37.906 1 92.38 176 SER B C 1
ATOM 6201 O O . SER B 1 176 ? -7.262 -15.992 -38.406 1 92.38 176 SER B O 1
ATOM 6203 N N . ILE B 1 177 ? -8.078 -17.156 -36.719 1 95 177 ILE B N 1
ATOM 6204 C CA . ILE B 1 177 ? -6.934 -16.984 -35.812 1 95 177 ILE B CA 1
ATOM 6205 C C . ILE B 1 177 ? -6.328 -18.344 -35.5 1 95 177 ILE B C 1
ATOM 6207 O O . ILE B 1 177 ? -6.93 -19.141 -34.781 1 95 177 ILE B O 1
ATOM 6211 N N . PRO B 1 178 ? -5.242 -18.625 -36.062 1 96.19 178 PRO B N 1
ATOM 6212 C CA . PRO B 1 178 ? -4.586 -19.891 -35.688 1 96.19 178 PRO B CA 1
ATOM 6213 C C . PRO B 1 178 ? -3.979 -19.844 -34.281 1 96.19 178 PRO B C 1
ATOM 6215 O O . PRO B 1 178 ? -3.309 -18.875 -33.938 1 96.19 178 PRO B O 1
ATOM 6218 N N . ALA B 1 179 ? -4.219 -20.844 -33.5 1 97.5 179 ALA B N 1
ATOM 6219 C CA . ALA B 1 179 ? -3.664 -20.938 -32.156 1 97.5 179 ALA B CA 1
ATOM 6220 C C . ALA B 1 179 ? -3.51 -22.406 -31.719 1 97.5 179 ALA B C 1
ATOM 6222 O O . ALA B 1 179 ? -4.172 -23.281 -32.281 1 97.5 179 ALA B O 1
ATOM 6223 N N . ARG B 1 180 ? -2.621 -22.641 -30.812 1 96.81 180 ARG B N 1
ATOM 6224 C CA . ARG B 1 180 ? -2.418 -23.984 -30.297 1 96.81 180 ARG B CA 1
ATOM 6225 C C . ARG B 1 180 ? -3.5 -24.359 -29.297 1 96.81 180 ARG B C 1
ATOM 6227 O O . ARG B 1 180 ? -3.936 -25.5 -29.234 1 96.81 180 ARG B O 1
ATOM 6234 N N . TYR B 1 181 ? -3.871 -23.438 -28.453 1 98 181 TYR B N 1
ATOM 6235 C CA . TYR B 1 181 ? -4.906 -23.641 -27.438 1 98 181 TYR B CA 1
ATOM 6236 C C . TYR B 1 181 ? -5.996 -22.578 -27.562 1 98 181 TYR B C 1
ATOM 6238 O O . TYR B 1 181 ? -5.734 -21.453 -27.984 1 98 181 TYR B O 1
ATOM 6246 N N . LEU B 1 182 ? -7.211 -22.953 -27.219 1 98.5 182 LEU B N 1
ATOM 6247 C CA . LEU B 1 182 ? -8.375 -22.078 -27.156 1 98.5 182 LEU B CA 1
ATOM 6248 C C . LEU B 1 182 ? -8.992 -22.094 -25.766 1 98.5 182 LEU B C 1
ATOM 6250 O O . LEU B 1 182 ? -9.219 -23.156 -25.188 1 98.5 182 LEU B O 1
ATOM 6254 N N . VAL B 1 183 ? -9.188 -20.953 -25.172 1 98.75 183 VAL B N 1
ATOM 6255 C CA . VAL B 1 183 ? -9.844 -20.906 -23.859 1 98.75 183 VAL B CA 1
ATOM 6256 C C . VAL B 1 183 ? -11.07 -20 -23.953 1 98.75 183 VAL B C 1
ATOM 6258 O O . VAL B 1 183 ? -10.953 -18.797 -24.25 1 98.75 183 VAL B O 1
ATOM 6261 N N . GLY B 1 184 ? -12.219 -20.578 -23.688 1 98.38 184 GLY B N 1
ATOM 6262 C CA . GLY B 1 184 ? -13.461 -19.828 -23.625 1 98.38 184 GLY B CA 1
ATOM 6263 C C . GLY B 1 184 ? -13.695 -19.172 -22.281 1 98.38 184 GLY B C 1
ATOM 6264 O O . GLY B 1 184 ? -13.883 -19.844 -21.281 1 98.38 184 GLY B O 1
ATOM 6265 N N . CYS B 1 185 ? -13.672 -17.906 -22.25 1 97.81 185 CYS B N 1
ATOM 6266 C CA . CYS B 1 185 ? -14.039 -17.047 -21.125 1 97.81 185 CYS B CA 1
ATOM 6267 C C . CYS B 1 185 ? -15.164 -16.094 -21.516 1 97.81 185 CYS B C 1
ATOM 6269 O O . CYS B 1 185 ? -15.148 -14.922 -21.125 1 97.81 185 CYS B O 1
ATOM 6271 N N . ASP B 1 186 ? -16.062 -16.578 -22.266 1 96 186 ASP B N 1
ATOM 6272 C CA . ASP B 1 186 ? -17.047 -15.734 -22.938 1 96 186 ASP B CA 1
ATOM 6273 C C . ASP B 1 186 ? -18.391 -15.773 -22.203 1 96 186 ASP B C 1
ATOM 6275 O O . ASP B 1 186 ? -19.438 -15.555 -22.812 1 96 186 ASP B O 1
ATOM 6279 N N . GLY B 1 187 ? -18.375 -16.172 -20.984 1 90.88 187 GLY B N 1
ATOM 6280 C CA . GLY B 1 187 ? -19.516 -15.938 -20.109 1 90.88 187 GLY B CA 1
ATOM 6281 C C . GLY B 1 187 ? -20.484 -17.109 -20.078 1 90.88 187 GLY B C 1
ATOM 6282 O O . GLY B 1 187 ? -20.156 -18.203 -20.562 1 90.88 187 GLY B O 1
ATOM 6283 N N . ALA B 1 188 ? -21.641 -16.859 -19.531 1 85.81 188 ALA B N 1
ATOM 6284 C CA . ALA B 1 188 ? -22.625 -17.891 -19.219 1 85.81 188 ALA B CA 1
ATOM 6285 C C . ALA B 1 188 ? -23.172 -18.531 -20.484 1 85.81 188 ALA B C 1
ATOM 6287 O O . ALA B 1 188 ? -23.578 -19.703 -20.469 1 85.81 188 ALA B O 1
ATOM 6288 N N . ARG B 1 189 ? -23.188 -17.781 -21.531 1 89.19 189 ARG B N 1
ATOM 6289 C CA . ARG B 1 189 ? -23.656 -18.297 -22.812 1 89.19 189 ARG B CA 1
ATOM 6290 C C . ARG B 1 189 ? -22.5 -18.625 -23.75 1 89.19 189 ARG B C 1
ATOM 6292 O O . ARG B 1 189 ? -22.562 -18.344 -24.953 1 89.19 189 ARG B O 1
ATOM 6299 N N . SER B 1 190 ? -21.609 -19.188 -23.219 1 94.62 190 SER B N 1
ATOM 6300 C CA . SER B 1 190 ? -20.344 -19.438 -23.906 1 94.62 190 SER B CA 1
ATOM 6301 C C . SER B 1 190 ? -20.562 -20.234 -25.188 1 94.62 190 SER B C 1
ATOM 6303 O O . SER B 1 190 ? -21.062 -21.359 -25.141 1 94.62 190 SER B O 1
ATOM 6305 N N . ALA B 1 191 ? -20.109 -19.656 -26.297 1 95.5 191 ALA B N 1
ATOM 6306 C CA . ALA B 1 191 ? -20.078 -20.375 -27.562 1 95.5 191 ALA B CA 1
ATOM 6307 C C . ALA B 1 191 ? -18.922 -21.375 -27.609 1 95.5 191 ALA B C 1
ATOM 6309 O O . ALA B 1 191 ? -19.031 -22.422 -28.25 1 95.5 191 ALA B O 1
ATOM 6310 N N . VAL B 1 192 ? -17.891 -21.109 -26.891 1 97.31 192 VAL B N 1
ATOM 6311 C CA . VAL B 1 192 ? -16.75 -22.016 -26.844 1 97.31 192 VAL B CA 1
ATOM 6312 C C . VAL B 1 192 ? -17.141 -23.312 -26.125 1 97.31 192 VAL B C 1
ATOM 6314 O O . VAL B 1 192 ? -16.766 -24.406 -26.531 1 97.31 192 VAL B O 1
ATOM 6317 N N . ARG B 1 193 ? -17.875 -23.141 -25.031 1 95.81 193 ARG B N 1
ATOM 6318 C CA . ARG B 1 193 ? -18.359 -24.328 -24.328 1 95.81 193 ARG B CA 1
ATOM 6319 C C . ARG B 1 193 ? -19.109 -25.266 -25.266 1 95.81 193 ARG B C 1
ATOM 6321 O O . ARG B 1 193 ? -18.953 -26.484 -25.203 1 95.81 193 ARG B O 1
ATOM 6328 N N . ASN B 1 194 ? -19.891 -24.672 -26.172 1 94.12 194 ASN B N 1
ATOM 6329 C CA . ASN B 1 194 ? -20.672 -25.453 -27.109 1 94.12 194 ASN B CA 1
ATOM 6330 C C . ASN B 1 194 ? -19.797 -26.234 -28.078 1 94.12 194 ASN B C 1
ATOM 6332 O O . ASN B 1 194 ? -20.234 -27.234 -28.656 1 94.12 194 ASN B O 1
ATOM 6336 N N . ALA B 1 195 ? -18.594 -25.781 -28.188 1 93.75 195 ALA B N 1
ATOM 6337 C CA . ALA B 1 195 ? -17.656 -26.438 -29.094 1 93.75 195 ALA B CA 1
ATOM 6338 C C . ALA B 1 195 ? -16.953 -27.609 -28.406 1 93.75 195 ALA B C 1
ATOM 6340 O O . ALA B 1 195 ? -16.25 -28.375 -29.047 1 93.75 195 ALA B O 1
ATOM 6341 N N . ILE B 1 196 ? -17.109 -27.797 -27.141 1 94.81 196 ILE B N 1
ATOM 6342 C CA . ILE B 1 196 ? -16.5 -28.906 -26.391 1 94.81 196 ILE B CA 1
ATOM 6343 C C . ILE B 1 196 ? -17.5 -30.062 -26.312 1 94.81 196 ILE B C 1
ATOM 6345 O O . ILE B 1 196 ? -18.531 -29.953 -25.656 1 94.81 196 ILE B O 1
ATOM 6349 N N . PRO B 1 197 ? -17.141 -31.125 -26.906 1 92.06 197 PRO B N 1
ATOM 6350 C CA . PRO B 1 197 ? -18.047 -32.281 -26.812 1 92.06 197 PRO B CA 1
ATOM 6351 C C . PRO B 1 197 ? -18.328 -32.688 -25.375 1 92.06 197 PRO B C 1
ATOM 6353 O O . PRO B 1 197 ? -17.391 -32.875 -24.594 1 92.06 197 PRO B O 1
ATOM 6356 N N . GLY B 1 198 ? -19.641 -32.75 -25.047 1 89.69 198 GLY B N 1
ATOM 6357 C CA . GLY B 1 198 ? -20.031 -33.281 -23.75 1 89.69 198 GLY B CA 1
ATOM 6358 C C . GLY B 1 198 ? -20.047 -32.219 -22.656 1 89.69 198 GLY B C 1
ATOM 6359 O O . GLY B 1 198 ? -20.297 -32.531 -21.5 1 89.69 198 GLY B O 1
ATOM 6360 N N . ALA B 1 199 ? -19.75 -31 -22.969 1 90.56 199 ALA B N 1
ATOM 6361 C CA . ALA B 1 199 ? -19.703 -29.938 -21.953 1 90.56 199 ALA B CA 1
ATOM 6362 C C . ALA B 1 199 ? -21.078 -29.312 -21.766 1 90.56 199 ALA B C 1
ATOM 6364 O O . ALA B 1 199 ? -21.234 -28.094 -21.906 1 90.56 199 ALA B O 1
ATOM 6365 N N . ALA B 1 200 ? -22.047 -30.031 -21.375 1 84.81 200 ALA B N 1
ATOM 6366 C CA . ALA B 1 200 ? -23.406 -29.531 -21.188 1 84.81 200 ALA B CA 1
ATOM 6367 C C . ALA B 1 200 ? -23.547 -28.766 -19.875 1 84.81 200 ALA B C 1
ATOM 6369 O O . ALA B 1 200 ? -22.797 -29.016 -18.922 1 84.81 200 ALA B O 1
ATOM 6370 N N . SER B 1 201 ? -24.375 -27.859 -19.938 1 81.56 201 SER B N 1
ATOM 6371 C CA . SER B 1 201 ? -24.672 -27.094 -18.734 1 81.56 201 SER B CA 1
ATOM 6372 C C . SER B 1 201 ? -25.719 -27.797 -17.875 1 81.56 201 SER B C 1
ATOM 6374 O O . SER B 1 201 ? -26.75 -28.234 -18.375 1 81.56 201 SER B O 1
ATOM 6376 N N . GLN B 1 202 ? -25.312 -28 -16.656 1 76.38 202 GLN B N 1
ATOM 6377 C CA . GLN B 1 202 ? -26.219 -28.594 -15.68 1 76.38 202 GLN B CA 1
ATOM 6378 C C . GLN B 1 202 ? -26.531 -27.609 -14.547 1 76.38 202 GLN B C 1
ATOM 6380 O O . GLN B 1 202 ? -25.656 -26.844 -14.133 1 76.38 202 GLN B O 1
ATOM 6385 N N . GLY B 1 203 ? -27.719 -27.375 -14.258 1 71.81 203 GLY B N 1
ATOM 6386 C CA . GLY B 1 203 ? -27.969 -26.516 -13.109 1 71.81 203 GLY B CA 1
ATOM 6387 C C . GLY B 1 203 ? -29.438 -26.438 -12.734 1 71.81 203 GLY B C 1
ATOM 6388 O O . GLY B 1 203 ? -30.266 -27.094 -13.352 1 71.81 203 GLY B O 1
ATOM 6389 N N . THR B 1 204 ? -29.609 -26 -11.5 1 65 204 THR B N 1
ATOM 6390 C CA . THR B 1 204 ? -30.953 -25.828 -10.961 1 65 204 THR B CA 1
ATOM 6391 C C . THR B 1 204 ? -31.453 -24.406 -11.18 1 65 204 THR B C 1
ATOM 6393 O O . THR B 1 204 ? -30.75 -23.438 -10.852 1 65 204 THR B O 1
ATOM 6396 N N . PRO B 1 205 ? -32.469 -24.328 -12.023 1 59.16 205 PRO B N 1
ATOM 6397 C CA . PRO B 1 205 ? -33.062 -22.984 -12.109 1 59.16 205 PRO B CA 1
ATOM 6398 C C . PRO B 1 205 ? -33.625 -22.5 -10.781 1 59.16 205 PRO B C 1
ATOM 6400 O O . PRO B 1 205 ? -34.219 -23.281 -10.047 1 59.16 205 PRO B O 1
ATOM 6403 N N . HIS B 1 206 ? -32.938 -21.578 -10.148 1 61.31 206 HIS B N 1
ATOM 6404 C CA . HIS B 1 206 ? -33.625 -20.969 -9.008 1 61.31 206 HIS B CA 1
ATOM 6405 C C . HIS B 1 206 ? -34.438 -19.766 -9.445 1 61.31 206 HIS B C 1
ATOM 6407 O O . HIS B 1 206 ? -34.031 -19 -10.312 1 61.31 206 HIS B O 1
ATOM 6413 N N . ASN B 1 207 ? -35.719 -19.797 -9.086 1 59.84 207 ASN B N 1
ATOM 6414 C CA . ASN B 1 207 ? -36.75 -18.891 -9.57 1 59.84 207 ASN B CA 1
ATOM 6415 C C . ASN B 1 207 ? -36.812 -17.609 -8.734 1 59.84 207 ASN B C 1
ATOM 6417 O O . ASN B 1 207 ? -37.844 -16.938 -8.703 1 59.84 207 ASN B O 1
ATOM 6421 N N . SER B 1 208 ? -35.688 -17.281 -8.117 1 67.56 208 SER B N 1
ATOM 6422 C CA . SER B 1 208 ? -35.875 -16.031 -7.402 1 67.56 208 SER B CA 1
ATOM 6423 C C . SER B 1 208 ? -35.438 -14.844 -8.258 1 67.56 208 SER B C 1
ATOM 6425 O O . SER B 1 208 ? -34.469 -14.93 -9.031 1 67.56 208 SER B O 1
ATOM 6427 N N . VAL B 1 209 ? -36.375 -13.82 -8.211 1 73.19 209 VAL B N 1
ATOM 6428 C CA . VAL B 1 209 ? -36.094 -12.586 -8.953 1 73.19 209 VAL B CA 1
ATOM 6429 C C . VAL B 1 209 ? -35.562 -11.516 -7.992 1 73.19 209 VAL B C 1
ATOM 6431 O O . VAL B 1 209 ? -36.156 -11.297 -6.926 1 73.19 209 VAL B O 1
ATOM 6434 N N . TRP B 1 210 ? -34.438 -10.914 -8.359 1 79.25 210 TRP B N 1
ATOM 6435 C CA . TRP B 1 210 ? -33.844 -9.852 -7.559 1 79.25 210 TRP B CA 1
ATOM 6436 C C . TRP B 1 210 ? -33.719 -8.562 -8.367 1 79.25 210 TRP B C 1
ATOM 6438 O O . TRP B 1 210 ? -33.469 -8.594 -9.562 1 79.25 210 TRP B O 1
ATOM 6448 N N . GLY B 1 211 ? -34.062 -7.473 -7.652 1 84.69 211 GLY B N 1
ATOM 6449 C CA . GLY B 1 211 ? -33.688 -6.168 -8.164 1 84.69 211 GLY B CA 1
ATOM 6450 C C . GLY B 1 211 ? -32.375 -5.645 -7.559 1 84.69 211 GLY B C 1
ATOM 6451 O O . GLY B 1 211 ? -32.125 -5.836 -6.367 1 84.69 211 GLY B O 1
ATOM 6452 N N . VAL B 1 212 ? -31.531 -5.039 -8.445 1 87.81 212 VAL B N 1
ATOM 6453 C CA . VAL B 1 212 ? -30.281 -4.484 -7.953 1 87.81 212 VAL B CA 1
ATOM 6454 C C . VAL B 1 212 ? -30.203 -2.996 -8.297 1 87.81 212 VAL B C 1
ATOM 6456 O O . VAL B 1 212 ? -30.5 -2.598 -9.422 1 87.81 212 VAL B O 1
ATOM 6459 N N . LEU B 1 213 ? -29.891 -2.195 -7.324 1 91.38 213 LEU B N 1
ATOM 6460 C CA . LEU B 1 213 ? -29.781 -0.752 -7.5 1 91.38 213 LEU B CA 1
ATOM 6461 C C . LEU B 1 213 ? -28.438 -0.246 -6.977 1 91.38 213 LEU B C 1
ATOM 6463 O O . LEU B 1 213 ? -28.062 -0.529 -5.836 1 91.38 213 LEU B O 1
ATOM 6467 N N . ASP B 1 214 ? -27.672 0.464 -7.836 1 91.81 214 ASP B N 1
ATOM 6468 C CA . ASP B 1 214 ? -26.5 1.228 -7.418 1 91.81 214 ASP B CA 1
ATOM 6469 C C . ASP B 1 214 ? -26.797 2.725 -7.398 1 91.81 214 ASP B C 1
ATOM 6471 O O . ASP B 1 214 ? -27.234 3.289 -8.398 1 91.81 214 ASP B O 1
ATOM 6475 N N . GLY B 1 215 ? -26.578 3.316 -6.316 1 94.06 215 GLY B N 1
ATOM 6476 C CA . GLY B 1 215 ? -26.797 4.754 -6.238 1 94.06 215 GLY B CA 1
ATOM 6477 C C . GLY B 1 215 ? -26.359 5.352 -4.914 1 94.06 215 GLY B C 1
ATOM 6478 O O . GLY B 1 215 ? -25.938 4.633 -4.012 1 94.06 215 GLY B O 1
ATOM 6479 N N . GLU B 1 216 ? -26.391 6.66 -4.871 1 96.06 216 GLU B N 1
ATOM 6480 C CA . GLU B 1 216 ? -26.156 7.355 -3.611 1 96.06 216 GLU B CA 1
ATOM 6481 C C . GLU B 1 216 ? -27.438 7.512 -2.803 1 96.06 216 GLU B C 1
ATOM 6483 O O . GLU B 1 216 ? -28.484 7.871 -3.352 1 96.06 216 GLU B O 1
ATOM 6488 N N . LEU B 1 217 ? -27.344 7.227 -1.555 1 96.31 217 LEU B N 1
ATOM 6489 C CA . LEU B 1 217 ? -28.531 7.223 -0.697 1 96.31 217 LEU B CA 1
ATOM 6490 C C . LEU B 1 217 ? -28.484 8.383 0.295 1 96.31 217 LEU B C 1
ATOM 6492 O O . LEU B 1 217 ? -27.422 8.688 0.848 1 96.31 217 LEU B O 1
ATOM 6496 N N . ASP B 1 218 ? -29.562 9.055 0.414 1 96.31 218 ASP B N 1
ATOM 6497 C CA . ASP B 1 218 ? -29.875 9.875 1.581 1 96.31 218 ASP B CA 1
ATOM 6498 C C . ASP B 1 218 ? -30.781 9.109 2.555 1 96.31 218 ASP B C 1
ATOM 6500 O O . ASP B 1 218 ? -31.969 8.922 2.291 1 96.31 218 ASP B O 1
ATOM 6504 N N . THR B 1 219 ? -30.156 8.57 3.607 1 97.25 219 THR B N 1
ATOM 6505 C CA . THR B 1 219 ? -30.875 7.668 4.508 1 97.25 219 THR B CA 1
ATOM 6506 C C . THR B 1 219 ? -30.406 7.863 5.949 1 97.25 219 THR B C 1
ATOM 6508 O O . THR B 1 219 ? -29.297 8.344 6.184 1 97.25 219 THR B O 1
ATOM 6511 N N . ASP B 1 220 ? -31.297 7.57 6.895 1 96.5 220 ASP B N 1
ATOM 6512 C CA . ASP B 1 220 ? -30.922 7.555 8.305 1 96.5 220 ASP B CA 1
ATOM 6513 C C . ASP B 1 220 ? -30.656 6.129 8.789 1 96.5 220 ASP B C 1
ATOM 6515 O O . ASP B 1 220 ? -30.484 5.895 9.984 1 96.5 220 ASP B O 1
ATOM 6519 N N . PHE B 1 221 ? -30.719 5.141 7.82 1 97.44 221 PHE B N 1
ATOM 6520 C CA . PHE B 1 221 ? -30.344 3.775 8.18 1 97.44 221 PHE B CA 1
ATOM 6521 C C . PHE B 1 221 ? -28.891 3.701 8.609 1 97.44 221 PHE B C 1
ATOM 6523 O O . PHE B 1 221 ? -28 4.18 7.902 1 97.44 221 PHE B O 1
ATOM 6530 N N . PRO B 1 222 ? -28.578 3.127 9.703 1 96.81 222 PRO B N 1
ATOM 6531 C CA . PRO B 1 222 ? -27.266 3.324 10.336 1 96.81 222 PRO B CA 1
ATOM 6532 C C . PRO B 1 222 ? -26.172 2.477 9.688 1 96.81 222 PRO B C 1
ATOM 6534 O O . PRO B 1 222 ? -24.984 2.801 9.805 1 96.81 222 PRO B O 1
ATOM 6537 N N . ASP B 1 223 ? -26.453 1.391 9 1 97.5 223 ASP B N 1
ATOM 6538 C CA . ASP B 1 223 ? -25.422 0.413 8.641 1 97.5 223 ASP B CA 1
ATOM 6539 C C . ASP B 1 223 ? -25.219 0.375 7.133 1 97.5 223 ASP B C 1
ATOM 6541 O O . ASP B 1 223 ? -25.031 -0.698 6.551 1 97.5 223 ASP B O 1
ATOM 6545 N N . ILE B 1 224 ? -25.156 1.512 6.465 1 96.69 224 ILE B N 1
ATOM 6546 C CA . ILE B 1 224 ? -25.047 1.524 5.008 1 96.69 224 ILE B CA 1
ATOM 6547 C C . ILE B 1 224 ? -23.594 1.341 4.598 1 96.69 224 ILE B C 1
ATOM 6549 O O . ILE B 1 224 ? -23.297 1.094 3.424 1 96.69 224 ILE B O 1
ATOM 6553 N N . TRP B 1 225 ? -22.609 1.46 5.504 1 97.06 225 TRP B N 1
ATOM 6554 C CA . TRP B 1 225 ? -21.203 1.304 5.16 1 97.06 225 TRP B CA 1
ATOM 6555 C C . TRP B 1 225 ? -20.672 -0.047 5.633 1 97.06 225 TRP B C 1
ATOM 6557 O O . TRP B 1 225 ? -19.453 -0.284 5.625 1 97.06 225 TRP B O 1
ATOM 6567 N N . SER B 1 226 ? -21.516 -0.961 6.055 1 96.69 226 SER B N 1
ATOM 6568 C CA . SER B 1 226 ? -21.281 -2.379 6.309 1 96.69 226 SER B CA 1
ATOM 6569 C C . SER B 1 226 ? -21.969 -3.25 5.27 1 96.69 226 SER B C 1
ATOM 6571 O O . SER B 1 226 ? -22.859 -2.781 4.543 1 96.69 226 SER B O 1
ATOM 6573 N N . LYS B 1 227 ? -21.438 -4.441 5.129 1 93.69 227 LYS B N 1
ATOM 6574 C CA . LYS B 1 227 ? -22.328 -5.43 4.535 1 93.69 227 LYS B CA 1
ATOM 6575 C C . LYS B 1 227 ? -23.516 -5.719 5.449 1 93.69 227 LYS B C 1
ATOM 6577 O O . LYS B 1 227 ? -23.344 -6.055 6.621 1 93.69 227 LYS B O 1
ATOM 6582 N N . THR B 1 228 ? -24.75 -5.523 4.934 1 94.12 228 THR B N 1
ATOM 6583 C CA . THR B 1 228 ? -25.922 -5.609 5.805 1 94.12 228 THR B CA 1
ATOM 6584 C C . THR B 1 228 ? -27.016 -6.465 5.168 1 94.12 228 THR B C 1
ATOM 6586 O O . THR B 1 228 ? -27.328 -6.297 3.988 1 94.12 228 THR B O 1
ATOM 6589 N N . VAL B 1 229 ? -27.484 -7.363 5.93 1 91.25 229 VAL B N 1
ATOM 6590 C CA . VAL B 1 229 ? -28.625 -8.172 5.52 1 91.25 229 VAL B CA 1
ATOM 6591 C C . VAL B 1 229 ? -29.859 -7.758 6.312 1 91.25 229 VAL B C 1
ATOM 6593 O O . VAL B 1 229 ? -29.844 -7.766 7.547 1 91.25 229 VAL B O 1
ATOM 6596 N N . ILE B 1 230 ? -30.875 -7.414 5.594 1 92.88 230 ILE B N 1
ATOM 6597 C CA . ILE B 1 230 ? -32.125 -7.012 6.203 1 92.88 230 ILE B CA 1
ATOM 6598 C C . ILE B 1 230 ? -33.25 -7.973 5.785 1 92.88 230 ILE B C 1
ATOM 6600 O O . ILE B 1 230 ? -33.5 -8.148 4.59 1 92.88 230 ILE B O 1
ATOM 6604 N N . PHE B 1 231 ? -33.875 -8.578 6.746 1 90.25 231 PHE B N 1
ATOM 6605 C CA . PHE B 1 231 ? -35 -9.469 6.484 1 90.25 231 PHE B CA 1
ATOM 6606 C C . PHE B 1 231 ? -36.312 -8.867 7 1 90.25 231 PHE B C 1
ATOM 6608 O O . PHE B 1 231 ? -36.406 -8.477 8.164 1 90.25 231 PHE B O 1
ATOM 6615 N N . SER B 1 232 ? -37.25 -8.797 6.109 1 89.88 232 SER B N 1
ATOM 6616 C CA . SER B 1 232 ? -38.594 -8.43 6.477 1 89.88 232 SER B CA 1
ATOM 6617 C C . SER B 1 232 ? -39.562 -9.602 6.301 1 89.88 232 SER B C 1
ATOM 6619 O O . SER B 1 232 ? -39.656 -10.18 5.215 1 89.88 232 SER B O 1
ATOM 6621 N N . GLU B 1 233 ? -40.281 -9.938 7.293 1 85.31 233 GLU B N 1
ATOM 6622 C CA . GLU B 1 233 ? -41.25 -11.031 7.215 1 85.31 233 GLU B CA 1
ATOM 6623 C C . GLU B 1 233 ? -42.312 -10.758 6.145 1 85.31 233 GLU B C 1
ATOM 6625 O O . GLU B 1 233 ? -42.781 -11.688 5.492 1 85.31 233 GLU B O 1
ATOM 6630 N N . GLU B 1 234 ? -42.531 -9.586 5.84 1 86.75 234 GLU B N 1
ATOM 6631 C CA . GLU B 1 234 ? -43.656 -9.211 4.988 1 86.75 234 GLU B CA 1
ATOM 6632 C C . GLU B 1 234 ? -43.219 -8.883 3.57 1 86.75 234 GLU B C 1
ATOM 6634 O O . GLU B 1 234 ? -43.906 -9.18 2.598 1 86.75 234 GLU B O 1
ATOM 6639 N N . HIS B 1 235 ? -42.094 -8.305 3.504 1 87.12 235 HIS B N 1
ATOM 6640 C CA . HIS B 1 235 ? -41.844 -7.617 2.244 1 87.12 235 HIS B CA 1
ATOM 6641 C C . HIS B 1 235 ? -40.656 -8.227 1.522 1 87.12 235 HIS B C 1
ATOM 6643 O O . HIS B 1 235 ? -40.375 -7.879 0.37 1 87.12 235 HIS B O 1
ATOM 6649 N N . GLY B 1 236 ? -39.906 -9.094 2.186 1 86.5 236 GLY B N 1
ATOM 6650 C CA . GLY B 1 236 ? -38.75 -9.688 1.541 1 86.5 236 GLY B CA 1
ATOM 6651 C C . GLY B 1 236 ? -37.438 -9.344 2.227 1 86.5 236 GLY B C 1
ATOM 6652 O O . GLY B 1 236 ? -37.406 -9.242 3.453 1 86.5 236 GLY B O 1
ATOM 6653 N N . SER B 1 237 ? -36.344 -9.297 1.443 1 87.75 237 SER B N 1
ATOM 6654 C CA . SER B 1 237 ? -35.031 -9.07 2.047 1 87.75 237 SER B CA 1
ATOM 6655 C C . SER B 1 237 ? -34.188 -8.141 1.189 1 87.75 237 SER B C 1
ATOM 6657 O O . SER B 1 237 ? -34.438 -8.008 -0.014 1 87.75 237 SER B O 1
ATOM 6659 N N . VAL B 1 238 ? -33.312 -7.477 1.867 1 90.19 238 VAL B N 1
ATOM 6660 C CA . VAL B 1 238 ? -32.344 -6.602 1.212 1 90.19 238 VAL B CA 1
ATOM 6661 C C . VAL B 1 238 ? -30.922 -6.969 1.652 1 90.19 238 VAL B C 1
ATOM 6663 O O . VAL B 1 238 ? -30.672 -7.152 2.844 1 90.19 238 VAL B O 1
ATOM 6666 N N . LEU B 1 239 ? -30.094 -7.234 0.675 1 90 239 LEU B N 1
ATOM 6667 C CA . LEU B 1 239 ? -28.656 -7.23 0.916 1 90 239 LEU B CA 1
ATOM 6668 C C . LEU B 1 239 ? -28.031 -5.914 0.461 1 90 239 LEU B C 1
ATOM 6670 O O . LEU B 1 239 ? -28.188 -5.523 -0.7 1 90 239 LEU B O 1
ATOM 6674 N N . LEU B 1 240 ? -27.469 -5.266 1.431 1 93.56 240 LEU B N 1
ATOM 6675 C CA . LEU B 1 240 ? -26.875 -3.949 1.202 1 93.56 240 LEU B CA 1
ATOM 6676 C C . LEU B 1 240 ? -25.359 -4.004 1.315 1 93.56 240 LEU B C 1
ATOM 6678 O O . LEU B 1 240 ? -24.828 -4.566 2.273 1 93.56 240 LEU B O 1
ATOM 6682 N N . ILE B 1 241 ? -24.609 -3.467 0.281 1 93.62 241 ILE B N 1
ATOM 6683 C CA . ILE B 1 241 ? -23.172 -3.33 0.365 1 93.62 241 ILE B CA 1
ATOM 6684 C C . ILE B 1 241 ? -22.75 -1.919 -0.048 1 93.62 241 ILE B C 1
ATOM 6686 O O . ILE B 1 241 ? -23.344 -1.338 -0.962 1 93.62 241 ILE B O 1
ATOM 6690 N N . PRO B 1 242 ? -21.781 -1.368 0.673 1 96 242 PRO B N 1
ATOM 6691 C CA . PRO B 1 242 ? -21.25 -0.082 0.209 1 96 242 PRO B CA 1
ATOM 6692 C C . PRO B 1 242 ? -20.438 -0.205 -1.077 1 96 242 PRO B C 1
ATOM 6694 O O . PRO B 1 242 ? -19.906 -1.277 -1.373 1 96 242 PRO B O 1
ATOM 6697 N N . ARG B 1 243 ? -20.422 0.835 -1.835 1 93.31 243 ARG B N 1
ATOM 6698 C CA . ARG B 1 243 ? -19.688 0.883 -3.09 1 93.31 243 ARG B CA 1
ATOM 6699 C C . ARG B 1 243 ? -18.781 2.115 -3.146 1 93.31 243 ARG B C 1
ATOM 6701 O O . ARG B 1 243 ? -18.938 3.037 -2.342 1 93.31 243 ARG B O 1
ATOM 6708 N N . GLU B 1 244 ? -17.797 2.061 -4.02 1 91.69 244 GLU B N 1
ATOM 6709 C CA . GLU B 1 244 ? -16.953 3.215 -4.273 1 91.69 244 GLU B CA 1
ATOM 6710 C C . GLU B 1 244 ? -17.766 4.43 -4.699 1 91.69 244 GLU B C 1
ATOM 6712 O O . GLU B 1 244 ? -18.953 4.301 -5.031 1 91.69 244 GLU B O 1
ATOM 6717 N N . ARG B 1 245 ? -17.188 5.633 -4.613 1 92.25 245 ARG B N 1
ATOM 6718 C CA . ARG B 1 245 ? -17.781 6.898 -5.043 1 92.25 245 ARG B CA 1
ATOM 6719 C C . ARG B 1 245 ? -19.047 7.211 -4.262 1 92.25 245 ARG B C 1
ATOM 6721 O O . ARG B 1 245 ? -20.047 7.668 -4.836 1 92.25 245 ARG B O 1
ATOM 6728 N N . ASN B 1 246 ? -19.078 6.758 -3.072 1 93.94 246 ASN B N 1
ATOM 6729 C CA . ASN B 1 246 ? -20.125 7.07 -2.105 1 93.94 246 ASN B CA 1
ATOM 6730 C C . ASN B 1 246 ? -21.438 6.352 -2.436 1 93.94 246 ASN B C 1
ATOM 6732 O O . ASN B 1 246 ? -22.5 6.727 -1.938 1 93.94 246 ASN B O 1
ATOM 6736 N N . MET B 1 247 ? -21.422 5.355 -3.215 1 94 247 MET B N 1
ATOM 6737 C CA . MET B 1 247 ? -22.641 4.652 -3.615 1 94 247 MET B CA 1
ATOM 6738 C C . MET B 1 247 ? -22.922 3.49 -2.672 1 94 247 MET B C 1
ATOM 6740 O O . MET B 1 247 ? -22.078 3.119 -1.856 1 94 247 MET B O 1
ATOM 6744 N N . THR B 1 248 ? -24.094 3.029 -2.756 1 95.56 248 THR B N 1
ATOM 6745 C CA . THR B 1 248 ? -24.578 1.815 -2.107 1 95.56 248 THR B CA 1
ATOM 6746 C C . THR B 1 248 ? -25.312 0.922 -3.105 1 95.56 248 THR B C 1
ATOM 6748 O O . THR B 1 248 ? -26.062 1.412 -3.953 1 95.56 248 THR B O 1
ATOM 6751 N N . ARG B 1 249 ? -25.047 -0.323 -3.023 1 94.06 249 ARG B N 1
ATOM 6752 C CA . ARG B 1 249 ? -25.797 -1.283 -3.818 1 94.06 249 ARG B CA 1
ATOM 6753 C C . ARG B 1 249 ? -26.812 -2.021 -2.959 1 94.06 249 ARG B C 1
ATOM 6755 O O . ARG B 1 249 ? -26.484 -2.529 -1.887 1 94.06 249 ARG B O 1
ATOM 6762 N N . LEU B 1 250 ? -28.031 -2.102 -3.43 1 93.44 250 LEU B N 1
ATOM 6763 C CA . LEU B 1 250 ? -29.094 -2.895 -2.801 1 93.44 250 LEU B CA 1
ATOM 6764 C C . LEU B 1 250 ? -29.5 -4.055 -3.701 1 93.44 250 LEU B C 1
ATOM 6766 O O . LEU B 1 250 ? -29.812 -3.852 -4.879 1 93.44 250 LEU B O 1
ATOM 6770 N N . TYR B 1 251 ? -29.375 -5.211 -3.16 1 88.06 251 TYR B N 1
ATOM 6771 C CA . TYR B 1 251 ? -30.047 -6.379 -3.729 1 88.06 251 TYR B CA 1
ATOM 6772 C C . TYR B 1 251 ? -31.375 -6.621 -3.049 1 88.06 251 TYR B C 1
ATOM 6774 O O . TYR B 1 251 ? -31.438 -6.855 -1.839 1 88.06 251 TYR B O 1
ATOM 6782 N N . ILE B 1 252 ? -32.406 -6.555 -3.797 1 88.88 252 ILE B N 1
ATOM 6783 C CA . ILE B 1 252 ? -33.75 -6.645 -3.215 1 88.88 252 ILE B CA 1
ATOM 6784 C C . ILE B 1 252 ? -34.438 -7.906 -3.723 1 88.88 252 ILE B C 1
ATOM 6786 O O . ILE B 1 252 ? -34.625 -8.078 -4.93 1 88.88 252 ILE B O 1
ATOM 6790 N N . GLU B 1 253 ? -34.625 -8.75 -2.814 1 82.94 253 GLU B N 1
ATOM 6791 C CA . GLU B 1 253 ? -35.406 -9.938 -3.131 1 82.94 253 GLU B CA 1
ATOM 6792 C C . GLU B 1 253 ? -36.906 -9.719 -2.822 1 82.94 253 GLU B C 1
ATOM 6794 O O . GLU B 1 253 ? -37.25 -9.391 -1.691 1 82.94 253 GLU B O 1
ATOM 6799 N N . MET B 1 254 ? -37.656 -9.969 -3.898 1 74.31 254 MET B N 1
ATOM 6800 C CA . MET B 1 254 ? -39.094 -9.75 -3.719 1 74.31 254 MET B CA 1
ATOM 6801 C C . MET B 1 254 ? -39.812 -11.055 -3.396 1 74.31 254 MET B C 1
ATOM 6803 O O . MET B 1 254 ? -39.438 -12.109 -3.916 1 74.31 254 MET B O 1
ATOM 6807 N N . LYS B 1 255 ? -40.625 -11.117 -2.301 1 64.75 255 LYS B N 1
ATOM 6808 C CA . LYS B 1 255 ? -41.438 -12.289 -2.006 1 64.75 255 LYS B CA 1
ATOM 6809 C C . LYS B 1 255 ? -42.531 -12.492 -3.072 1 64.75 255 LYS B C 1
ATOM 6811 O O . LYS B 1 255 ? -42.875 -13.625 -3.391 1 64.75 255 LYS B O 1
ATOM 6816 N N . SER B 1 256 ? -43.094 -11.359 -3.5 1 56.66 256 SER B N 1
ATOM 6817 C CA . SER B 1 256 ? -44.25 -11.555 -4.379 1 56.66 256 SER B CA 1
ATOM 6818 C C . SER B 1 256 ? -43.844 -12.023 -5.762 1 56.66 256 SER B C 1
ATOM 6820 O O . SER B 1 256 ? -42.75 -11.672 -6.234 1 56.66 256 SER B O 1
ATOM 6822 N N . SER B 1 257 ? -44.344 -13.125 -6.184 1 52.12 257 SER B N 1
ATOM 6823 C CA . SER B 1 257 ? -44.219 -13.898 -7.414 1 52.12 257 SER B CA 1
ATOM 6824 C C . SER B 1 257 ? -44.219 -12.984 -8.641 1 52.12 257 SER B C 1
ATOM 6826 O O . SER B 1 257 ? -45.156 -13.016 -9.43 1 52.12 257 SER B O 1
ATOM 6828 N N . VAL B 1 258 ? -43.844 -11.727 -8.492 1 53 258 VAL B N 1
ATOM 6829 C CA . VAL B 1 258 ? -44.031 -10.984 -9.734 1 53 258 VAL B CA 1
ATOM 6830 C C . VAL B 1 258 ? -42.938 -11.375 -10.734 1 53 258 VAL B C 1
ATOM 6832 O O . VAL B 1 258 ? -41.812 -11.609 -10.344 1 53 258 VAL B O 1
ATOM 6835 N N . THR B 1 259 ? -43.375 -11.836 -11.828 1 53.47 259 THR B N 1
ATOM 6836 C CA . THR B 1 259 ? -42.531 -12.164 -12.977 1 53.47 259 THR B CA 1
ATOM 6837 C C . THR B 1 259 ? -41.5 -11.086 -13.203 1 53.47 259 THR B C 1
ATOM 6839 O O . THR B 1 259 ? -41.781 -9.898 -13.031 1 53.47 259 THR B O 1
ATOM 6842 N N . SER B 1 260 ? -40.219 -11.375 -13.312 1 56.38 260 SER B N 1
ATOM 6843 C CA . SER B 1 260 ? -39 -10.586 -13.508 1 56.38 260 SER B CA 1
ATOM 6844 C C . SER B 1 260 ? -39.219 -9.492 -14.547 1 56.38 260 SER B C 1
ATOM 6846 O O . SER B 1 260 ? -38.688 -8.391 -14.422 1 56.38 260 SER B O 1
ATOM 6848 N N . LYS B 1 261 ? -40 -9.758 -15.766 1 53.25 261 LYS B N 1
ATOM 6849 C CA . LYS B 1 261 ? -40.031 -8.922 -16.969 1 53.25 261 LYS B CA 1
ATOM 6850 C C . LYS B 1 261 ? -40.844 -7.652 -16.719 1 53.25 261 LYS B C 1
ATOM 6852 O O . LYS B 1 261 ? -40.812 -6.719 -17.516 1 53.25 261 LYS B O 1
ATOM 6857 N N . GLY B 1 262 ? -41 -7.398 -15.406 1 59.47 262 GLY B N 1
ATOM 6858 C CA . GLY B 1 262 ? -41.812 -6.199 -15.289 1 59.47 262 GLY B CA 1
ATOM 6859 C C . GLY B 1 262 ? -41.5 -5.395 -14.039 1 59.47 262 GLY B C 1
ATOM 6860 O O . GLY B 1 262 ? -42.219 -4.445 -13.719 1 59.47 262 GLY B O 1
ATOM 6861 N N . LEU B 1 263 ? -40.406 -5.793 -13.508 1 74.44 263 LEU B N 1
ATOM 6862 C CA . LEU B 1 263 ? -40.125 -5.039 -12.289 1 74.44 263 LEU B CA 1
ATOM 6863 C C . LEU B 1 263 ? -39.406 -3.742 -12.594 1 74.44 263 LEU B C 1
ATOM 6865 O O . LEU B 1 263 ? -38.25 -3.77 -13.039 1 74.44 263 LEU B O 1
ATOM 6869 N N . GLY B 1 264 ? -40.031 -2.652 -12.57 1 82.88 264 GLY B N 1
ATOM 6870 C CA . GLY B 1 264 ? -39.438 -1.348 -12.828 1 82.88 264 GLY B CA 1
ATOM 6871 C C . GLY B 1 264 ? -38.625 -0.825 -11.656 1 82.88 264 GLY B C 1
ATOM 6872 O O . GLY B 1 264 ? -38.781 -1.293 -10.531 1 82.88 264 GLY B O 1
ATOM 6873 N N . GLN B 1 265 ? -37.781 -0.023 -11.969 1 90.31 265 GLN B N 1
ATOM 6874 C CA . GLN B 1 265 ? -36.875 0.611 -11 1 90.31 265 GLN B CA 1
ATOM 6875 C C . GLN B 1 265 ? -37.688 1.184 -9.82 1 90.31 265 GLN B C 1
ATOM 6877 O O . GLN B 1 265 ? -37.312 0.969 -8.664 1 90.31 265 GLN B O 1
ATOM 6882 N N . GLU B 1 266 ? -38.781 1.85 -10.109 1 91.56 266 GLU B N 1
ATOM 6883 C CA . GLU B 1 266 ? -39.562 2.498 -9.07 1 91.56 266 GLU B CA 1
ATOM 6884 C C . GLU B 1 266 ? -40.188 1.471 -8.125 1 91.56 266 GLU B C 1
ATOM 6886 O O . GLU B 1 266 ? -40.281 1.705 -6.922 1 91.56 266 GLU B O 1
ATOM 6891 N N . PHE B 1 267 ? -40.594 0.47 -8.719 1 88.88 267 PHE B N 1
ATOM 6892 C CA . PHE B 1 267 ? -41.188 -0.588 -7.902 1 88.88 267 PHE B CA 1
ATOM 6893 C C . PHE B 1 267 ? -40.125 -1.166 -6.945 1 88.88 267 PHE B C 1
ATOM 6895 O O . PHE B 1 267 ? -40.406 -1.36 -5.762 1 88.88 267 PHE B O 1
ATOM 6902 N N . VAL B 1 268 ? -39 -1.463 -7.465 1 90.25 268 VAL B N 1
ATOM 6903 C CA . VAL B 1 268 ? -37.938 -2.033 -6.668 1 90.25 268 VAL B CA 1
ATOM 6904 C C . VAL B 1 268 ? -37.531 -1.054 -5.566 1 90.25 268 VAL B C 1
ATOM 6906 O O . VAL B 1 268 ? -37.281 -1.456 -4.426 1 90.25 268 VAL B O 1
ATOM 6909 N N . MET B 1 269 ? -37.5 0.184 -5.859 1 94.19 269 MET B N 1
ATOM 6910 C CA . MET B 1 269 ? -37.188 1.221 -4.883 1 94.19 269 MET B CA 1
ATOM 6911 C C . MET B 1 269 ? -38.219 1.263 -3.77 1 94.19 269 MET B C 1
ATOM 6913 O O . MET B 1 269 ? -37.875 1.389 -2.594 1 94.19 269 MET B O 1
ATOM 6917 N N . GLU B 1 270 ? -39.406 1.129 -4.168 1 93.31 270 GLU B N 1
ATOM 6918 C CA . GLU B 1 270 ? -40.469 1.136 -3.18 1 93.31 270 GLU B CA 1
ATOM 6919 C C . GLU B 1 270 ? -40.406 -0.09 -2.275 1 93.31 270 GLU B C 1
ATOM 6921 O O . GLU B 1 270 ? -40.656 0.004 -1.071 1 93.31 270 GLU B O 1
ATOM 6926 N N . GLN B 1 271 ? -40.125 -1.174 -2.887 1 91.38 271 GLN B N 1
ATOM 6927 C CA . GLN B 1 271 ? -39.938 -2.383 -2.086 1 91.38 271 GLN B CA 1
ATOM 6928 C C . GLN B 1 271 ? -38.844 -2.217 -1.061 1 91.38 271 GLN B C 1
ATOM 6930 O O . GLN B 1 271 ? -38.969 -2.639 0.089 1 91.38 271 GLN B O 1
ATOM 6935 N N . ALA B 1 272 ? -37.781 -1.637 -1.441 1 94.69 272 ALA B N 1
ATOM 6936 C CA . ALA B 1 272 ? -36.656 -1.369 -0.522 1 94.69 272 ALA B CA 1
ATOM 6937 C C . ALA B 1 272 ? -37.125 -0.483 0.635 1 94.69 272 ALA B C 1
ATOM 6939 O O . ALA B 1 272 ? -36.781 -0.74 1.792 1 94.69 272 ALA B O 1
ATOM 6940 N N . ARG B 1 273 ? -37.906 0.499 0.324 1 96.06 273 ARG B N 1
ATOM 6941 C CA . ARG B 1 273 ? -38.406 1.413 1.344 1 96.06 273 ARG B CA 1
ATOM 6942 C C . ARG B 1 273 ? -39.281 0.679 2.354 1 96.06 273 ARG B C 1
ATOM 6944 O O . ARG B 1 273 ? -39.219 0.934 3.557 1 96.06 273 ARG B O 1
ATOM 6951 N N . LEU B 1 274 ? -40.031 -0.201 1.828 1 93.94 274 LEU B N 1
ATOM 6952 C CA . LEU B 1 274 ? -40.906 -0.966 2.703 1 93.94 274 LEU B CA 1
ATOM 6953 C C . LEU B 1 274 ? -40.094 -1.871 3.629 1 93.94 274 LEU B C 1
ATOM 6955 O O . LEU B 1 274 ? -40.375 -1.957 4.824 1 93.94 274 LEU B O 1
ATOM 6959 N N . ILE B 1 275 ? -39.125 -2.496 3.068 1 93.38 275 ILE B N 1
ATOM 6960 C CA . ILE B 1 275 ? -38.312 -3.436 3.83 1 93.38 275 ILE B CA 1
ATOM 6961 C C . ILE B 1 275 ? -37.5 -2.684 4.891 1 93.38 275 ILE B C 1
ATOM 6963 O O . ILE B 1 275 ? -37.344 -3.164 6.016 1 93.38 275 ILE B O 1
ATOM 6967 N N . MET B 1 276 ? -37.031 -1.479 4.609 1 96.12 276 MET B N 1
ATOM 6968 C CA . MET B 1 276 ? -36.094 -0.757 5.465 1 96.12 276 MET B CA 1
ATOM 6969 C C . MET B 1 276 ? -36.844 0.223 6.371 1 96.12 276 MET B C 1
ATOM 6971 O O . MET B 1 276 ? -36.219 0.932 7.164 1 96.12 276 MET B O 1
ATOM 6975 N N . ALA B 1 277 ? -38.188 0.257 6.141 1 95.25 277 ALA B N 1
ATOM 6976 C CA . ALA B 1 277 ? -38.969 1.095 7.043 1 95.25 277 ALA B CA 1
ATOM 6977 C C . ALA B 1 277 ? -38.75 0.691 8.5 1 95.25 277 ALA B C 1
ATOM 6979 O O . ALA B 1 277 ? -38.625 -0.496 8.805 1 95.25 277 ALA B O 1
ATOM 6980 N N . PRO B 1 278 ? -38.688 1.687 9.367 1 95.5 278 PRO B N 1
ATOM 6981 C CA . PRO B 1 278 ? -39.125 3.076 9.266 1 95.5 278 PRO B CA 1
ATOM 6982 C C . PRO B 1 278 ? -38.031 4.027 8.812 1 95.5 278 PRO B C 1
ATOM 6984 O O . PRO B 1 278 ? -38.219 5.246 8.812 1 95.5 278 PRO B O 1
ATOM 6987 N N . TYR B 1 279 ? -36.906 3.555 8.539 1 96.81 279 TYR B N 1
ATOM 6988 C CA . TYR B 1 279 ? -35.812 4.43 8.094 1 96.81 279 TYR B CA 1
ATOM 6989 C C . TYR B 1 279 ? -36.125 5.035 6.734 1 96.81 279 TYR B C 1
ATOM 6991 O O . TYR B 1 279 ? -36.781 4.402 5.895 1 96.81 279 TYR B O 1
ATOM 6999 N N . THR B 1 280 ? -35.688 6.219 6.555 1 97.06 280 THR B N 1
ATOM 7000 C CA . THR B 1 280 ? -35.844 6.875 5.262 1 97.06 280 THR B CA 1
ATOM 7001 C C . THR B 1 280 ? -34.812 6.336 4.258 1 97.06 280 THR B C 1
ATOM 7003 O O . THR B 1 280 ? -33.688 6.059 4.613 1 97.06 280 THR B O 1
ATOM 7006 N N . VAL B 1 281 ? -35.25 6.125 3.029 1 97.06 281 VAL B N 1
ATOM 7007 C CA . VAL B 1 281 ? -34.406 5.68 1.939 1 97.06 281 VAL B CA 1
ATOM 7008 C C . VAL B 1 281 ? -34.688 6.48 0.676 1 97.06 281 VAL B C 1
ATOM 7010 O O . VAL B 1 281 ? -35.688 6.223 -0.004 1 97.06 281 VAL B O 1
ATOM 7013 N N . ASN B 1 282 ? -33.844 7.418 0.4 1 96.81 282 ASN B N 1
ATOM 7014 C CA . ASN B 1 282 ? -34 8.258 -0.784 1 96.81 282 ASN B CA 1
ATOM 7015 C C . ASN B 1 282 ? -32.75 8.242 -1.642 1 96.81 282 ASN B C 1
ATOM 7017 O O . ASN B 1 282 ? -31.641 8.484 -1.14 1 96.81 282 ASN B O 1
ATOM 7021 N N . TRP B 1 283 ? -32.906 7.879 -2.934 1 95.94 283 TRP B N 1
ATOM 7022 C CA . TRP B 1 283 ? -31.781 7.914 -3.85 1 95.94 283 TRP B CA 1
ATOM 7023 C C . TRP B 1 283 ? -31.531 9.328 -4.371 1 95.94 283 TRP B C 1
ATOM 7025 O O . TRP B 1 283 ? -32.438 9.922 -4.992 1 95.94 283 TRP B O 1
ATOM 7035 N N . THR B 1 284 ? -30.375 9.844 -4.168 1 95.56 284 THR B N 1
ATOM 7036 C CA . THR B 1 284 ? -29.984 11.125 -4.758 1 95.56 284 THR B CA 1
ATOM 7037 C C . THR B 1 284 ? -29.516 10.938 -6.195 1 95.56 284 THR B C 1
ATOM 7039 O O . THR B 1 284 ? -29.547 11.883 -6.992 1 95.56 284 THR B O 1
ATOM 7042 N N . SER B 1 285 ? -29.031 9.734 -6.484 1 93.75 285 SER B N 1
ATOM 7043 C CA . SER B 1 285 ? -28.672 9.312 -7.832 1 93.75 285 SER B CA 1
ATOM 7044 C C . SER B 1 285 ? -28.75 7.797 -7.973 1 93.75 285 SER B C 1
ATOM 7046 O O . SER B 1 285 ? -28.609 7.066 -6.988 1 93.75 285 SER B O 1
ATOM 7048 N N . VAL B 1 286 ? -29.094 7.332 -9.172 1 92.88 286 VAL B N 1
ATOM 7049 C CA . VAL B 1 286 ? -29.062 5.914 -9.516 1 92.88 286 VAL B CA 1
ATOM 7050 C C . VAL B 1 286 ? -28.141 5.703 -10.719 1 92.88 286 VAL B C 1
ATOM 7052 O O . VAL B 1 286 ? -28.375 6.262 -11.797 1 92.88 286 VAL B O 1
ATOM 7055 N N . GLU B 1 287 ? -27.125 5.008 -10.516 1 89 287 GLU B N 1
ATOM 7056 C CA . GLU B 1 287 ? -26.156 4.789 -11.578 1 89 287 GLU B CA 1
ATOM 7057 C C . GLU B 1 287 ? -26.5 3.541 -12.391 1 89 287 GLU B C 1
ATOM 7059 O O . GLU B 1 287 ? -26.234 3.48 -13.594 1 89 287 GLU B O 1
ATOM 7064 N N . TRP B 1 288 ? -27.062 2.549 -11.703 1 87.5 288 TRP B N 1
ATOM 7065 C CA . TRP B 1 288 ? -27.297 1.282 -12.391 1 87.5 288 TRP B CA 1
ATOM 7066 C C . TRP B 1 288 ? -28.5 0.552 -11.781 1 87.5 288 TRP B C 1
ATOM 7068 O O . TRP B 1 288 ? -28.656 0.519 -10.555 1 87.5 288 TRP B O 1
ATOM 7078 N N . PHE B 1 289 ? -29.422 0.094 -12.547 1 89.06 289 PHE B N 1
ATOM 7079 C CA . PHE B 1 289 ? -30.547 -0.76 -12.18 1 89.06 289 PHE B CA 1
ATOM 7080 C C . PHE B 1 289 ? -30.562 -2.029 -13.023 1 89.06 289 PHE B C 1
ATOM 7082 O O . PHE B 1 289 ? -30.328 -1.979 -14.234 1 89.06 289 PHE B O 1
ATOM 7089 N N . GLY B 1 290 ? -30.641 -3.125 -12.32 1 83.5 290 GLY B N 1
ATOM 7090 C CA . GLY B 1 290 ? -30.75 -4.383 -13.039 1 83.5 290 GLY B CA 1
ATOM 7091 C C . GLY B 1 290 ? -31.641 -5.391 -12.352 1 83.5 290 GLY B C 1
ATOM 7092 O O . GLY B 1 290 ? -31.922 -5.277 -11.156 1 83.5 290 GLY B O 1
ATOM 7093 N N . ASN B 1 291 ? -32.219 -6.215 -13.219 1 80.12 291 ASN B N 1
ATOM 7094 C CA . ASN B 1 291 ? -32.969 -7.375 -12.734 1 80.12 291 ASN B CA 1
ATOM 7095 C C . ASN B 1 291 ? -32.219 -8.672 -12.984 1 80.12 291 ASN B C 1
ATOM 7097 O O . ASN B 1 291 ? -31.594 -8.836 -14.031 1 80.12 291 ASN B O 1
ATOM 7101 N N . TYR B 1 292 ? -32.125 -9.398 -11.898 1 71.88 292 TYR B N 1
ATOM 7102 C CA . TYR B 1 292 ? -31.391 -10.641 -12.094 1 71.88 292 TYR B CA 1
ATOM 7103 C C . TYR B 1 292 ? -32.188 -11.844 -11.633 1 71.88 292 TYR B C 1
ATOM 7105 O O . TYR B 1 292 ? -32.969 -11.75 -10.672 1 71.88 292 TYR B O 1
ATOM 7113 N N . GLN B 1 293 ? -32.188 -12.828 -12.5 1 70.19 293 GLN B N 1
ATOM 7114 C CA . GLN B 1 293 ? -32.719 -14.133 -12.086 1 70.19 293 GLN B CA 1
ATOM 7115 C C . GLN B 1 293 ? -31.562 -15.055 -11.68 1 70.19 293 GLN B C 1
ATOM 7117 O O . GLN B 1 293 ? -30.578 -15.203 -12.414 1 70.19 293 GLN B O 1
ATOM 7122 N N . VAL B 1 294 ? -31.672 -15.547 -10.453 1 66.19 294 VAL B N 1
ATOM 7123 C CA . VAL B 1 294 ? -30.594 -16.375 -9.938 1 66.19 294 VAL B CA 1
ATOM 7124 C C . VAL B 1 294 ? -30.656 -17.766 -10.57 1 66.19 294 VAL B C 1
ATOM 7126 O O . VAL B 1 294 ? -31.719 -18.391 -10.594 1 66.19 294 VAL B O 1
ATOM 7129 N N . SER B 1 295 ? -29.641 -18.094 -11.398 1 68.25 295 SER B N 1
ATOM 7130 C CA . SER B 1 295 ? -29.5 -19.453 -11.898 1 68.25 295 SER B CA 1
ATOM 7131 C C . SER B 1 295 ? -28.125 -20.031 -11.594 1 68.25 295 SER B C 1
ATOM 7133 O O . SER B 1 295 ? -27.141 -19.281 -11.547 1 68.25 295 SER B O 1
ATOM 7135 N N . GLN B 1 296 ? -28.141 -21.234 -11.156 1 74.25 296 GLN B N 1
ATOM 7136 C CA . GLN B 1 296 ? -26.875 -21.922 -10.914 1 74.25 296 GLN B CA 1
ATOM 7137 C C . GLN B 1 296 ? -26.688 -23.062 -11.898 1 74.25 296 GLN B C 1
ATOM 7139 O O . GLN B 1 296 ? -27.562 -23.922 -12.055 1 74.25 296 GLN B O 1
ATOM 7144 N N . ARG B 1 297 ? -25.625 -22.891 -12.648 1 77.25 297 ARG B N 1
ATOM 7145 C CA . ARG B 1 297 ? -25.297 -23.922 -13.617 1 77.25 297 ARG B CA 1
ATOM 7146 C C . ARG B 1 297 ? -23.812 -24.203 -13.633 1 77.25 297 ARG B C 1
ATOM 7148 O O . ARG B 1 297 ? -23 -23.344 -13.273 1 77.25 297 ARG B O 1
ATOM 7155 N N . PHE B 1 298 ? -23.438 -25.438 -13.859 1 81 298 PHE B N 1
ATOM 7156 C CA . PHE B 1 298 ? -22.031 -25.75 -14.125 1 81 298 PHE B CA 1
ATOM 7157 C C . PHE B 1 298 ? -21.906 -26.703 -15.305 1 81 298 PHE B C 1
ATOM 7159 O O . PHE B 1 298 ? -22.781 -27.531 -15.539 1 81 298 PHE B O 1
ATOM 7166 N N . ALA B 1 299 ? -20.844 -26.531 -16.031 1 86.56 299 ALA B N 1
ATOM 7167 C CA . ALA B 1 299 ? -20.547 -27.391 -17.172 1 86.56 299 ALA B CA 1
ATOM 7168 C C . ALA B 1 299 ? -20.031 -28.75 -16.703 1 86.56 299 ALA B C 1
ATOM 7170 O O . ALA B 1 299 ? -19.297 -28.844 -15.719 1 86.56 299 ALA B O 1
ATOM 7171 N N . THR B 1 300 ? -20.281 -29.703 -17.438 1 88.12 300 THR B N 1
ATOM 7172 C CA . THR B 1 300 ? -19.891 -31.062 -17.094 1 88.12 300 THR B CA 1
ATOM 7173 C C . THR B 1 300 ? -18.406 -31.297 -17.406 1 88.12 300 THR B C 1
ATOM 7175 O O . THR B 1 300 ? -17.797 -32.188 -16.859 1 88.12 300 THR B O 1
ATOM 7178 N N . ARG B 1 301 ? -17.938 -30.547 -18.359 1 93 301 ARG B N 1
ATOM 7179 C CA . ARG B 1 301 ? -16.531 -30.609 -18.734 1 93 301 ARG B CA 1
ATOM 7180 C C . ARG B 1 301 ? -15.93 -29.219 -18.844 1 93 301 ARG B C 1
ATOM 7182 O O . ARG B 1 301 ? -16.594 -28.281 -19.312 1 93 301 ARG B O 1
ATOM 7189 N N . PHE B 1 302 ? -14.664 -29.188 -18.453 1 95.81 302 PHE B N 1
ATOM 7190 C CA . PHE B 1 302 ? -13.992 -27.891 -18.531 1 95.81 302 PHE B CA 1
ATOM 7191 C C . PHE B 1 302 ? -12.969 -27.891 -19.656 1 95.81 302 PHE B C 1
ATOM 7193 O O . PHE B 1 302 ? -12.422 -26.844 -20 1 95.81 302 PHE B O 1
ATOM 7200 N N . LEU B 1 303 ? -12.641 -29 -20.25 1 96 303 LEU B N 1
ATOM 7201 C CA . LEU B 1 303 ? -11.734 -29.078 -21.391 1 96 303 LEU B CA 1
ATOM 7202 C C . LEU B 1 303 ? -12.18 -30.172 -22.359 1 96 303 LEU B C 1
ATOM 7204 O O . LEU B 1 303 ? -12.953 -31.062 -21.984 1 96 303 LEU B O 1
ATOM 7208 N N . ASP B 1 304 ? -11.805 -30.078 -23.562 1 95.25 304 ASP B N 1
ATOM 7209 C CA . ASP B 1 304 ? -12.133 -31.078 -24.562 1 95.25 304 ASP B CA 1
ATOM 7210 C C . ASP B 1 304 ? -11.219 -32.312 -24.438 1 95.25 304 ASP B C 1
ATOM 7212 O O . ASP B 1 304 ? -10.172 -32.219 -23.797 1 95.25 304 ASP B O 1
ATOM 7216 N N . PRO B 1 305 ? -11.539 -33.375 -24.984 1 93.12 305 PRO B N 1
ATOM 7217 C CA . PRO B 1 305 ? -10.781 -34.625 -24.828 1 93.12 305 PRO B CA 1
ATOM 7218 C C . PRO B 1 305 ? -9.344 -34.5 -25.328 1 93.12 305 PRO B C 1
ATOM 7220 O O . PRO B 1 305 ? -8.461 -35.219 -24.844 1 93.12 305 PRO B O 1
ATOM 7223 N N . THR B 1 306 ? -9.086 -33.625 -26.312 1 93.31 306 THR B N 1
ATOM 7224 C CA . THR B 1 306 ? -7.738 -33.469 -26.859 1 93.31 306 THR B CA 1
ATOM 7225 C C . THR B 1 306 ? -6.922 -32.5 -26.016 1 93.31 306 THR B C 1
ATOM 7227 O O . THR B 1 306 ? -5.727 -32.312 -26.25 1 93.31 306 THR B O 1
ATOM 7230 N N . GLN B 1 307 ? -7.57 -31.875 -25.047 1 96.19 307 GLN B N 1
ATOM 7231 C CA . GLN B 1 307 ? -6.961 -30.906 -24.141 1 96.19 307 GLN B CA 1
ATOM 7232 C C . GLN B 1 307 ? -6.395 -29.703 -24.906 1 96.19 307 GLN B C 1
ATOM 7234 O O . GLN B 1 307 ? -5.262 -29.297 -24.656 1 96.19 307 GLN B O 1
ATOM 7239 N N . ARG B 1 308 ? -7.18 -29.188 -25.812 1 96.69 308 ARG B N 1
ATOM 7240 C CA . ARG B 1 308 ? -6.773 -28.016 -26.594 1 96.69 308 ARG B CA 1
ATOM 7241 C C . ARG B 1 308 ? -7.789 -26.891 -26.453 1 96.69 308 ARG B C 1
ATOM 7243 O O . ARG B 1 308 ? -7.496 -25.734 -26.781 1 96.69 308 ARG B O 1
ATOM 7250 N N . VAL B 1 309 ? -8.945 -27.25 -26.062 1 97.56 309 VAL B N 1
ATOM 7251 C CA . VAL B 1 309 ? -10.008 -26.281 -25.844 1 97.56 309 VAL B CA 1
ATOM 7252 C C . VAL B 1 309 ? -10.453 -26.312 -24.391 1 97.56 309 VAL B C 1
ATOM 7254 O O . VAL B 1 309 ? -10.766 -27.375 -23.844 1 97.56 309 VAL B O 1
ATOM 7257 N N . PHE B 1 310 ? -10.469 -25.203 -23.734 1 98.25 310 PHE B N 1
ATOM 7258 C CA . PHE B 1 310 ? -10.812 -25.062 -22.328 1 98.25 310 PHE B CA 1
ATOM 7259 C C . PHE B 1 310 ? -11.891 -24 -22.125 1 98.25 310 PHE B C 1
ATOM 7261 O O . PHE B 1 310 ? -12.109 -23.172 -23 1 98.25 310 PHE B O 1
ATOM 7268 N N . ILE B 1 311 ? -12.57 -24.062 -21 1 97.62 311 ILE B N 1
ATOM 7269 C CA . ILE B 1 311 ? -13.445 -22.984 -20.578 1 97.62 311 ILE B CA 1
ATOM 7270 C C . ILE B 1 311 ? -13.109 -22.578 -19.141 1 97.62 311 ILE B C 1
ATOM 7272 O O . ILE B 1 311 ? -12.617 -23.391 -18.359 1 97.62 311 ILE B O 1
ATOM 7276 N N . ALA B 1 312 ? -13.273 -21.344 -18.797 1 96.75 312 ALA B N 1
ATOM 7277 C CA . ALA B 1 312 ? -13.023 -20.781 -17.469 1 96.75 312 ALA B CA 1
ATOM 7278 C C . ALA B 1 312 ? -14.047 -19.703 -17.125 1 96.75 312 ALA B C 1
ATOM 7280 O O . ALA B 1 312 ? -14.609 -19.062 -18.016 1 96.75 312 ALA B O 1
ATOM 7281 N N . GLY B 1 313 ? -14.297 -19.5 -15.82 1 93.12 313 GLY B N 1
ATOM 7282 C CA . GLY B 1 313 ? -15.242 -18.5 -15.344 1 93.12 313 GLY B CA 1
ATOM 7283 C C . GLY B 1 313 ? -16.688 -18.906 -15.586 1 93.12 313 GLY B C 1
ATOM 7284 O O . GLY B 1 313 ? -17.047 -20.062 -15.43 1 93.12 313 GLY B O 1
ATOM 7285 N N . ASP B 1 314 ? -17.484 -17.922 -15.953 1 88.31 314 ASP B N 1
ATOM 7286 C CA . ASP B 1 314 ? -18.922 -18.141 -16.125 1 88.31 314 ASP B CA 1
ATOM 7287 C C . ASP B 1 314 ? -19.203 -19.094 -17.281 1 88.31 314 ASP B C 1
ATOM 7289 O O . ASP B 1 314 ? -20.281 -19.672 -17.375 1 88.31 314 ASP B O 1
ATOM 7293 N N . ALA B 1 315 ? -18.25 -19.234 -18.141 1 90.56 315 ALA B N 1
ATOM 7294 C CA . ALA B 1 315 ? -18.375 -20.234 -19.203 1 90.56 315 ALA B CA 1
ATOM 7295 C C . ALA B 1 315 ? -18.422 -21.641 -18.609 1 90.56 315 ALA B C 1
ATOM 7297 O O . ALA B 1 315 ? -19.016 -22.547 -19.203 1 90.56 315 ALA B O 1
ATOM 7298 N N . SER B 1 316 ? -17.844 -21.797 -17.484 1 89.62 316 SER B N 1
ATOM 7299 C CA . SER B 1 316 ? -17.766 -23.109 -16.844 1 89.62 316 SER B CA 1
ATOM 7300 C C . SER B 1 316 ? -18.812 -23.25 -15.75 1 89.62 316 SER B C 1
ATOM 7302 O O . SER B 1 316 ? -19.328 -24.344 -15.516 1 89.62 316 SER B O 1
ATOM 7304 N N . HIS B 1 317 ? -19.078 -22.219 -15.086 1 83.31 317 HIS B N 1
ATOM 7305 C CA . HIS B 1 317 ? -20.016 -22.25 -13.969 1 83.31 317 HIS B CA 1
ATOM 7306 C C . HIS B 1 317 ? -20.656 -20.891 -13.734 1 83.31 317 HIS B C 1
ATOM 7308 O O . HIS B 1 317 ? -20 -19.859 -13.891 1 83.31 317 HIS B O 1
ATOM 7314 N N . THR B 1 318 ? -21.875 -20.891 -13.484 1 73.62 318 THR B N 1
ATOM 7315 C CA . THR B 1 318 ? -22.609 -19.688 -13.125 1 73.62 318 THR B CA 1
ATOM 7316 C C . THR B 1 318 ? -23.188 -19.797 -11.719 1 73.62 318 THR B C 1
ATOM 7318 O O . THR B 1 318 ? -23.547 -20.891 -11.273 1 73.62 318 THR B O 1
ATOM 7321 N N . HIS B 1 319 ? -23.031 -18.641 -11.023 1 67.5 319 HIS B N 1
ATOM 7322 C CA . HIS B 1 319 ? -23.391 -18.656 -9.609 1 67.5 319 HIS B CA 1
ATOM 7323 C C . HIS B 1 319 ? -24.391 -17.547 -9.289 1 67.5 319 HIS B C 1
ATOM 7325 O O . HIS B 1 319 ? -24.703 -16.719 -10.148 1 67.5 319 HIS B O 1
ATOM 7331 N N . SER B 1 320 ? -24.891 -17.812 -8.023 1 64.06 320 SER B N 1
ATOM 7332 C CA . SER B 1 320 ? -25.766 -16.766 -7.504 1 64.06 320 SER B CA 1
ATOM 7333 C C . SER B 1 320 ? -24.969 -15.516 -7.129 1 64.06 320 SER B C 1
ATOM 7335 O O . SER B 1 320 ? -23.828 -15.609 -6.664 1 64.06 320 SER B O 1
ATOM 7337 N N . PRO B 1 321 ? -25.547 -14.336 -7.426 1 60.16 321 PRO B N 1
ATOM 7338 C CA . PRO B 1 321 ? -24.891 -13.086 -7.051 1 60.16 321 PRO B CA 1
ATOM 7339 C C . PRO B 1 321 ? -24.766 -12.914 -5.539 1 60.16 321 PRO B C 1
ATOM 7341 O O . PRO B 1 321 ? -23.906 -12.172 -5.066 1 60.16 321 PRO B O 1
ATOM 7344 N N . LYS B 1 322 ? -25.594 -13.586 -4.723 1 57.88 322 LYS B N 1
ATOM 7345 C CA . LYS B 1 322 ? -25.688 -13.367 -3.283 1 57.88 322 LYS B CA 1
ATOM 7346 C C . LYS B 1 322 ? -24.375 -13.734 -2.584 1 57.88 322 LYS B C 1
ATOM 7348 O O . LYS B 1 322 ? -24.094 -13.25 -1.483 1 57.88 322 LYS B O 1
ATOM 7353 N N . ALA B 1 323 ? -23.594 -14.492 -3.238 1 55.81 323 ALA B N 1
ATOM 7354 C CA . ALA B 1 323 ? -22.453 -14.969 -2.469 1 55.81 323 ALA B CA 1
ATOM 7355 C C . ALA B 1 323 ? -21.156 -14.336 -2.967 1 55.81 323 ALA B C 1
ATOM 7357 O O . ALA B 1 323 ? -20.078 -14.602 -2.428 1 55.81 323 ALA B O 1
ATOM 7358 N N . ALA B 1 324 ? -21.172 -13.273 -3.744 1 58.88 324 ALA B N 1
ATOM 7359 C CA . ALA B 1 324 ? -19.984 -12.578 -4.25 1 58.88 324 ALA B CA 1
ATOM 7360 C C . ALA B 1 324 ? -18.875 -13.57 -4.59 1 58.88 324 ALA B C 1
ATOM 7362 O O . ALA B 1 324 ? -17.703 -13.289 -4.348 1 58.88 324 ALA B O 1
ATOM 7363 N N . GLN B 1 325 ? -19.172 -14.688 -5.148 1 70.88 325 GLN B N 1
ATOM 7364 C CA . GLN B 1 325 ? -18.141 -15.695 -5.352 1 70.88 325 GLN B CA 1
ATOM 7365 C C . GLN B 1 325 ? -17.781 -15.82 -6.828 1 70.88 325 GLN B C 1
ATOM 7367 O O . GLN B 1 325 ? -16.688 -16.25 -7.168 1 70.88 325 GLN B O 1
ATOM 7372 N N . GLY B 1 326 ? -18.594 -15.359 -7.668 1 79 326 GLY B N 1
ATOM 7373 C CA . GLY B 1 326 ? -18.453 -15.656 -9.086 1 79 326 GLY B CA 1
ATOM 7374 C C . GLY B 1 326 ? -17.156 -15.125 -9.672 1 79 326 GLY B C 1
ATOM 7375 O O . GLY B 1 326 ? -16.344 -15.891 -10.211 1 79 326 GLY B O 1
ATOM 7376 N N . MET B 1 327 ? -16.969 -13.938 -9.445 1 86.56 327 MET B N 1
ATOM 7377 C CA . MET B 1 327 ? -15.773 -13.32 -10.016 1 86.56 327 MET B CA 1
ATOM 7378 C C . MET B 1 327 ? -14.516 -13.906 -9.391 1 86.56 327 MET B C 1
ATOM 7380 O O . MET B 1 327 ? -13.539 -14.18 -10.094 1 86.56 327 MET B O 1
ATOM 7384 N N . ASN B 1 328 ? -14.508 -14.117 -8.125 1 91.69 328 ASN B N 1
ATOM 7385 C CA . ASN B 1 328 ? -13.359 -14.688 -7.426 1 91.69 328 ASN B CA 1
ATOM 7386 C C . ASN B 1 328 ? -13.023 -16.078 -7.945 1 91.69 328 ASN B C 1
ATOM 7388 O O . ASN B 1 328 ? -11.859 -16.391 -8.219 1 91.69 328 ASN B O 1
ATOM 7392 N N . THR B 1 329 ? -14.031 -16.844 -8.094 1 91 329 THR B N 1
ATOM 7393 C CA . THR B 1 329 ? -13.836 -18.188 -8.617 1 91 329 THR B CA 1
ATOM 7394 C C . THR B 1 329 ? -13.344 -18.141 -10.062 1 91 329 THR B C 1
ATOM 7396 O O . THR B 1 329 ? -12.445 -18.891 -10.445 1 91 329 THR B O 1
ATOM 7399 N N . SER B 1 330 ? -13.938 -17.266 -10.828 1 91.88 330 SER B N 1
ATOM 7400 C CA . SER B 1 330 ? -13.586 -17.125 -12.242 1 91.88 330 SER B CA 1
ATOM 7401 C C . SER B 1 330 ? -12.117 -16.766 -12.414 1 91.88 330 SER B C 1
ATOM 7403 O O . SER B 1 330 ? -11.414 -17.375 -13.227 1 91.88 330 SER B O 1
ATOM 7405 N N . VAL B 1 331 ? -11.656 -15.859 -11.664 1 94.94 331 VAL B N 1
ATOM 7406 C CA . VAL B 1 331 ? -10.266 -15.422 -11.773 1 94.94 331 VAL B CA 1
ATOM 7407 C C . VAL B 1 331 ? -9.336 -16.562 -11.359 1 94.94 331 VAL B C 1
ATOM 7409 O O . VAL B 1 331 ? -8.266 -16.734 -11.945 1 94.94 331 VAL B O 1
ATOM 7412 N N . HIS B 1 332 ? -9.734 -17.344 -10.43 1 96.19 332 HIS B N 1
ATOM 7413 C CA . HIS B 1 332 ? -8.867 -18.422 -9.938 1 96.19 332 HIS B CA 1
ATOM 7414 C C . HIS B 1 332 ? -8.891 -19.625 -10.883 1 96.19 332 HIS B C 1
ATOM 7416 O O . HIS B 1 332 ? -7.973 -20.438 -10.867 1 96.19 332 HIS B O 1
ATOM 7422 N N . ASP B 1 333 ? -9.977 -19.734 -11.688 1 96.88 333 ASP B N 1
ATOM 7423 C CA . ASP B 1 333 ? -9.891 -20.703 -12.781 1 96.88 333 ASP B CA 1
ATOM 7424 C C . ASP B 1 333 ? -8.711 -20.406 -13.695 1 96.88 333 ASP B C 1
ATOM 7426 O O . ASP B 1 333 ? -7.906 -21.281 -13.992 1 96.88 333 ASP B O 1
ATOM 7430 N N . SER B 1 334 ? -8.703 -19.172 -14.016 1 98.06 334 SER B N 1
ATOM 7431 C CA . SER B 1 334 ? -7.664 -18.719 -14.938 1 98.06 334 SER B CA 1
ATOM 7432 C C . SER B 1 334 ? -6.289 -18.75 -14.281 1 98.06 334 SER B C 1
ATOM 7434 O O . SER B 1 334 ? -5.293 -19.062 -14.93 1 98.06 334 SER B O 1
ATOM 7436 N N . TRP B 1 335 ? -6.242 -18.438 -13 1 97.94 335 TRP B N 1
ATOM 7437 C CA . TRP B 1 335 ? -5.016 -18.5 -12.211 1 97.94 335 TRP B CA 1
ATOM 7438 C C . TRP B 1 335 ? -4.465 -19.922 -12.18 1 97.94 335 TRP B C 1
ATOM 7440 O O . TRP B 1 335 ? -3.256 -20.125 -12.32 1 97.94 335 TRP B O 1
ATOM 7450 N N . ASN B 1 336 ? -5.332 -20.859 -12.07 1 98.19 336 ASN B N 1
ATOM 7451 C CA . ASN B 1 336 ? -4.973 -22.266 -12.062 1 98.19 336 ASN B CA 1
ATOM 7452 C C . ASN B 1 336 ? -4.551 -22.75 -13.445 1 98.19 336 ASN B C 1
ATOM 7454 O O . ASN B 1 336 ? -3.555 -23.469 -13.578 1 98.19 336 ASN B O 1
ATOM 7458 N N . LEU B 1 337 ? -5.234 -22.312 -14.469 1 98.56 337 LEU B N 1
ATOM 7459 C CA . LEU B 1 337 ? -5.02 -22.797 -15.828 1 98.56 337 LEU B CA 1
ATOM 7460 C C . LEU B 1 337 ? -3.785 -22.156 -16.438 1 98.56 337 LEU B C 1
ATOM 7462 O O . LEU B 1 337 ? -3.059 -22.781 -17.203 1 98.56 337 LEU B O 1
ATOM 7466 N N . GLY B 1 338 ? -3.496 -20.938 -16.094 1 98.56 338 GLY B N 1
ATOM 7467 C CA . GLY B 1 338 ? -2.473 -20.125 -16.734 1 98.56 338 GLY B CA 1
ATOM 7468 C C . GLY B 1 338 ? -1.101 -20.766 -16.719 1 98.56 338 GLY B C 1
ATOM 7469 O O . GLY B 1 338 ? -0.49 -21 -17.766 1 98.56 338 GLY B O 1
ATOM 7470 N N . TRP B 1 339 ? -0.592 -21.125 -15.57 1 98.38 339 TRP B N 1
ATOM 7471 C CA . TRP B 1 339 ? 0.751 -21.672 -15.453 1 98.38 339 TRP B CA 1
ATOM 7472 C C . TRP B 1 339 ? 0.809 -23.078 -16.047 1 98.38 339 TRP B C 1
ATOM 7474 O O . TRP B 1 339 ? 1.847 -23.5 -16.562 1 98.38 339 TRP B O 1
ATOM 7484 N N . LYS B 1 340 ? -0.316 -23.797 -16.031 1 98.56 340 LYS B N 1
ATOM 7485 C CA . LYS B 1 340 ? -0.372 -25.125 -16.656 1 98.56 340 LYS B CA 1
ATOM 7486 C C . LYS B 1 340 ? -0.238 -25.031 -18.172 1 98.56 340 LYS B C 1
ATOM 7488 O O . LYS B 1 340 ? 0.512 -25.797 -18.781 1 98.56 340 LYS B O 1
ATOM 7493 N N . LEU B 1 341 ? -0.964 -24.078 -18.719 1 98.38 341 LEU B N 1
ATOM 7494 C CA . LEU B 1 341 ? -0.886 -23.859 -20.172 1 98.38 341 LEU B CA 1
ATOM 7495 C C . LEU B 1 341 ? 0.518 -23.422 -20.578 1 98.38 341 LEU B C 1
ATOM 7497 O O . LEU B 1 341 ? 1.006 -23.812 -21.641 1 98.38 341 LEU B O 1
ATOM 7501 N N . ASN B 1 342 ? 1.175 -22.625 -19.75 1 98.19 342 ASN B N 1
ATOM 7502 C CA . ASN B 1 342 ? 2.547 -22.219 -20.031 1 98.19 342 ASN B CA 1
ATOM 7503 C C . ASN B 1 342 ? 3.48 -23.422 -20.156 1 98.19 342 ASN B C 1
ATOM 7505 O O . ASN B 1 342 ? 4.215 -23.547 -21.141 1 98.19 342 ASN B O 1
ATOM 7509 N N . LEU B 1 343 ? 3.418 -24.312 -19.188 1 98 343 LEU B N 1
ATOM 7510 C CA . LEU B 1 343 ? 4.297 -25.469 -19.203 1 98 343 LEU B CA 1
ATOM 7511 C C . LEU B 1 343 ? 3.955 -26.406 -20.344 1 98 343 LEU B C 1
ATOM 7513 O O . LEU B 1 343 ? 4.848 -26.984 -20.984 1 98 343 LEU B O 1
ATOM 7517 N N . ALA B 1 344 ? 2.67 -26.531 -20.656 1 97.56 344 ALA B N 1
ATOM 7518 C CA . ALA B 1 344 ? 2.25 -27.375 -21.766 1 97.56 344 ALA B CA 1
ATOM 7519 C C . ALA B 1 344 ? 2.721 -26.781 -23.109 1 97.56 344 ALA B C 1
ATOM 7521 O O . ALA B 1 344 ? 3.266 -27.5 -23.938 1 97.56 344 ALA B O 1
ATOM 7522 N N . ALA B 1 345 ? 2.494 -25.516 -23.297 1 96.44 345 ALA B N 1
ATOM 7523 C CA . ALA B 1 345 ? 2.879 -24.844 -24.531 1 96.44 345 ALA B CA 1
ATOM 7524 C C . ALA B 1 345 ? 4.383 -24.953 -24.781 1 96.44 345 ALA B C 1
ATOM 7526 O O . ALA B 1 345 ? 4.84 -24.969 -25.922 1 96.44 345 ALA B O 1
ATOM 7527 N N . ARG B 1 346 ? 5.145 -25.109 -23.734 1 96 346 ARG B N 1
ATOM 7528 C CA . ARG B 1 346 ? 6.602 -25.188 -23.828 1 96 346 ARG B CA 1
ATOM 7529 C C . ARG B 1 346 ? 7.07 -26.641 -23.938 1 96 346 ARG B C 1
ATOM 7531 O O . ARG B 1 346 ? 8.266 -26.891 -24.062 1 96 346 ARG B O 1
ATOM 7538 N N . GLY B 1 347 ? 6.164 -27.516 -23.75 1 95.81 347 GLY B N 1
ATOM 7539 C CA . GLY B 1 347 ? 6.473 -28.922 -23.938 1 95.81 347 GLY B CA 1
ATOM 7540 C C . GLY B 1 347 ? 6.883 -29.625 -22.672 1 95.81 347 GLY B C 1
ATOM 7541 O O . GLY B 1 347 ? 7.336 -30.781 -22.703 1 95.81 347 GLY B O 1
ATOM 7542 N N . PHE B 1 348 ? 6.688 -29.031 -21.547 1 97.69 348 PHE B N 1
ATOM 7543 C CA . PHE B 1 348 ? 7.152 -29.609 -20.281 1 97.69 348 PHE B CA 1
ATOM 7544 C C . PHE B 1 348 ? 6.078 -30.484 -19.656 1 97.69 348 PHE B C 1
ATOM 7546 O O . PHE B 1 348 ? 6.359 -31.266 -18.75 1 97.69 348 PHE B O 1
ATOM 7553 N N . ALA B 1 349 ? 4.793 -30.344 -20.062 1 97.19 349 ALA B N 1
ATOM 7554 C CA . ALA B 1 349 ? 3.697 -31.109 -19.469 1 97.19 349 ALA B CA 1
ATOM 7555 C C . ALA B 1 349 ? 3.711 -32.562 -19.938 1 97.19 349 ALA B C 1
ATOM 7557 O O . ALA B 1 349 ? 3.729 -32.812 -21.156 1 97.19 349 ALA B O 1
ATOM 7558 N N . LYS B 1 350 ? 3.627 -33.438 -19 1 96.25 350 LYS B N 1
ATOM 7559 C CA . LYS B 1 350 ? 3.719 -34.844 -19.312 1 96.25 350 LYS B CA 1
ATOM 7560 C C . LYS B 1 350 ? 2.334 -35.469 -19.453 1 96.25 350 LYS B C 1
ATOM 7562 O O . LYS B 1 350 ? 1.504 -35.375 -18.547 1 96.25 350 LYS B O 1
ATOM 7567 N N . ASP B 1 351 ? 2.041 -36.188 -20.547 1 91.38 351 ASP B N 1
ATOM 7568 C CA . ASP B 1 351 ? 0.956 -37.156 -20.75 1 91.38 351 ASP B CA 1
ATOM 7569 C C . ASP B 1 351 ? -0.402 -36.5 -20.484 1 91.38 351 ASP B C 1
ATOM 7571 O O . ASP B 1 351 ? -1.327 -37.156 -20.016 1 91.38 351 ASP B O 1
ATOM 7575 N N . GLY B 1 352 ? -0.456 -35.219 -20.562 1 94.69 352 GLY B N 1
ATOM 7576 C CA . GLY B 1 352 ? -1.714 -34.5 -20.375 1 94.69 352 GLY B CA 1
ATOM 7577 C C . GLY B 1 352 ? -2.121 -34.406 -18.906 1 94.69 352 GLY B C 1
ATOM 7578 O O . GLY B 1 352 ? -3.182 -33.875 -18.594 1 94.69 352 GLY B O 1
ATOM 7579 N N . ILE B 1 353 ? -1.322 -34.875 -18.016 1 97.19 353 ILE B N 1
ATOM 7580 C CA . ILE B 1 353 ? -1.629 -34.938 -16.578 1 97.19 353 ILE B CA 1
ATOM 7581 C C . ILE B 1 353 ? -1.865 -33.531 -16.031 1 97.19 353 ILE B C 1
ATOM 7583 O O . ILE B 1 353 ? -2.85 -33.312 -15.336 1 97.19 353 ILE B O 1
ATOM 7587 N N . LEU B 1 354 ? -0.992 -32.719 -16.406 1 97.12 354 LEU B N 1
ATOM 7588 C CA . LEU B 1 354 ? -1.027 -31.344 -15.883 1 97.12 354 LEU B CA 1
ATOM 7589 C C . LEU B 1 354 ? -2.307 -30.625 -16.312 1 97.12 354 LEU B C 1
ATOM 7591 O O . LEU B 1 354 ? -3.021 -30.078 -15.469 1 97.12 354 LEU B O 1
ATOM 7595 N N . LEU B 1 355 ? -2.678 -30.672 -17.562 1 97.69 355 LEU B N 1
ATOM 7596 C CA . LEU B 1 355 ? -3.852 -29.984 -18.078 1 97.69 355 LEU B CA 1
ATOM 7597 C C . LEU B 1 355 ? -5.133 -30.641 -17.578 1 97.69 355 LEU B C 1
ATOM 7599 O O . LEU B 1 355 ? -6.133 -29.953 -17.344 1 97.69 355 LEU B O 1
ATOM 7603 N N . GLN B 1 356 ? -5.086 -31.938 -17.359 1 97.06 356 GLN B N 1
ATOM 7604 C CA . GLN B 1 356 ? -6.242 -32.656 -16.828 1 97.06 356 GLN B CA 1
ATOM 7605 C C . GLN B 1 356 ? -6.516 -32.219 -15.383 1 97.06 356 GLN B C 1
ATOM 7607 O O . GLN B 1 356 ? -7.668 -32.219 -14.945 1 97.06 356 GLN B O 1
ATOM 7612 N N . SER B 1 357 ? -5.523 -31.906 -14.664 1 97.5 357 SER B N 1
ATOM 7613 C CA . SER B 1 357 ? -5.68 -31.516 -13.273 1 97.5 357 SER B CA 1
ATOM 7614 C C . SER B 1 357 ? -6.5 -30.234 -13.141 1 97.5 357 SER B C 1
ATOM 7616 O O . SER B 1 357 ? -7.066 -29.953 -12.078 1 97.5 357 SER B O 1
ATOM 7618 N N . TYR B 1 358 ? -6.594 -29.5 -14.289 1 97.62 358 TYR B N 1
ATOM 7619 C CA . TYR B 1 358 ? -7.426 -28.312 -14.273 1 97.62 358 TYR B CA 1
ATOM 7620 C C . TYR B 1 358 ? -8.875 -28.656 -13.961 1 97.62 358 TYR B C 1
ATOM 7622 O O . TYR B 1 358 ? -9.469 -28.125 -13.023 1 97.62 358 TYR B O 1
ATOM 7630 N N . GLU B 1 359 ? -9.375 -29.516 -14.711 1 95.88 359 GLU B N 1
ATOM 7631 C CA . GLU B 1 359 ? -10.758 -29.922 -14.508 1 95.88 359 GLU B CA 1
ATOM 7632 C C . GLU B 1 359 ? -10.93 -30.609 -13.148 1 95.88 359 GLU B C 1
ATOM 7634 O O . GLU B 1 359 ? -11.906 -30.344 -12.445 1 95.88 359 GLU B O 1
ATOM 7639 N N . GLN B 1 360 ? -10.047 -31.422 -12.75 1 94.94 360 GLN B N 1
ATOM 7640 C CA . GLN B 1 360 ? -10.125 -32.125 -11.477 1 94.94 360 GLN B CA 1
ATOM 7641 C C . GLN B 1 360 ? -10.203 -31.141 -10.312 1 94.94 360 GLN B C 1
ATOM 7643 O O . GLN B 1 360 ? -10.984 -31.344 -9.375 1 94.94 360 GLN B O 1
ATOM 7648 N N . GLU B 1 361 ? -9.445 -30.141 -10.391 1 96.56 361 GLU B N 1
ATOM 7649 C CA . GLU B 1 361 ? -9.32 -29.203 -9.281 1 96.56 361 GLU B CA 1
ATOM 7650 C C . GLU B 1 361 ? -10.445 -28.172 -9.305 1 96.56 361 GLU B C 1
ATOM 7652 O O . GLU B 1 361 ? -11.07 -27.891 -8.273 1 96.56 361 GLU B O 1
ATOM 7657 N N . ARG B 1 362 ? -10.789 -27.656 -10.477 1 95.25 362 ARG B N 1
ATOM 7658 C CA . ARG B 1 362 ? -11.672 -26.484 -10.523 1 95.25 362 ARG B CA 1
ATOM 7659 C C . ARG B 1 362 ? -13.133 -26.922 -10.625 1 95.25 362 ARG B C 1
ATOM 7661 O O . ARG B 1 362 ? -14.031 -26.203 -10.188 1 95.25 362 ARG B O 1
ATOM 7668 N N . LYS B 1 363 ? -13.383 -28.078 -11.188 1 90.06 363 LYS B N 1
ATOM 7669 C CA . LYS B 1 363 ? -14.758 -28.578 -11.219 1 90.06 363 LYS B CA 1
ATOM 7670 C C . LYS B 1 363 ? -15.273 -28.859 -9.805 1 90.06 363 LYS B C 1
ATOM 7672 O O . LYS B 1 363 ? -16.438 -28.562 -9.5 1 90.06 363 LYS B O 1
ATOM 7677 N N . LYS B 1 364 ? -14.43 -29.406 -9.031 1 86.31 364 LYS B N 1
ATOM 7678 C CA . LYS B 1 364 ? -14.797 -29.656 -7.641 1 86.31 364 LYS B CA 1
ATOM 7679 C C . LYS B 1 364 ? -15.203 -28.359 -6.949 1 86.31 364 LYS B C 1
ATOM 7681 O O . LYS B 1 364 ? -16.172 -28.328 -6.18 1 86.31 364 LYS B O 1
ATOM 7686 N N . ILE B 1 365 ? -14.508 -27.328 -7.176 1 87.44 365 ILE B N 1
ATOM 7687 C CA . ILE B 1 365 ? -14.773 -26.047 -6.539 1 87.44 365 ILE B CA 1
ATOM 7688 C C . ILE B 1 365 ? -16.109 -25.5 -7.035 1 87.44 365 ILE B C 1
ATOM 7690 O O . ILE B 1 365 ? -16.875 -24.922 -6.262 1 87.44 365 ILE B O 1
ATOM 7694 N N . ALA B 1 366 ? -16.344 -25.625 -8.312 1 83.94 366 ALA B N 1
ATOM 7695 C CA . ALA B 1 366 ? -17.609 -25.203 -8.875 1 83.94 366 ALA B CA 1
ATOM 7696 C C . ALA B 1 366 ? -18.781 -25.922 -8.188 1 83.94 366 ALA B C 1
ATOM 7698 O O . ALA B 1 366 ? -19.797 -25.297 -7.859 1 83.94 366 ALA B O 1
ATOM 7699 N N . GLU B 1 367 ? -18.594 -27.109 -7.926 1 79.62 367 GLU B N 1
ATOM 7700 C CA . GLU B 1 367 ? -19.625 -27.906 -7.258 1 79.62 367 GLU B CA 1
ATOM 7701 C C . GLU B 1 367 ? -19.797 -27.469 -5.809 1 79.62 367 GLU B C 1
ATOM 7703 O O . GLU B 1 367 ? -20.922 -27.359 -5.324 1 79.62 367 GLU B O 1
ATOM 7708 N N . ASP B 1 368 ? -18.703 -27.297 -5.168 1 76.75 368 ASP B N 1
ATOM 7709 C CA . ASP B 1 368 ? -18.734 -26.828 -3.781 1 76.75 368 ASP B CA 1
ATOM 7710 C C . ASP B 1 368 ? -19.469 -25.5 -3.668 1 76.75 368 ASP B C 1
ATOM 7712 O O . ASP B 1 368 ? -20.203 -25.266 -2.707 1 76.75 368 ASP B O 1
ATOM 7716 N N . LEU B 1 369 ? -19.266 -24.641 -4.547 1 76.44 369 LEU B N 1
ATOM 7717 C CA . LEU B 1 369 ? -19.859 -23.312 -4.547 1 76.44 369 LEU B CA 1
ATOM 7718 C C . LEU B 1 369 ? -21.375 -23.391 -4.719 1 76.44 369 LEU B C 1
ATOM 7720 O O . LEU B 1 369 ? -22.125 -22.672 -4.062 1 76.44 369 LEU B O 1
ATOM 7724 N N . ILE B 1 370 ? -21.781 -24.203 -5.582 1 71.81 370 ILE B N 1
ATOM 7725 C CA . ILE B 1 370 ? -23.219 -24.375 -5.832 1 71.81 370 ILE B CA 1
ATOM 7726 C C . ILE B 1 370 ? -23.906 -24.859 -4.562 1 71.81 370 ILE B C 1
ATOM 7728 O O . ILE B 1 370 ? -24.984 -24.359 -4.203 1 71.81 370 ILE B O 1
ATOM 7732 N N . ASN B 1 371 ? -23.219 -25.719 -3.924 1 70 371 ASN B N 1
ATOM 7733 C CA . ASN B 1 371 ? -23.781 -26.234 -2.688 1 70 371 ASN B CA 1
ATOM 7734 C C . ASN B 1 371 ? -23.844 -25.172 -1.598 1 70 371 ASN B C 1
ATOM 7736 O O . ASN B 1 371 ? -24.812 -25.094 -0.853 1 70 371 ASN B O 1
ATOM 7740 N N . PHE B 1 372 ? -22.891 -24.328 -1.498 1 70.19 372 PHE B N 1
ATOM 7741 C CA . PHE B 1 372 ? -22.812 -23.25 -0.528 1 70.19 372 PHE B CA 1
ATOM 7742 C C . PHE B 1 372 ? -23.859 -22.188 -0.816 1 70.19 372 PHE B C 1
ATOM 7744 O O . PHE B 1 372 ? -24.562 -21.734 0.094 1 70.19 372 PHE B O 1
ATOM 7751 N N . ASP B 1 373 ? -23.922 -21.719 -1.988 1 64.56 373 ASP B N 1
ATOM 7752 C CA . ASP B 1 373 ? -24.828 -20.656 -2.398 1 64.56 373 ASP B CA 1
ATOM 7753 C C . ASP B 1 373 ? -26.266 -21 -2.059 1 64.56 373 ASP B C 1
ATOM 7755 O O . ASP B 1 373 ? -27.031 -20.156 -1.597 1 64.56 373 ASP B O 1
ATOM 7759 N N . PHE B 1 374 ? -26.547 -22.172 -2.178 1 61.16 374 PHE B N 1
ATOM 7760 C CA . PHE B 1 374 ? -27.891 -22.641 -1.897 1 61.16 374 PHE B CA 1
ATOM 7761 C C . PHE B 1 374 ? -28.219 -22.5 -0.415 1 61.16 374 PHE B C 1
ATOM 7763 O O . PHE B 1 374 ? -29.281 -21.984 -0.053 1 61.16 374 PHE B O 1
ATOM 7770 N N . GLU B 1 375 ? -27.328 -22.859 0.372 1 64 375 GLU B N 1
ATOM 7771 C CA . GLU B 1 375 ? -27.531 -22.797 1.816 1 64 375 GLU B CA 1
ATOM 7772 C C . GLU B 1 375 ? -27.594 -21.359 2.314 1 64 375 GLU B C 1
ATOM 7774 O O . GLU B 1 375 ? -28.453 -21.016 3.125 1 64 375 GLU B O 1
ATOM 7779 N N . HIS B 1 376 ? -26.703 -20.531 1.776 1 65.81 376 HIS B N 1
ATOM 7780 C CA . HIS B 1 376 ? -26.594 -19.141 2.191 1 65.81 376 HIS B CA 1
ATOM 7781 C C . HIS B 1 376 ? -27.844 -18.344 1.79 1 65.81 376 HIS B C 1
ATOM 7783 O O . HIS B 1 376 ? -28.406 -17.609 2.605 1 65.81 376 HIS B O 1
ATOM 7789 N N . ALA B 1 377 ? -28.234 -18.547 0.632 1 60 377 ALA B N 1
ATOM 7790 C CA . ALA B 1 377 ? -29.438 -17.875 0.135 1 60 377 ALA B CA 1
ATOM 7791 C C . ALA B 1 377 ? -30.656 -18.266 0.949 1 60 377 ALA B C 1
ATOM 7793 O O . ALA B 1 377 ? -31.5 -17.422 1.278 1 60 377 ALA B O 1
ATOM 7794 N N . ASN B 1 378 ? -30.719 -19.5 1.337 1 60.41 378 ASN B N 1
ATOM 7795 C CA . ASN B 1 378 ? -31.859 -20 2.121 1 60.41 378 ASN B CA 1
ATOM 7796 C C . ASN B 1 378 ? -31.859 -19.422 3.531 1 60.41 378 ASN B C 1
ATOM 7798 O O . ASN B 1 378 ? -32.906 -19.125 4.09 1 60.41 378 ASN B O 1
ATOM 7802 N N . GLU B 1 379 ? -30.688 -19.281 3.98 1 66.38 379 GLU B N 1
ATOM 7803 C CA . GLU B 1 379 ? -30.594 -18.75 5.336 1 66.38 379 GLU B CA 1
ATOM 7804 C C . GLU B 1 379 ? -30.969 -17.266 5.367 1 66.38 379 GLU B C 1
ATOM 7806 O O . GLU B 1 379 ? -31.594 -16.797 6.32 1 66.38 379 GLU B O 1
ATOM 7811 N N . ILE B 1 380 ? -30.578 -16.609 4.363 1 64.69 380 ILE B N 1
ATOM 7812 C CA . ILE B 1 380 ? -30.969 -15.211 4.254 1 64.69 380 ILE B CA 1
ATOM 7813 C C . ILE B 1 380 ? -32.469 -15.102 4.133 1 64.69 380 ILE B C 1
ATOM 7815 O O . ILE B 1 380 ? -33.125 -14.312 4.836 1 64.69 380 ILE B O 1
ATOM 7819 N N . ALA B 1 381 ? -33 -16 3.363 1 61.69 381 ALA B N 1
ATOM 7820 C CA . ALA B 1 381 ? -34.469 -16 3.129 1 61.69 381 ALA B CA 1
ATOM 7821 C C . ALA B 1 381 ? -35.219 -16.438 4.379 1 61.69 381 ALA B C 1
ATOM 7823 O O . ALA B 1 381 ? -36.344 -15.992 4.617 1 61.69 381 ALA B O 1
ATOM 7824 N N . GLY B 1 382 ? -34.562 -17.281 5.105 1 64.31 382 GLY B N 1
ATOM 7825 C CA . GLY B 1 382 ? -35.188 -17.812 6.297 1 64.31 382 GLY B CA 1
ATOM 7826 C C . GLY B 1 382 ? -35.25 -16.812 7.441 1 64.31 382 GLY B C 1
ATOM 7827 O O . GLY B 1 382 ? -36.031 -16.969 8.367 1 64.31 382 GLY B O 1
ATOM 7828 N N . GLY B 1 383 ? -34.469 -15.797 7.395 1 63.91 383 GLY B N 1
ATOM 7829 C CA . GLY B 1 383 ? -34.531 -14.68 8.32 1 63.91 383 GLY B CA 1
ATOM 7830 C C . GLY B 1 383 ? -33.969 -15.016 9.695 1 63.91 383 GLY B C 1
ATOM 7831 O O . GLY B 1 383 ? -34.188 -14.266 10.656 1 63.91 383 GLY B O 1
ATOM 7832 N N . ASP B 1 384 ? -33.375 -16.203 9.891 1 73.31 384 ASP B N 1
ATOM 7833 C CA . ASP B 1 384 ? -32.781 -16.562 11.172 1 73.31 384 ASP B CA 1
ATOM 7834 C C . ASP B 1 384 ? -31.359 -16.031 11.273 1 73.31 384 ASP B C 1
ATOM 7836 O O . ASP B 1 384 ? -30.422 -16.625 10.734 1 73.31 384 ASP B O 1
ATOM 7840 N N . SER B 1 385 ? -31.297 -15.008 12.086 1 71.25 385 SER B N 1
ATOM 7841 C CA . SER B 1 385 ? -30.016 -14.32 12.203 1 71.25 385 SER B CA 1
ATOM 7842 C C . SER B 1 385 ? -28.953 -15.234 12.805 1 71.25 385 SER B C 1
ATOM 7844 O O . SER B 1 385 ? -27.781 -15.164 12.43 1 71.25 385 SER B O 1
ATOM 7846 N N . GLN B 1 386 ? -29.297 -16.031 13.711 1 74.31 386 GLN B N 1
ATOM 7847 C CA . GLN B 1 386 ? -28.344 -16.922 14.352 1 74.31 386 GLN B CA 1
ATOM 7848 C C . GLN B 1 386 ? -27.828 -17.969 13.367 1 74.31 386 GLN B C 1
ATOM 7850 O O . GLN B 1 386 ? -26.625 -18.234 13.312 1 74.31 386 GLN B O 1
ATOM 7855 N N . ARG B 1 387 ? -28.75 -18.469 12.633 1 75.56 387 ARG B N 1
ATOM 7856 C CA . ARG B 1 387 ? -28.344 -19.469 11.641 1 75.56 387 ARG B CA 1
ATOM 7857 C C . ARG B 1 387 ? -27.484 -18.828 10.547 1 75.56 387 ARG B C 1
ATOM 7859 O O . ARG B 1 387 ? -26.547 -19.453 10.062 1 75.56 387 ARG B O 1
ATOM 7866 N N . LEU B 1 388 ? -27.891 -17.672 10.273 1 73.5 388 LEU B N 1
ATOM 7867 C CA . LEU B 1 388 ? -27.109 -16.953 9.273 1 73.5 388 LEU B CA 1
ATOM 7868 C C . LEU B 1 388 ? -25.688 -16.703 9.766 1 73.5 388 LEU B C 1
ATOM 7870 O O . LEU B 1 388 ? -24.719 -16.922 9.031 1 73.5 388 LEU B O 1
ATOM 7874 N N . ALA B 1 389 ? -25.594 -16.297 10.945 1 73.31 389 ALA B N 1
ATOM 7875 C CA . ALA B 1 389 ? -24.281 -16.047 11.539 1 73.31 389 ALA B CA 1
ATOM 7876 C C . ALA B 1 389 ? -23.469 -17.344 11.594 1 73.31 389 ALA B C 1
ATOM 7878 O O . ALA B 1 389 ? -22.266 -17.328 11.312 1 73.31 389 ALA B O 1
ATOM 7879 N N . GLU B 1 390 ? -24.094 -18.391 11.938 1 75.44 390 GLU B N 1
ATOM 7880 C CA . GLU B 1 390 ? -23.422 -19.688 12 1 75.44 390 GLU B CA 1
ATOM 7881 C C . GLU B 1 390 ? -22.984 -20.156 10.617 1 75.44 390 GLU B C 1
ATOM 7883 O O . GLU B 1 390 ? -21.891 -20.703 10.461 1 75.44 390 GLU B O 1
ATOM 7888 N N . ASN B 1 391 ? -23.844 -19.922 9.727 1 74.12 391 ASN B N 1
ATOM 7889 C CA . ASN B 1 391 ? -23.516 -20.266 8.344 1 74.12 391 ASN B CA 1
ATOM 7890 C C . ASN B 1 391 ? -22.297 -19.5 7.852 1 74.12 391 ASN B C 1
ATOM 7892 O O . ASN B 1 391 ? -21.406 -20.062 7.203 1 74.12 391 ASN B O 1
ATOM 7896 N N . PHE B 1 392 ? -22.297 -18.297 8.195 1 72.75 392 PHE B N 1
ATOM 7897 C CA . PHE B 1 392 ? -21.156 -17.469 7.812 1 72.75 392 PHE B CA 1
ATOM 7898 C C . PHE B 1 392 ? -19.875 -17.969 8.453 1 72.75 392 PHE B C 1
ATOM 7900 O O . PHE B 1 392 ? -18.844 -18.062 7.793 1 72.75 392 PHE B O 1
ATOM 7907 N N . ARG B 1 393 ? -19.953 -18.25 9.648 1 72.25 393 ARG B N 1
ATOM 7908 C CA . ARG B 1 393 ? -18.781 -18.734 10.375 1 72.25 393 ARG B CA 1
ATOM 7909 C C . ARG B 1 393 ? -18.266 -20.047 9.773 1 72.25 393 ARG B C 1
ATOM 7911 O O . ARG B 1 393 ? -17.062 -20.219 9.594 1 72.25 393 ARG B O 1
ATOM 7918 N N . LYS B 1 394 ? -19.203 -20.844 9.422 1 70.81 394 LYS B N 1
ATOM 7919 C CA . LYS B 1 394 ? -18.859 -22.156 8.891 1 70.81 394 LYS B CA 1
ATOM 7920 C C . LYS B 1 394 ? -18.219 -22.031 7.508 1 70.81 394 LYS B C 1
ATOM 7922 O O . LYS B 1 394 ? -17.344 -22.828 7.152 1 70.81 394 LYS B O 1
ATOM 7927 N N . ASN B 1 395 ? -18.625 -20.938 6.898 1 79.31 395 ASN B N 1
ATOM 7928 C CA . ASN B 1 395 ? -18.203 -20.844 5.504 1 79.31 395 ASN B CA 1
ATOM 7929 C C . ASN B 1 395 ? -17.156 -19.734 5.301 1 79.31 395 ASN B C 1
ATOM 7931 O O . ASN B 1 395 ? -16.828 -19.406 4.164 1 79.31 395 ASN B O 1
ATOM 7935 N N . THR B 1 396 ? -16.688 -19.25 6.414 1 84.38 396 THR B N 1
ATOM 7936 C CA . THR B 1 396 ? -15.766 -18.125 6.359 1 84.38 396 THR B CA 1
ATOM 7937 C C . THR B 1 396 ? -14.516 -18.5 5.566 1 84.38 396 THR B C 1
ATOM 7939 O O . THR B 1 396 ? -14.016 -17.688 4.785 1 84.38 396 THR B O 1
ATOM 7942 N N . ARG B 1 397 ? -14.07 -19.672 5.715 1 85.12 397 ARG B N 1
ATOM 7943 C CA . ARG B 1 397 ? -12.883 -20.109 4.988 1 85.12 397 ARG B CA 1
ATOM 7944 C C . ARG B 1 397 ? -13.133 -20.125 3.482 1 85.12 397 ARG B C 1
ATOM 7946 O O . ARG B 1 397 ? -12.281 -19.688 2.705 1 85.12 397 ARG B O 1
ATOM 7953 N N . PHE B 1 398 ? -14.289 -20.531 3.209 1 81.88 398 PHE B N 1
ATOM 7954 C CA . PHE B 1 398 ? -14.633 -20.609 1.794 1 81.88 398 PHE B CA 1
ATOM 7955 C C . PHE B 1 398 ? -14.836 -19.219 1.209 1 81.88 398 PHE B C 1
ATOM 7957 O O . PHE B 1 398 ? -14.32 -18.906 0.132 1 81.88 398 PHE B O 1
ATOM 7964 N N . ILE B 1 399 ? -15.562 -18.391 1.955 1 83.62 399 ILE B N 1
ATOM 7965 C CA . ILE B 1 399 ? -15.93 -17.078 1.411 1 83.62 399 ILE B CA 1
ATOM 7966 C C . ILE B 1 399 ? -14.719 -16.156 1.425 1 83.62 399 ILE B C 1
ATOM 7968 O O . ILE B 1 399 ? -14.734 -15.094 0.795 1 83.62 399 ILE B O 1
ATOM 7972 N N . SER B 1 400 ? -13.648 -16.547 2.096 1 88.69 400 SER B N 1
ATOM 7973 C CA . SER B 1 400 ? -12.398 -15.781 2.062 1 88.69 400 SER B CA 1
ATOM 7974 C C . SER B 1 400 ? -11.516 -16.219 0.901 1 88.69 400 SER B C 1
ATOM 7976 O O . SER B 1 400 ? -10.547 -15.547 0.561 1 88.69 400 SER B O 1
ATOM 7978 N N . GLY B 1 401 ? -11.836 -17.312 0.315 1 88.94 401 GLY B N 1
ATOM 7979 C CA . GLY B 1 401 ? -11.023 -17.906 -0.733 1 88.94 401 GLY B CA 1
ATOM 7980 C C . GLY B 1 401 ? -9.953 -18.844 -0.2 1 88.94 401 GLY B C 1
ATOM 7981 O O . GLY B 1 401 ? -9.453 -19.703 -0.932 1 88.94 401 GLY B O 1
ATOM 7982 N N . VAL B 1 402 ? -9.625 -18.797 1.074 1 88.25 402 VAL B N 1
ATOM 7983 C CA . VAL B 1 402 ? -8.57 -19.609 1.662 1 88.25 402 VAL B CA 1
ATOM 7984 C C . VAL B 1 402 ? -9.039 -21.047 1.779 1 88.25 402 VAL B C 1
ATOM 7986 O O . VAL B 1 402 ? -8.227 -21.984 1.722 1 88.25 402 VAL B O 1
ATOM 7989 N N . GLY B 1 403 ? -10.312 -21.234 1.81 1 87.56 403 GLY B N 1
ATOM 7990 C CA . GLY B 1 403 ? -10.875 -22.562 1.986 1 87.56 403 GLY B CA 1
ATOM 7991 C C . GLY B 1 403 ? -11.031 -23.328 0.684 1 87.56 403 GLY B C 1
ATOM 7992 O O . GLY B 1 403 ? -11.539 -24.453 0.67 1 87.56 403 GLY B O 1
ATOM 7993 N N . VAL B 1 404 ? -10.633 -22.703 -0.399 1 91 404 VAL B N 1
ATOM 7994 C CA . VAL B 1 404 ? -10.594 -23.422 -1.664 1 91 404 VAL B CA 1
ATOM 7995 C C . VAL B 1 404 ? -9.414 -24.391 -1.672 1 91 404 VAL B C 1
ATOM 7997 O O . VAL B 1 404 ? -8.258 -23.969 -1.796 1 91 404 VAL B O 1
ATOM 8000 N N . GLU B 1 405 ? -9.695 -25.641 -1.558 1 92.88 405 GLU B N 1
ATOM 8001 C CA . GLU B 1 405 ? -8.672 -26.672 -1.417 1 92.88 405 GLU B CA 1
ATOM 8002 C C . GLU B 1 405 ? -8.781 -27.719 -2.525 1 92.88 405 GLU B C 1
ATOM 8004 O O . GLU B 1 405 ? -9.883 -28.078 -2.936 1 92.88 405 GLU B O 1
ATOM 8009 N N . TYR B 1 406 ? -7.68 -28.078 -3.002 1 96 406 TYR B N 1
ATOM 8010 C CA . TYR B 1 406 ? -7.625 -29.125 -4.016 1 96 406 TYR B CA 1
ATOM 8011 C C . TYR B 1 406 ? -7.328 -30.484 -3.383 1 96 406 TYR B C 1
ATOM 8013 O O . TYR B 1 406 ? -6.527 -30.578 -2.451 1 96 406 TYR B O 1
ATOM 8021 N N . GLY B 1 407 ? -7.949 -31.531 -3.898 1 94.44 407 GLY B N 1
ATOM 8022 C CA . GLY B 1 407 ? -7.719 -32.875 -3.418 1 94.44 407 GLY B CA 1
ATOM 8023 C C . GLY B 1 407 ? -6.41 -33.469 -3.91 1 94.44 407 GLY B C 1
ATOM 8024 O O . GLY B 1 407 ? -5.688 -32.844 -4.684 1 94.44 407 GLY B O 1
ATOM 8025 N N . PRO B 1 408 ? -6.164 -34.688 -3.424 1 95.69 408 PRO B N 1
ATOM 8026 C CA . PRO B 1 408 ? -4.93 -35.375 -3.852 1 95.69 408 PRO B CA 1
ATOM 8027 C C . PRO B 1 408 ? -4.914 -35.656 -5.348 1 95.69 408 PRO B C 1
ATOM 8029 O O . PRO B 1 408 ? -5.945 -36.031 -5.926 1 95.69 408 PRO B O 1
ATOM 8032 N N . ASN B 1 409 ? -3.91 -35.438 -5.988 1 96.5 409 ASN B N 1
ATOM 8033 C CA . ASN B 1 409 ? -3.576 -35.812 -7.359 1 96.5 409 ASN B CA 1
ATOM 8034 C C . ASN B 1 409 ? -2.066 -35.812 -7.59 1 96.5 409 ASN B C 1
ATOM 8036 O O . ASN B 1 409 ? -1.29 -35.875 -6.637 1 96.5 409 ASN B O 1
ATOM 8040 N N . GLU B 1 410 ? -1.612 -35.844 -8.812 1 96.88 410 GLU B N 1
ATOM 8041 C CA . GLU B 1 410 ? -0.187 -35.906 -9.109 1 96.88 410 GLU B CA 1
ATOM 8042 C C . GLU B 1 410 ? 0.549 -34.656 -8.625 1 96.88 410 GLU B C 1
ATOM 8044 O O . GLU B 1 410 ? 1.758 -34.688 -8.391 1 96.88 410 GLU B O 1
ATOM 8049 N N . LEU B 1 411 ? -0.145 -33.562 -8.43 1 98.06 411 LEU B N 1
ATOM 8050 C CA . LEU B 1 411 ? 0.475 -32.312 -8.031 1 98.06 411 LEU B CA 1
ATOM 8051 C C . LEU B 1 411 ? 0.385 -32.125 -6.516 1 98.06 411 LEU B C 1
ATOM 8053 O O . LEU B 1 411 ? 1.228 -31.438 -5.922 1 98.06 411 LEU B O 1
ATOM 8057 N N . ASN B 1 412 ? -0.659 -32.594 -5.934 1 98 412 ASN B N 1
ATOM 8058 C CA . ASN B 1 412 ? -0.925 -32.469 -4.508 1 98 412 ASN B CA 1
ATOM 8059 C C . ASN B 1 412 ? -0.716 -33.812 -3.779 1 98 412 ASN B C 1
ATOM 8061 O O . ASN B 1 412 ? -1.661 -34.594 -3.602 1 98 412 ASN B O 1
ATOM 8065 N N . HIS B 1 413 ? 0.465 -34 -3.26 1 97.38 413 HIS B N 1
ATOM 8066 C CA . HIS B 1 413 ? 0.799 -35.25 -2.607 1 97.38 413 HIS B CA 1
ATOM 8067 C C . HIS B 1 413 ? 0.326 -35.25 -1.158 1 97.38 413 HIS B C 1
ATOM 8069 O O . HIS B 1 413 ? 0.684 -34.375 -0.377 1 97.38 413 HIS B O 1
ATOM 8075 N N . PRO B 1 414 ? -0.4 -36.219 -0.79 1 92.88 414 PRO B N 1
ATOM 8076 C CA . PRO B 1 414 ? -0.881 -36.25 0.594 1 92.88 414 PRO B CA 1
ATOM 8077 C C . PRO B 1 414 ? 0.25 -36.438 1.605 1 92.88 414 PRO B C 1
ATOM 8079 O O . PRO B 1 414 ? 1.301 -37 1.275 1 92.88 414 PRO B O 1
ATOM 8082 N N . LEU B 1 415 ? -0.019 -35.938 2.752 1 90.44 415 LEU B N 1
ATOM 8083 C CA . LEU B 1 415 ? 0.928 -36.094 3.852 1 90.44 415 LEU B CA 1
ATOM 8084 C C . LEU B 1 415 ? 0.888 -37.5 4.426 1 90.44 415 LEU B C 1
ATOM 8086 O O . LEU B 1 415 ? -0.167 -38.156 4.445 1 90.44 415 LEU B O 1
ATOM 8090 N N . ASP B 1 416 ? 2.02 -37.938 4.82 1 83.38 416 ASP B N 1
ATOM 8091 C CA . ASP B 1 416 ? 2.076 -39.25 5.449 1 83.38 416 ASP B CA 1
ATOM 8092 C C . ASP B 1 416 ? 1.485 -39.188 6.855 1 83.38 416 ASP B C 1
ATOM 8094 O O . ASP B 1 416 ? 1.005 -40.219 7.363 1 83.38 416 ASP B O 1
ATOM 8098 N N . ALA B 1 417 ? 1.596 -38.094 7.516 1 83.31 417 ALA B N 1
ATOM 8099 C CA . ALA B 1 417 ? 1.083 -37.906 8.867 1 83.31 417 ALA B CA 1
ATOM 8100 C C . ALA B 1 417 ? 0.306 -36.594 8.977 1 83.31 417 ALA B C 1
ATOM 8102 O O . ALA B 1 417 ? 0.328 -35.781 8.055 1 83.31 417 ALA B O 1
ATOM 8103 N N . ALA B 1 418 ? -0.372 -36.5 10.086 1 82.5 418 ALA B N 1
ATOM 8104 C CA . ALA B 1 418 ? -1.115 -35.281 10.336 1 82.5 418 ALA B CA 1
ATOM 8105 C C . ALA B 1 418 ? -0.19 -34.062 10.32 1 82.5 418 ALA B C 1
ATOM 8107 O O . ALA B 1 418 ? 0.933 -34.125 10.828 1 82.5 418 ALA B O 1
ATOM 8108 N N . PRO B 1 419 ? -0.737 -33.062 9.719 1 82.62 419 PRO B N 1
ATOM 8109 C CA . PRO B 1 419 ? 0.114 -31.891 9.664 1 82.62 419 PRO B CA 1
ATOM 8110 C C . PRO B 1 419 ? 0.341 -31.25 11.039 1 82.62 419 PRO B C 1
ATOM 8112 O O . PRO B 1 419 ? -0.578 -31.203 11.859 1 82.62 419 PRO B O 1
ATOM 8115 N N . GLY B 1 420 ? 1.511 -30.859 11.359 1 86.62 420 GLY B N 1
ATOM 8116 C CA . GLY B 1 420 ? 1.816 -30.125 12.578 1 86.62 420 GLY B CA 1
ATOM 8117 C C . GLY B 1 420 ? 1.442 -28.656 12.5 1 86.62 420 GLY B C 1
ATOM 8118 O O . GLY B 1 420 ? 1.047 -28.062 13.508 1 86.62 420 GLY B O 1
ATOM 8119 N N . GLY B 1 421 ? 1.573 -28.125 11.359 1 94.44 421 GLY B N 1
ATOM 8120 C CA . GLY B 1 421 ? 1.249 -26.719 11.125 1 94.44 421 GLY B CA 1
ATOM 8121 C C . GLY B 1 421 ? 0.141 -26.531 10.109 1 94.44 421 GLY B C 1
ATOM 8122 O O . GLY B 1 421 ? -0.645 -27.453 9.859 1 94.44 421 GLY B O 1
ATOM 8123 N N . ASP B 1 422 ? 0.016 -25.359 9.633 1 94.75 422 ASP B N 1
ATOM 8124 C CA . ASP B 1 422 ? -1.109 -24.984 8.781 1 94.75 422 ASP B CA 1
ATOM 8125 C C . ASP B 1 422 ? -0.815 -25.297 7.312 1 94.75 422 ASP B C 1
ATOM 8127 O O . ASP B 1 422 ? -1.722 -25.281 6.477 1 94.75 422 ASP B O 1
ATOM 8131 N N . ALA B 1 423 ? 0.441 -25.562 6.934 1 96.88 423 ALA B N 1
ATOM 8132 C CA . ALA B 1 423 ? 0.76 -25.875 5.543 1 96.88 423 ALA B CA 1
ATOM 8133 C C . ALA B 1 423 ? 0.304 -27.297 5.18 1 96.88 423 ALA B C 1
ATOM 8135 O O . ALA B 1 423 ? 0.615 -28.25 5.891 1 96.88 423 ALA B O 1
ATOM 8136 N N . LYS B 1 424 ? -0.417 -27.391 4.074 1 96.12 424 LYS B N 1
ATOM 8137 C CA . LYS B 1 424 ? -0.971 -28.672 3.621 1 96.12 424 LYS B CA 1
ATOM 8138 C C . LYS B 1 424 ? -1.037 -28.734 2.098 1 96.12 424 LYS B C 1
ATOM 8140 O O . LYS B 1 424 ? -1.449 -27.766 1.451 1 96.12 424 LYS B O 1
ATOM 8145 N N . PRO B 1 425 ? -0.587 -29.875 1.523 1 97.56 425 PRO B N 1
ATOM 8146 C CA . PRO B 1 425 ? -0.746 -30.016 0.074 1 97.56 425 PRO B CA 1
ATOM 8147 C C . PRO B 1 425 ? -2.189 -29.812 -0.383 1 97.56 425 PRO B C 1
ATOM 8149 O O . PRO B 1 425 ? -3.119 -30.297 0.26 1 97.56 425 PRO B O 1
ATOM 8152 N N . GLY B 1 426 ? -2.33 -29.094 -1.43 1 96.56 426 GLY B N 1
ATOM 8153 C CA . GLY B 1 426 ? -3.66 -28.797 -1.94 1 96.56 426 GLY B CA 1
ATOM 8154 C C . GLY B 1 426 ? -4.25 -27.516 -1.365 1 96.56 426 GLY B C 1
ATOM 8155 O O . GLY B 1 426 ? -5.328 -27.094 -1.777 1 96.56 426 GLY B O 1
ATOM 8156 N N . CYS B 1 427 ? -3.555 -26.891 -0.469 1 95.44 427 CYS B N 1
ATOM 8157 C CA . CYS B 1 427 ? -3.99 -25.641 0.123 1 95.44 427 CYS B CA 1
ATOM 8158 C C . CYS B 1 427 ? -3.002 -24.516 -0.186 1 95.44 427 CYS B C 1
ATOM 8160 O O . CYS B 1 427 ? -1.868 -24.781 -0.589 1 95.44 427 CYS B O 1
ATOM 8162 N N . ASN B 1 428 ? -3.494 -23.312 -0.052 1 95.69 428 ASN B N 1
ATOM 8163 C CA . ASN B 1 428 ? -2.604 -22.156 -0.182 1 95.69 428 ASN B CA 1
ATOM 8164 C C . ASN B 1 428 ? -1.526 -22.156 0.899 1 95.69 428 ASN B C 1
ATOM 8166 O O . ASN B 1 428 ? -1.789 -22.547 2.043 1 95.69 428 ASN B O 1
ATOM 8170 N N . LEU B 1 429 ? -0.325 -21.75 0.519 1 96.94 429 LEU B N 1
ATOM 8171 C CA . LEU B 1 429 ? 0.715 -21.547 1.523 1 96.94 429 LEU B CA 1
ATOM 8172 C C . LEU B 1 429 ? 0.302 -20.484 2.531 1 96.94 429 LEU B C 1
ATOM 8174 O O . LEU B 1 429 ? -0.039 -19.359 2.148 1 96.94 429 LEU B O 1
ATOM 8178 N N . PRO B 1 430 ? 0.284 -20.859 3.801 1 96.19 430 PRO B N 1
ATOM 8179 C CA . PRO B 1 430 ? -0.121 -19.859 4.793 1 96.19 430 PRO B CA 1
ATOM 8180 C C . PRO B 1 430 ? 0.785 -18.625 4.797 1 96.19 430 PRO B C 1
ATOM 8182 O O . PRO B 1 430 ? 2.002 -18.75 4.633 1 96.19 430 PRO B O 1
ATOM 8185 N N . GLN B 1 431 ? 0.173 -17.484 4.953 1 96.56 431 GLN B N 1
ATOM 8186 C CA . GLN B 1 431 ? 0.965 -16.266 5.004 1 96.56 431 GLN B CA 1
ATOM 8187 C C . GLN B 1 431 ? 1.843 -16.234 6.254 1 96.56 431 GLN B C 1
ATOM 8189 O O . GLN B 1 431 ? 1.429 -16.688 7.324 1 96.56 431 GLN B O 1
ATOM 8194 N N . ALA B 1 432 ? 3.043 -15.734 6.141 1 98 432 ALA B N 1
ATOM 8195 C CA . ALA B 1 432 ? 3.973 -15.625 7.266 1 98 432 ALA B CA 1
ATOM 8196 C C . ALA B 1 432 ? 4.988 -14.516 7.035 1 98 432 ALA B C 1
ATOM 8198 O O . ALA B 1 432 ? 5.238 -14.117 5.895 1 98 432 ALA B O 1
ATOM 8199 N N . LYS B 1 433 ? 5.508 -14.016 8.156 1 98.12 433 LYS B N 1
ATOM 8200 C CA . LYS B 1 433 ? 6.492 -12.945 8.117 1 98.12 433 LYS B CA 1
ATOM 8201 C C . LYS B 1 433 ? 7.898 -13.477 8.383 1 98.12 433 LYS B C 1
ATOM 8203 O O . LYS B 1 433 ? 8.102 -14.273 9.305 1 98.12 433 LYS B O 1
ATOM 8208 N N . VAL B 1 434 ? 8.82 -13.094 7.531 1 98.69 434 VAL B N 1
ATOM 8209 C CA . VAL B 1 434 ? 10.234 -13.422 7.684 1 98.69 434 VAL B CA 1
ATOM 8210 C C . VAL B 1 434 ? 11.094 -12.219 7.301 1 98.69 434 VAL B C 1
ATOM 8212 O O . VAL B 1 434 ? 10.586 -11.234 6.766 1 98.69 434 VAL B O 1
ATOM 8215 N N . THR B 1 435 ? 12.312 -12.266 7.648 1 98.56 435 THR B N 1
ATOM 8216 C CA . THR B 1 435 ? 13.258 -11.25 7.191 1 98.56 435 THR B CA 1
ATOM 8217 C C . THR B 1 435 ? 14.125 -11.789 6.059 1 98.56 435 THR B C 1
ATOM 8219 O O . THR B 1 435 ? 14.727 -12.859 6.184 1 98.56 435 THR B O 1
ATOM 8222 N N . ARG B 1 436 ? 14.125 -11.156 4.938 1 98.62 436 ARG B N 1
ATOM 8223 C CA . ARG B 1 436 ? 15.039 -11.531 3.859 1 98.62 436 ARG B CA 1
ATOM 8224 C C . ARG B 1 436 ? 16.484 -11.219 4.23 1 98.62 436 ARG B C 1
ATOM 8226 O O . ARG B 1 436 ? 16.797 -10.094 4.613 1 98.62 436 ARG B O 1
ATOM 8233 N N . TYR B 1 437 ? 17.375 -12.156 4.105 1 98.5 437 TYR B N 1
ATOM 8234 C CA . TYR B 1 437 ? 18.734 -12.047 4.613 1 98.5 437 TYR B CA 1
ATOM 8235 C C . TYR B 1 437 ? 19.484 -10.914 3.922 1 98.5 437 TYR B C 1
ATOM 8237 O O . TYR B 1 437 ? 20.109 -10.078 4.582 1 98.5 437 TYR B O 1
ATOM 8245 N N . ILE B 1 438 ? 19.406 -10.789 2.656 1 97.88 438 ILE B N 1
ATOM 8246 C CA . ILE B 1 438 ? 20.297 -10 1.824 1 97.88 438 ILE B CA 1
ATOM 8247 C C . ILE B 1 438 ? 20.094 -8.516 2.102 1 97.88 438 ILE B C 1
ATOM 8249 O O . ILE B 1 438 ? 21.047 -7.738 2.135 1 97.88 438 ILE B O 1
ATOM 8253 N N . ASP B 1 439 ? 18.844 -8.086 2.35 1 97.19 439 ASP B N 1
ATOM 8254 C CA . ASP B 1 439 ? 18.594 -6.656 2.496 1 97.19 439 ASP B CA 1
ATOM 8255 C C . ASP B 1 439 ? 17.922 -6.352 3.836 1 97.19 439 ASP B C 1
ATOM 8257 O O . ASP B 1 439 ? 17.469 -5.23 4.074 1 97.19 439 ASP B O 1
ATOM 8261 N N . ALA B 1 440 ? 17.75 -7.352 4.637 1 97.81 440 ALA B N 1
ATOM 8262 C CA . ALA B 1 440 ? 17.234 -7.23 5.996 1 97.81 440 ALA B CA 1
ATOM 8263 C C . ALA B 1 440 ? 15.781 -6.738 5.988 1 97.81 440 ALA B C 1
ATOM 8265 O O . ALA B 1 440 ? 15.305 -6.199 6.988 1 97.81 440 ALA B O 1
ATOM 8266 N N . CYS B 1 441 ? 15.047 -6.934 4.926 1 97.88 441 CYS B N 1
ATOM 8267 C CA . CYS B 1 441 ? 13.672 -6.465 4.832 1 97.88 441 CYS B CA 1
ATOM 8268 C C . CYS B 1 441 ? 12.703 -7.504 5.387 1 97.88 441 CYS B C 1
ATOM 8270 O O . CYS B 1 441 ? 12.742 -8.672 4.984 1 97.88 441 CYS B O 1
ATOM 8272 N N . PRO B 1 442 ? 11.867 -7.137 6.34 1 97.81 442 PRO B N 1
ATOM 8273 C CA . PRO B 1 442 ? 10.734 -8.016 6.637 1 97.81 442 PRO B CA 1
ATOM 8274 C C . PRO B 1 442 ? 9.773 -8.156 5.453 1 97.81 442 PRO B C 1
ATOM 8276 O O . PRO B 1 442 ? 9.43 -7.16 4.809 1 97.81 442 PRO B O 1
ATOM 8279 N N . VAL B 1 443 ? 9.367 -9.383 5.133 1 97.94 443 VAL B N 1
ATOM 8280 C CA . VAL B 1 443 ? 8.516 -9.609 3.975 1 97.94 443 VAL B CA 1
ATOM 8281 C C . VAL B 1 443 ? 7.477 -10.688 4.305 1 97.94 443 VAL B C 1
ATOM 8283 O O . VAL B 1 443 ? 7.652 -11.453 5.258 1 97.94 443 VAL B O 1
ATOM 8286 N N . ASP B 1 444 ? 6.344 -10.609 3.621 1 98.12 444 ASP B N 1
ATOM 8287 C CA . ASP B 1 444 ? 5.461 -11.773 3.547 1 98.12 444 ASP B CA 1
ATOM 8288 C C . ASP B 1 444 ? 6.039 -12.844 2.623 1 98.12 444 ASP B C 1
ATOM 8290 O O . ASP B 1 444 ? 6.09 -12.656 1.405 1 98.12 444 ASP B O 1
ATOM 8294 N N . VAL B 1 445 ? 6.406 -13.961 3.166 1 98.25 445 VAL B N 1
ATOM 8295 C CA . VAL B 1 445 ? 7.238 -14.922 2.455 1 98.25 445 VAL B CA 1
ATOM 8296 C C . VAL B 1 445 ? 6.484 -15.461 1.242 1 98.25 445 VAL B C 1
ATOM 8298 O O . VAL B 1 445 ? 7.078 -15.68 0.183 1 98.25 445 VAL B O 1
ATOM 8301 N N . GLN B 1 446 ? 5.168 -15.617 1.333 1 97.12 446 GLN B N 1
ATOM 8302 C CA . GLN B 1 446 ? 4.391 -16.203 0.248 1 97.12 446 GLN B CA 1
ATOM 8303 C C . GLN B 1 446 ? 4.223 -15.219 -0.905 1 97.12 446 GLN B C 1
ATOM 8305 O O . GLN B 1 446 ? 3.822 -15.602 -2.006 1 97.12 446 GLN B O 1
ATOM 8310 N N . LEU B 1 447 ? 4.508 -13.922 -0.644 1 97.44 447 LEU B N 1
ATOM 8311 C CA . LEU B 1 447 ? 4.328 -12.883 -1.654 1 97.44 447 LEU B CA 1
ATOM 8312 C C . LEU B 1 447 ? 5.68 -12.398 -2.172 1 97.44 447 LEU B C 1
ATOM 8314 O O . LEU B 1 447 ? 5.738 -11.648 -3.148 1 97.44 447 LEU B O 1
ATOM 8318 N N . ASP B 1 448 ? 6.742 -12.82 -1.59 1 97.75 448 ASP B N 1
ATOM 8319 C CA . ASP B 1 448 ? 8.031 -12.172 -1.835 1 97.75 448 ASP B CA 1
ATOM 8320 C C . ASP B 1 448 ? 8.555 -12.508 -3.23 1 97.75 448 ASP B C 1
ATOM 8322 O O . ASP B 1 448 ? 9.094 -11.641 -3.92 1 97.75 448 ASP B O 1
ATOM 8326 N N . VAL B 1 449 ? 8.406 -13.742 -3.652 1 97.88 449 VAL B N 1
ATOM 8327 C CA . VAL B 1 449 ? 8.898 -14.188 -4.953 1 97.88 449 VAL B CA 1
ATOM 8328 C C . VAL B 1 449 ? 7.895 -13.82 -6.039 1 97.88 449 VAL B C 1
ATOM 8330 O O . VAL B 1 449 ? 6.727 -14.219 -5.977 1 97.88 449 VAL B O 1
ATOM 8333 N N . PRO B 1 450 ? 8.289 -13.07 -7.031 1 95.62 450 PRO B N 1
ATOM 8334 C CA . PRO B 1 450 ? 7.359 -12.758 -8.117 1 95.62 450 PRO B CA 1
ATOM 8335 C C . PRO B 1 450 ? 6.961 -13.984 -8.93 1 95.62 450 PRO B C 1
ATOM 8337 O O . PRO B 1 450 ? 7.703 -14.977 -8.961 1 95.62 450 PRO B O 1
ATOM 8340 N N . VAL B 1 451 ? 5.832 -13.891 -9.547 1 95.56 451 VAL B N 1
ATOM 8341 C CA . VAL B 1 451 ? 5.316 -14.984 -10.359 1 95.56 451 VAL B CA 1
ATOM 8342 C C . VAL B 1 451 ? 6.047 -15.023 -11.703 1 95.56 451 VAL B C 1
ATOM 8344 O O . VAL B 1 451 ? 5.914 -14.102 -12.516 1 95.56 451 VAL B O 1
ATOM 8347 N N . LEU B 1 452 ? 6.762 -16.078 -11.953 1 97 452 LEU B N 1
ATOM 8348 C CA . LEU B 1 452 ? 7.52 -16.266 -13.188 1 97 452 LEU B CA 1
ATOM 8349 C C . LEU B 1 452 ? 7.207 -17.625 -13.812 1 97 452 LEU B C 1
ATOM 8351 O O . LEU B 1 452 ? 7.977 -18.125 -14.633 1 97 452 LEU B O 1
ATOM 8355 N N . GLY B 1 453 ? 6.09 -18.188 -13.312 1 97.19 453 GLY B N 1
ATOM 8356 C CA . GLY B 1 453 ? 5.715 -19.5 -13.797 1 97.19 453 GLY B CA 1
ATOM 8357 C C . GLY B 1 453 ? 6.516 -20.625 -13.148 1 97.19 453 GLY B C 1
ATOM 8358 O O . GLY B 1 453 ? 6.539 -21.75 -13.656 1 97.19 453 GLY B O 1
ATOM 8359 N N . GLN B 1 454 ? 7.238 -20.328 -12.094 1 98.19 454 GLN B N 1
ATOM 8360 C CA . GLN B 1 454 ? 8.141 -21.281 -11.469 1 98.19 454 GLN B CA 1
ATOM 8361 C C . GLN B 1 454 ? 7.523 -21.875 -10.203 1 98.19 454 GLN B C 1
ATOM 8363 O O . GLN B 1 454 ? 6.664 -21.25 -9.578 1 98.19 454 GLN B O 1
ATOM 8368 N N . PHE B 1 455 ? 7.941 -23.094 -9.891 1 98.69 455 PHE B N 1
ATOM 8369 C CA . PHE B 1 455 ? 7.711 -23.641 -8.562 1 98.69 455 PHE B CA 1
ATOM 8370 C C . PHE B 1 455 ? 8.633 -22.984 -7.539 1 98.69 455 PHE B C 1
ATOM 8372 O O . PHE B 1 455 ? 9.648 -22.375 -7.906 1 98.69 455 PHE B O 1
ATOM 8379 N N . ARG B 1 456 ? 8.289 -23.031 -6.316 1 98.75 456 ARG B N 1
ATOM 8380 C CA . ARG B 1 456 ? 9.164 -22.656 -5.219 1 98.75 456 ARG B CA 1
ATOM 8381 C C . ARG B 1 456 ? 9.43 -23.844 -4.297 1 98.75 456 ARG B C 1
ATOM 8383 O O . ARG B 1 456 ? 8.5 -24.547 -3.91 1 98.75 456 ARG B O 1
ATOM 8390 N N . VAL B 1 457 ? 10.602 -24.062 -4.051 1 98.81 457 VAL B N 1
ATOM 8391 C CA . VAL B 1 457 ? 10.992 -25.094 -3.105 1 98.81 457 VAL B CA 1
ATOM 8392 C C . VAL B 1 457 ? 11.625 -24.469 -1.869 1 98.81 457 VAL B C 1
ATOM 8394 O O . VAL B 1 457 ? 12.742 -23.953 -1.93 1 98.81 457 VAL B O 1
ATOM 8397 N N . TYR B 1 458 ? 10.914 -24.516 -0.802 1 98.81 458 TYR B N 1
ATOM 8398 C CA . TYR B 1 458 ? 11.414 -24 0.468 1 98.81 458 TYR B CA 1
ATOM 8399 C C . TYR B 1 458 ? 12.086 -25.094 1.279 1 98.81 458 TYR B C 1
ATOM 8401 O O . TYR B 1 458 ? 11.469 -26.125 1.595 1 98.81 458 TYR B O 1
ATOM 8409 N N . VAL B 1 459 ? 13.32 -24.922 1.562 1 98.69 459 VAL B N 1
ATOM 8410 C CA . VAL B 1 459 ? 14.031 -25.781 2.502 1 98.69 459 VAL B CA 1
ATOM 8411 C C . VAL B 1 459 ? 14.102 -25.109 3.869 1 98.69 459 VAL B C 1
ATOM 8413 O O . VAL B 1 459 ? 14.711 -24.047 4.016 1 98.69 459 VAL B O 1
ATOM 8416 N N . VAL B 1 460 ? 13.438 -25.688 4.832 1 98.44 460 VAL B N 1
ATOM 8417 C CA . VAL B 1 460 ? 13.414 -25.172 6.195 1 98.44 460 VAL B CA 1
ATOM 8418 C C . VAL B 1 460 ? 14.469 -25.875 7.039 1 98.44 460 VAL B C 1
ATOM 8420 O O . VAL B 1 460 ? 14.336 -27.062 7.34 1 98.44 460 VAL B O 1
ATOM 8423 N N . ALA B 1 461 ? 15.516 -25.219 7.32 1 98 461 ALA B N 1
ATOM 8424 C CA . ALA B 1 461 ? 16.625 -25.688 8.148 1 98 461 ALA B CA 1
ATOM 8425 C C . ALA B 1 461 ? 16.875 -24.734 9.32 1 98 461 ALA B C 1
ATOM 8427 O O . ALA B 1 461 ? 17.672 -23.797 9.195 1 98 461 ALA B O 1
ATOM 8428 N N . PRO B 1 462 ? 16.359 -25.016 10.477 1 96.19 462 PRO B N 1
ATOM 8429 C CA . PRO B 1 462 ? 16.359 -24.062 11.594 1 96.19 462 PRO B CA 1
ATOM 8430 C C . PRO B 1 462 ? 17.75 -23.703 12.062 1 96.19 462 PRO B C 1
ATOM 8432 O O . PRO B 1 462 ? 18 -22.562 12.461 1 96.19 462 PRO B O 1
ATOM 8435 N N . ASN B 1 463 ? 18.703 -24.594 11.992 1 96.56 463 ASN B N 1
ATOM 8436 C CA . ASN B 1 463 ? 20.031 -24.312 12.523 1 96.56 463 ASN B CA 1
ATOM 8437 C C . ASN B 1 463 ? 21.125 -24.703 11.539 1 96.56 463 ASN B C 1
ATOM 8439 O O . ASN B 1 463 ? 21.609 -25.828 11.562 1 96.56 463 ASN B O 1
ATOM 8443 N N . LEU B 1 464 ? 21.641 -23.75 10.883 1 96.38 464 LEU B N 1
ATOM 8444 C CA . LEU B 1 464 ? 22.641 -23.984 9.836 1 96.38 464 LEU B CA 1
ATOM 8445 C C . LEU B 1 464 ? 24.016 -24.25 10.438 1 96.38 464 LEU B C 1
ATOM 8447 O O . LEU B 1 464 ? 24.922 -24.703 9.734 1 96.38 464 LEU B O 1
ATOM 8451 N N . THR B 1 465 ? 24.188 -23.938 11.703 1 94.75 465 THR B N 1
ATOM 8452 C CA . THR B 1 465 ? 25.469 -24.156 12.352 1 94.75 465 THR B CA 1
ATOM 8453 C C . THR B 1 465 ? 25.609 -25.594 12.836 1 94.75 465 THR B C 1
ATOM 8455 O O . THR B 1 465 ? 26.703 -26.031 13.188 1 94.75 465 THR B O 1
ATOM 8458 N N . ASP B 1 466 ? 24.516 -26.234 12.859 1 93.94 466 ASP B N 1
ATOM 8459 C CA . ASP B 1 466 ? 24.5 -27.641 13.234 1 93.94 466 ASP B CA 1
ATOM 8460 C C . ASP B 1 466 ? 25 -28.516 12.086 1 93.94 466 ASP B C 1
ATOM 8462 O O . ASP B 1 466 ? 24.641 -28.281 10.93 1 93.94 466 ASP B O 1
ATOM 8466 N N . HIS B 1 467 ? 25.766 -29.562 12.367 1 93.5 467 HIS B N 1
ATOM 8467 C CA . HIS B 1 467 ? 26.375 -30.406 11.359 1 93.5 467 HIS B CA 1
ATOM 8468 C C . HIS B 1 467 ? 25.328 -31.234 10.617 1 93.5 467 HIS B C 1
ATOM 8470 O O . HIS B 1 467 ? 25.516 -31.562 9.445 1 93.5 467 HIS B O 1
ATOM 8476 N N . GLN B 1 468 ? 24.281 -31.562 11.258 1 93.06 468 GLN B N 1
ATOM 8477 C CA . GLN B 1 468 ? 23.219 -32.344 10.609 1 93.06 468 GLN B CA 1
ATOM 8478 C C . GLN B 1 468 ? 22.531 -31.531 9.516 1 93.06 468 GLN B C 1
ATOM 8480 O O . GLN B 1 468 ? 22.516 -31.953 8.352 1 93.06 468 GLN B O 1
ATOM 8485 N N . GLU B 1 469 ? 22.047 -30.375 9.883 1 95.06 469 GLU B N 1
ATOM 8486 C CA . GLU B 1 469 ? 21.328 -29.531 8.93 1 95.06 469 GLU B CA 1
ATOM 8487 C C . GLU B 1 469 ? 22.266 -29.016 7.84 1 95.06 469 GLU B C 1
ATOM 8489 O O . GLU B 1 469 ? 21.891 -28.984 6.664 1 95.06 469 GLU B O 1
ATOM 8494 N N . SER B 1 470 ? 23.469 -28.609 8.25 1 95.94 470 SER B N 1
ATOM 8495 C CA . SER B 1 470 ? 24.422 -28.141 7.246 1 95.94 470 SER B CA 1
ATOM 8496 C C . SER B 1 470 ? 24.812 -29.266 6.297 1 95.94 470 SER B C 1
ATOM 8498 O O . SER B 1 470 ? 25 -29.031 5.098 1 95.94 470 SER B O 1
ATOM 8500 N N . GLY B 1 471 ? 25.062 -30.453 6.836 1 96.75 471 GLY B N 1
ATOM 8501 C CA . GLY B 1 471 ? 25.344 -31.609 6 1 96.75 471 GLY B CA 1
ATOM 8502 C C . GLY B 1 471 ? 24.234 -31.906 5.008 1 96.75 471 GLY B C 1
ATOM 8503 O O . GLY B 1 471 ? 24.5 -32.219 3.844 1 96.75 471 GLY B O 1
ATOM 8504 N N . PHE B 1 472 ? 23.031 -31.844 5.477 1 97.88 472 PHE B N 1
ATOM 8505 C CA . PHE B 1 472 ? 21.875 -32.062 4.617 1 97.88 472 PHE B CA 1
ATOM 8506 C C . PHE B 1 472 ? 21.891 -31.094 3.438 1 97.88 472 PHE B C 1
ATOM 8508 O O . PHE B 1 472 ? 21.703 -31.516 2.291 1 97.88 472 PHE B O 1
ATOM 8515 N N . ILE B 1 473 ? 22.078 -29.812 3.705 1 97.75 473 ILE B N 1
ATOM 8516 C CA . ILE B 1 473 ? 22.031 -28.781 2.682 1 97.75 473 ILE B CA 1
ATOM 8517 C C . ILE B 1 473 ? 23.141 -29.016 1.661 1 97.75 473 ILE B C 1
ATOM 8519 O O . ILE B 1 473 ? 22.938 -28.828 0.459 1 97.75 473 ILE B O 1
ATOM 8523 N N . LYS B 1 474 ? 24.266 -29.422 2.113 1 97.88 474 LYS B N 1
ATOM 8524 C CA . LYS B 1 474 ? 25.391 -29.734 1.225 1 97.88 474 LYS B CA 1
ATOM 8525 C C . LYS B 1 474 ? 25.047 -30.938 0.343 1 97.88 474 LYS B C 1
ATOM 8527 O O . LYS B 1 474 ? 25.328 -30.922 -0.858 1 97.88 474 LYS B O 1
ATOM 8532 N N . GLY B 1 475 ? 24.516 -31.969 0.974 1 98.19 475 GLY B N 1
ATOM 8533 C CA . GLY B 1 475 ? 24.094 -33.156 0.216 1 98.19 475 GLY B CA 1
ATOM 8534 C C . GLY B 1 475 ? 23.047 -32.812 -0.84 1 98.19 475 GLY B C 1
ATOM 8535 O O . GLY B 1 475 ? 23.125 -33.344 -1.957 1 98.19 475 GLY B O 1
ATOM 8536 N N . LEU B 1 476 ? 22.094 -32.031 -0.426 1 98.38 476 LEU B N 1
ATOM 8537 C CA . LEU B 1 476 ? 21.062 -31.578 -1.362 1 98.38 476 LEU B CA 1
ATOM 8538 C C . LEU B 1 476 ? 21.672 -30.844 -2.545 1 98.38 476 LEU B C 1
ATOM 8540 O O . LEU B 1 476 ? 21.359 -31.141 -3.699 1 98.38 476 LEU B O 1
ATOM 8544 N N . ASP B 1 477 ? 22.578 -29.891 -2.283 1 98.06 477 ASP B N 1
ATOM 8545 C CA . ASP B 1 477 ? 23.219 -29.078 -3.311 1 98.06 477 ASP B CA 1
ATOM 8546 C C . ASP B 1 477 ? 24.016 -29.953 -4.285 1 98.06 477 ASP B C 1
ATOM 8548 O O . ASP B 1 477 ? 23.906 -29.781 -5.5 1 98.06 477 ASP B O 1
ATOM 8552 N N . GLU B 1 478 ? 24.812 -30.859 -3.799 1 97.5 478 GLU B N 1
ATOM 8553 C CA . GLU B 1 478 ? 25.656 -31.719 -4.637 1 97.5 478 GLU B CA 1
ATOM 8554 C C . GLU B 1 478 ? 24.812 -32.594 -5.543 1 97.5 478 GLU B C 1
ATOM 8556 O O . GLU B 1 478 ? 25.141 -32.781 -6.715 1 97.5 478 GLU B O 1
ATOM 8561 N N . SER B 1 479 ? 23.766 -33.094 -4.965 1 97.5 479 SER B N 1
ATOM 8562 C CA . SER B 1 479 ? 22.922 -34.031 -5.711 1 97.5 479 SER B CA 1
ATOM 8563 C C . SER B 1 479 ? 22.109 -33.312 -6.777 1 97.5 479 SER B C 1
ATOM 8565 O O . SER B 1 479 ? 21.953 -33.812 -7.895 1 97.5 479 SER B O 1
ATOM 8567 N N . ILE B 1 480 ? 21.594 -32.156 -6.473 1 96.38 480 ILE B N 1
ATOM 8568 C CA . ILE B 1 480 ? 20.688 -31.438 -7.375 1 96.38 480 ILE B CA 1
ATOM 8569 C C . ILE B 1 480 ? 21.484 -30.891 -8.562 1 96.38 480 ILE B C 1
ATOM 8571 O O . ILE B 1 480 ? 20.906 -30.594 -9.609 1 96.38 480 ILE B O 1
ATOM 8575 N N . SER B 1 481 ? 22.781 -30.75 -8.406 1 93.81 481 SER B N 1
ATOM 8576 C CA . SER B 1 481 ? 23.656 -30.172 -9.414 1 93.81 481 SER B CA 1
ATOM 8577 C C . SER B 1 481 ? 24.219 -31.234 -10.352 1 93.81 481 SER B C 1
ATOM 8579 O O . SER B 1 481 ? 24.906 -30.922 -11.32 1 93.81 481 SER B O 1
ATOM 8581 N N . THR B 1 482 ? 23.906 -32.469 -10.102 1 94.75 482 THR B N 1
ATOM 8582 C CA . THR B 1 482 ? 24.406 -33.531 -10.945 1 94.75 482 THR B CA 1
ATOM 8583 C C . THR B 1 482 ? 23.578 -33.656 -12.227 1 94.75 482 THR B C 1
ATOM 8585 O O . THR B 1 482 ? 22.359 -33.469 -12.203 1 94.75 482 THR B O 1
ATOM 8588 N N . PRO B 1 483 ? 24.188 -34.062 -13.289 1 93.94 483 PRO B N 1
ATOM 8589 C CA . PRO B 1 483 ? 23.484 -34.125 -14.57 1 93.94 483 PRO B CA 1
ATOM 8590 C C . PRO B 1 483 ? 22.406 -35.219 -14.586 1 93.94 483 PRO B C 1
ATOM 8592 O O . PRO B 1 483 ? 21.531 -35.219 -15.445 1 93.94 483 PRO B O 1
ATOM 8595 N N . ASN B 1 484 ? 22.469 -36.156 -13.703 1 94.06 484 ASN B N 1
ATOM 8596 C CA . ASN B 1 484 ? 21.484 -37.25 -13.68 1 94.06 484 ASN B CA 1
ATOM 8597 C C . ASN B 1 484 ? 20.219 -36.844 -12.93 1 94.06 484 ASN B C 1
ATOM 8599 O O . ASN B 1 484 ? 19.203 -37.531 -13.008 1 94.06 484 ASN B O 1
ATOM 8603 N N . SER B 1 485 ? 20.281 -35.781 -12.188 1 96.5 485 SER B N 1
ATOM 8604 C CA . SER B 1 485 ? 19.094 -35.281 -11.5 1 96.5 485 SER B CA 1
ATOM 8605 C C . SER B 1 485 ? 18.062 -34.781 -12.5 1 96.5 485 SER B C 1
ATOM 8607 O O . SER B 1 485 ? 18.391 -34.031 -13.414 1 96.5 485 SER B O 1
ATOM 8609 N N . PHE B 1 486 ? 16.844 -35.25 -12.336 1 97.38 486 PHE B N 1
ATOM 8610 C CA . PHE B 1 486 ? 15.758 -34.781 -13.203 1 97.38 486 PHE B CA 1
ATOM 8611 C C . PHE B 1 486 ? 15.539 -33.281 -13.039 1 97.38 486 PHE B C 1
ATOM 8613 O O . PHE B 1 486 ? 15.273 -32.562 -14.016 1 97.38 486 PHE B O 1
ATOM 8620 N N . VAL B 1 487 ? 15.641 -32.781 -11.812 1 97.69 487 VAL B N 1
ATOM 8621 C CA . VAL B 1 487 ? 15.484 -31.375 -11.516 1 97.69 487 VAL B CA 1
ATOM 8622 C C . VAL B 1 487 ? 16.547 -30.562 -12.273 1 97.69 487 VAL B C 1
ATOM 8624 O O . VAL B 1 487 ? 16.234 -29.516 -12.844 1 97.69 487 VAL B O 1
ATOM 8627 N N . PHE B 1 488 ? 17.734 -31 -12.266 1 96.5 488 PHE B N 1
ATOM 8628 C CA . PHE B 1 488 ? 18.797 -30.344 -13.008 1 96.5 488 PHE B CA 1
ATOM 8629 C C . PHE B 1 488 ? 18.484 -30.312 -14.5 1 96.5 488 PHE B C 1
ATOM 8631 O O . PHE B 1 488 ? 18.625 -29.281 -15.141 1 96.5 488 PHE B O 1
ATOM 8638 N N . GLN B 1 489 ? 18.062 -31.453 -15.039 1 97.19 489 GLN B N 1
ATOM 8639 C CA . GLN B 1 489 ? 17.75 -31.578 -16.453 1 97.19 489 GLN B CA 1
ATOM 8640 C C . GLN B 1 489 ? 16.578 -30.656 -16.828 1 97.19 489 GLN B C 1
ATOM 8642 O O . GLN B 1 489 ? 16.609 -30.016 -17.891 1 97.19 489 GLN B O 1
ATOM 8647 N N . LEU B 1 490 ? 15.609 -30.656 -16 1 96.5 490 LEU B N 1
ATOM 8648 C CA . LEU B 1 490 ? 14.477 -29.75 -16.219 1 96.5 490 LEU B CA 1
ATOM 8649 C C . LEU B 1 490 ? 14.938 -28.312 -16.297 1 96.5 490 LEU B C 1
ATOM 8651 O O . LEU B 1 490 ? 14.461 -27.547 -17.141 1 96.5 490 LEU B O 1
ATOM 8655 N N . GLY B 1 491 ? 15.836 -27.969 -15.344 1 95.94 491 GLY B N 1
ATOM 8656 C CA . GLY B 1 491 ? 16.375 -26.625 -15.336 1 95.94 491 GLY B CA 1
ATOM 8657 C C . GLY B 1 491 ? 17.094 -26.266 -16.625 1 95.94 491 GLY B C 1
ATOM 8658 O O . GLY B 1 491 ? 16.906 -25.172 -17.172 1 95.94 491 GLY B O 1
ATOM 8659 N N . LYS B 1 492 ? 17.859 -27.094 -17.156 1 95.81 492 LYS B N 1
ATOM 8660 C CA . LYS B 1 492 ? 18.609 -26.875 -18.406 1 95.81 492 LYS B CA 1
ATOM 8661 C C . LYS B 1 492 ? 17.656 -26.734 -19.594 1 95.81 492 LYS B C 1
ATOM 8663 O O . LYS B 1 492 ? 17.828 -25.844 -20.422 1 95.81 492 LYS B O 1
ATOM 8668 N N . SER B 1 493 ? 16.734 -27.625 -19.609 1 96.75 493 SER B N 1
ATOM 8669 C CA . SER B 1 493 ? 15.734 -27.578 -20.688 1 96.75 493 SER B CA 1
ATOM 8670 C C . SER B 1 493 ? 14.93 -26.297 -20.641 1 96.75 493 SER B C 1
ATOM 8672 O O . SER B 1 493 ? 14.648 -25.703 -21.688 1 96.75 493 SER B O 1
ATOM 8674 N N . ALA B 1 494 ? 14.555 -25.922 -19.484 1 96.94 494 ALA B N 1
ATOM 8675 C CA . ALA B 1 494 ? 13.781 -24.703 -19.312 1 96.94 494 ALA B CA 1
ATOM 8676 C C . ALA B 1 494 ? 14.602 -23.469 -19.719 1 96.94 494 ALA B C 1
ATOM 8678 O O . ALA B 1 494 ? 14.07 -22.531 -20.297 1 96.94 494 ALA B O 1
ATOM 8679 N N . GLN B 1 495 ? 15.852 -23.453 -19.328 1 96.44 495 GLN B N 1
ATOM 8680 C CA . GLN B 1 495 ? 16.734 -22.359 -19.734 1 96.44 495 GLN B CA 1
ATOM 8681 C C . GLN B 1 495 ? 16.734 -22.203 -21.25 1 96.44 495 GLN B C 1
ATOM 8683 O O . GLN B 1 495 ? 16.656 -21.078 -21.766 1 96.44 495 GLN B O 1
ATOM 8688 N N . ALA B 1 496 ? 16.828 -23.266 -21.938 1 96.56 496 ALA B N 1
ATOM 8689 C CA . ALA B 1 496 ? 16.812 -23.25 -23.391 1 96.56 496 ALA B CA 1
ATOM 8690 C C . ALA B 1 496 ? 15.469 -22.734 -23.906 1 96.56 496 ALA B C 1
ATOM 8692 O O . ALA B 1 496 ? 15.422 -21.922 -24.844 1 96.56 496 ALA B O 1
ATOM 8693 N N . SER B 1 497 ? 14.453 -23.219 -23.344 1 96.44 497 SER B N 1
ATOM 8694 C CA . SER B 1 497 ? 13.117 -22.797 -23.734 1 96.44 497 SER B CA 1
ATOM 8695 C C . SER B 1 497 ? 12.93 -21.297 -23.578 1 96.44 497 SER B C 1
ATOM 8697 O O . SER B 1 497 ? 12.438 -20.625 -24.484 1 96.44 497 SER B O 1
ATOM 8699 N N . TYR B 1 498 ? 13.375 -20.734 -22.453 1 95.88 498 TYR B N 1
ATOM 8700 C CA . TYR B 1 498 ? 13.172 -19.328 -22.156 1 95.88 498 TYR B CA 1
ATOM 8701 C C . TYR B 1 498 ? 14.156 -18.469 -22.953 1 95.88 498 TYR B C 1
ATOM 8703 O O . TYR B 1 498 ? 13.969 -17.25 -23.078 1 95.88 498 TYR B O 1
ATOM 8711 N N . GLN B 1 499 ? 15.195 -19.031 -23.375 1 95.38 499 GLN B N 1
ATOM 8712 C CA . GLN B 1 499 ? 16.062 -18.328 -24.328 1 95.38 499 GLN B CA 1
ATOM 8713 C C . GLN B 1 499 ? 15.383 -18.172 -25.688 1 95.38 499 GLN B C 1
ATOM 8715 O O . GLN B 1 499 ? 15.5 -17.125 -26.328 1 95.38 499 GLN B O 1
ATOM 8720 N N . GLN B 1 500 ? 14.703 -19.188 -26.109 1 94.81 500 GLN B N 1
ATOM 8721 C CA . GLN B 1 500 ? 14 -19.172 -27.391 1 94.81 500 GLN B CA 1
ATOM 8722 C C . GLN B 1 500 ? 12.758 -18.297 -27.328 1 94.81 500 GLN B C 1
ATOM 8724 O O . GLN B 1 500 ? 12.461 -17.562 -28.266 1 94.81 500 GLN B O 1
ATOM 8729 N N . LYS B 1 501 ? 12.086 -18.438 -26.266 1 95.19 501 LYS B N 1
ATOM 8730 C CA . LYS B 1 501 ? 10.867 -17.672 -26.016 1 95.19 501 LYS B CA 1
ATOM 8731 C C . LYS B 1 501 ? 10.875 -17.062 -24.609 1 95.19 501 LYS B C 1
ATOM 8733 O O . LYS B 1 501 ? 10.234 -17.578 -23.703 1 95.19 501 LYS B O 1
ATOM 8738 N N . PRO B 1 502 ? 11.445 -15.898 -24.5 1 96.5 502 PRO B N 1
ATOM 8739 C CA . PRO B 1 502 ? 11.641 -15.297 -23.188 1 96.5 502 PRO B CA 1
ATOM 8740 C C . PRO B 1 502 ? 10.344 -14.758 -22.578 1 96.5 502 PRO B C 1
ATOM 8742 O O . PRO B 1 502 ? 9.359 -14.562 -23.297 1 96.5 502 PRO B O 1
ATOM 8745 N N . ARG B 1 503 ? 10.344 -14.602 -21.281 1 97 503 ARG B N 1
ATOM 8746 C CA . ARG B 1 503 ? 9.281 -13.859 -20.609 1 97 503 ARG B CA 1
ATOM 8747 C C . ARG B 1 503 ? 9.195 -12.43 -21.141 1 97 503 ARG B C 1
ATOM 8749 O O . ARG B 1 503 ? 10.141 -11.922 -21.734 1 97 503 ARG B O 1
ATOM 8756 N N . ALA B 1 504 ? 8.055 -11.828 -20.859 1 95.25 504 ALA B N 1
ATOM 8757 C CA . ALA B 1 504 ? 7.852 -10.469 -21.344 1 95.25 504 ALA B CA 1
ATOM 8758 C C . ALA B 1 504 ? 8.82 -9.492 -20.688 1 95.25 504 ALA B C 1
ATOM 8760 O O . ALA B 1 504 ? 9.078 -9.586 -19.484 1 95.25 504 ALA B O 1
ATOM 8761 N N . SER B 1 505 ? 9.398 -8.648 -21.469 1 93.38 505 SER B N 1
ATOM 8762 C CA . SER B 1 505 ? 10.188 -7.547 -20.938 1 93.38 505 SER B CA 1
ATOM 8763 C C . SER B 1 505 ? 9.297 -6.367 -20.547 1 93.38 505 SER B C 1
ATOM 8765 O O . SER B 1 505 ? 8.617 -5.789 -21.406 1 93.38 505 SER B O 1
ATOM 8767 N N . ARG B 1 506 ? 9.305 -6.031 -19.375 1 94.75 506 ARG B N 1
ATOM 8768 C CA . ARG B 1 506 ? 8.414 -4.996 -18.859 1 94.75 506 ARG B CA 1
ATOM 8769 C C . ARG B 1 506 ? 9.203 -3.82 -18.297 1 94.75 506 ARG B C 1
ATOM 8771 O O . ARG B 1 506 ? 10.312 -3.996 -17.797 1 94.75 506 ARG B O 1
ATOM 8778 N N . ALA B 1 507 ? 8.547 -2.6 -18.297 1 91.31 507 ALA B N 1
ATOM 8779 C CA . ALA B 1 507 ? 9.211 -1.372 -17.875 1 91.31 507 ALA B CA 1
ATOM 8780 C C . ALA B 1 507 ? 9.562 -1.429 -16.391 1 91.31 507 ALA B C 1
ATOM 8782 O O . ALA B 1 507 ? 10.586 -0.878 -15.969 1 91.31 507 ALA B O 1
ATOM 8783 N N . ASP B 1 508 ? 8.797 -2.104 -15.625 1 91.69 508 ASP B N 1
ATOM 8784 C CA . ASP B 1 508 ? 9.016 -2.127 -14.18 1 91.69 508 ASP B CA 1
ATOM 8785 C C . ASP B 1 508 ? 10.094 -3.143 -13.812 1 91.69 508 ASP B C 1
ATOM 8787 O O . ASP B 1 508 ? 10.516 -3.217 -12.656 1 91.69 508 ASP B O 1
ATOM 8791 N N . ASP B 1 509 ? 10.594 -3.893 -14.742 1 94.25 509 ASP B N 1
ATOM 8792 C CA . ASP B 1 509 ? 11.586 -4.934 -14.477 1 94.25 509 ASP B CA 1
ATOM 8793 C C . ASP B 1 509 ? 12.891 -4.328 -13.969 1 94.25 509 ASP B C 1
ATOM 8795 O O . ASP B 1 509 ? 13.641 -4.98 -13.234 1 94.25 509 ASP B O 1
ATOM 8799 N N . VAL B 1 510 ? 13.148 -3.117 -14.352 1 92.69 510 VAL B N 1
ATOM 8800 C CA . VAL B 1 510 ? 14.383 -2.467 -13.922 1 92.69 510 VAL B CA 1
ATOM 8801 C C . VAL B 1 510 ? 14.375 -2.287 -12.406 1 92.69 510 VAL B C 1
ATOM 8803 O O . VAL B 1 510 ? 15.43 -2.238 -11.773 1 92.69 510 VAL B O 1
ATOM 8806 N N . TYR B 1 511 ? 13.203 -2.273 -11.805 1 92.06 511 TYR B N 1
ATOM 8807 C CA . TYR B 1 511 ? 13.07 -2.131 -10.359 1 92.06 511 TYR B CA 1
ATOM 8808 C C . TYR B 1 511 ? 12.875 -3.486 -9.688 1 92.06 511 TYR B C 1
ATOM 8810 O O . TYR B 1 511 ? 13.461 -3.762 -8.641 1 92.06 511 TYR B O 1
ATOM 8818 N N . VAL B 1 512 ? 12.086 -4.383 -10.32 1 91 512 VAL B N 1
ATOM 8819 C CA . VAL B 1 512 ? 11.695 -5.668 -9.742 1 91 512 VAL B CA 1
ATOM 8820 C C . VAL B 1 512 ? 12.852 -6.66 -9.875 1 91 512 VAL B C 1
ATOM 8822 O O . VAL B 1 512 ? 13.086 -7.469 -8.977 1 91 512 VAL B O 1
ATOM 8825 N N . ARG B 1 513 ? 13.555 -6.602 -10.945 1 94.44 513 ARG B N 1
ATOM 8826 C CA . ARG B 1 513 ? 14.656 -7.5 -11.273 1 94.44 513 ARG B CA 1
ATOM 8827 C C . ARG B 1 513 ? 14.258 -8.953 -11.07 1 94.44 513 ARG B C 1
ATOM 8829 O O . ARG B 1 513 ? 14.852 -9.656 -10.242 1 94.44 513 ARG B O 1
ATOM 8836 N N . PRO B 1 514 ? 13.297 -9.477 -11.898 1 95 514 PRO B N 1
ATOM 8837 C CA . PRO B 1 514 ? 12.766 -10.828 -11.68 1 95 514 PRO B CA 1
ATOM 8838 C C . PRO B 1 514 ? 13.828 -11.906 -11.844 1 95 514 PRO B C 1
ATOM 8840 O O . PRO B 1 514 ? 13.695 -13 -11.281 1 95 514 PRO B O 1
ATOM 8843 N N . GLU B 1 515 ? 14.945 -11.633 -12.586 1 94.5 515 GLU B N 1
ATOM 8844 C CA . GLU B 1 515 ? 15.992 -12.609 -12.852 1 94.5 515 GLU B CA 1
ATOM 8845 C C . GLU B 1 515 ? 16.688 -13.039 -11.562 1 94.5 515 GLU B C 1
ATOM 8847 O O . GLU B 1 515 ? 17.328 -14.094 -11.516 1 94.5 515 GLU B O 1
ATOM 8852 N N . ARG B 1 516 ? 16.453 -12.242 -10.523 1 96.19 516 ARG B N 1
ATOM 8853 C CA . ARG B 1 516 ? 17.047 -12.547 -9.219 1 96.19 516 ARG B CA 1
ATOM 8854 C C . ARG B 1 516 ? 16.5 -13.859 -8.664 1 96.19 516 ARG B C 1
ATOM 8856 O O . ARG B 1 516 ? 17.125 -14.477 -7.801 1 96.19 516 ARG B O 1
ATOM 8863 N N . TYR B 1 517 ? 15.398 -14.352 -9.234 1 97.75 517 TYR B N 1
ATOM 8864 C CA . TYR B 1 517 ? 14.672 -15.43 -8.57 1 97.75 517 TYR B CA 1
ATOM 8865 C C . TYR B 1 517 ? 14.742 -16.719 -9.375 1 97.75 517 TYR B C 1
ATOM 8867 O O . TYR B 1 517 ? 14.141 -17.734 -9 1 97.75 517 TYR B O 1
ATOM 8875 N N . THR B 1 518 ? 15.461 -16.688 -10.492 1 97.06 518 THR B N 1
ATOM 8876 C CA . THR B 1 518 ? 15.641 -17.875 -11.312 1 97.06 518 THR B CA 1
ATOM 8877 C C . THR B 1 518 ? 17.109 -18.062 -11.695 1 97.06 518 THR B C 1
ATOM 8879 O O . THR B 1 518 ? 17.422 -18.453 -12.82 1 97.06 518 THR B O 1
ATOM 8882 N N . THR B 1 519 ? 17.953 -17.766 -10.789 1 95.38 519 THR B N 1
ATOM 8883 C CA . THR B 1 519 ? 19.375 -17.797 -11.055 1 95.38 519 THR B CA 1
ATOM 8884 C C . THR B 1 519 ? 19.875 -19.234 -11.18 1 95.38 519 THR B C 1
ATOM 8886 O O . THR B 1 519 ? 20.812 -19.516 -11.938 1 95.38 519 THR B O 1
ATOM 8889 N N . VAL B 1 520 ? 19.266 -20.188 -10.477 1 96.31 520 VAL B N 1
ATOM 8890 C CA . VAL B 1 520 ? 19.734 -21.562 -10.406 1 96.31 520 VAL B CA 1
ATOM 8891 C C . VAL B 1 520 ? 18.922 -22.438 -11.352 1 96.31 520 VAL B C 1
ATOM 8893 O O . VAL B 1 520 ? 19.438 -23.406 -11.93 1 96.31 520 VAL B O 1
ATOM 8896 N N . ASN B 1 521 ? 17.734 -22.172 -11.484 1 96.75 521 ASN B N 1
ATOM 8897 C CA . ASN B 1 521 ? 16.766 -22.953 -12.25 1 96.75 521 ASN B CA 1
ATOM 8898 C C . ASN B 1 521 ? 15.602 -22.094 -12.734 1 96.75 521 ASN B C 1
ATOM 8900 O O . ASN B 1 521 ? 15.008 -21.344 -11.961 1 96.75 521 ASN B O 1
ATOM 8904 N N . GLN B 1 522 ? 15.258 -22.188 -14.023 1 96.88 522 GLN B N 1
ATOM 8905 C CA . GLN B 1 522 ? 14.234 -21.328 -14.602 1 96.88 522 GLN B CA 1
ATOM 8906 C C . GLN B 1 522 ? 12.836 -21.797 -14.211 1 96.88 522 GLN B C 1
ATOM 8908 O O . GLN B 1 522 ? 11.859 -21.062 -14.367 1 96.88 522 GLN B O 1
ATOM 8913 N N . LEU B 1 523 ? 12.695 -23.047 -13.703 1 97.56 523 LEU B N 1
ATOM 8914 C CA . LEU B 1 523 ? 11.375 -23.578 -13.375 1 97.56 523 LEU B CA 1
ATOM 8915 C C . LEU B 1 523 ? 11.195 -23.703 -11.867 1 97.56 523 LEU B C 1
ATOM 8917 O O . LEU B 1 523 ? 10.102 -24 -11.391 1 97.56 523 LEU B O 1
ATOM 8921 N N . ILE B 1 524 ? 12.266 -23.531 -11.125 1 98.31 524 ILE B N 1
ATOM 8922 C CA . ILE B 1 524 ? 12.195 -23.703 -9.68 1 98.31 524 ILE B CA 1
ATOM 8923 C C . ILE B 1 524 ? 13 -22.609 -8.992 1 98.31 524 ILE B C 1
ATOM 8925 O O . ILE B 1 524 ? 14.188 -22.422 -9.273 1 98.31 524 ILE B O 1
ATOM 8929 N N . THR B 1 525 ? 12.406 -21.828 -8.156 1 98.62 525 THR B N 1
ATOM 8930 C CA . THR B 1 525 ? 13.117 -20.969 -7.219 1 98.62 525 THR B CA 1
ATOM 8931 C C . THR B 1 525 ? 13.383 -21.703 -5.906 1 98.62 525 THR B C 1
ATOM 8933 O O . THR B 1 525 ? 12.445 -22.156 -5.238 1 98.62 525 THR B O 1
ATOM 8936 N N . PHE B 1 526 ? 14.625 -21.875 -5.59 1 98.62 526 PHE B N 1
ATOM 8937 C CA . PHE B 1 526 ? 15 -22.469 -4.316 1 98.62 526 PHE B CA 1
ATOM 8938 C C . PHE B 1 526 ? 15.078 -21.422 -3.221 1 98.62 526 PHE B C 1
ATOM 8940 O O . PHE B 1 526 ? 15.625 -20.328 -3.436 1 98.62 526 PHE B O 1
ATOM 8947 N N . ALA B 1 527 ? 14.508 -21.703 -2.139 1 98.75 527 ALA B N 1
ATOM 8948 C CA . ALA B 1 527 ? 14.508 -20.797 -0.992 1 98.75 527 ALA B CA 1
ATOM 8949 C C . ALA B 1 527 ? 14.961 -21.516 0.276 1 98.75 527 ALA B C 1
ATOM 8951 O O . ALA B 1 527 ? 14.695 -22.703 0.442 1 98.75 527 ALA B O 1
ATOM 8952 N N . LEU B 1 528 ? 15.641 -20.797 1.12 1 98.81 528 LEU B N 1
ATOM 8953 C CA . LEU B 1 528 ? 16.094 -21.312 2.41 1 98.81 528 LEU B CA 1
ATOM 8954 C C . LEU B 1 528 ? 15.492 -20.516 3.557 1 98.81 528 LEU B C 1
ATOM 8956 O O . LEU B 1 528 ? 15.539 -19.281 3.549 1 98.81 528 LEU B O 1
ATOM 8960 N N . LEU B 1 529 ? 14.836 -21.172 4.445 1 98.69 529 LEU B N 1
ATOM 8961 C CA . LEU B 1 529 ? 14.289 -20.594 5.664 1 98.69 529 LEU B CA 1
ATOM 8962 C C . LEU B 1 529 ? 15.023 -21.109 6.895 1 98.69 529 LEU B C 1
ATOM 8964 O O . LEU B 1 529 ? 15.078 -22.328 7.117 1 98.69 529 LEU B O 1
ATOM 8968 N N . THR B 1 530 ? 15.578 -20.219 7.723 1 98.44 530 THR B N 1
ATOM 8969 C CA . THR B 1 530 ? 16.359 -20.656 8.875 1 98.44 530 THR B CA 1
ATOM 8970 C C . THR B 1 530 ? 16.141 -19.719 10.062 1 98.44 530 THR B C 1
ATOM 8972 O O . THR B 1 530 ? 15.766 -18.562 9.883 1 98.44 530 THR B O 1
ATOM 8975 N N . SER B 1 531 ? 16.312 -20.234 11.25 1 97.5 531 SER B N 1
ATOM 8976 C CA . SER B 1 531 ? 16.266 -19.438 12.477 1 97.5 531 SER B CA 1
ATOM 8977 C C . SER B 1 531 ? 17.656 -19.109 12.984 1 97.5 531 SER B C 1
ATOM 8979 O O . SER B 1 531 ? 17.812 -18.594 14.086 1 97.5 531 SER B O 1
ATOM 8981 N N . THR B 1 532 ? 18.641 -19.5 12.203 1 97.44 532 THR B N 1
ATOM 8982 C CA . THR B 1 532 ? 20.016 -19.156 12.555 1 97.44 532 THR B CA 1
ATOM 8983 C C . THR B 1 532 ? 20.203 -17.656 12.609 1 97.44 532 THR B C 1
ATOM 8985 O O . THR B 1 532 ? 19.703 -16.922 11.75 1 97.44 532 THR B O 1
ATOM 8988 N N . ASP B 1 533 ? 20.938 -17.219 13.633 1 96.75 533 ASP B N 1
ATOM 8989 C CA . ASP B 1 533 ? 21.234 -15.789 13.75 1 96.75 533 ASP B CA 1
ATOM 8990 C C . ASP B 1 533 ? 22.016 -15.289 12.531 1 96.75 533 ASP B C 1
ATOM 8992 O O . ASP B 1 533 ? 22.938 -15.953 12.062 1 96.75 533 ASP B O 1
ATOM 8996 N N . LYS B 1 534 ? 21.609 -14.148 12.031 1 96.75 534 LYS B N 1
ATOM 8997 C CA . LYS B 1 534 ? 22.219 -13.562 10.844 1 96.75 534 LYS B CA 1
ATOM 8998 C C . LYS B 1 534 ? 23.734 -13.414 11.008 1 96.75 534 LYS B C 1
ATOM 9000 O O . LYS B 1 534 ? 24.484 -13.523 10.039 1 96.75 534 LYS B O 1
ATOM 9005 N N . ASN B 1 535 ? 24.188 -13.18 12.195 1 95.06 535 ASN B N 1
ATOM 9006 C CA . ASN B 1 535 ? 25.609 -12.922 12.469 1 95.06 535 ASN B CA 1
ATOM 9007 C C . ASN B 1 535 ? 26.422 -14.211 12.438 1 95.06 535 ASN B C 1
ATOM 9009 O O . ASN B 1 535 ? 27.656 -14.164 12.43 1 95.06 535 ASN B O 1
ATOM 9013 N N . GLU B 1 536 ? 25.781 -15.32 12.336 1 96.44 536 GLU B N 1
ATOM 9014 C CA . GLU B 1 536 ? 26.484 -16.594 12.492 1 96.44 536 GLU B CA 1
ATOM 9015 C C . GLU B 1 536 ? 26.812 -17.203 11.141 1 96.44 536 GLU B C 1
ATOM 9017 O O . GLU B 1 536 ? 27.438 -18.266 11.07 1 96.44 536 GLU B O 1
ATOM 9022 N N . PHE B 1 537 ? 26.406 -16.594 10.078 1 96.69 537 PHE B N 1
ATOM 9023 C CA . PHE B 1 537 ? 26.766 -17.094 8.758 1 96.69 537 PHE B CA 1
ATOM 9024 C C . PHE B 1 537 ? 26.656 -16 7.711 1 96.69 537 PHE B C 1
ATOM 9026 O O . PHE B 1 537 ? 26.078 -14.945 7.973 1 96.69 537 PHE B O 1
ATOM 9033 N N . GLU B 1 538 ? 27.344 -16.203 6.551 1 96.81 538 GLU B N 1
ATOM 9034 C CA . GLU B 1 538 ? 27.234 -15.375 5.359 1 96.81 538 GLU B CA 1
ATOM 9035 C C . GLU B 1 538 ? 26.609 -16.141 4.199 1 96.81 538 GLU B C 1
ATOM 9037 O O . GLU B 1 538 ? 26.672 -17.375 4.16 1 96.81 538 GLU B O 1
ATOM 9042 N N . LEU B 1 539 ? 26 -15.453 3.307 1 97.69 539 LEU B N 1
ATOM 9043 C CA . LEU B 1 539 ? 25.438 -16.094 2.127 1 97.69 539 LEU B CA 1
ATOM 9044 C C . LEU B 1 539 ? 26.5 -16.891 1.384 1 97.69 539 LEU B C 1
ATOM 9046 O O . LEU B 1 539 ? 26.219 -17.984 0.865 1 97.69 539 LEU B O 1
ATOM 9050 N N . SER B 1 540 ? 27.734 -16.391 1.379 1 96.5 540 SER B N 1
ATOM 9051 C CA . SER B 1 540 ? 28.828 -17.031 0.659 1 96.5 540 SER B CA 1
ATOM 9052 C C . SER B 1 540 ? 29.219 -18.359 1.306 1 96.5 540 SER B C 1
ATOM 9054 O O . SER B 1 540 ? 29.922 -19.172 0.7 1 96.5 540 SER B O 1
ATOM 9056 N N . ASP B 1 541 ? 28.812 -18.562 2.537 1 96.56 541 ASP B N 1
ATOM 9057 C CA . ASP B 1 541 ? 29.109 -19.812 3.248 1 96.56 541 ASP B CA 1
ATOM 9058 C C . ASP B 1 541 ? 28.188 -20.938 2.789 1 96.56 541 ASP B C 1
ATOM 9060 O O . ASP B 1 541 ? 28.453 -22.109 3.064 1 96.56 541 ASP B O 1
ATOM 9064 N N . LEU B 1 542 ? 27.078 -20.609 2.168 1 97.88 542 LEU B N 1
ATOM 9065 C CA . LEU B 1 542 ? 26.078 -21.594 1.765 1 97.88 542 LEU B CA 1
ATOM 9066 C C . LEU B 1 542 ? 26.484 -22.281 0.464 1 97.88 542 LEU B C 1
ATOM 9068 O O . LEU B 1 542 ? 27.25 -21.719 -0.325 1 97.88 542 LEU B O 1
ATOM 9072 N N . PRO B 1 543 ? 26.016 -23.5 0.254 1 97.62 543 PRO B N 1
ATOM 9073 C CA . PRO B 1 543 ? 26.266 -24.141 -1.04 1 97.62 543 PRO B CA 1
ATOM 9074 C C . PRO B 1 543 ? 25.656 -23.375 -2.207 1 97.62 543 PRO B C 1
ATOM 9076 O O . PRO B 1 543 ? 24.75 -22.547 -2.004 1 97.62 543 PRO B O 1
ATOM 9079 N N . PRO B 1 544 ? 26.047 -23.578 -3.43 1 97.44 544 PRO B N 1
ATOM 9080 C CA . PRO B 1 544 ? 25.688 -22.797 -4.613 1 97.44 544 PRO B CA 1
ATOM 9081 C C . PRO B 1 544 ? 24.188 -22.688 -4.82 1 97.44 544 PRO B C 1
ATOM 9083 O O . PRO B 1 544 ? 23.688 -21.625 -5.215 1 97.44 544 PRO B O 1
ATOM 9086 N N . THR B 1 545 ? 23.422 -23.688 -4.523 1 97.81 545 THR B N 1
ATOM 9087 C CA . THR B 1 545 ? 21.969 -23.625 -4.691 1 97.81 545 THR B CA 1
ATOM 9088 C C . THR B 1 545 ? 21.391 -22.438 -3.938 1 97.81 545 THR B C 1
ATOM 9090 O O . THR B 1 545 ? 20.484 -21.766 -4.438 1 97.81 545 THR B O 1
ATOM 9093 N N . PHE B 1 546 ? 21.953 -22.188 -2.785 1 98.19 546 PHE B N 1
ATOM 9094 C CA . PHE B 1 546 ? 21.391 -21.141 -1.938 1 98.19 546 PHE B CA 1
ATOM 9095 C C . PHE B 1 546 ? 22.25 -19.875 -1.985 1 98.19 546 PHE B C 1
ATOM 9097 O O . PHE B 1 546 ? 21.734 -18.766 -1.864 1 98.19 546 PHE B O 1
ATOM 9104 N N . SER B 1 547 ? 23.578 -19.969 -2.232 1 97.75 547 SER B N 1
ATOM 9105 C CA . SER B 1 547 ? 24.422 -18.781 -2.322 1 97.75 547 SER B CA 1
ATOM 9106 C C . SER B 1 547 ? 24.141 -18 -3.602 1 97.75 547 SER B C 1
ATOM 9108 O O . SER B 1 547 ? 24.359 -16.797 -3.656 1 97.75 547 SER B O 1
ATOM 9110 N N . LYS B 1 548 ? 23.625 -18.703 -4.633 1 97.12 548 LYS B N 1
ATOM 9111 C CA . LYS B 1 548 ? 23.25 -18.031 -5.875 1 97.12 548 LYS B CA 1
ATOM 9112 C C . LYS B 1 548 ? 21.812 -17.531 -5.82 1 97.12 548 LYS B C 1
ATOM 9114 O O . LYS B 1 548 ? 21.406 -16.719 -6.648 1 97.12 548 LYS B O 1
ATOM 9119 N N . SER B 1 549 ? 21.016 -18.094 -4.898 1 97.69 549 SER B N 1
ATOM 9120 C CA . SER B 1 549 ? 19.656 -17.641 -4.648 1 97.69 549 SER B CA 1
ATOM 9121 C C . SER B 1 549 ? 19.609 -16.641 -3.49 1 97.69 549 SER B C 1
ATOM 9123 O O . SER B 1 549 ? 18.812 -16.812 -2.559 1 97.69 549 SER B O 1
ATOM 9125 N N . ARG B 1 550 ? 20.281 -15.586 -3.625 1 97.44 550 ARG B N 1
ATOM 9126 C CA . ARG B 1 550 ? 20.562 -14.672 -2.525 1 97.44 550 ARG B CA 1
ATOM 9127 C C . ARG B 1 550 ? 19.281 -14 -2.027 1 97.44 550 ARG B C 1
ATOM 9129 O O . ARG B 1 550 ? 19.188 -13.625 -0.855 1 97.44 550 ARG B O 1
ATOM 9136 N N . TRP B 1 551 ? 18.312 -13.836 -2.867 1 98.12 551 TRP B N 1
ATOM 9137 C CA . TRP B 1 551 ? 17.109 -13.055 -2.551 1 98.12 551 TRP B CA 1
ATOM 9138 C C . TRP B 1 551 ? 16.047 -13.93 -1.92 1 98.12 551 TRP B C 1
ATOM 9140 O O . TRP B 1 551 ? 14.961 -13.445 -1.573 1 98.12 551 TRP B O 1
ATOM 9150 N N . THR B 1 552 ? 16.312 -15.219 -1.814 1 98.69 552 THR B N 1
ATOM 9151 C CA . THR B 1 552 ? 15.312 -16.125 -1.243 1 98.69 552 THR B CA 1
ATOM 9152 C C . THR B 1 552 ? 15.891 -16.891 -0.064 1 98.69 552 THR B C 1
ATOM 9154 O O . THR B 1 552 ? 15.547 -18.062 0.151 1 98.69 552 THR B O 1
ATOM 9157 N N . VAL B 1 553 ? 16.859 -16.328 0.591 1 98.88 553 VAL B N 1
ATOM 9158 C CA . VAL B 1 553 ? 17.281 -16.781 1.908 1 98.88 553 VAL B CA 1
ATOM 9159 C C . VAL B 1 553 ? 16.609 -15.953 2.992 1 98.88 553 VAL B C 1
ATOM 9161 O O . VAL B 1 553 ? 16.75 -14.727 3.016 1 98.88 553 VAL B O 1
ATOM 9164 N N . TYR B 1 554 ? 15.922 -16.672 3.863 1 98.81 554 TYR B N 1
ATOM 9165 C CA . TYR B 1 554 ? 15.062 -15.977 4.812 1 98.81 554 TYR B CA 1
ATOM 9166 C C . TYR B 1 554 ? 15.43 -16.328 6.246 1 98.81 554 TYR B C 1
ATOM 9168 O O . TYR B 1 554 ? 15.742 -17.484 6.543 1 98.81 554 TYR B O 1
ATOM 9176 N N . LEU B 1 555 ? 15.352 -15.328 7.078 1 98.75 555 LEU B N 1
ATOM 9177 C CA . LEU B 1 555 ? 15.508 -15.508 8.516 1 98.75 555 LEU B CA 1
ATOM 9178 C C . LEU B 1 555 ? 14.148 -15.547 9.211 1 98.75 555 LEU B C 1
ATOM 9180 O O . LEU B 1 555 ? 13.344 -14.633 9.062 1 98.75 555 LEU B O 1
ATOM 9184 N N . ASP B 1 556 ? 13.922 -16.625 9.93 1 98.25 556 ASP B N 1
ATOM 9185 C CA . ASP B 1 556 ? 12.664 -16.781 10.664 1 98.25 556 ASP B CA 1
ATOM 9186 C C . ASP B 1 556 ? 12.711 -16.031 12 1 98.25 556 ASP B C 1
ATOM 9188 O O . ASP B 1 556 ? 12.609 -16.656 13.062 1 98.25 556 ASP B O 1
ATOM 9192 N N . ASP B 1 557 ? 12.742 -14.695 11.961 1 97.44 557 ASP B N 1
ATOM 9193 C CA . ASP B 1 557 ? 12.938 -13.891 13.164 1 97.44 557 ASP B CA 1
ATOM 9194 C C . ASP B 1 557 ? 11.922 -12.75 13.234 1 97.44 557 ASP B C 1
ATOM 9196 O O . ASP B 1 557 ? 12.109 -11.789 13.984 1 97.44 557 ASP B O 1
ATOM 9200 N N . ALA B 1 558 ? 10.891 -12.859 12.477 1 97 558 ALA B N 1
ATOM 9201 C CA . ALA B 1 558 ? 9.961 -11.734 12.398 1 97 558 ALA B CA 1
ATOM 9202 C C . ALA B 1 558 ? 8.594 -12.109 12.961 1 97 558 ALA B C 1
ATOM 9204 O O . ALA B 1 558 ? 7.566 -11.586 12.531 1 97 558 ALA B O 1
ATOM 9205 N N . ALA B 1 559 ? 8.508 -12.969 13.922 1 96.06 559 ALA B N 1
ATOM 9206 C CA . ALA B 1 559 ? 7.258 -13.43 14.523 1 96.06 559 ALA B CA 1
ATOM 9207 C C . ALA B 1 559 ? 6.449 -12.258 15.07 1 96.06 559 ALA B C 1
ATOM 9209 O O . ALA B 1 559 ? 5.215 -12.266 15.023 1 96.06 559 ALA B O 1
ATOM 9210 N N . HIS B 1 560 ? 7.059 -11.25 15.562 1 92.62 560 HIS B N 1
ATOM 9211 C CA . HIS B 1 560 ? 6.402 -10.102 16.188 1 92.62 560 HIS B CA 1
ATOM 9212 C C . HIS B 1 560 ? 5.617 -9.297 15.164 1 92.62 560 HIS B C 1
ATOM 9214 O O . HIS B 1 560 ? 4.746 -8.5 15.523 1 92.62 560 HIS B O 1
ATOM 9220 N N . LEU B 1 561 ? 5.914 -9.484 13.883 1 93.88 561 LEU B N 1
ATOM 9221 C CA . LEU B 1 561 ? 5.227 -8.766 12.812 1 93.88 561 LEU B CA 1
ATOM 9222 C C . LEU B 1 561 ? 4.137 -9.625 12.188 1 93.88 561 LEU B C 1
ATOM 9224 O O . LEU B 1 561 ? 3.352 -9.148 11.375 1 93.88 561 LEU B O 1
ATOM 9228 N N . ASP B 1 562 ? 4.105 -10.891 12.516 1 95.25 562 ASP B N 1
ATOM 9229 C CA . ASP B 1 562 ? 3.143 -11.828 11.945 1 95.25 562 ASP B CA 1
ATOM 9230 C C . ASP B 1 562 ? 1.742 -11.578 12.508 1 95.25 562 ASP B C 1
ATOM 9232 O O . ASP B 1 562 ? 1.593 -11.164 13.656 1 95.25 562 ASP B O 1
ATOM 9236 N N . THR B 1 563 ? 0.717 -11.836 11.75 1 92.69 563 THR B N 1
ATOM 9237 C CA . THR B 1 563 ? -0.677 -11.625 12.125 1 92.69 563 THR B CA 1
ATOM 9238 C C . THR B 1 563 ? -1.019 -12.406 13.391 1 92.69 563 THR B C 1
ATOM 9240 O O . THR B 1 563 ? -1.836 -11.961 14.203 1 92.69 563 THR B O 1
ATOM 9243 N N . LYS B 1 564 ? -0.387 -13.547 13.609 1 92.69 564 LYS B N 1
ATOM 9244 C CA . LYS B 1 564 ? -0.649 -14.375 14.781 1 92.69 564 LYS B CA 1
ATOM 9245 C C . LYS B 1 564 ? 0.525 -14.344 15.75 1 92.69 564 LYS B C 1
ATOM 9247 O O . LYS B 1 564 ? 0.549 -15.086 16.734 1 92.69 564 LYS B O 1
ATOM 9252 N N . ARG B 1 565 ? 1.523 -13.586 15.438 1 93.06 565 ARG B N 1
ATOM 9253 C CA . ARG B 1 565 ? 2.729 -13.461 16.25 1 93.06 565 ARG B CA 1
ATOM 9254 C C . ARG B 1 565 ? 3.406 -14.812 16.438 1 93.06 565 ARG B C 1
ATOM 9256 O O . ARG B 1 565 ? 3.752 -15.188 17.562 1 93.06 565 ARG B O 1
ATOM 9263 N N . THR B 1 566 ? 3.461 -15.469 15.391 1 95.69 566 THR B N 1
ATOM 9264 C CA . THR B 1 566 ? 4.109 -16.766 15.344 1 95.69 566 THR B CA 1
ATOM 9265 C C . THR B 1 566 ? 5.164 -16.812 14.242 1 95.69 566 THR B C 1
ATOM 9267 O O . THR B 1 566 ? 5.082 -16.062 13.266 1 95.69 566 THR B O 1
ATOM 9270 N N . SER B 1 567 ? 6.203 -17.594 14.508 1 97.75 567 SER B N 1
ATOM 9271 C CA . SER B 1 567 ? 7.242 -17.719 13.492 1 97.75 567 SER B CA 1
ATOM 9272 C C . SER B 1 567 ? 6.723 -18.453 12.258 1 97.75 567 SER B C 1
ATOM 9274 O O . SER B 1 567 ? 5.73 -19.188 12.336 1 97.75 567 SER B O 1
ATOM 9276 N N . CYS B 1 568 ? 7.336 -18.266 11.18 1 98.31 568 CYS B N 1
ATOM 9277 C CA . CYS B 1 568 ? 6.957 -18.922 9.93 1 98.31 568 CYS B CA 1
ATOM 9278 C C . CYS B 1 568 ? 7.027 -20.438 10.062 1 98.31 568 CYS B C 1
ATOM 9280 O O . CYS B 1 568 ? 6.094 -21.141 9.664 1 98.31 568 CYS B O 1
ATOM 9282 N N . THR B 1 569 ? 8.117 -20.953 10.633 1 98.06 569 THR B N 1
ATOM 9283 C CA . THR B 1 569 ? 8.305 -22.391 10.812 1 98.06 569 THR B CA 1
ATOM 9284 C C . THR B 1 569 ? 7.188 -22.984 11.648 1 98.06 569 THR B C 1
ATOM 9286 O O . THR B 1 569 ? 6.602 -24.016 11.281 1 98.06 569 THR B O 1
ATOM 9289 N N . GLU B 1 570 ? 6.906 -22.359 12.742 1 97.38 570 GLU B N 1
ATOM 9290 C CA . GLU B 1 570 ? 5.836 -22.859 13.609 1 97.38 570 GLU B CA 1
ATOM 9291 C C . GLU B 1 570 ? 4.488 -22.812 12.891 1 97.38 570 GLU B C 1
ATOM 9293 O O . GLU B 1 570 ? 3.691 -23.75 13 1 97.38 570 GLU B O 1
ATOM 9298 N N . LYS B 1 571 ? 4.211 -21.797 12.219 1 96.75 571 LYS B N 1
ATOM 9299 C CA . LYS B 1 571 ? 2.947 -21.641 11.5 1 96.75 571 LYS B CA 1
ATOM 9300 C C . LYS B 1 571 ? 2.791 -22.703 10.414 1 96.75 571 LYS B C 1
ATOM 9302 O O . LYS B 1 571 ? 1.717 -23.281 10.258 1 96.75 571 LYS B O 1
ATOM 9307 N N . TRP B 1 572 ? 3.84 -22.953 9.625 1 97.88 572 TRP B N 1
ATOM 9308 C CA . TRP B 1 572 ? 3.781 -23.859 8.484 1 97.88 572 TRP B CA 1
ATOM 9309 C C . TRP B 1 572 ? 3.826 -25.312 8.945 1 97.88 572 TRP B C 1
ATOM 9311 O O . TRP B 1 572 ? 3.055 -26.141 8.469 1 97.88 572 TRP B O 1
ATOM 9321 N N . LEU B 1 573 ? 4.723 -25.594 9.961 1 97.19 573 LEU B N 1
ATOM 9322 C CA . LEU B 1 573 ? 5.102 -26.984 10.195 1 97.19 573 LEU B CA 1
ATOM 9323 C C . LEU B 1 573 ? 4.785 -27.391 11.633 1 97.19 573 LEU B C 1
ATOM 9325 O O . LEU B 1 573 ? 4.82 -28.578 11.961 1 97.19 573 LEU B O 1
ATOM 9329 N N . GLY B 1 574 ? 4.441 -26.422 12.445 1 96.19 574 GLY B N 1
ATOM 9330 C CA . GLY B 1 574 ? 4.336 -26.719 13.867 1 96.19 574 GLY B CA 1
ATOM 9331 C C . GLY B 1 574 ? 5.684 -26.875 14.547 1 96.19 574 GLY B C 1
ATOM 9332 O O . GLY B 1 574 ? 6.621 -26.125 14.258 1 96.19 574 GLY B O 1
ATOM 9333 N N . SER B 1 575 ? 5.762 -27.766 15.43 1 92.62 575 SER B N 1
ATOM 9334 C CA . SER B 1 575 ? 7.012 -28.016 16.156 1 92.62 575 SER B CA 1
ATOM 9335 C C . SER B 1 575 ? 8.031 -28.703 15.258 1 92.62 575 SER B C 1
ATOM 9337 O O . SER B 1 575 ? 7.695 -29.641 14.539 1 92.62 575 SER B O 1
ATOM 9339 N N . VAL B 1 576 ? 9.203 -28.172 15.273 1 92.56 576 VAL B N 1
ATOM 9340 C CA . VAL B 1 576 ? 10.297 -28.766 14.523 1 92.56 576 VAL B CA 1
ATOM 9341 C C . VAL B 1 576 ? 11.422 -29.172 15.469 1 92.56 576 VAL B C 1
ATOM 9343 O O . VAL B 1 576 ? 11.891 -28.344 16.266 1 92.56 576 VAL B O 1
ATOM 9346 N N . ASP B 1 577 ? 11.891 -30.344 15.359 1 88.06 577 ASP B N 1
ATOM 9347 C CA . ASP B 1 577 ? 12.922 -30.875 16.25 1 88.06 577 ASP B CA 1
ATOM 9348 C C . ASP B 1 577 ? 14.312 -30.406 15.828 1 88.06 577 ASP B C 1
ATOM 9350 O O . ASP B 1 577 ? 14.508 -29.969 14.695 1 88.06 577 ASP B O 1
ATOM 9354 N N . ARG B 1 578 ? 15.164 -30.562 16.797 1 87.81 578 ARG B N 1
ATOM 9355 C CA . ARG B 1 578 ? 16.562 -30.312 16.453 1 87.81 578 ARG B CA 1
ATOM 9356 C C . ARG B 1 578 ? 17.047 -31.297 15.383 1 87.81 578 ARG B C 1
ATOM 9358 O O . ARG B 1 578 ? 16.781 -32.5 15.461 1 87.81 578 ARG B O 1
ATOM 9365 N N . GLY B 1 579 ? 17.703 -30.797 14.406 1 93.44 579 GLY B N 1
ATOM 9366 C CA . GLY B 1 579 ? 18.234 -31.625 13.344 1 93.44 579 GLY B CA 1
ATOM 9367 C C . GLY B 1 579 ? 17.219 -31.969 12.273 1 93.44 579 GLY B C 1
ATOM 9368 O O . GLY B 1 579 ? 17.516 -32.719 11.344 1 93.44 579 GLY B O 1
ATOM 9369 N N . GLU B 1 580 ? 16.062 -31.453 12.461 1 95.38 580 GLU B N 1
ATOM 9370 C CA . GLU B 1 580 ? 15.031 -31.719 11.461 1 95.38 580 GLU B CA 1
ATOM 9371 C C . GLU B 1 580 ? 15.086 -30.688 10.336 1 95.38 580 GLU B C 1
ATOM 9373 O O . GLU B 1 580 ? 15.297 -29.5 10.578 1 95.38 580 GLU B O 1
ATOM 9378 N N . VAL B 1 581 ? 15.023 -31.172 9.102 1 97.88 581 VAL B N 1
ATOM 9379 C CA . VAL B 1 581 ? 14.906 -30.328 7.918 1 97.88 581 VAL B CA 1
ATOM 9380 C C . VAL B 1 581 ? 13.625 -30.688 7.16 1 97.88 581 VAL B C 1
ATOM 9382 O O . VAL B 1 581 ? 13.234 -31.844 7.094 1 97.88 581 VAL B O 1
ATOM 9385 N N . SER B 1 582 ? 12.898 -29.703 6.707 1 97.44 582 SER B N 1
ATOM 9386 C CA . SER B 1 582 ? 11.68 -29.922 5.934 1 97.44 582 SER B CA 1
ATOM 9387 C C . SER B 1 582 ? 11.766 -29.234 4.57 1 97.44 582 SER B C 1
ATOM 9389 O O . SER B 1 582 ? 12.414 -28.203 4.422 1 97.44 582 SER B O 1
ATOM 9391 N N . ILE B 1 583 ? 11.164 -29.859 3.598 1 98.19 583 ILE B N 1
ATOM 9392 C CA . ILE B 1 583 ? 11.078 -29.297 2.252 1 98.19 583 ILE B CA 1
ATOM 9393 C C . ILE B 1 583 ? 9.617 -29.109 1.862 1 98.19 583 ILE B C 1
ATOM 9395 O O . ILE B 1 583 ? 8.805 -30.016 2.016 1 98.19 583 ILE B O 1
ATOM 9399 N N . LEU B 1 584 ? 9.234 -27.969 1.474 1 98.5 584 LEU B N 1
ATOM 9400 C CA . LEU B 1 584 ? 7.918 -27.672 0.926 1 98.5 584 LEU B CA 1
ATOM 9401 C C . LEU B 1 584 ? 8.008 -27.328 -0.556 1 98.5 584 LEU B C 1
ATOM 9403 O O . LEU B 1 584 ? 8.812 -26.469 -0.95 1 98.5 584 LEU B O 1
ATOM 9407 N N . VAL B 1 585 ? 7.289 -27.969 -1.403 1 98.81 585 VAL B N 1
ATOM 9408 C CA . VAL B 1 585 ? 7.148 -27.609 -2.812 1 98.81 585 VAL B CA 1
ATOM 9409 C C . VAL B 1 585 ? 5.867 -26.812 -3.018 1 98.81 585 VAL B C 1
ATOM 9411 O O . VAL B 1 585 ? 4.77 -27.281 -2.709 1 98.81 585 VAL B O 1
ATOM 9414 N N . VAL B 1 586 ? 5.988 -25.641 -3.463 1 98.81 586 VAL B N 1
ATOM 9415 C CA . VAL B 1 586 ? 4.852 -24.766 -3.725 1 98.81 586 VAL B CA 1
ATOM 9416 C C . VAL B 1 586 ? 4.68 -24.578 -5.23 1 98.81 586 VAL B C 1
ATOM 9418 O O . VAL B 1 586 ? 5.645 -24.266 -5.938 1 98.81 586 VAL B O 1
ATOM 9421 N N . ARG B 1 587 ? 3.531 -24.75 -5.684 1 98.75 587 ARG B N 1
ATOM 9422 C CA . ARG B 1 587 ? 3.186 -24.641 -7.098 1 98.75 587 ARG B CA 1
ATOM 9423 C C . ARG B 1 587 ? 3.238 -23.188 -7.57 1 98.75 587 ARG B C 1
ATOM 9425 O O . ARG B 1 587 ? 3.227 -22.266 -6.754 1 98.75 587 ARG B O 1
ATOM 9432 N N . PRO B 1 588 ? 3.273 -22.953 -8.891 1 98.31 588 PRO B N 1
ATOM 9433 C CA . PRO B 1 588 ? 3.293 -21.594 -9.414 1 98.31 588 PRO B CA 1
ATOM 9434 C C . PRO B 1 588 ? 2.084 -20.766 -8.969 1 98.31 588 PRO B C 1
ATOM 9436 O O . PRO B 1 588 ? 2.174 -19.547 -8.836 1 98.31 588 PRO B O 1
ATOM 9439 N N . ASP B 1 589 ? 0.969 -21.391 -8.688 1 97.81 589 ASP B N 1
ATOM 9440 C CA . ASP B 1 589 ? -0.229 -20.656 -8.297 1 97.81 589 ASP B CA 1
ATOM 9441 C C . ASP B 1 589 ? -0.267 -20.438 -6.785 1 97.81 589 ASP B C 1
ATOM 9443 O O . ASP B 1 589 ? -1.248 -19.906 -6.254 1 97.81 589 ASP B O 1
ATOM 9447 N N . GLY B 1 590 ? 0.735 -20.875 -6.039 1 97.44 590 GLY B N 1
ATOM 9448 C CA . GLY B 1 590 ? 0.856 -20.547 -4.625 1 97.44 590 GLY B CA 1
ATOM 9449 C C . GLY B 1 590 ? 0.344 -21.656 -3.719 1 97.44 590 GLY B C 1
ATOM 9450 O O . GLY B 1 590 ? 0.432 -21.547 -2.494 1 97.44 590 GLY B O 1
ATOM 9451 N N . TYR B 1 591 ? -0.199 -22.766 -4.297 1 98.06 591 TYR B N 1
ATOM 9452 C CA . TYR B 1 591 ? -0.656 -23.891 -3.504 1 98.06 591 TYR B CA 1
ATOM 9453 C C . TYR B 1 591 ? 0.509 -24.812 -3.133 1 98.06 591 TYR B C 1
ATOM 9455 O O . TYR B 1 591 ? 1.441 -24.984 -3.922 1 98.06 591 TYR B O 1
ATOM 9463 N N . VAL B 1 592 ? 0.414 -25.406 -1.981 1 98.44 592 VAL B N 1
ATOM 9464 C CA . VAL B 1 592 ? 1.407 -26.391 -1.565 1 98.44 592 VAL B CA 1
ATOM 9465 C C . VAL B 1 592 ? 1.197 -27.688 -2.334 1 98.44 592 VAL B C 1
ATOM 9467 O O . VAL B 1 592 ? 0.085 -28.219 -2.377 1 98.44 592 VAL B O 1
ATOM 9470 N N . GLY B 1 593 ? 2.227 -28.156 -2.955 1 98.56 593 GLY B N 1
ATOM 9471 C CA . GLY B 1 593 ? 2.154 -29.406 -3.686 1 98.56 593 GLY B CA 1
ATOM 9472 C C . GLY B 1 593 ? 2.562 -30.609 -2.852 1 98.56 593 GLY B C 1
ATOM 9473 O O . GLY B 1 593 ? 1.875 -31.641 -2.85 1 98.56 593 GLY B O 1
ATOM 9474 N N . ALA B 1 594 ? 3.641 -30.438 -2.115 1 98.19 594 ALA B N 1
ATOM 9475 C CA . ALA B 1 594 ? 4.168 -31.531 -1.322 1 98.19 594 ALA B CA 1
ATOM 9476 C C . ALA B 1 594 ? 5.016 -31.016 -0.162 1 98.19 594 ALA B C 1
ATOM 9478 O O . ALA B 1 594 ? 5.582 -29.922 -0.235 1 98.19 594 ALA B O 1
ATOM 9479 N N . ILE B 1 595 ? 5.039 -31.781 0.902 1 98.06 595 ILE B N 1
ATOM 9480 C CA . ILE B 1 595 ? 5.859 -31.5 2.072 1 98.06 595 ILE B CA 1
ATOM 9481 C C . ILE B 1 595 ? 6.59 -32.781 2.514 1 98.06 595 ILE B C 1
ATOM 9483 O O . ILE B 1 595 ? 5.992 -33.844 2.588 1 98.06 595 ILE B O 1
ATOM 9487 N N . ARG B 1 596 ? 7.855 -32.688 2.74 1 96.75 596 ARG B N 1
ATOM 9488 C CA . ARG B 1 596 ? 8.641 -33.781 3.301 1 96.75 596 ARG B CA 1
ATOM 9489 C C . ARG B 1 596 ? 9.414 -33.312 4.535 1 96.75 596 ARG B C 1
ATOM 9491 O O . ARG B 1 596 ? 10.156 -32.344 4.484 1 96.75 596 ARG B O 1
ATOM 9498 N N . ARG B 1 597 ? 9.242 -33.969 5.621 1 95.88 597 ARG B N 1
ATOM 9499 C CA . ARG B 1 597 ? 9.961 -33.719 6.863 1 95.88 597 ARG B CA 1
ATOM 9500 C C . ARG B 1 597 ? 11.008 -34.781 7.121 1 95.88 597 ARG B C 1
ATOM 9502 O O . ARG B 1 597 ? 10.727 -36 7.008 1 95.88 597 ARG B O 1
ATOM 9509 N N . ILE B 1 598 ? 12.211 -34.406 7.383 1 96.12 598 ILE B N 1
ATOM 9510 C CA . ILE B 1 598 ? 13.32 -35.344 7.578 1 96.12 598 ILE B CA 1
ATOM 9511 C C . ILE B 1 598 ? 13.914 -35.156 8.977 1 96.12 598 ILE B C 1
ATOM 9513 O O . ILE B 1 598 ? 14.508 -34.094 9.266 1 96.12 598 ILE B O 1
ATOM 9517 N N . LYS B 1 599 ? 13.766 -36.125 9.75 1 93.5 599 LYS B N 1
ATOM 9518 C CA . LYS B 1 599 ? 14.352 -36.094 11.086 1 93.5 599 LYS B CA 1
ATOM 9519 C C . LYS B 1 599 ? 15.805 -36.562 11.055 1 93.5 599 LYS B C 1
ATOM 9521 O O . LYS B 1 599 ? 16.203 -37.344 10.195 1 93.5 599 LYS B O 1
ATOM 9526 N N . ASN B 1 600 ? 16.562 -36.062 12 1 93.38 600 ASN B N 1
ATOM 9527 C CA . ASN B 1 600 ? 17.969 -36.375 12.086 1 93.38 600 ASN B CA 1
ATOM 9528 C C . ASN B 1 600 ? 18.656 -36.312 10.727 1 93.38 600 ASN B C 1
ATOM 9530 O O . ASN B 1 600 ? 19.297 -37.281 10.289 1 93.38 600 ASN B O 1
ATOM 9534 N N . ALA B 1 601 ? 18.484 -35.156 10.117 1 95.44 601 ALA B N 1
ATOM 9535 C CA . ALA B 1 601 ? 18.906 -34.969 8.742 1 95.44 601 ALA B CA 1
ATOM 9536 C C . ALA B 1 601 ? 20.422 -35.188 8.594 1 95.44 601 ALA B C 1
ATOM 9538 O O . ALA B 1 601 ? 21.188 -34.906 9.523 1 95.44 601 ALA B O 1
ATOM 9539 N N . SER B 1 602 ? 20.875 -35.719 7.504 1 96.44 602 SER B N 1
ATOM 9540 C CA . SER B 1 602 ? 22.266 -36 7.18 1 96.44 602 SER B CA 1
ATOM 9541 C C . SER B 1 602 ? 22.578 -35.656 5.727 1 96.44 602 SER B C 1
ATOM 9543 O O . SER B 1 602 ? 21.688 -35.25 4.973 1 96.44 602 SER B O 1
ATOM 9545 N N . PHE B 1 603 ? 23.828 -35.75 5.414 1 97 603 PHE B N 1
ATOM 9546 C CA . PHE B 1 603 ? 24.281 -35.531 4.043 1 97 603 PHE B CA 1
ATOM 9547 C C . PHE B 1 603 ? 23.531 -36.469 3.082 1 97 603 PHE B C 1
ATOM 9549 O O . PHE B 1 603 ? 23.047 -36.031 2.035 1 97 603 PHE B O 1
ATOM 9556 N N . GLU B 1 604 ? 23.391 -37.719 3.457 1 97.44 604 GLU B N 1
ATOM 9557 C CA . GLU B 1 604 ? 22.734 -38.719 2.619 1 97.44 604 GLU B CA 1
ATOM 9558 C C . GLU B 1 604 ? 21.25 -38.406 2.453 1 97.44 604 GLU B C 1
ATOM 9560 O O . GLU B 1 604 ? 20.672 -38.625 1.39 1 97.44 604 GLU B O 1
ATOM 9565 N N . ASP B 1 605 ? 20.703 -37.844 3.471 1 97.81 605 ASP B N 1
ATOM 9566 C CA . ASP B 1 605 ? 19.297 -37.438 3.414 1 97.81 605 ASP B CA 1
ATOM 9567 C C . ASP B 1 605 ? 19.094 -36.312 2.43 1 97.81 605 ASP B C 1
ATOM 9569 O O . ASP B 1 605 ? 18.031 -36.188 1.811 1 97.81 605 ASP B O 1
ATOM 9573 N N . GLY B 1 606 ? 20.094 -35.438 2.336 1 98 606 GLY B N 1
ATOM 9574 C CA . GLY B 1 606 ? 20.031 -34.375 1.334 1 98 606 GLY B CA 1
ATOM 9575 C C . GLY B 1 606 ? 19.938 -34.906 -0.083 1 98 606 GLY B C 1
ATOM 9576 O O . GLY B 1 606 ? 19.109 -34.438 -0.87 1 98 606 GLY B O 1
ATOM 9577 N N . ALA B 1 607 ? 20.75 -35.875 -0.339 1 97.5 607 ALA B N 1
ATOM 9578 C CA . ALA B 1 607 ? 20.719 -36.531 -1.648 1 97.5 607 ALA B CA 1
ATOM 9579 C C . ALA B 1 607 ? 19.375 -37.219 -1.874 1 97.5 607 ALA B C 1
ATOM 9581 O O . ALA B 1 607 ? 18.812 -37.156 -2.967 1 97.5 607 ALA B O 1
ATOM 9582 N N . ALA B 1 608 ? 18.922 -37.906 -0.854 1 97.94 608 ALA B N 1
ATOM 9583 C CA . ALA B 1 608 ? 17.641 -38.594 -0.934 1 97.94 608 ALA B CA 1
ATOM 9584 C C . ALA B 1 608 ? 16.5 -37.625 -1.193 1 97.94 608 ALA B C 1
ATOM 9586 O O . ALA B 1 608 ? 15.539 -37.938 -1.882 1 97.94 608 ALA B O 1
ATOM 9587 N N . ALA B 1 609 ? 16.594 -36.469 -0.621 1 98 609 ALA B N 1
ATOM 9588 C CA . ALA B 1 609 ? 15.586 -35.438 -0.831 1 98 609 ALA B CA 1
ATOM 9589 C C . ALA B 1 609 ? 15.508 -35.031 -2.301 1 98 609 ALA B C 1
ATOM 9591 O O . ALA B 1 609 ? 14.422 -34.75 -2.818 1 98 609 ALA B O 1
ATOM 9592 N N . VAL B 1 610 ? 16.625 -35 -2.941 1 98.25 610 VAL B N 1
ATOM 9593 C CA . VAL B 1 610 ? 16.656 -34.656 -4.363 1 98.25 610 VAL B CA 1
ATOM 9594 C C . VAL B 1 610 ? 15.977 -35.75 -5.164 1 98.25 610 VAL B C 1
ATOM 9596 O O . VAL B 1 610 ? 15.219 -35.469 -6.098 1 98.25 610 VAL B O 1
ATOM 9599 N N . SER B 1 611 ? 16.266 -37 -4.805 1 98 611 SER B N 1
ATOM 9600 C CA . SER B 1 611 ? 15.57 -38.094 -5.449 1 98 611 SER B CA 1
ATOM 9601 C C . SER B 1 611 ? 14.055 -37.969 -5.285 1 98 611 SER B C 1
ATOM 9603 O O . SER B 1 611 ? 13.305 -38.312 -6.207 1 98 611 SER B O 1
ATOM 9605 N N . TRP B 1 612 ? 13.664 -37.594 -4.164 1 98.12 612 TRP B N 1
ATOM 9606 C CA . TRP B 1 612 ? 12.25 -37.406 -3.889 1 98.12 612 TRP B CA 1
ATOM 9607 C C . TRP B 1 612 ? 11.688 -36.281 -4.75 1 98.12 612 TRP B C 1
ATOM 9609 O O . TRP B 1 612 ? 10.602 -36.406 -5.32 1 98.12 612 TRP B O 1
ATOM 9619 N N . LEU B 1 613 ? 12.367 -35.156 -4.832 1 98.44 613 LEU B N 1
ATOM 9620 C CA . LEU B 1 613 ? 11.953 -34.062 -5.695 1 98.44 613 LEU B CA 1
ATOM 9621 C C . LEU B 1 613 ? 11.859 -34.5 -7.148 1 98.44 613 LEU B C 1
ATOM 9623 O O . LEU B 1 613 ? 10.898 -34.188 -7.848 1 98.44 613 LEU B O 1
ATOM 9627 N N . ASP B 1 614 ? 12.914 -35.281 -7.602 1 98.44 614 ASP B N 1
ATOM 9628 C CA . ASP B 1 614 ? 12.906 -35.812 -8.961 1 98.44 614 ASP B CA 1
ATOM 9629 C C . ASP B 1 614 ? 11.633 -36.625 -9.211 1 98.44 614 ASP B C 1
ATOM 9631 O O . ASP B 1 614 ? 10.977 -36.469 -10.242 1 98.44 614 ASP B O 1
ATOM 9635 N N . SER B 1 615 ? 11.383 -37.469 -8.266 1 98 615 SER B N 1
ATOM 9636 C CA . SER B 1 615 ? 10.203 -38.312 -8.398 1 98 615 SER B CA 1
ATOM 9637 C C . SER B 1 615 ? 8.922 -37.469 -8.445 1 98 615 SER B C 1
ATOM 9639 O O . SER B 1 615 ? 8.016 -37.75 -9.227 1 98 615 SER B O 1
ATOM 9641 N N . TYR B 1 616 ? 8.797 -36.469 -7.586 1 98.06 616 TYR B N 1
ATOM 9642 C CA . TYR B 1 616 ? 7.625 -35.594 -7.551 1 98.06 616 TYR B CA 1
ATOM 9643 C C . TYR B 1 616 ? 7.402 -34.938 -8.906 1 98.06 616 TYR B C 1
ATOM 9645 O O . TYR B 1 616 ? 6.316 -35.031 -9.477 1 98.06 616 TYR B O 1
ATOM 9653 N N . PHE B 1 617 ? 8.414 -34.281 -9.43 1 98.44 617 PHE B N 1
ATOM 9654 C CA . PHE B 1 617 ? 8.273 -33.531 -10.664 1 98.44 617 PHE B CA 1
ATOM 9655 C C . PHE B 1 617 ? 8.102 -34.438 -11.859 1 98.44 617 PHE B C 1
ATOM 9657 O O . PHE B 1 617 ? 7.391 -34.125 -12.812 1 98.44 617 PHE B O 1
ATOM 9664 N N . ARG B 1 618 ? 8.711 -35.656 -11.852 1 97.5 618 ARG B N 1
ATOM 9665 C CA . ARG B 1 618 ? 8.562 -36.625 -12.93 1 97.5 618 ARG B CA 1
ATOM 9666 C C . ARG B 1 618 ? 7.113 -37.125 -13.039 1 97.5 618 ARG B C 1
ATOM 9668 O O . ARG B 1 618 ? 6.711 -37.656 -14.078 1 97.5 618 ARG B O 1
ATOM 9675 N N . GLY B 1 619 ? 6.461 -36.906 -11.961 1 97.5 619 GLY B N 1
ATOM 9676 C CA . GLY B 1 619 ? 5.078 -37.344 -11.945 1 97.5 619 GLY B CA 1
ATOM 9677 C C . GLY B 1 619 ? 4.203 -36.625 -12.945 1 97.5 619 GLY B C 1
ATOM 9678 O O . GLY B 1 619 ? 3.182 -37.156 -13.391 1 97.5 619 GLY B O 1
ATOM 9679 N N . PHE B 1 620 ? 4.602 -35.375 -13.352 1 98.12 620 PHE B N 1
ATOM 9680 C CA . PHE B 1 620 ? 3.693 -34.656 -14.219 1 98.12 620 PHE B CA 1
ATOM 9681 C C . PHE B 1 620 ? 4.473 -33.75 -15.172 1 98.12 620 PHE B C 1
ATOM 9683 O O . PHE B 1 620 ? 3.881 -33.062 -16 1 98.12 620 PHE B O 1
ATOM 9690 N N . LEU B 1 621 ? 5.785 -33.719 -15.148 1 98.12 621 LEU B N 1
ATOM 9691 C CA . LEU B 1 621 ? 6.605 -32.938 -16.078 1 98.12 621 LEU B CA 1
ATOM 9692 C C . LEU B 1 621 ? 7.52 -33.844 -16.875 1 98.12 621 LEU B C 1
ATOM 9694 O O . LEU B 1 621 ? 7.711 -35.031 -16.516 1 98.12 621 LEU B O 1
ATOM 9698 N N . GLN B 1 622 ? 7.984 -33.344 -17.969 1 97.69 622 GLN B N 1
ATOM 9699 C CA . GLN B 1 622 ? 8.93 -34.031 -18.828 1 97.69 622 GLN B CA 1
ATOM 9700 C C . GLN B 1 622 ? 9.953 -33.062 -19.422 1 97.69 622 GLN B C 1
ATOM 9702 O O . GLN B 1 622 ? 9.781 -31.859 -19.359 1 97.69 622 GLN B O 1
ATOM 9707 N N . ILE B 1 623 ? 11.039 -33.656 -19.859 1 95.38 623 ILE B N 1
ATOM 9708 C CA . ILE B 1 623 ? 12.086 -32.875 -20.5 1 95.38 623 ILE B CA 1
ATOM 9709 C C . ILE B 1 623 ? 11.789 -32.75 -22 1 95.38 623 ILE B C 1
ATOM 9711 O O . ILE B 1 623 ? 11.367 -33.719 -22.625 1 95.38 623 ILE B O 1
ATOM 9715 N N . THR B 1 624 ? 11.867 -31.547 -22.484 1 85 624 THR B N 1
ATOM 9716 C CA . THR B 1 624 ? 11.625 -31.344 -23.906 1 85 624 THR B CA 1
ATOM 9717 C C . THR B 1 624 ? 12.906 -31.547 -24.703 1 85 624 THR B C 1
ATOM 9719 O O . THR B 1 624 ? 14.008 -31.281 -24.203 1 85 624 THR B O 1
ATOM 9722 N N . SER B 1 625 ? 12.938 -32.531 -25.688 1 64.31 625 SER B N 1
ATOM 9723 C CA . SER B 1 625 ? 14.086 -32.719 -26.562 1 64.31 625 SER B CA 1
ATOM 9724 C C . SER B 1 625 ? 14.406 -31.438 -27.344 1 64.31 625 SER B C 1
ATOM 9726 O O . SER B 1 625 ? 13.5 -30.75 -27.812 1 64.31 625 SER B O 1
ATOM 9728 N N . ALA B 1 626 ? 15.648 -30.906 -27.062 1 47.56 626 ALA B N 1
ATOM 9729 C CA . ALA B 1 626 ? 16.094 -29.828 -27.938 1 47.56 626 ALA B CA 1
ATOM 9730 C C . ALA B 1 626 ? 15.93 -30.219 -29.406 1 47.56 626 ALA B C 1
ATOM 9732 O O . ALA B 1 626 ? 16.172 -31.359 -29.781 1 47.56 626 ALA B O 1
#

Sequence (1252 aa):
MAITTSTNGHSNGHHDADIHDVCVVGAGPSGLMLSVVLAKLGLSVKVIDERPDQTTVGRADGIQPKTIETLQMLRIGDDLVQTGVKVHDICMWRGSPTEGLRRTGREVHYPSSVVDVLHPYILLCHQGMMEGTFITDLRKSGVEVTRSHTFQGVTDSSDPHILQIECDKDGETRTSIPARYLVGCDGARSAVRNAIPGAASQGTPHNSVWGVLDGELDTDFPDIWSKTVIFSEEHGSVLLIPRERNMTRLYIEMKSSVTSKGLGQEFVMEQARLIMAPYTVNWTSVEWFGNYQVSQRFATRFLDPTQRVFIAGDASHTHSPKAAQGMNTSVHDSWNLGWKLNLAARGFAKDGILLQSYEQERKKIAEDLINFDFEHANEIAGGDSQRLAENFRKNTRFISGVGVEYGPNELNHPLDAAPGGDAKPGCNLPQAKVTRYIDACPVDVQLDVPVLGQFRVYVVAPNLTDHQESGFIKGLDESISTPNSFVFQLGKSAQASYQQKPRASRADDVYVRPERYTTVNQLITFALLTSTDKNEFELSDLPPTFSKSRWTVYLDDAAHLDTKRTSCTEKWLGSVDRGEVSILVVRPDGYVGAIRRIKNASFEDGAAAVSWLDSYFRGFLQITSAMAITTSTNGHSNGHHDADIHDVCVVGAGPSGLMLSVVLAKLGLSVKVIDERPDQTTVGRADGIQPKTIETLQMLRIGDDLVQTGVKVHDICMWRGSPTEGLRRTGREVHYPSSVVDVLHPYILLCHQGMMEGTFITDLRKSGVEVTRSHTFQGVTDSSDPHILQIECDKDGETRTSIPARYLVGCDGARSAVRNAIPGAASQGTPHNSVWGVLDGELDTDFPDIWSKTVIFSEEHGSVLLIPRERNMTRLYIEMKSSVTSKGLGQEFVMEQARLIMAPYTVNWTSVEWFGNYQVSQRFATRFLDPTQRVFIAGDASHTHSPKAAQGMNTSVHDSWNLGWKLNLAARGFAKDGILLQSYEQERKKIAEDLINFDFEHANEIAGGDSQRLAENFRKNTRFISGVGVEYGPNELNHPLDAAPGGDAKPGCNLPQAKVTRYIDACPVDVQLDVPVLGQFRVYVVAPNLTDHQESGFIKGLDESISTPNSFVFQLGKSAQASYQQKPRASRADDVYVRPERYTTVNQLITFALLTSTDKNEFELSDLPPTFSKSRWTVYLDDAAHLDTKRTSCTEKWLGSVDRGEVSILVVRPDGYVGAIRRIKNASFEDGAAAVSWLDSYFRGFLQITSA

InterPro domains:
  IPR002938 FAD-binding domain [PF01494] (21-372)
  IPR012941 Phenol hydroxylase-like, C-terminal dimerisation domain [PF07976] (404-622)
  IPR036188 FAD/NAD(P)-binding domain superfamily [G3DSA:3.50.50.60] (21-370)
  IPR036188 FAD/NAD(P)-binding domain superfamily [SSF51905] (21-376)
  IPR036249 Thioredoxin-like superfamily [SSF52833] (423-621)
  IPR038220 Phenol hydroxylase, C-terminal TRX-fold domain superfamily [G3DSA:3.40.30.20] (384-623)
  IPR050641 Rifampicin monooxygenase-like [PTHR43004] (19-619)

Foldseek 3Di:
DPPPPPPPLPQPPPDLPDAFAEEEEDLFLLRLLLLLLQLQLQGGYAAEYQAQDFDDFDDFWWDFLVNCLLCLLQPFCPVLVVQWAWAQKEWEWEAEPVPGIDTDDIGGLFDCVQDFGPRRTITTDTRRVSSVRSQVSSVLSNDHYHYNKAWDAWDADPPNQWIWTWIDHVNPDIDTGIYRAYEYAHAQPTPLLVRAPQFDKDWDFDAWKKKKWKFAKDKPQDQQDHFYWFQYPPFFIWTWHATGPRIIMIITTGPDSDDQVDCDPVNSQVSVPVRSPPMDIDGPDTDDMDMDGFIWIAIPDQAHPVLRYGYFANNGIDGGVVLSCRSVLRSVLSLQQNLLSSCVSLPWWPPCQSSVVSCQQSVVLRVVRRVLRVLQVVVSRVSDPVVNVVSSSVCSCVSNVQVRFGDDDLQFHADPDDFQADAHGRTFQRWFWWAQLQPRDIDGLLSQQHQNSAKEKEKEQAECPDQQSVLLQLLLLVQCCDPVQLNNLQQVLVVVSCVVRNRRDGPCCVPVVNCLQQQRGSRYGYAYEYQYDSVVDDLVVGRPSRVSSRRRYTHQPPLCVRPNSDTSCCNNGNDDDPSKMKMWIAGSSRGTRDIDIDHNHHSVNSNVVSVVVSVSSVSTTDRDDD/DPPPPPPPLPQPPPDLVDAFAEEEEALFLLSLLLLLLQLQLQGGYAAEYQAQDFDDFDDFWWDFLVNCLLCLLQPFCPVLVVQWAWAQKEWEWEAEPVPGIDTDDIGGLFDCVQDFGPRRTITTDTRRVSSVRSQVSSVLSNDHYHYNKAWDAWDADPPNQWIWTWIDHVNPDIDTGIYRAYEYAHAQPTPLLVHAPQFDKDWDFDAWKKKKWKFAKDKPQDQQDHFYWFQYPPFFIWTWHATGPRIIMIITTGPDSPDQVDCDPVNSQVSVPVRSPPMDIDGPDTDDMDMDGFIWIAIPDQAHPVLRYGYFANNGIDGGVVLSCRSVLRSVLSLQQNLLSSQVSLPWWPPCQSSVVSCQQSVVLRVVRRVLRVLQVVVSRVSDPVVNVVSSSVCSCVSNVQVRFGDDDLQFHADPDDFQADAHGRTFQRWFWWAQLQPRDIDGLLSQQHQNSAKEKEKEQAECPDQQSVLLQLLLLVQCCDPPQLNNLQQVLVVVSCVVRNRRDGPCCVPSVNCLQQQRGSRYGYAYEYQYDSVVDDLVVGRPSRVSSRRRYTHQPPLCVRPNSDTSCCNNGNDDDPSKMKMWIAGSSRGTRDIDIDHSHHSVNSNVVSVVVSVSSVSTTDRDDD